Protein AF-0000000087534582 (afdb_homodimer)

Radius of gyration: 55.15 Å; Cα contacts (8 Å, |Δi|>4): 1684; chains: 2; bounding box: 73×157×107 Å

Nearest PDB structures (foldseek):
  5m3c-assembly1_B  TM=9.015E-01  e=2.255E-13  Pseudomonas aeruginosa
  3ign-assembly1_A  TM=9.013E-01  e=9.127E-13  Marinobacter nauticus VT8
  5xgd-assembly1_A  TM=5.791E-01  e=2.326E-14  Pseudomonas aeruginosa PAO1
  3icl-assembly2_B  TM=8.594E-01  e=6.218E-10  Methylococcus capsulatus
  5xge-assembly1_A  TM=5.608E-01  e=1.415E-13  Pseudomonas aeruginosa PAO1

Sequence (1046 aa):
MTDRRKMLWYDKIIINLYIAKYIWGGDGNMKKKRIEQNEIKRYFLIIAAFLSFMILSLLFFLSWLQQDVEVSSRKTVATNVERQSYHLKSVLDIQFNYLSGMASYMGEREDLFCQENKRLIQSIVKEQDLDLIGIMKANGDAYYNNGARKNVKNRGYFKKAMQGQKIMSTPLASKVDGRTKVILAVPIYRNGQVTGVLGASYNVGALNQMLFDDIYDGIGFSMIIDTSGKIISCDSGLSYRKIGINDNVYDFYTKSGEVAEKTMKSAKANIKKQESGILVLKEKNATRYLAYEPLHINNWMLCYIVPQSKAQEGFQFIVNKEVILFEVIGVGVITFLILIFQRTSMKQKEMREIASRDGLTQLYNREGTEQRIKEWLHSDRTKAGGVFMMMDVDYFKQINDTYGHAVGDRVLYKVGHLLKSSFRENDIVGRIGGDEFLIFMKGITSEEFAIRRMENLQQYLRELPIEELEEHTLTCSMGAAFMPKDGTTFGELYKHADEALYTTKRNGRDGFSIYHEAEEKEVMTDRRKMLWYDKIIINLYIAKYIWGGDGNMKKKRIEQNEIKRYFLIIAAFLSFMILSLLFFLSWLQQDVEVSSRKTVATNVERQSYHLKSVLDIQFNYLSGMASYMGEREDLFCQENKRLIQSIVKEQDLDLIGIMKANGDAYYNNGARKNVKNRGYFKKAMQGQKIMSTPLASKVDGRTKVILAVPIYRNGQVTGVLGASYNVGALNQMLFDDIYDGIGFSMIIDTSGKIISCDSGLSYRKIGINDNVYDFYTKSGEVAEKTMKSAKANIKKQESGILVLKEKNATRYLAYEPLHINNWMLCYIVPQSKAQEGFQFIVNKEVILFEVIGVGVITFLILIFQRTSMKQKEMREIASRDGLTQLYNREGTEQRIKEWLHSDRTKAGGVFMMMDVDYFKQINDTYGHAVGDRVLYKVGHLLKSSFRENDIVGRIGGDEFLIFMKGITSEEFAIRRMENLQQYLRELPIEELEEHTLTCSMGAAFMPKDGTTFGELYKHADEALYTTKRNGRDGFSIYHEAEEKEV

Secondary structure (DSSP, 8-state):
--SHHHHHHHHHHHHHHHHHHHHHHHHHHHHHHHHHHHHHHHHHHHHHHHHHHHHHHHHHHHHHHHHHHHHHHHHHHHHHHHHHHHHHHHHHHHHHHHHHHHHHHHTTSS-TT-HHHHHHHHHHHTTSS-SEEEEEETTSEEEETTS-EEE-TT-HHHHHHHTT--EEPPPEE-TTT--EEEEEEEEEEETTEEEEEEEEEEEHHHHHHHHHTTSGGGTSEEEEE-TT-BEEEE-GGGGGGT--TT-BHHHHHHHTTSS-HHHHHHHHHHHHTT--EEEEEE-SS-EEEEEEEE-SSTT-EEEEEEEHHHHTGGGHHHHHHHHHHHHHHHHHHHHHHHHHHHHHHHHHHHHHHHHTB-TTT-SBPHHHHHHHHHHHHHSGGGGG-EEEEEEEETTHHHHHHHH-HHHHHHHHHHHHHHHHHHS-TTSEEEE-SSSEEEEEEET---HHHHHHHHHHHHHHHHT---GGGTTPPP-EEEEEEEETTT-SSHHHHHHHHHHHHHHHHHTTSSEEEE---------/--SHHHHHHHHHHHHHHHHHHHHHHHHHHHHHHHHHHHHHHHHHHHHHHHHHHHHHHHHHHHHHHHHHHHHHHHHHHHHHHHHHHHHHHHHHHHHHHHHHHHHHHHTTSS-TT-HHHHHHHHHHHTTSS-SEEEEEETTSEEEETTS-EEE-TT-HHHHHHHTT--EEPPPEE-TTT--EEEEEEEEEEETTEEEEEEEEEEEHHHHHHHHHTTSGGGTSEEEEE-TT-BEEEE-GGGGGGT--TT-BHHHHHHHTTSS-HHHHHHHHHHHHTT--EEEEEE-SS-EEEEEEEE-SSTT-EEEEEEEHHHHTGGGHHHHHHHHHHHHHHHHHHHHHHHHHHHHHHHHHHHHHHHHTB-TTT-SBPHHHHHHHHHHHHHSGGGGG-EEEEEEEETTHHHHHHHH-HHHHHHHHHHHHHHHHHHS-TTSEEEE-SSSEEEEEEET---HHHHHHHHHHHHHHHHT---GGGTTPPP-EEEEEEEETTT-SSHHHHHHHHHHHHHHHHHTTSSEEEE---------

Organism: NCBI:txid39488

InterPro domains:
  IPR000160 GGDEF domain [PF00990] (355-510)
  IPR000160 GGDEF domain [PS50887] (384-517)
  IPR000160 GGDEF domain [SM00267] (344-515)
  IPR000160 GGDEF domain [TIGR00254] (353-512)
  IPR000160 GGDEF domain [cd01949] (357-512)
  IPR029151 Periplasmic sensor-like domain superfamily [SSF103190] (119-213)
  IPR029787 Nucleotide cyclase [SSF55073] (360-516)
  IPR033479 Double Cache domain 1 [PF02743] (81-303)
  IPR043128 Reverse transcriptase/Diguanylate cyclase domain [G3DSA:3.30.70.270] (344-517)
  IPR050469 Diguanylate cyclase Dgc-like, bacteria [PTHR45138] (329-517)

Foldseek 3Di:
DVVVVVVVVVVVCVVVVVVVCCVPVVVVVVVVVVVLVVVVVVVVVVLVVVVVVVVVVLVVVLVVVVVVLLVVLFVVVQVLLQVLLVQLLVVVVVVLVVQQVLLQVLQADPDSPDPVNLVVQLVVVVPDLFDWKWKAFPQQWIAINVGDTDGCNPPPVFVVQQVFDFAKAFFDQDPVHGATWIKTKHFRDHPRHGGIIIIIIHDLVVSQVSRPCPPLVNQKKKFKAALQQATRGIDPVCVVVVDGHRDGPLCSQCVQVQFPPVRSVVVSVCLNVQHWDKDWGDDPPFIKIWTWGASVHNSMIMIMIDTPCSSSVVVVVVVVVSVVVVVVVVVVSVVVVVVVVVVSVVVVVVVVQVVQADPLQRAGEQNNLQVLVQVVLPDPQLVLKKKKKKKFKPPLVVCCVVQNVVLSSVLQNLLSVVVVVLDDPSWHWYDHDSRMIITMGGRDDDPVVVQVSQVVSQVCQQVRDRPSCPPDGIAMFMFMEMPPVQHSHPVRRVVQRVVQSVVCVVVPGRYGGYGDDPDPPDD/DVVVVVVVVVVVVVVVVVVVVCVPVVCVVVVVVVVLVVVVVVVVVVLVVVVVVVVVVLVVVLVVVVVVLLVVLFVVVQVLLQVLLVQLLVVVVVVLVVQVVLLQVLQADPDSPDPVNLVVQLVVVVPDQFDWKWKAFPQQWIAINVGDIDGCNPPPVFVVQQVADFAKDFFDQDPVHGATWIKTKHFRDHPRHGGIIIIIIHDLVVSQVSRPCPPLVNQKKKFKAALQQATRGIDPVCVVVVDGHRDGPLCVQCVQVQFPPVRSVVVSVCLNVQHWDKGWGDDPPFIKIWTWGASPHNSMIMIMIDTPCSSSVVVVVVVVVSVVVVVVVVVVSVVVVVVVVVVSVVVVVVVVQVVQADPLQRAGEQNNLQVLVQVVLPDPQLVLKKKKKKKFKPPLVVVCVPQNVVLSSVLSNLLSVVVVVLADPSWHWYDHDSRMIITMGGRDDDPVVVQVSVVVSQVCQQPRDRPSCPPDGIAMFMFMEMPPQQHSHPVRRVVQRVVQSVVCVVVPGRHGGYGDDPPPPPD

Structure (mmCIF, N/CA/C/O backbone):
data_AF-0000000087534582-model_v1
#
loop_
_entity.id
_entity.type
_entity.pdbx_description
1 polymer 'Sensor domain-containing diguanylate cyclase'
#
loop_
_atom_site.group_PDB
_atom_site.id
_atom_site.type_symbol
_atom_site.label_atom_id
_atom_site.label_alt_id
_atom_site.label_comp_id
_atom_site.label_asym_id
_atom_site.label_entity_id
_atom_site.label_seq_id
_atom_site.pdbx_PDB_ins_code
_atom_site.Cartn_x
_atom_site.Cartn_y
_atom_site.Cartn_z
_atom_site.occupancy
_atom_site.B_iso_or_equiv
_atom_site.auth_seq_id
_atom_site.auth_comp_id
_atom_site.auth_asym_id
_atom_site.auth_atom_id
_atom_site.pdbx_PDB_model_num
ATOM 1 N N . MET A 1 1 ? 24.516 73.188 61.594 1 25.2 1 MET A N 1
ATOM 2 C CA . MET A 1 1 ? 24.391 71.75 61.719 1 25.2 1 MET A CA 1
ATOM 3 C C . MET A 1 1 ? 23.047 71.25 61.156 1 25.2 1 MET A C 1
ATOM 5 O O . MET A 1 1 ? 22.844 70.062 60.906 1 25.2 1 MET A O 1
ATOM 9 N N . THR A 1 2 ? 22.047 72.188 61.281 1 29.61 2 THR A N 1
ATOM 10 C CA . THR A 1 2 ? 20.641 71.938 60.969 1 29.61 2 THR A CA 1
ATOM 11 C C . THR A 1 2 ? 20.406 71.875 59.469 1 29.61 2 THR A C 1
ATOM 13 O O . THR A 1 2 ? 19.328 71.562 59 1 29.61 2 THR A O 1
ATOM 16 N N . ASP A 1 3 ? 21.328 72.5 58.719 1 32.56 3 ASP A N 1
ATOM 17 C CA . ASP A 1 3 ? 21.125 72.688 57.281 1 32.56 3 ASP A CA 1
ATOM 18 C C . ASP A 1 3 ? 21.359 71.438 56.5 1 32.56 3 ASP A C 1
ATOM 20 O O . ASP A 1 3 ? 20.891 71.25 55.375 1 32.56 3 ASP A O 1
ATOM 24 N N . ARG A 1 4 ? 22.297 70.562 56.969 1 35.88 4 ARG A N 1
ATOM 25 C CA . ARG A 1 4 ? 22.703 69.375 56.219 1 35.88 4 ARG A CA 1
ATOM 26 C C . ARG A 1 4 ? 21.625 68.312 56.25 1 35.88 4 ARG A C 1
ATOM 28 O O . ARG A 1 4 ? 21.734 67.312 55.562 1 35.88 4 ARG A O 1
ATOM 35 N N . ARG A 1 5 ? 20.891 68.25 57.281 1 33.12 5 ARG A N 1
ATOM 36 C CA . ARG A 1 5 ? 19.906 67.188 57.406 1 33.12 5 ARG A CA 1
ATOM 37 C C . ARG A 1 5 ? 18.797 67.375 56.375 1 33.12 5 ARG A C 1
ATOM 39 O O . ARG A 1 5 ? 18.078 66.438 56.062 1 33.12 5 ARG A O 1
ATOM 46 N N . LYS A 1 6 ? 18.594 68.625 55.969 1 38.31 6 LYS A N 1
ATOM 47 C CA . LYS A 1 6 ? 17.547 68.875 54.969 1 38.31 6 LYS A CA 1
ATOM 48 C C . LYS A 1 6 ? 18 68.312 53.594 1 38.31 6 LYS A C 1
ATOM 50 O O . LYS A 1 6 ? 17.188 67.75 52.844 1 38.31 6 LYS A O 1
ATOM 55 N N . MET A 1 7 ? 19.391 68.375 53.469 1 32.69 7 MET A N 1
ATOM 56 C CA . MET A 1 7 ? 19.859 67.938 52.156 1 32.69 7 MET A CA 1
ATOM 57 C C . MET A 1 7 ? 19.812 66.438 52 1 32.69 7 MET A C 1
ATOM 59 O O . MET A 1 7 ? 19.5 65.875 50.938 1 32.69 7 MET A O 1
ATOM 63 N N . LEU A 1 8 ? 20.25 65.75 53.094 1 34.97 8 LEU A N 1
ATOM 64 C CA . LEU A 1 8 ? 20.281 64.25 53 1 34.97 8 LEU A CA 1
ATOM 65 C C . LEU A 1 8 ? 18.875 63.719 52.938 1 34.97 8 LEU A C 1
ATOM 67 O O . LEU A 1 8 ? 18.656 62.656 52.344 1 34.97 8 LEU A O 1
ATOM 71 N N . TRP A 1 9 ? 17.938 64.375 53.656 1 32.19 9 TRP A N 1
ATOM 72 C CA . TRP A 1 9 ? 16.562 63.906 53.562 1 32.19 9 TRP A CA 1
ATOM 73 C C . TRP A 1 9 ? 16.016 64.062 52.125 1 32.19 9 TRP A C 1
ATOM 75 O O . TRP A 1 9 ? 15.32 63.188 51.625 1 32.19 9 TRP A O 1
ATOM 85 N N . TYR A 1 10 ? 16.547 65.062 51.406 1 31.22 10 TYR A N 1
ATOM 86 C CA . TYR A 1 10 ? 16.109 65.312 50.031 1 31.22 10 TYR A CA 1
ATOM 87 C C . TYR A 1 10 ? 16.641 64.188 49.125 1 31.22 10 TYR A C 1
ATOM 89 O O . TYR A 1 10 ? 15.914 63.688 48.25 1 31.22 10 TYR A O 1
ATOM 97 N N . ASP A 1 11 ? 17.844 63.75 49.375 1 36.28 11 ASP A N 1
ATOM 98 C CA . ASP A 1 11 ? 18.406 62.719 48.5 1 36.28 11 ASP A CA 1
ATOM 99 C C . ASP A 1 11 ? 17.688 61.375 48.656 1 36.28 11 ASP A C 1
ATOM 101 O O . ASP A 1 11 ? 17.453 60.688 47.688 1 36.28 11 ASP A O 1
ATOM 105 N N . LYS A 1 12 ? 17.359 61 49.875 1 37.12 12 LYS A N 1
ATOM 106 C CA . LYS A 1 12 ? 16.672 59.719 50.094 1 37.12 12 LYS A CA 1
ATOM 107 C C . LYS A 1 12 ? 15.266 59.75 49.5 1 37.12 12 LYS A C 1
ATOM 109 O O . LYS A 1 12 ? 14.773 58.75 48.969 1 37.12 12 LYS A O 1
ATOM 114 N N . ILE A 1 13 ? 14.695 60.906 49.594 1 32.81 13 ILE A N 1
ATOM 115 C CA . ILE A 1 13 ? 13.367 60.969 49 1 32.81 13 ILE A CA 1
ATOM 116 C C . ILE A 1 13 ? 13.477 60.906 47.5 1 32.81 13 ILE A C 1
ATOM 118 O O . ILE A 1 13 ? 12.68 60.25 46.844 1 32.81 13 ILE A O 1
ATOM 122 N N . ILE A 1 14 ? 14.648 61.344 46.969 1 32.19 14 ILE A N 1
ATOM 123 C CA . ILE A 1 14 ? 14.805 61.281 45.5 1 32.19 14 ILE A CA 1
ATOM 124 C C . ILE A 1 14 ? 15.047 59.812 45.094 1 32.19 14 ILE A C 1
ATOM 126 O O . ILE A 1 14 ? 14.461 59.344 44.125 1 32.19 14 ILE A O 1
ATOM 130 N N . ILE A 1 15 ? 15.938 59.094 45.844 1 32.97 15 ILE A N 1
ATOM 131 C CA . ILE A 1 15 ? 16.219 57.719 45.469 1 32.97 15 ILE A CA 1
ATOM 132 C C . ILE A 1 15 ? 14.953 56.875 45.625 1 32.97 15 ILE A C 1
ATOM 134 O O . ILE A 1 15 ? 14.609 56.094 44.75 1 32.97 15 ILE A O 1
ATOM 138 N N . ASN A 1 16 ? 14.266 57 46.781 1 32.75 16 ASN A N 1
ATOM 139 C CA . ASN A 1 16 ? 13.055 56.188 46.938 1 32.75 16 ASN A CA 1
ATOM 140 C C . ASN A 1 16 ? 11.984 56.594 45.906 1 32.75 16 ASN A C 1
ATOM 142 O O . ASN A 1 16 ? 11.094 55.812 45.594 1 32.75 16 ASN A O 1
ATOM 146 N N . LEU A 1 17 ? 11.984 57.844 45.469 1 30.44 17 LEU A N 1
ATOM 147 C CA . LEU A 1 17 ? 11.047 58.344 44.469 1 30.44 17 LEU A CA 1
ATOM 148 C C . LEU A 1 17 ? 11.383 57.781 43.094 1 30.44 17 LEU A C 1
ATOM 150 O O . LEU A 1 17 ? 10.484 57.438 42.312 1 30.44 17 LEU A O 1
ATOM 154 N N . TYR A 1 18 ? 12.672 57.594 42.781 1 31 18 TYR A N 1
ATOM 155 C CA . TYR A 1 18 ? 13.078 56.969 41.531 1 31 18 TYR A CA 1
ATOM 156 C C . TYR A 1 18 ? 12.688 55.469 41.5 1 31 18 TYR A C 1
ATOM 158 O O . TYR A 1 18 ? 12.227 54.969 40.469 1 31 18 TYR A O 1
ATOM 166 N N . ILE A 1 19 ? 12.844 54.75 42.594 1 32.38 19 ILE A N 1
ATOM 167 C CA . ILE A 1 19 ? 12.484 53.344 42.625 1 32.38 19 ILE A CA 1
ATOM 168 C C . ILE A 1 19 ? 10.969 53.219 42.5 1 32.38 19 ILE A C 1
ATOM 170 O O . ILE A 1 19 ? 10.492 52.312 41.781 1 32.38 19 ILE A O 1
ATOM 174 N N . ALA A 1 20 ? 10.195 54.125 43.094 1 30.2 20 ALA A N 1
ATOM 175 C CA . ALA A 1 20 ? 8.742 54 43 1 30.2 20 ALA A CA 1
ATOM 176 C C . ALA A 1 20 ? 8.25 54.312 41.594 1 30.2 20 ALA A C 1
ATOM 178 O O . ALA A 1 20 ? 7.32 53.656 41.094 1 30.2 20 ALA A O 1
ATOM 179 N N . LYS A 1 21 ? 8.742 55.281 40.906 1 32.88 21 LYS A N 1
ATOM 180 C CA . LYS A 1 21 ? 8.367 55.531 39.531 1 32.88 21 LYS A CA 1
ATOM 181 C C . LYS A 1 21 ? 8.742 54.344 38.625 1 32.88 21 LYS A C 1
ATOM 183 O O . LYS A 1 21 ? 8.023 54 37.688 1 32.88 21 LYS A O 1
ATOM 188 N N . TYR A 1 22 ? 9.953 53.75 38.719 1 32.59 22 TYR A N 1
ATOM 189 C CA . TYR A 1 22 ? 10.383 52.562 38 1 32.59 22 TYR A CA 1
ATOM 190 C C . TYR A 1 22 ? 9.5 51.375 38.312 1 32.59 22 TYR A C 1
ATOM 192 O O . TYR A 1 22 ? 9.297 50.469 37.469 1 32.59 22 TYR A O 1
ATOM 200 N N . ILE A 1 23 ? 9.109 51.094 39.531 1 31.64 23 ILE A N 1
ATOM 201 C CA . ILE A 1 23 ? 8.273 49.938 39.906 1 31.64 23 ILE A CA 1
ATOM 202 C C . ILE A 1 23 ? 6.855 50.156 39.375 1 31.64 23 ILE A C 1
ATOM 204 O O . ILE A 1 23 ? 6.238 49.219 38.844 1 31.64 23 ILE A O 1
ATOM 208 N N . TRP A 1 24 ? 6.238 51.375 39.531 1 31.94 24 TRP A N 1
ATOM 209 C CA . TRP A 1 24 ? 4.801 51.5 39.344 1 31.94 24 TRP A CA 1
ATOM 210 C C . TRP A 1 24 ? 4.484 51.75 37.875 1 31.94 24 TRP A C 1
ATOM 212 O O . TRP A 1 24 ? 3.471 51.281 37.344 1 31.94 24 TRP A O 1
ATOM 222 N N . GLY A 1 25 ? 5.047 52.625 37.156 1 37.69 25 GLY A N 1
ATOM 223 C CA . GLY A 1 25 ? 4.852 52.781 35.719 1 37.69 25 GLY A CA 1
ATOM 224 C C . GLY A 1 25 ? 5.355 51.594 34.906 1 37.69 25 GLY A C 1
ATOM 225 O O . GLY A 1 25 ? 4.98 51.406 33.75 1 37.69 25 GLY A O 1
ATOM 226 N N . GLY A 1 26 ? 6.414 50.844 35.25 1 37.72 26 GLY A N 1
ATOM 227 C CA . GLY A 1 26 ? 7.078 49.656 34.719 1 37.72 26 GLY A CA 1
ATOM 228 C C . GLY A 1 26 ? 6.188 48.438 34.719 1 37.72 26 GLY A C 1
ATOM 229 O O . GLY A 1 26 ? 6.418 47.469 33.969 1 37.72 26 GLY A O 1
ATOM 230 N N . ASP A 1 27 ? 5.293 48.281 35.625 1 40.56 27 ASP A N 1
ATOM 231 C CA . ASP A 1 27 ? 4.527 47.062 35.812 1 40.56 27 ASP A CA 1
ATOM 232 C C . ASP A 1 27 ? 3.49 46.875 34.719 1 40.56 27 ASP A C 1
ATOM 234 O O . ASP A 1 27 ? 3.215 45.75 34.281 1 40.56 27 ASP A O 1
ATOM 238 N N . GLY A 1 28 ? 2.863 47.969 34.281 1 43.06 28 GLY A N 1
ATOM 239 C CA . GLY A 1 28 ? 1.923 47.75 33.188 1 43.06 28 GLY A CA 1
ATOM 240 C C . GLY A 1 28 ? 2.588 47.312 31.906 1 43.06 28 GLY A C 1
ATOM 241 O O . GLY A 1 28 ? 2.074 46.406 31.219 1 43.06 28 GLY A O 1
ATOM 242 N N . ASN A 1 29 ? 3.619 48 31.469 1 46.09 29 ASN A N 1
ATOM 243 C CA . ASN A 1 29 ? 4.379 47.594 30.297 1 46.09 29 ASN A CA 1
ATOM 244 C C . ASN A 1 29 ? 5.008 46.219 30.484 1 46.09 29 ASN A C 1
ATOM 246 O O . ASN A 1 29 ? 5.055 45.406 29.547 1 46.09 29 ASN A O 1
ATOM 250 N N . MET A 1 30 ? 5.496 46.062 31.672 1 49.84 30 MET A N 1
ATOM 251 C CA . MET A 1 30 ? 6.051 44.75 31.969 1 49.84 30 MET A CA 1
ATOM 252 C C . MET A 1 30 ? 4.969 43.688 31.922 1 49.84 30 MET A C 1
ATOM 254 O O . MET A 1 30 ? 5.211 42.562 31.469 1 49.84 30 MET A O 1
ATOM 258 N N . LYS A 1 31 ? 3.834 44.062 32.406 1 52.47 31 LYS A N 1
ATOM 259 C CA . LYS A 1 31 ? 2.723 43.125 32.312 1 52.47 31 LYS A CA 1
ATOM 260 C C . LYS A 1 31 ? 2.318 42.875 30.875 1 52.47 31 LYS A C 1
ATOM 262 O O . LYS A 1 31 ? 2.062 41.719 30.5 1 52.47 31 LYS A O 1
ATOM 267 N N . LYS A 1 32 ? 2.381 43.844 30.125 1 56.66 32 LYS A N 1
ATOM 268 C CA . LYS A 1 32 ? 2.059 43.688 28.719 1 56.66 32 LYS A CA 1
ATOM 269 C C . LYS A 1 32 ? 3.078 42.781 28.031 1 56.66 32 LYS A C 1
ATOM 271 O O . LYS A 1 32 ? 2.709 41.906 27.234 1 56.66 32 LYS A O 1
ATOM 276 N N . LYS A 1 33 ? 4.266 43.062 28.281 1 56.34 33 LYS A N 1
ATOM 277 C CA . LYS A 1 33 ? 5.336 42.25 27.703 1 56.34 33 LYS A CA 1
ATOM 278 C C . LYS A 1 33 ? 5.211 40.812 28.156 1 56.34 33 LYS A C 1
ATOM 280 O O . LYS A 1 33 ? 5.414 39.875 27.344 1 56.34 33 LYS A O 1
ATOM 285 N N . ARG A 1 34 ? 4.977 40.656 29.359 1 56.91 34 ARG A N 1
ATOM 286 C CA . ARG A 1 34 ? 4.844 39.312 29.906 1 56.91 34 ARG A CA 1
ATOM 287 C C . ARG A 1 34 ? 3.65 38.562 29.281 1 56.91 34 ARG A C 1
ATOM 289 O O . ARG A 1 34 ? 3.729 37.375 28.984 1 56.91 34 ARG A O 1
ATOM 296 N N . ILE A 1 35 ? 2.654 39.25 29.062 1 57.59 35 ILE A N 1
ATOM 297 C CA . ILE A 1 35 ? 1.459 38.656 28.469 1 57.59 35 ILE A CA 1
ATOM 298 C C . ILE A 1 35 ? 1.744 38.25 27.016 1 57.59 35 ILE A C 1
ATOM 300 O O . ILE A 1 35 ? 1.337 37.188 26.578 1 57.59 35 ILE A O 1
ATOM 304 N N . GLU A 1 36 ? 2.5 39.094 26.422 1 58.09 36 GLU A N 1
ATOM 305 C CA . GLU A 1 36 ? 2.844 38.812 25.031 1 58.09 36 GLU A CA 1
ATOM 306 C C . GLU A 1 36 ? 3.729 37.562 24.938 1 58.09 36 GLU A C 1
ATOM 308 O O . GLU A 1 36 ? 3.521 36.719 24.062 1 58.09 36 GLU A O 1
ATOM 313 N N . GLN A 1 37 ? 4.766 37.594 25.703 1 58.84 37 GLN A N 1
ATOM 314 C CA . GLN A 1 37 ? 5.676 36.438 25.688 1 58.84 37 GLN A CA 1
ATOM 315 C C . GLN A 1 37 ? 4.934 35.156 26.016 1 58.84 37 GLN A C 1
ATOM 317 O O . GLN A 1 37 ? 5.184 34.125 25.391 1 58.84 37 GLN A O 1
ATOM 322 N N . ASN A 1 38 ? 4.059 35.219 26.938 1 62.84 38 ASN A N 1
ATOM 323 C CA . ASN A 1 38 ? 3.299 34.031 27.312 1 62.84 38 ASN A CA 1
ATOM 324 C C . ASN A 1 38 ? 2.371 33.594 26.188 1 62.84 38 ASN A C 1
ATOM 326 O O . ASN A 1 38 ? 2.186 32.375 25.984 1 62.84 38 ASN A O 1
ATOM 330 N N . GLU A 1 39 ? 1.991 34.5 25.406 1 64.31 39 GLU A N 1
ATOM 331 C CA . GLU A 1 39 ? 1.081 34.156 24.312 1 64.31 39 GLU A CA 1
ATOM 332 C C . GLU A 1 39 ? 1.822 33.469 23.172 1 64.31 39 GLU A C 1
ATOM 334 O O . GLU A 1 39 ? 1.319 32.5 22.578 1 64.31 39 GLU A O 1
ATOM 339 N N . ILE A 1 40 ? 2.963 34 22.891 1 62.78 40 ILE A N 1
ATOM 340 C CA . ILE A 1 40 ? 3.783 33.375 21.875 1 62.78 40 ILE A CA 1
ATOM 341 C C . ILE A 1 40 ? 4.09 31.922 22.266 1 62.78 40 ILE A C 1
ATOM 343 O O . ILE A 1 40 ? 4.031 31.016 21.438 1 62.78 40 ILE A O 1
ATOM 347 N N . LYS A 1 41 ? 4.344 31.781 23.516 1 67.44 41 LYS A N 1
ATOM 348 C CA . LYS A 1 41 ? 4.617 30.453 24.031 1 67.44 41 LYS A CA 1
ATOM 349 C C . LYS A 1 41 ? 3.402 29.531 23.875 1 67.44 41 LYS A C 1
ATOM 351 O O . LYS A 1 41 ? 3.543 28.359 23.531 1 67.44 41 LYS A O 1
ATOM 356 N N . ARG A 1 42 ? 2.242 30.078 24.047 1 70.56 42 ARG A N 1
ATOM 357 C CA . ARG A 1 42 ? 1.029 29.281 23.922 1 70.56 42 ARG A CA 1
ATOM 358 C C . ARG A 1 42 ? 0.785 28.859 22.484 1 70.56 42 ARG A C 1
ATOM 360 O O . ARG A 1 42 ? 0.402 27.719 22.219 1 70.56 42 ARG A O 1
ATOM 367 N N . TYR A 1 43 ? 1.021 29.75 21.547 1 68.88 43 TYR A N 1
ATOM 368 C CA . TYR A 1 43 ? 0.896 29.406 20.125 1 68.88 43 TYR A CA 1
ATOM 369 C C . TYR A 1 43 ? 1.893 28.312 19.75 1 68.88 43 TYR A C 1
ATOM 371 O O . TYR A 1 43 ? 1.547 27.375 19.016 1 68.88 43 TYR A O 1
ATOM 379 N N . PHE A 1 44 ? 3.057 28.453 20.203 1 66.25 44 PHE A N 1
ATOM 380 C CA . PHE A 1 44 ? 4.086 27.469 19.922 1 66.25 44 PHE A CA 1
ATOM 381 C C . PHE A 1 44 ? 3.686 26.094 20.453 1 66.25 44 PHE A C 1
ATOM 383 O O . PHE A 1 44 ? 3.904 25.078 19.797 1 66.25 44 PHE A O 1
ATOM 390 N N . LEU A 1 45 ? 3.082 26.125 21.594 1 74.31 45 LEU A N 1
ATOM 391 C CA . LEU A 1 45 ? 2.666 24.859 22.203 1 74.31 45 LEU A CA 1
ATOM 392 C C . LEU A 1 45 ? 1.561 24.203 21.375 1 74.31 45 LEU A C 1
ATOM 394 O O . LEU A 1 45 ? 1.559 22.984 21.203 1 74.31 45 LEU A O 1
ATOM 398 N N . ILE A 1 46 ? 0.68 25.078 20.875 1 74.31 46 ILE A N 1
ATOM 399 C CA . ILE A 1 46 ? -0.42 24.547 20.062 1 74.31 46 ILE A CA 1
ATOM 400 C C . ILE A 1 46 ? 0.119 23.984 18.75 1 74.31 46 ILE A C 1
ATOM 402 O O . ILE A 1 46 ? -0.272 22.891 18.328 1 74.31 46 ILE A O 1
ATOM 406 N N . ILE A 1 47 ? 1.043 24.641 18.156 1 69.75 47 ILE A N 1
ATOM 407 C CA . ILE A 1 47 ? 1.634 24.203 16.891 1 69.75 47 ILE A CA 1
ATOM 408 C C . ILE A 1 47 ? 2.443 22.938 17.109 1 69.75 47 ILE A C 1
ATOM 410 O O . ILE A 1 47 ? 2.352 21.984 16.328 1 69.75 47 ILE A O 1
ATOM 414 N N . ALA A 1 48 ? 3.191 22.906 18.172 1 69.94 48 ALA A N 1
ATOM 415 C CA . ALA A 1 48 ? 3.992 21.734 18.484 1 69.94 48 ALA A CA 1
ATOM 416 C C . ALA A 1 48 ? 3.104 20.516 18.734 1 69.94 48 ALA A C 1
ATOM 418 O O . ALA A 1 48 ? 3.418 19.406 18.297 1 69.94 48 ALA A O 1
ATOM 419 N N . ALA A 1 49 ? 1.994 20.781 19.406 1 75.62 49 ALA A N 1
ATOM 420 C CA . ALA A 1 49 ? 1.053 19.688 19.672 1 75.62 49 ALA A CA 1
ATOM 421 C C . ALA A 1 49 ? 0.444 19.172 18.375 1 75.62 49 ALA A C 1
ATOM 423 O O . ALA A 1 49 ? 0.277 17.953 18.203 1 75.62 49 ALA A O 1
ATOM 424 N N . PHE A 1 50 ? 0.177 19.984 17.469 1 76.88 50 PHE A N 1
ATOM 425 C CA . PHE A 1 50 ? -0.386 19.609 16.172 1 76.88 50 PHE A CA 1
ATOM 426 C C . PHE A 1 50 ? 0.629 18.812 15.352 1 76.88 50 PHE A C 1
ATOM 428 O O . PHE A 1 50 ? 0.293 17.781 14.766 1 76.88 50 PHE A O 1
ATOM 435 N N . LEU A 1 51 ? 1.824 19.281 15.312 1 69.94 51 LEU A N 1
ATOM 436 C CA . LEU A 1 51 ? 2.871 18.594 14.562 1 69.94 51 LEU A CA 1
ATOM 437 C C . LEU A 1 51 ? 3.133 17.203 15.141 1 69.94 51 LEU A C 1
ATOM 439 O O . LEU A 1 51 ? 3.314 16.234 14.398 1 69.94 51 LEU A O 1
ATOM 443 N N . SER A 1 52 ? 3.148 17.188 16.469 1 73.5 52 SER A N 1
ATOM 444 C CA . SER A 1 52 ? 3.326 15.898 17.109 1 73.5 52 SER A CA 1
ATOM 445 C C . SER A 1 52 ? 2.188 14.945 16.766 1 73.5 52 SER A C 1
ATOM 447 O O . SER A 1 52 ? 2.416 13.758 16.516 1 73.5 52 SER A O 1
ATOM 449 N N . PHE A 1 53 ? 1.016 15.477 16.766 1 81.31 53 PHE A N 1
ATOM 450 C CA . PHE A 1 53 ? -0.147 14.68 16.391 1 81.31 53 PHE A CA 1
ATOM 451 C C . PHE A 1 53 ? -0.008 14.164 14.961 1 81.31 53 PHE A C 1
ATOM 453 O O . PHE A 1 53 ? -0.292 12.992 14.688 1 81.31 53 PHE A O 1
ATOM 460 N N . MET A 1 54 ? 0.436 14.961 14.07 1 72.62 54 MET A N 1
ATOM 461 C CA . MET A 1 54 ? 0.6 14.57 12.672 1 72.62 54 MET A CA 1
ATOM 462 C C . MET A 1 54 ? 1.657 13.484 12.531 1 72.62 54 MET A C 1
ATOM 464 O O . MET A 1 54 ? 1.439 12.484 11.836 1 72.62 54 MET A O 1
ATOM 468 N N . ILE A 1 55 ? 2.727 13.648 13.258 1 71.19 55 ILE A N 1
ATOM 469 C CA . ILE A 1 55 ? 3.826 12.695 13.188 1 71.19 55 ILE A CA 1
ATOM 470 C C . ILE A 1 55 ? 3.389 11.352 13.789 1 71.19 55 ILE A C 1
ATOM 472 O O . ILE A 1 55 ? 3.631 10.297 13.195 1 71.19 55 ILE A O 1
ATOM 476 N N . LEU A 1 56 ? 2.674 11.453 14.891 1 76.69 56 LEU A N 1
ATOM 477 C CA . LEU A 1 56 ? 2.213 10.234 15.531 1 76.69 56 LEU A CA 1
ATOM 478 C C . LEU A 1 56 ? 1.192 9.508 14.664 1 76.69 56 LEU A C 1
ATOM 480 O O . LEU A 1 56 ? 1.213 8.281 14.57 1 76.69 56 LEU A O 1
ATOM 484 N N . SER A 1 57 ? 0.354 10.305 14.039 1 75.62 57 SER A N 1
ATOM 485 C CA . SER A 1 57 ? -0.645 9.719 13.156 1 75.62 57 SER A CA 1
ATOM 486 C C . SER A 1 57 ? 0.012 9.031 11.961 1 75.62 57 SER A C 1
ATOM 488 O O . SER A 1 57 ? -0.405 7.945 11.562 1 75.62 57 SER A O 1
ATOM 490 N N . LEU A 1 58 ? 1.027 9.578 11.492 1 72.06 58 LEU A N 1
ATOM 491 C CA . LEU A 1 58 ? 1.744 9.016 10.359 1 72.06 58 LEU A CA 1
ATOM 492 C C . LEU A 1 58 ? 2.502 7.754 10.766 1 72.06 58 LEU A C 1
ATOM 494 O O . LEU A 1 58 ? 2.494 6.758 10.031 1 72.06 58 LEU A O 1
ATOM 498 N N . LEU A 1 59 ? 3.121 7.832 11.938 1 73.88 59 LEU A N 1
ATOM 499 C CA . LEU A 1 59 ? 3.854 6.668 12.422 1 73.88 59 LEU A CA 1
ATOM 500 C C . LEU A 1 59 ? 2.906 5.504 12.688 1 73.88 59 LEU A C 1
ATOM 502 O O . LEU A 1 59 ? 3.213 4.359 12.344 1 73.88 59 LEU A O 1
ATOM 506 N N . PHE A 1 60 ? 1.83 5.902 13.211 1 78.69 60 PHE A N 1
ATOM 507 C CA . PHE A 1 60 ? 0.828 4.871 13.469 1 78.69 60 PHE A CA 1
ATOM 508 C C . PHE A 1 60 ? 0.317 4.281 12.156 1 78.69 60 PHE A C 1
ATOM 510 O O . PHE A 1 60 ? 0.13 3.064 12.055 1 78.69 60 PHE A O 1
ATOM 517 N N . PHE A 1 61 ? 0.148 5.02 11.172 1 79.56 61 PHE A N 1
ATOM 518 C CA . PHE A 1 61 ? -0.319 4.562 9.867 1 79.56 61 PHE A CA 1
ATOM 519 C C . PHE A 1 61 ? 0.701 3.635 9.227 1 79.56 61 PHE A C 1
ATOM 521 O O . PHE A 1 61 ? 0.341 2.576 8.703 1 79.56 61 PHE A O 1
ATOM 528 N N . LEU A 1 62 ? 1.892 4.008 9.266 1 73.56 62 LEU A N 1
ATOM 529 C CA . LEU A 1 62 ? 2.941 3.189 8.672 1 73.56 62 LEU A CA 1
ATOM 530 C C . LEU A 1 62 ? 3.016 1.822 9.344 1 73.56 62 LEU A C 1
ATOM 532 O O . LEU A 1 62 ? 3.137 0.798 8.664 1 73.56 62 LEU A O 1
ATOM 536 N N . SER A 1 63 ? 2.926 1.914 10.664 1 77.94 63 SER A N 1
ATOM 537 C CA . SER A 1 63 ? 2.961 0.65 11.398 1 77.94 63 SER A CA 1
ATOM 538 C C . SER A 1 63 ? 1.74 -0.207 11.078 1 77.94 63 SER A C 1
ATOM 540 O O . SER A 1 63 ? 1.849 -1.428 10.945 1 77.94 63 SER A O 1
ATOM 542 N N . TRP A 1 64 ? 0.71 0.484 10.984 1 81.12 64 TRP A N 1
ATOM 543 C CA . TRP A 1 64 ? -0.54 -0.198 10.664 1 81.12 64 TRP A CA 1
ATOM 544 C C . TRP A 1 64 ? -0.491 -0.8 9.266 1 81.12 64 TRP A C 1
ATOM 546 O O . TRP A 1 64 ? -0.951 -1.924 9.047 1 81.12 64 TRP A O 1
ATOM 556 N N . LEU A 1 65 ? 0.021 -0.145 8.312 1 77.44 65 LEU A N 1
ATOM 557 C CA . LEU A 1 65 ? 0.171 -0.616 6.938 1 77.44 65 LEU A CA 1
ATOM 558 C C . LEU A 1 65 ? 1.144 -1.789 6.867 1 77.44 65 LEU A C 1
ATOM 560 O O . LEU A 1 65 ? 0.907 -2.756 6.141 1 77.44 65 LEU A O 1
ATOM 564 N N . GLN A 1 66 ? 2.178 -1.669 7.582 1 78.62 66 GLN A N 1
ATOM 565 C CA . GLN A 1 66 ? 3.174 -2.736 7.59 1 78.62 66 GLN A CA 1
ATOM 566 C C . GLN A 1 66 ? 2.58 -4.039 8.117 1 78.62 66 GLN A C 1
ATOM 568 O O . GLN A 1 66 ? 2.914 -5.121 7.633 1 78.62 66 GLN A O 1
ATOM 573 N N . GLN A 1 67 ? 1.788 -3.914 9.047 1 83.12 67 GLN A N 1
ATOM 574 C CA . GLN A 1 67 ? 1.143 -5.102 9.594 1 83.12 67 GLN A CA 1
ATOM 575 C C . GLN A 1 67 ? 0.257 -5.781 8.555 1 83.12 67 GLN A C 1
ATOM 577 O O . GLN A 1 67 ? 0.246 -7.008 8.445 1 83.12 67 GLN A O 1
ATOM 582 N N . ASP A 1 68 ? -0.416 -5.023 7.805 1 82.81 68 ASP A N 1
ATOM 583 C CA . ASP A 1 68 ? -1.3 -5.582 6.789 1 82.81 68 ASP A CA 1
ATOM 584 C C . ASP A 1 68 ? -0.5 -6.152 5.617 1 82.81 68 ASP A C 1
ATOM 586 O O . ASP A 1 68 ? -0.913 -7.137 5 1 82.81 68 ASP A O 1
ATOM 590 N N . VAL A 1 69 ? 0.54 -5.539 5.281 1 82.81 69 VAL A N 1
ATOM 591 C CA . VAL A 1 69 ? 1.436 -6.074 4.258 1 82.81 69 VAL A CA 1
ATOM 592 C C . VAL A 1 69 ? 1.952 -7.445 4.688 1 82.81 69 VAL A C 1
ATOM 594 O O . VAL A 1 69 ? 2.025 -8.367 3.875 1 82.81 69 VAL A O 1
ATOM 597 N N . GLU A 1 70 ? 2.268 -7.523 5.957 1 85.12 70 GLU A N 1
ATOM 598 C CA . GLU A 1 70 ? 2.75 -8.797 6.48 1 85.12 70 GLU A CA 1
ATOM 599 C C . GLU A 1 70 ? 1.682 -9.883 6.367 1 85.12 70 GLU A C 1
ATOM 601 O O . GLU A 1 70 ? 1.963 -10.992 5.906 1 85.12 70 GLU A O 1
ATOM 606 N N . VAL A 1 71 ? 0.549 -9.539 6.75 1 86 71 VAL A N 1
ATOM 607 C CA . VAL A 1 71 ? -0.543 -10.5 6.711 1 86 71 VAL A CA 1
ATOM 608 C C . VAL A 1 71 ? -0.836 -10.891 5.262 1 86 71 VAL A C 1
ATOM 610 O O . VAL A 1 71 ? -1.006 -12.07 4.949 1 86 71 VAL A O 1
ATOM 613 N N . SER A 1 72 ? -0.901 -9.922 4.391 1 83.31 72 SER A N 1
ATOM 614 C CA . SER A 1 72 ? -1.209 -10.172 2.986 1 83.31 72 SER A CA 1
ATOM 615 C C . SER A 1 72 ? -0.1 -10.969 2.307 1 83.31 72 SER A C 1
ATOM 617 O O . SER A 1 72 ? -0.37 -11.828 1.468 1 83.31 72 SER A O 1
ATOM 619 N N . SER A 1 73 ? 1.107 -10.648 2.592 1 85.75 73 SER A N 1
ATOM 620 C CA . SER A 1 73 ? 2.229 -11.383 2.014 1 85.75 73 SER A CA 1
ATOM 621 C C . SER A 1 73 ? 2.215 -12.844 2.443 1 85.75 73 SER A C 1
ATOM 623 O O . SER A 1 73 ? 2.479 -13.742 1.636 1 85.75 73 SER A O 1
ATOM 625 N N . ARG A 1 74 ? 1.917 -13.117 3.723 1 88.25 74 ARG A N 1
ATOM 626 C CA . ARG A 1 74 ? 1.799 -14.484 4.219 1 88.25 74 ARG A CA 1
ATOM 627 C C . ARG A 1 74 ? 0.709 -15.242 3.471 1 88.25 74 ARG A C 1
ATOM 629 O O . ARG A 1 74 ? 0.916 -16.391 3.061 1 88.25 74 ARG A O 1
ATOM 636 N N . LYS A 1 75 ? -0.33 -14.594 3.312 1 86.44 75 LYS A N 1
ATOM 637 C CA . LYS A 1 75 ? -1.443 -15.219 2.604 1 86.44 75 LYS A CA 1
ATOM 638 C C . LYS A 1 75 ? -1.071 -15.523 1.154 1 86.44 75 LYS A C 1
ATOM 640 O O . LYS A 1 75 ? -1.419 -16.578 0.627 1 86.44 75 LYS A O 1
ATOM 645 N N . THR A 1 76 ? -0.42 -14.625 0.564 1 82.94 76 THR A N 1
ATOM 646 C CA . THR A 1 76 ? -0.007 -14.805 -0.823 1 82.94 76 THR A CA 1
ATOM 647 C C . THR A 1 76 ? 0.954 -15.984 -0.951 1 82.94 76 THR A C 1
ATOM 649 O O . THR A 1 76 ? 0.829 -16.797 -1.869 1 82.94 76 THR A O 1
ATOM 652 N N . VAL A 1 77 ? 1.877 -16.078 -0.08 1 88.38 77 VAL A N 1
ATOM 653 C CA . VAL A 1 77 ? 2.828 -17.172 -0.108 1 88.38 77 VAL A CA 1
ATOM 654 C C . VAL A 1 77 ? 2.09 -18.5 0.082 1 88.38 77 VAL A C 1
ATOM 656 O O . VAL A 1 77 ? 2.326 -19.469 -0.653 1 88.38 77 VAL A O 1
ATOM 659 N N . ALA A 1 78 ? 1.237 -18.531 1.023 1 88.38 78 ALA A N 1
ATOM 660 C CA . ALA A 1 78 ? 0.468 -19.734 1.292 1 88.38 78 ALA A CA 1
ATOM 661 C C . ALA A 1 78 ? -0.342 -20.156 0.068 1 88.38 78 ALA A C 1
ATOM 663 O O . ALA A 1 78 ? -0.374 -21.344 -0.289 1 88.38 78 ALA A O 1
ATOM 664 N N . THR A 1 79 ? -0.935 -19.234 -0.531 1 82.5 79 THR A N 1
ATOM 665 C CA . THR A 1 79 ? -1.747 -19.516 -1.709 1 82.5 79 THR A CA 1
ATOM 666 C C . THR A 1 79 ? -0.877 -20.016 -2.861 1 82.5 79 THR A C 1
ATOM 668 O O . THR A 1 79 ? -1.275 -20.922 -3.604 1 82.5 79 THR A O 1
ATOM 671 N N . ASN A 1 80 ? 0.239 -19.422 -3.018 1 81.12 80 ASN A N 1
ATOM 672 C CA . ASN A 1 80 ? 1.165 -19.859 -4.059 1 81.12 80 ASN A CA 1
ATOM 673 C C . ASN A 1 80 ? 1.606 -21.312 -3.85 1 81.12 80 ASN A C 1
ATOM 675 O O . ASN A 1 80 ? 1.674 -22.078 -4.805 1 81.12 80 ASN A O 1
ATOM 679 N N . VAL A 1 81 ? 1.883 -21.609 -2.664 1 86.44 81 VAL A N 1
ATOM 680 C CA . VAL A 1 81 ? 2.326 -22.953 -2.354 1 86.44 81 VAL A CA 1
ATOM 681 C C . VAL A 1 81 ? 1.174 -23.938 -2.562 1 86.44 81 VAL A C 1
ATOM 683 O O . VAL A 1 81 ? 1.38 -25.047 -3.049 1 86.44 81 VAL A O 1
ATOM 686 N N . GLU A 1 82 ? 0.035 -23.547 -2.182 1 84.75 82 GLU A N 1
ATOM 687 C CA . GLU A 1 82 ? -1.147 -24.359 -2.414 1 84.75 82 GLU A CA 1
ATOM 688 C C . GLU A 1 82 ? -1.333 -24.656 -3.898 1 84.75 82 GLU A C 1
ATOM 690 O O . GLU A 1 82 ? -1.593 -25.797 -4.285 1 84.75 82 GLU A O 1
ATOM 695 N N . ARG A 1 83 ? -1.171 -23.719 -4.672 1 78.5 83 ARG A N 1
ATOM 696 C CA . ARG A 1 83 ? -1.306 -23.891 -6.117 1 78.5 83 ARG A CA 1
ATOM 697 C C . ARG A 1 83 ? -0.236 -24.812 -6.668 1 78.5 83 ARG A C 1
ATOM 699 O O . ARG A 1 83 ? -0.51 -25.625 -7.555 1 78.5 83 ARG A O 1
ATOM 706 N N . GLN A 1 84 ? 0.904 -24.641 -6.172 1 79.81 84 GLN A N 1
ATOM 707 C CA . GLN A 1 84 ? 1.988 -25.516 -6.602 1 79.81 84 GLN A CA 1
ATOM 708 C C . GLN A 1 84 ? 1.717 -26.969 -6.199 1 79.81 84 GLN A C 1
ATOM 710 O O . GLN A 1 84 ? 2.064 -27.891 -6.934 1 79.81 84 GLN A O 1
ATOM 715 N N . SER A 1 85 ? 1.16 -27.094 -5.059 1 81.56 85 SER A N 1
ATOM 716 C CA . SER A 1 85 ? 0.796 -28.438 -4.602 1 81.56 85 SER A CA 1
ATOM 717 C C . SER A 1 85 ? -0.229 -29.078 -5.531 1 81.56 85 SER A C 1
ATOM 719 O O . SER A 1 85 ? -0.128 -30.266 -5.852 1 81.56 85 SER A O 1
ATOM 721 N N . TYR A 1 86 ? -1.093 -28.312 -5.984 1 78.19 86 TYR A N 1
ATOM 722 C CA . TYR A 1 86 ? -2.096 -28.812 -6.918 1 78.19 86 TYR A CA 1
ATOM 723 C C . TYR A 1 86 ? -1.462 -29.172 -8.258 1 78.19 86 TYR A C 1
ATOM 725 O O . TYR A 1 86 ? -1.846 -30.172 -8.891 1 78.19 86 TYR A O 1
ATOM 733 N N . HIS A 1 87 ? -0.573 -28.406 -8.68 1 77.19 87 HIS A N 1
ATOM 734 C CA . HIS A 1 87 ? 0.148 -28.703 -9.914 1 77.19 87 HIS A CA 1
ATOM 735 C C . HIS A 1 87 ? 0.911 -30.016 -9.812 1 77.19 87 HIS A C 1
ATOM 737 O O . HIS A 1 87 ? 0.86 -30.828 -10.734 1 77.19 87 HIS A O 1
ATOM 743 N N . LEU A 1 88 ? 1.544 -30.156 -8.75 1 79.56 88 LEU A N 1
ATOM 744 C CA . LEU A 1 88 ? 2.295 -31.391 -8.555 1 79.56 88 LEU A CA 1
ATOM 745 C C . LEU A 1 88 ? 1.362 -32.594 -8.539 1 79.56 88 LEU A C 1
ATOM 747 O O . LEU A 1 88 ? 1.665 -33.625 -9.148 1 79.56 88 LEU A O 1
ATOM 751 N N . LYS A 1 89 ? 0.328 -32.438 -7.871 1 80 89 LYS A N 1
ATOM 752 C CA . LYS A 1 89 ? -0.643 -33.531 -7.809 1 80 89 LYS A CA 1
ATOM 753 C C . LYS A 1 89 ? -1.153 -33.906 -9.203 1 80 89 LYS A C 1
ATOM 755 O O . LYS A 1 89 ? -1.293 -35.094 -9.531 1 80 89 LYS A O 1
ATOM 760 N N . SER A 1 90 ? -1.417 -32.906 -9.945 1 77.88 90 SER A N 1
ATOM 761 C CA . SER A 1 90 ? -1.911 -33.156 -11.297 1 77.88 90 SER A CA 1
ATOM 762 C C . SER A 1 90 ? -0.882 -33.906 -12.133 1 77.88 90 SER A C 1
ATOM 764 O O . SER A 1 90 ? -1.231 -34.812 -12.891 1 77.88 90 SER A O 1
ATOM 766 N N . VAL A 1 91 ? 0.328 -33.5 -12.055 1 80.25 91 VAL A N 1
ATOM 767 C CA . VAL A 1 91 ? 1.407 -34.156 -12.789 1 80.25 91 VAL A CA 1
ATOM 768 C C . VAL A 1 91 ? 1.546 -35.594 -12.344 1 80.25 91 VAL A C 1
ATOM 770 O O . VAL A 1 91 ? 1.663 -36.5 -13.172 1 80.25 91 VAL A O 1
ATOM 773 N N . LEU A 1 92 ? 1.507 -35.812 -11.117 1 82.38 92 LEU A N 1
ATOM 774 C CA . LEU A 1 92 ? 1.637 -37.156 -10.578 1 82.38 92 LEU A CA 1
ATOM 775 C C . LEU A 1 92 ? 0.457 -38.031 -11.008 1 82.38 92 LEU A C 1
ATOM 777 O O . LEU A 1 92 ? 0.628 -39.219 -11.305 1 82.38 92 LEU A O 1
ATOM 781 N N . ASP A 1 93 ? -0.664 -37.406 -10.953 1 83.56 93 ASP A N 1
ATOM 782 C CA . ASP A 1 93 ? -1.85 -38.156 -11.367 1 83.56 93 ASP A CA 1
ATOM 783 C C . ASP A 1 93 ? -1.718 -38.625 -12.812 1 83.56 93 ASP A C 1
ATOM 785 O O . ASP A 1 93 ? -2.1 -39.75 -13.141 1 83.56 93 ASP A O 1
ATOM 789 N N . ILE A 1 94 ? -1.19 -37.812 -13.602 1 83.69 94 ILE A N 1
ATOM 790 C CA . ILE A 1 94 ? -0.993 -38.188 -15 1 83.69 94 ILE A CA 1
ATOM 791 C C . ILE A 1 94 ? -0.015 -39.344 -15.094 1 83.69 94 ILE A C 1
ATOM 793 O O . ILE A 1 94 ? -0.258 -40.312 -15.828 1 83.69 94 ILE A O 1
ATOM 797 N N . GLN A 1 95 ? 1.028 -39.281 -14.375 1 85.75 95 GLN A N 1
ATOM 798 C CA . GLN A 1 95 ? 2.018 -40.344 -14.367 1 85.75 95 GLN A CA 1
ATOM 799 C C . GLN A 1 95 ? 1.402 -41.656 -13.883 1 85.75 95 GLN A C 1
ATOM 801 O O . GLN A 1 95 ? 1.578 -42.688 -14.516 1 85.75 95 GLN A O 1
ATOM 806 N N . PHE A 1 96 ? 0.655 -41.594 -12.867 1 89.12 96 PHE A N 1
ATOM 807 C CA . PHE A 1 96 ? 0.025 -42.781 -12.297 1 89.12 96 PHE A CA 1
ATOM 808 C C . PHE A 1 96 ? -0.968 -43.375 -13.289 1 89.12 96 PHE A C 1
ATOM 810 O O . PHE A 1 96 ? -1.062 -44.594 -13.406 1 89.12 96 PHE A O 1
ATOM 817 N N . ASN A 1 97 ? -1.629 -42.531 -13.898 1 90.56 97 ASN A N 1
ATOM 818 C CA . ASN A 1 97 ? -2.637 -43 -14.836 1 90.56 97 ASN A CA 1
ATOM 819 C C . ASN A 1 97 ? -2.002 -43.75 -16 1 90.56 97 ASN A C 1
ATOM 821 O O . ASN A 1 97 ? -2.488 -44.812 -16.406 1 90.56 97 ASN A O 1
ATOM 825 N N . TYR A 1 98 ? -0.972 -43.25 -16.531 1 90.81 98 TYR A N 1
ATOM 826 C CA . TYR A 1 98 ? -0.281 -43.938 -17.609 1 90.81 98 TYR A CA 1
ATOM 827 C C . TYR A 1 98 ? 0.312 -45.281 -17.125 1 90.81 98 TYR A C 1
ATOM 829 O O . TYR A 1 98 ? 0.211 -46.281 -17.797 1 90.81 98 TYR A O 1
ATOM 837 N N . LEU A 1 99 ? 0.895 -45.219 -16 1 92.94 99 LEU A N 1
ATOM 838 C CA . LEU A 1 99 ? 1.477 -46.438 -15.445 1 92.94 99 LEU A CA 1
ATOM 839 C C . LEU A 1 99 ? 0.402 -47.5 -15.203 1 92.94 99 LEU A C 1
ATOM 841 O O . LEU A 1 99 ? 0.612 -48.688 -15.477 1 92.94 99 LEU A O 1
ATOM 845 N N . SER A 1 100 ? -0.677 -47.062 -14.695 1 94.19 100 SER A N 1
ATOM 846 C CA . SER A 1 100 ? -1.782 -47.969 -14.438 1 94.19 100 SER A CA 1
ATOM 847 C C . SER A 1 100 ? -2.305 -48.594 -15.727 1 94.19 100 SER A C 1
ATOM 849 O O . SER A 1 100 ? -2.662 -49.781 -15.758 1 94.19 100 SER A O 1
ATOM 851 N N . GLY A 1 101 ? -2.389 -47.719 -16.734 1 93.44 101 GLY A N 1
ATOM 852 C CA . GLY A 1 101 ? -2.781 -48.25 -18.031 1 93.44 101 GLY A CA 1
ATOM 853 C C . GLY A 1 101 ? -1.831 -49.312 -18.562 1 93.44 101 GLY A C 1
ATOM 854 O O . GLY A 1 101 ? -2.266 -50.344 -19.062 1 93.44 101 GLY A O 1
ATOM 855 N N . MET A 1 102 ? -0.582 -49.062 -18.438 1 94.5 102 MET A N 1
ATOM 856 C CA . MET A 1 102 ? 0.43 -50.031 -18.844 1 94.5 102 MET A CA 1
ATOM 857 C C . MET A 1 102 ? 0.346 -51.312 -18.016 1 94.5 102 MET A C 1
ATOM 859 O O . MET A 1 102 ? 0.47 -52.406 -18.531 1 94.5 102 MET A O 1
ATOM 863 N N . ALA A 1 103 ? 0.157 -51.094 -16.75 1 95.88 103 ALA A N 1
ATOM 864 C CA . ALA A 1 103 ? 0.039 -52.219 -15.844 1 95.88 103 ALA A CA 1
ATOM 865 C C . ALA A 1 103 ? -1.145 -53.125 -16.219 1 95.88 103 ALA A C 1
ATOM 867 O O . ALA A 1 103 ? -1.052 -54.344 -16.172 1 95.88 103 ALA A O 1
ATOM 868 N N . SER A 1 104 ? -2.221 -52.5 -16.531 1 94.31 104 SER A N 1
ATOM 869 C CA . SER A 1 104 ? -3.404 -53.219 -16.953 1 94.31 104 SER A CA 1
ATOM 870 C C . SER A 1 104 ? -3.119 -54.062 -18.203 1 94.31 104 SER A C 1
ATOM 872 O O . SER A 1 104 ? -3.594 -55.188 -18.328 1 94.31 104 SER A O 1
ATOM 874 N N . TYR A 1 105 ? -2.426 -53.469 -19.125 1 95 105 TYR A N 1
ATOM 875 C CA . TYR A 1 105 ? -2.018 -54.188 -20.344 1 95 105 TYR A CA 1
ATOM 876 C C . TYR A 1 105 ? -1.135 -55.375 -20.016 1 95 105 TYR A C 1
ATOM 878 O O . TYR A 1 105 ? -1.336 -56.469 -20.547 1 95 105 TYR A O 1
ATOM 886 N N . MET A 1 106 ? -0.238 -55.25 -19.125 1 95.69 106 MET A N 1
ATOM 887 C CA . MET A 1 106 ? 0.707 -56.281 -18.766 1 95.69 106 MET A CA 1
ATOM 888 C C . MET A 1 106 ? -0.001 -57.438 -18.031 1 95.69 106 MET A C 1
ATOM 890 O O . MET A 1 106 ? 0.392 -58.594 -18.156 1 95.69 106 MET A O 1
ATOM 894 N N . GLY A 1 107 ? -0.973 -57.062 -17.312 1 93.75 107 GLY A N 1
ATOM 895 C CA . GLY A 1 107 ? -1.696 -58.031 -16.516 1 93.75 107 GLY A CA 1
ATOM 896 C C . GLY A 1 107 ? -2.451 -59.062 -17.344 1 93.75 107 GLY A C 1
ATOM 897 O O . GLY A 1 107 ? -2.84 -60.125 -16.844 1 93.75 107 GLY A O 1
ATOM 898 N N . GLU A 1 108 ? -2.635 -58.781 -18.547 1 91.62 108 GLU A N 1
ATOM 899 C CA . GLU A 1 108 ? -3.35 -59.719 -19.422 1 91.62 108 GLU A CA 1
ATOM 900 C C . GLU A 1 108 ? -2.484 -60.906 -19.797 1 91.62 108 GLU A C 1
ATOM 902 O O . GLU A 1 108 ? -2.996 -61.938 -20.25 1 91.62 108 GLU A O 1
ATOM 907 N N . ARG A 1 109 ? -1.219 -60.781 -19.562 1 91.19 109 ARG A N 1
ATOM 908 C CA . ARG A 1 109 ? -0.294 -61.875 -19.922 1 91.19 109 ARG A CA 1
ATOM 909 C C . ARG A 1 109 ? 0.067 -62.719 -18.703 1 91.19 109 ARG A C 1
ATOM 911 O O . ARG A 1 109 ? 0.135 -62.188 -17.578 1 91.19 109 ARG A O 1
ATOM 918 N N . GLU A 1 110 ? 0.308 -63.938 -18.969 1 89.5 110 GLU A N 1
ATOM 919 C CA . GLU A 1 110 ? 0.643 -64.875 -17.875 1 89.5 110 GLU A CA 1
ATOM 920 C C . GLU A 1 110 ? 2.057 -64.625 -17.359 1 89.5 110 GLU A C 1
ATOM 922 O O . GLU A 1 110 ? 2.287 -64.562 -16.141 1 89.5 110 GLU A O 1
ATOM 927 N N . ASP A 1 111 ? 2.961 -64.375 -18.328 1 94 111 ASP A N 1
ATOM 928 C CA . ASP A 1 111 ? 4.336 -64.125 -17.938 1 94 111 ASP A CA 1
ATOM 929 C C . ASP A 1 111 ? 4.605 -62.594 -17.969 1 94 111 ASP A C 1
ATOM 931 O O . ASP A 1 111 ? 4.695 -62 -19.047 1 94 111 ASP A O 1
ATOM 935 N N . LEU A 1 112 ? 4.844 -62.062 -16.828 1 95.44 112 LEU A N 1
ATOM 936 C CA . LEU A 1 112 ? 5.09 -60.625 -16.734 1 95.44 112 LEU A CA 1
ATOM 937 C C . LEU A 1 112 ? 6.422 -60.25 -17.375 1 95.44 112 LEU A C 1
ATOM 939 O O . LEU A 1 112 ? 6.633 -59.094 -17.766 1 95.44 112 LEU A O 1
ATOM 943 N N . PHE A 1 113 ? 7.316 -61.25 -17.453 1 95.81 113 PHE A N 1
ATOM 944 C CA . PHE A 1 113 ? 8.625 -60.969 -18.047 1 95.81 113 PHE A CA 1
ATOM 945 C C . PHE A 1 113 ? 8.641 -61.375 -19.516 1 95.81 113 PHE A C 1
ATOM 947 O O . PHE A 1 113 ? 9.688 -61.781 -20.031 1 95.81 113 PHE A O 1
ATOM 954 N N . CYS A 1 114 ? 7.504 -61.406 -20.156 1 95 114 CYS A N 1
ATOM 955 C CA . CYS A 1 114 ? 7.461 -61.688 -21.578 1 95 114 CYS A CA 1
ATOM 956 C C . CYS A 1 114 ? 8.141 -60.594 -22.391 1 95 114 CYS A C 1
ATOM 958 O O . CYS A 1 114 ? 8.344 -59.5 -21.891 1 95 114 CYS A O 1
ATOM 960 N N . GLN A 1 115 ? 8.57 -60.875 -23.578 1 93.94 115 GLN A N 1
ATOM 961 C CA . GLN A 1 115 ? 9.328 -59.969 -24.438 1 93.94 115 GLN A CA 1
ATOM 962 C C . GLN A 1 115 ? 8.523 -58.719 -24.75 1 93.94 115 GLN A C 1
ATOM 964 O O . GLN A 1 115 ? 9.086 -57.625 -24.844 1 93.94 115 GLN A O 1
ATOM 969 N N . GLU A 1 116 ? 7.238 -58.812 -24.875 1 93.12 116 GLU A N 1
ATOM 970 C CA . GLU A 1 116 ? 6.371 -57.688 -25.188 1 93.12 116 GLU A CA 1
ATOM 971 C C . GLU A 1 116 ? 6.41 -56.656 -24.062 1 93.12 116 GLU A C 1
ATOM 973 O O . GLU A 1 116 ? 6.547 -55.438 -24.328 1 93.12 116 GLU A O 1
ATOM 978 N N . ASN A 1 117 ? 6.309 -57.188 -22.875 1 96 117 ASN A N 1
ATOM 979 C CA . ASN A 1 117 ? 6.34 -56.281 -21.719 1 96 117 ASN A CA 1
ATOM 980 C C . ASN A 1 117 ? 7.707 -55.625 -21.562 1 96 117 ASN A C 1
ATOM 982 O O . ASN A 1 117 ? 7.793 -54.438 -21.25 1 96 117 ASN A O 1
ATOM 986 N N . LYS A 1 118 ? 8.75 -56.312 -21.797 1 95.38 118 LYS A N 1
ATOM 987 C CA . LYS A 1 118 ? 10.109 -55.812 -21.703 1 95.38 118 LYS A CA 1
ATOM 988 C C . LYS A 1 118 ? 10.344 -54.719 -22.734 1 95.38 118 LYS A C 1
ATOM 990 O O . LYS A 1 118 ? 10.93 -53.656 -22.406 1 95.38 118 LYS A O 1
ATOM 995 N N . ARG A 1 119 ? 9.875 -54.938 -23.875 1 93.62 119 ARG A N 1
ATOM 996 C CA . ARG A 1 119 ? 10.055 -53.938 -24.938 1 93.62 119 ARG A CA 1
ATOM 997 C C . ARG A 1 119 ? 9.25 -52.688 -24.672 1 93.62 119 ARG A C 1
ATOM 999 O O . ARG A 1 119 ? 9.68 -51.562 -25 1 93.62 119 ARG A O 1
ATOM 1006 N N . LEU A 1 120 ? 8.102 -52.906 -24.094 1 94.56 120 LEU A N 1
ATOM 1007 C CA . LEU A 1 120 ? 7.242 -51.75 -23.797 1 94.56 120 LEU A CA 1
ATOM 1008 C C . LEU A 1 120 ? 7.93 -50.812 -22.812 1 94.56 120 LEU A C 1
ATOM 1010 O O . LEU A 1 120 ? 7.988 -49.594 -23.047 1 94.56 120 LEU A O 1
ATOM 1014 N N . ILE A 1 121 ? 8.477 -51.281 -21.719 1 94.81 121 ILE A N 1
ATOM 1015 C CA . ILE A 1 121 ? 9.094 -50.406 -20.719 1 94.81 121 ILE A CA 1
ATOM 1016 C C . ILE A 1 121 ? 10.375 -49.812 -21.297 1 94.81 121 ILE A C 1
ATOM 1018 O O . ILE A 1 121 ? 10.727 -48.656 -20.969 1 94.81 121 ILE A O 1
ATOM 1022 N N . GLN A 1 122 ? 11.039 -50.5 -22.188 1 93.06 122 GLN A N 1
ATOM 1023 C CA . GLN A 1 122 ? 12.234 -49.969 -22.844 1 93.06 122 GLN A CA 1
ATOM 1024 C C . GLN A 1 122 ? 11.891 -48.781 -23.766 1 93.06 122 GLN A C 1
ATOM 1026 O O . GLN A 1 122 ? 12.633 -47.812 -23.828 1 93.06 122 GLN A O 1
ATOM 1031 N N . SER A 1 123 ? 10.773 -48.906 -24.391 1 91.5 123 SER A N 1
ATOM 1032 C CA . SER A 1 123 ? 10.359 -47.844 -25.328 1 91.5 123 SER A CA 1
ATOM 1033 C C . SER A 1 123 ? 9.875 -46.625 -24.594 1 91.5 123 SER A C 1
ATOM 1035 O O . SER A 1 123 ? 10.117 -45.5 -25.031 1 91.5 123 SER A O 1
ATOM 1037 N N . ILE A 1 124 ? 9.211 -46.844 -23.5 1 90.94 124 ILE A N 1
ATOM 1038 C CA . ILE A 1 124 ? 8.625 -45.719 -22.75 1 90.94 124 ILE A CA 1
ATOM 1039 C C . ILE A 1 124 ? 9.734 -44.906 -22.109 1 90.94 124 ILE A C 1
ATOM 1041 O O . ILE A 1 124 ? 9.688 -43.656 -22.125 1 90.94 124 ILE A O 1
ATOM 1045 N N . VAL A 1 125 ? 10.719 -45.406 -21.547 1 86.12 125 VAL A N 1
ATOM 1046 C CA . VAL A 1 125 ? 11.758 -44.719 -20.781 1 86.12 125 VAL A CA 1
ATOM 1047 C C . VAL A 1 125 ? 12.602 -43.844 -21.719 1 86.12 125 VAL A C 1
ATOM 1049 O O . VAL A 1 125 ? 13.133 -42.812 -21.297 1 86.12 125 VAL A O 1
ATOM 1052 N N . LYS A 1 126 ? 12.672 -44.188 -22.922 1 78 126 LYS A N 1
ATOM 1053 C CA . LYS A 1 126 ? 13.492 -43.469 -23.891 1 78 126 LYS A CA 1
ATOM 1054 C C . LYS A 1 126 ? 12.953 -42.062 -24.109 1 78 126 LYS A C 1
ATOM 1056 O O . LYS A 1 126 ? 13.711 -41.125 -24.422 1 78 126 LYS A O 1
ATOM 1061 N N . GLU A 1 127 ? 11.734 -41.938 -23.828 1 72.25 127 GLU A N 1
ATOM 1062 C CA . GLU A 1 127 ? 11.102 -40.656 -24.156 1 72.25 127 GLU A CA 1
ATOM 1063 C C . GLU A 1 127 ? 10.75 -39.875 -22.891 1 72.25 127 GLU A C 1
ATOM 1065 O O . GLU A 1 127 ? 10.195 -38.781 -22.969 1 72.25 127 GLU A O 1
ATOM 1070 N N . GLN A 1 128 ? 11.016 -40.438 -21.844 1 67.56 128 GLN A N 1
ATOM 1071 C CA . GLN A 1 128 ? 10.555 -39.844 -20.594 1 67.56 128 GLN A CA 1
ATOM 1072 C C . GLN A 1 128 ? 11.734 -39.406 -19.734 1 67.56 128 GLN A C 1
ATOM 1074 O O . GLN A 1 128 ? 12.875 -39.781 -19.969 1 67.56 128 GLN A O 1
ATOM 1079 N N . ASP A 1 129 ? 11.375 -38.469 -18.906 1 65.38 129 ASP A N 1
ATOM 1080 C CA . ASP A 1 129 ? 12.336 -38.062 -17.875 1 65.38 129 ASP A CA 1
ATOM 1081 C C . ASP A 1 129 ? 12.367 -39.062 -16.734 1 65.38 129 ASP A C 1
ATOM 1083 O O . ASP A 1 129 ? 12.648 -38.688 -15.586 1 65.38 129 ASP A O 1
ATOM 1087 N N . LEU A 1 130 ? 11.969 -40.25 -17.078 1 72.62 130 LEU A N 1
ATOM 1088 C CA . LEU A 1 130 ? 12.055 -41.312 -16.094 1 72.62 130 LEU A CA 1
ATOM 1089 C C . LEU A 1 130 ? 13.414 -42 -16.172 1 72.62 130 LEU A C 1
ATOM 1091 O O . LEU A 1 130 ? 13.984 -42.156 -17.25 1 72.62 130 LEU A O 1
ATOM 1095 N N . ASP A 1 131 ? 13.938 -42.312 -15.062 1 76.19 131 ASP A N 1
ATOM 1096 C CA . ASP A 1 131 ? 15.25 -42.938 -15.031 1 76.19 131 ASP A CA 1
ATOM 1097 C C . ASP A 1 131 ? 15.141 -44.469 -15.25 1 76.19 131 ASP A C 1
ATOM 1099 O O . ASP A 1 131 ? 15.891 -45.031 -16.047 1 76.19 131 ASP A O 1
ATOM 1103 N N . LEU A 1 132 ? 14.219 -45.094 -14.5 1 88.75 132 LEU A N 1
ATOM 1104 C CA . LEU A 1 132 ? 14.07 -46.531 -14.547 1 88.75 132 LEU A CA 1
ATOM 1105 C C . LEU A 1 132 ? 12.602 -46.938 -14.461 1 88.75 132 LEU A C 1
ATOM 1107 O O . LEU A 1 132 ? 11.836 -46.344 -13.711 1 88.75 132 LEU A O 1
ATOM 1111 N N . ILE A 1 133 ? 12.242 -47.875 -15.312 1 93.69 133 ILE A N 1
ATOM 1112 C CA . ILE A 1 133 ? 10.953 -48.531 -15.18 1 93.69 133 ILE A CA 1
ATOM 1113 C C . ILE A 1 133 ? 11.172 -50.031 -14.977 1 93.69 133 ILE A C 1
ATOM 1115 O O . ILE A 1 133 ? 11.969 -50.656 -15.688 1 93.69 133 ILE A O 1
ATOM 1119 N N . GLY A 1 134 ? 10.531 -50.531 -13.961 1 95.44 134 GLY A N 1
ATOM 1120 C CA . GLY A 1 134 ? 10.703 -51.938 -13.664 1 95.44 134 GLY A CA 1
ATOM 1121 C C . GLY A 1 134 ? 9.383 -52.688 -13.523 1 95.44 134 GLY A C 1
ATOM 1122 O O . GLY A 1 134 ? 8.406 -52.125 -13.008 1 95.44 134 GLY A O 1
ATOM 1123 N N . ILE A 1 135 ? 9.422 -53.938 -14.055 1 97.38 135 ILE A N 1
ATOM 1124 C CA . ILE A 1 135 ? 8.336 -54.875 -13.844 1 97.38 135 ILE A CA 1
ATOM 1125 C C . ILE A 1 135 ? 8.695 -55.844 -12.711 1 97.38 135 ILE A C 1
ATOM 1127 O O . ILE A 1 135 ? 9.75 -56.469 -12.742 1 97.38 135 ILE A O 1
ATOM 1131 N N . MET A 1 136 ? 7.793 -55.906 -11.766 1 97.56 136 MET A N 1
ATOM 1132 C CA . MET A 1 136 ? 8.078 -56.719 -10.586 1 97.56 136 MET A CA 1
ATOM 1133 C C . MET A 1 136 ? 7.027 -57.812 -10.414 1 97.56 136 MET A C 1
ATOM 1135 O O . MET A 1 136 ? 5.828 -57.531 -10.391 1 97.56 136 MET A O 1
ATOM 1139 N N . LYS A 1 137 ? 7.512 -59 -10.211 1 97 137 LYS A N 1
ATOM 1140 C CA . LYS A 1 137 ? 6.613 -60.125 -9.961 1 97 137 LYS A CA 1
ATOM 1141 C C . LYS A 1 137 ? 6.215 -60.188 -8.492 1 97 137 LYS A C 1
ATOM 1143 O O . LYS A 1 137 ? 6.746 -59.469 -7.66 1 97 137 LYS A O 1
ATOM 1148 N N . ALA A 1 138 ? 5.273 -61.094 -8.18 1 95.56 138 ALA A N 1
ATOM 1149 C CA . ALA A 1 138 ? 4.734 -61.188 -6.824 1 95.56 138 ALA A CA 1
ATOM 1150 C C . ALA A 1 138 ? 5.82 -61.625 -5.836 1 95.56 138 ALA A C 1
ATOM 1152 O O . ALA A 1 138 ? 5.766 -61.25 -4.656 1 95.56 138 ALA A O 1
ATOM 1153 N N . ASN A 1 139 ? 6.836 -62.344 -6.262 1 94.94 139 ASN A N 1
ATOM 1154 C CA . ASN A 1 139 ? 7.898 -62.781 -5.379 1 94.94 139 ASN A CA 1
ATOM 1155 C C . ASN A 1 139 ? 8.969 -61.719 -5.176 1 94.94 139 ASN A C 1
ATOM 1157 O O . ASN A 1 139 ? 9.938 -61.938 -4.445 1 94.94 139 ASN A O 1
ATOM 1161 N N . GLY A 1 140 ? 8.836 -60.562 -5.832 1 95.62 140 GLY A N 1
ATOM 1162 C CA . GLY A 1 140 ? 9.766 -59.469 -5.633 1 95.62 140 GLY A CA 1
ATOM 1163 C C . GLY A 1 140 ? 10.812 -59.375 -6.723 1 95.62 140 GLY A C 1
ATOM 1164 O O . GLY A 1 140 ? 11.57 -58.406 -6.77 1 95.62 140 GLY A O 1
ATOM 1165 N N . ASP A 1 141 ? 10.867 -60.375 -7.633 1 96.5 141 ASP A N 1
ATOM 1166 C CA . ASP A 1 141 ? 11.82 -60.281 -8.742 1 96.5 141 ASP A CA 1
ATOM 1167 C C . ASP A 1 141 ? 11.453 -59.156 -9.695 1 96.5 141 ASP A C 1
ATOM 1169 O O . ASP A 1 141 ? 10.328 -59.094 -10.203 1 96.5 141 ASP A O 1
ATOM 1173 N N . ALA A 1 142 ? 12.367 -58.312 -9.891 1 96.69 142 ALA A N 1
ATOM 1174 C CA . ALA A 1 142 ? 12.109 -57.125 -10.734 1 96.69 142 ALA A CA 1
ATOM 1175 C C . ALA A 1 142 ? 13 -57.156 -11.969 1 96.69 142 ALA A C 1
ATOM 1177 O O . ALA A 1 142 ? 14.172 -57.531 -11.898 1 96.69 142 ALA A O 1
ATOM 1178 N N . TYR A 1 143 ? 12.492 -56.812 -13.102 1 96.94 143 TYR A N 1
ATOM 1179 C CA . TYR A 1 143 ? 13.195 -56.594 -14.359 1 96.94 143 TYR A CA 1
ATOM 1180 C C . TYR A 1 143 ? 13.086 -55.156 -14.797 1 96.94 143 TYR A C 1
ATOM 1182 O O . TYR A 1 143 ? 11.977 -54.625 -14.969 1 96.94 143 TYR A O 1
ATOM 1190 N N . TYR A 1 144 ? 14.172 -54.531 -15.039 1 94.81 144 TYR A N 1
ATOM 1191 C CA . TYR A 1 144 ? 14.188 -53.125 -15.375 1 94.81 144 TYR A CA 1
ATOM 1192 C C . TYR A 1 144 ? 14.445 -52.938 -16.859 1 94.81 144 TYR A C 1
ATOM 1194 O O . TYR A 1 144 ? 14.938 -53.812 -17.547 1 94.81 144 TYR A O 1
ATOM 1202 N N . ASN A 1 145 ? 14.109 -51.781 -17.312 1 92.56 145 ASN A N 1
ATOM 1203 C CA . ASN A 1 145 ? 14.219 -51.406 -18.719 1 92.56 145 ASN A CA 1
ATOM 1204 C C . ASN A 1 145 ? 15.656 -51.562 -19.219 1 92.56 145 ASN A C 1
ATOM 1206 O O . ASN A 1 145 ? 15.875 -51.781 -20.422 1 92.56 145 ASN A O 1
ATOM 1210 N N . ASN A 1 146 ? 16.672 -51.438 -18.375 1 90.56 146 ASN A N 1
ATOM 1211 C CA . ASN A 1 146 ? 18.062 -51.562 -18.797 1 90.56 146 ASN A CA 1
ATOM 1212 C C . ASN A 1 146 ? 18.562 -53 -18.703 1 90.56 146 ASN A C 1
ATOM 1214 O O . ASN A 1 146 ? 19.75 -53.25 -18.828 1 90.56 146 ASN A O 1
ATOM 1218 N N . GLY A 1 147 ? 17.703 -53.906 -18.344 1 92.69 147 GLY A N 1
ATOM 1219 C CA . GLY A 1 147 ? 18.062 -55.312 -18.281 1 92.69 147 GLY A CA 1
ATOM 1220 C C . GLY A 1 147 ? 18.469 -55.75 -16.891 1 92.69 147 GLY A C 1
ATOM 1221 O O . GLY A 1 147 ? 18.656 -56.938 -16.641 1 92.69 147 GLY A O 1
ATOM 1222 N N . ALA A 1 148 ? 18.578 -54.844 -16.016 1 93.88 148 ALA A N 1
ATOM 1223 C CA . ALA A 1 148 ? 18.953 -55.188 -14.641 1 93.88 148 ALA A CA 1
ATOM 1224 C C . ALA A 1 148 ? 17.859 -56 -13.961 1 93.88 148 ALA A C 1
ATOM 1226 O O . ALA A 1 148 ? 16.672 -55.781 -14.203 1 93.88 148 ALA A O 1
ATOM 1227 N N . ARG A 1 149 ? 18.312 -56.906 -13.141 1 95.38 149 ARG A N 1
ATOM 1228 C CA . ARG A 1 149 ? 17.406 -57.719 -12.336 1 95.38 149 ARG A CA 1
ATOM 1229 C C . ARG A 1 149 ? 17.734 -57.594 -10.852 1 95.38 149 ARG A C 1
ATOM 1231 O O . ARG A 1 149 ? 18.891 -57.656 -10.453 1 95.38 149 ARG A O 1
ATOM 1238 N N . LYS A 1 150 ? 16.766 -57.281 -10.148 1 94.88 150 LYS A N 1
ATOM 1239 C CA . LYS A 1 150 ? 16.922 -57.125 -8.703 1 94.88 150 LYS A CA 1
ATOM 1240 C C . LYS A 1 150 ? 15.719 -57.688 -7.953 1 94.88 150 LYS A C 1
ATOM 1242 O O . LYS A 1 150 ? 14.664 -57.906 -8.547 1 94.88 150 LYS A O 1
ATOM 1247 N N . ASN A 1 151 ? 15.938 -57.938 -6.695 1 95.81 151 ASN A N 1
ATOM 1248 C CA . ASN A 1 151 ? 14.836 -58.344 -5.832 1 95.81 151 ASN A CA 1
ATOM 1249 C C . ASN A 1 151 ? 14.391 -57.219 -4.91 1 95.81 151 ASN A C 1
ATOM 1251 O O . ASN A 1 151 ? 15.195 -56.688 -4.145 1 95.81 151 ASN A O 1
ATOM 1255 N N . VAL A 1 152 ? 13.102 -56.844 -5.016 1 94.81 152 VAL A N 1
ATOM 1256 C CA . VAL A 1 152 ? 12.617 -55.688 -4.266 1 94.81 152 VAL A CA 1
ATOM 1257 C C . VAL A 1 152 ? 11.562 -56.125 -3.254 1 94.81 152 VAL A C 1
ATOM 1259 O O . VAL A 1 152 ? 10.75 -55.312 -2.801 1 94.81 152 VAL A O 1
ATOM 1262 N N . LYS A 1 153 ? 11.508 -57.375 -2.873 1 94.69 153 LYS A N 1
ATOM 1263 C CA . LYS A 1 153 ? 10.484 -57.969 -2.014 1 94.69 153 LYS A CA 1
ATOM 1264 C C . LYS A 1 153 ? 10.398 -57.25 -0.681 1 94.69 153 LYS A C 1
ATOM 1266 O O . LYS A 1 153 ? 9.312 -57.094 -0.114 1 94.69 153 LYS A O 1
ATOM 1271 N N . ASN A 1 154 ? 11.492 -56.719 -0.201 1 92.81 154 ASN A N 1
ATOM 1272 C CA . ASN A 1 154 ? 11.539 -56.156 1.134 1 92.81 154 ASN A CA 1
ATOM 1273 C C . ASN A 1 154 ? 11.328 -54.625 1.088 1 92.81 154 ASN A C 1
ATOM 1275 O O . ASN A 1 154 ? 11.336 -53.969 2.127 1 92.81 154 ASN A O 1
ATOM 1279 N N . ARG A 1 155 ? 11.125 -54.188 -0.071 1 93.62 155 ARG A N 1
ATOM 1280 C CA . ARG A 1 155 ? 10.914 -52.75 -0.194 1 93.62 155 ARG A CA 1
ATOM 1281 C C . ARG A 1 155 ? 9.484 -52.344 0.179 1 93.62 155 ARG A C 1
ATOM 1283 O O . ARG A 1 155 ? 8.539 -53.031 -0.204 1 93.62 155 ARG A O 1
ATOM 1290 N N . GLY A 1 156 ? 9.312 -51.312 0.924 1 91.81 156 GLY A N 1
ATOM 1291 C CA . GLY A 1 156 ? 8.016 -50.875 1.418 1 91.81 156 GLY A CA 1
ATOM 1292 C C . GLY A 1 156 ? 7.031 -50.531 0.309 1 91.81 156 GLY A C 1
ATOM 1293 O O . GLY A 1 156 ? 5.859 -50.906 0.386 1 91.81 156 GLY A O 1
ATOM 1294 N N . TYR A 1 157 ? 7.473 -49.844 -0.717 1 92.62 157 TYR A N 1
ATOM 1295 C CA . TYR A 1 157 ? 6.574 -49.469 -1.803 1 92.62 157 TYR A CA 1
ATOM 1296 C C . TYR A 1 157 ? 6.035 -50.719 -2.516 1 92.62 157 TYR A C 1
ATOM 1298 O O . TYR A 1 157 ? 4.871 -50.75 -2.932 1 92.62 157 TYR A O 1
ATOM 1306 N N . PHE A 1 158 ? 6.863 -51.781 -2.689 1 95.81 158 PHE A N 1
ATOM 1307 C CA . PHE A 1 158 ? 6.449 -53 -3.338 1 95.81 158 PHE A CA 1
ATOM 1308 C C . PHE A 1 158 ? 5.348 -53.688 -2.541 1 95.81 158 PHE A C 1
ATOM 1310 O O . PHE A 1 158 ? 4.332 -54.125 -3.105 1 95.81 158 PHE A O 1
ATOM 1317 N N . LYS A 1 159 ? 5.539 -53.75 -1.22 1 95.56 159 LYS A N 1
ATOM 1318 C CA . LYS A 1 159 ? 4.566 -54.406 -0.343 1 95.56 159 LYS A CA 1
ATOM 1319 C C . LYS A 1 159 ? 3.211 -53.688 -0.414 1 95.56 159 LYS A C 1
ATOM 1321 O O . LYS A 1 159 ? 2.172 -54.344 -0.502 1 95.56 159 LYS A O 1
ATOM 1326 N N . LYS A 1 160 ? 3.244 -52.438 -0.412 1 93.88 160 LYS A N 1
ATOM 1327 C CA . LYS A 1 160 ? 2.002 -51.688 -0.449 1 93.88 160 LYS A CA 1
ATOM 1328 C C . LYS A 1 160 ? 1.321 -51.781 -1.811 1 93.88 160 LYS A C 1
ATOM 1330 O O . LYS A 1 160 ? 0.095 -51.906 -1.891 1 93.88 160 LYS A O 1
ATOM 1335 N N . ALA A 1 161 ? 2.1 -51.688 -2.867 1 96 161 ALA A N 1
ATOM 1336 C CA . ALA A 1 161 ? 1.551 -51.844 -4.211 1 96 161 ALA A CA 1
ATOM 1337 C C . ALA A 1 161 ? 0.944 -53.25 -4.398 1 96 161 ALA A C 1
ATOM 1339 O O . ALA A 1 161 ? -0.079 -53.406 -5.07 1 96 161 ALA A O 1
ATOM 1340 N N . MET A 1 162 ? 1.593 -54.25 -3.799 1 96.44 162 MET A N 1
ATOM 1341 C CA . MET A 1 162 ? 1.092 -55.625 -3.875 1 96.44 162 MET A CA 1
ATOM 1342 C C . MET A 1 162 ? -0.243 -55.75 -3.15 1 96.44 162 MET A C 1
ATOM 1344 O O . MET A 1 162 ? -1.006 -56.688 -3.408 1 96.44 162 MET A O 1
ATOM 1348 N N . GLN A 1 163 ? -0.52 -54.844 -2.287 1 95.38 163 GLN A N 1
ATOM 1349 C CA . GLN A 1 163 ? -1.798 -54.781 -1.584 1 95.38 163 GLN A CA 1
ATOM 1350 C C . GLN A 1 163 ? -2.842 -54.031 -2.385 1 95.38 163 GLN A C 1
ATOM 1352 O O . GLN A 1 163 ? -3.957 -53.781 -1.907 1 95.38 163 GLN A O 1
ATOM 1357 N N . GLY A 1 164 ? -2.473 -53.5 -3.58 1 93.56 164 GLY A N 1
ATOM 1358 C CA . GLY A 1 164 ? -3.434 -52.875 -4.473 1 93.56 164 GLY A CA 1
ATOM 1359 C C . GLY A 1 164 ? -3.381 -51.344 -4.438 1 93.56 164 GLY A C 1
ATOM 1360 O O . GLY A 1 164 ? -4.227 -50.688 -5.031 1 93.56 164 GLY A O 1
ATOM 1361 N N . GLN A 1 165 ? -2.385 -50.844 -3.834 1 91.25 165 GLN A N 1
ATOM 1362 C CA . GLN A 1 165 ? -2.32 -49.406 -3.676 1 91.25 165 GLN A CA 1
ATOM 1363 C C . GLN A 1 165 ? -1.404 -48.781 -4.723 1 91.25 165 GLN A C 1
ATOM 1365 O O . GLN A 1 165 ? -0.355 -49.312 -5.055 1 91.25 165 GLN A O 1
ATOM 1370 N N . LYS A 1 166 ? -1.838 -47.656 -5.371 1 91.38 166 LYS A N 1
ATOM 1371 C CA . LYS A 1 166 ? -0.934 -46.75 -6.09 1 91.38 166 LYS A CA 1
ATOM 1372 C C . LYS A 1 166 ? -0.112 -45.906 -5.125 1 91.38 166 LYS A C 1
ATOM 1374 O O . LYS A 1 166 ? -0.67 -45.156 -4.32 1 91.38 166 LYS A O 1
ATOM 1379 N N . ILE A 1 167 ? 1.169 -46 -5.191 1 90.06 167 ILE A N 1
ATOM 1380 C CA . ILE A 1 167 ? 1.93 -45.344 -4.133 1 90.06 167 ILE A CA 1
ATOM 1381 C C . ILE A 1 167 ? 3.18 -44.688 -4.719 1 90.06 167 ILE A C 1
ATOM 1383 O O . ILE A 1 167 ? 3.693 -45.125 -5.746 1 90.06 167 ILE A O 1
ATOM 1387 N N . MET A 1 168 ? 3.543 -43.656 -4.137 1 87.25 168 MET A N 1
ATOM 1388 C CA . MET A 1 168 ? 4.852 -43.062 -4.352 1 87.25 168 MET A CA 1
ATOM 1389 C C . MET A 1 168 ? 5.797 -43.375 -3.197 1 87.25 168 MET A C 1
ATOM 1391 O O . MET A 1 168 ? 5.457 -43.156 -2.033 1 87.25 168 MET A O 1
ATOM 1395 N N . SER A 1 169 ? 6.941 -43.844 -3.512 1 87.75 169 SER A N 1
ATOM 1396 C CA . SER A 1 169 ? 7.859 -44.25 -2.451 1 87.75 169 SER A CA 1
ATOM 1397 C C . SER A 1 169 ? 8.562 -43.031 -1.842 1 87.75 169 SER A C 1
ATOM 1399 O O . SER A 1 169 ? 8.57 -41.938 -2.436 1 87.75 169 SER A O 1
ATOM 1401 N N . THR A 1 170 ? 9.133 -43.188 -0.604 1 78.56 170 THR A N 1
ATOM 1402 C CA . THR A 1 170 ? 10.117 -42.25 -0.081 1 78.56 170 THR A CA 1
ATOM 1403 C C . THR A 1 170 ? 11.422 -42.344 -0.874 1 78.56 170 THR A C 1
ATOM 1405 O O . THR A 1 170 ? 11.672 -43.344 -1.561 1 78.56 170 THR A O 1
ATOM 1408 N N . PRO A 1 171 ? 12.133 -41.219 -0.833 1 77.75 171 PRO A N 1
ATOM 1409 C CA . PRO A 1 171 ? 13.43 -41.344 -1.511 1 77.75 171 PRO A CA 1
ATOM 1410 C C . PRO A 1 171 ? 14.258 -42.5 -1.013 1 77.75 171 PRO A C 1
ATOM 1412 O O . PRO A 1 171 ? 14.359 -42.719 0.197 1 77.75 171 PRO A O 1
ATOM 1415 N N . LEU A 1 172 ? 14.664 -43.281 -1.864 1 82.88 172 LEU A N 1
ATOM 1416 C CA . LEU A 1 172 ? 15.453 -44.469 -1.517 1 82.88 172 LEU A CA 1
ATOM 1417 C C . LEU A 1 172 ? 16.578 -44.688 -2.52 1 82.88 172 LEU A C 1
ATOM 1419 O O . LEU A 1 172 ? 16.5 -44.219 -3.658 1 82.88 172 LEU A O 1
ATOM 1423 N N . ALA A 1 173 ? 17.609 -45.281 -2.01 1 81.75 173 ALA A N 1
ATOM 1424 C CA . ALA A 1 173 ? 18.734 -45.594 -2.889 1 81.75 173 ALA A CA 1
ATOM 1425 C C . ALA A 1 173 ? 18.359 -46.688 -3.881 1 81.75 173 ALA A C 1
ATOM 1427 O O . ALA A 1 173 ? 17.922 -47.75 -3.482 1 81.75 173 ALA A O 1
ATOM 1428 N N . SER A 1 174 ? 18.484 -46.438 -5.125 1 82.94 174 SER A N 1
ATOM 1429 C CA . SER A 1 174 ? 18.172 -47.406 -6.164 1 82.94 174 SER A CA 1
ATOM 1430 C C . SER A 1 174 ? 19.062 -48.625 -6.043 1 82.94 174 SER A C 1
ATOM 1432 O O . SER A 1 174 ? 20.266 -48.531 -5.816 1 82.94 174 SER A O 1
ATOM 1434 N N . LYS A 1 175 ? 18.484 -49.812 -6.148 1 82.06 175 LYS A N 1
ATOM 1435 C CA . LYS A 1 175 ? 19.25 -51.062 -6.137 1 82.06 175 LYS A CA 1
ATOM 1436 C C . LYS A 1 175 ? 20.031 -51.219 -7.434 1 82.06 175 LYS A C 1
ATOM 1438 O O . LYS A 1 175 ? 20.969 -52.031 -7.496 1 82.06 175 LYS A O 1
ATOM 1443 N N . VAL A 1 176 ? 19.594 -50.469 -8.344 1 82.56 176 VAL A N 1
ATOM 1444 C CA . VAL A 1 176 ? 20.188 -50.625 -9.672 1 82.56 176 VAL A CA 1
ATOM 1445 C C . VAL A 1 176 ? 21.422 -49.719 -9.789 1 82.56 176 VAL A C 1
ATOM 1447 O O . VAL A 1 176 ? 22.5 -50.219 -10.18 1 82.56 176 VAL A O 1
ATOM 1450 N N . ASP A 1 177 ? 21.391 -48.438 -9.406 1 81.5 177 ASP A N 1
ATOM 1451 C CA . ASP A 1 177 ? 22.516 -47.5 -9.633 1 81.5 177 ASP A CA 1
ATOM 1452 C C . ASP A 1 177 ? 22.906 -46.812 -8.352 1 81.5 177 ASP A C 1
ATOM 1454 O O . ASP A 1 177 ? 23.875 -46.031 -8.336 1 81.5 177 ASP A O 1
ATOM 1458 N N . GLY A 1 178 ? 22.219 -46.906 -7.285 1 78.81 178 GLY A N 1
ATOM 1459 C CA . GLY A 1 178 ? 22.594 -46.375 -5.988 1 78.81 178 GLY A CA 1
ATOM 1460 C C . GLY A 1 178 ? 22.156 -44.938 -5.797 1 78.81 178 GLY A C 1
ATOM 1461 O O . GLY A 1 178 ? 22.297 -44.375 -4.703 1 78.81 178 GLY A O 1
ATOM 1462 N N . ARG A 1 179 ? 21.641 -44.312 -6.766 1 82.94 179 ARG A N 1
ATOM 1463 C CA . ARG A 1 179 ? 21.203 -42.938 -6.664 1 82.94 179 ARG A CA 1
ATOM 1464 C C . ARG A 1 179 ? 19.844 -42.844 -5.965 1 82.94 179 ARG A C 1
ATOM 1466 O O . ARG A 1 179 ? 19.047 -43.781 -6.035 1 82.94 179 ARG A O 1
ATOM 1473 N N . THR A 1 180 ? 19.688 -41.781 -5.266 1 78.81 180 THR A N 1
ATOM 1474 C CA . THR A 1 180 ? 18.438 -41.594 -4.559 1 78.81 180 THR A CA 1
ATOM 1475 C C . THR A 1 180 ? 17.312 -41.281 -5.543 1 78.81 180 THR A C 1
ATOM 1477 O O . THR A 1 180 ? 17.422 -40.344 -6.348 1 78.81 180 THR A O 1
ATOM 1480 N N . LYS A 1 181 ? 16.234 -42.094 -5.535 1 83.94 181 LYS A N 1
ATOM 1481 C CA . LYS A 1 181 ? 15.109 -41.938 -6.449 1 83.94 181 LYS A CA 1
ATOM 1482 C C . LYS A 1 181 ? 13.781 -42.094 -5.719 1 83.94 181 LYS A C 1
ATOM 1484 O O . LYS A 1 181 ? 13.742 -42.531 -4.566 1 83.94 181 LYS A O 1
ATOM 1489 N N . VAL A 1 182 ? 12.828 -41.625 -6.32 1 83.69 182 VAL A N 1
ATOM 1490 C CA . VAL A 1 182 ? 11.453 -41.875 -5.887 1 83.69 182 VAL A CA 1
ATOM 1491 C C . VAL A 1 182 ? 10.742 -42.781 -6.887 1 83.69 182 VAL A C 1
ATOM 1493 O O . VAL A 1 182 ? 10.875 -42.594 -8.102 1 83.69 182 VAL A O 1
ATOM 1496 N N . ILE A 1 183 ? 10.07 -43.75 -6.375 1 91 183 ILE A N 1
ATOM 1497 C CA . ILE A 1 183 ? 9.438 -44.719 -7.246 1 91 183 ILE A CA 1
ATOM 1498 C C . ILE A 1 183 ? 7.926 -44.562 -7.223 1 91 183 ILE A C 1
ATOM 1500 O O . ILE A 1 183 ? 7.316 -44.5 -6.152 1 91 183 ILE A O 1
ATOM 1504 N N . LEU A 1 184 ? 7.359 -44.406 -8.352 1 91.5 184 LEU A N 1
ATOM 1505 C CA . LEU A 1 184 ? 5.914 -44.562 -8.516 1 91.5 184 LEU A CA 1
ATOM 1506 C C . LEU A 1 184 ? 5.531 -46 -8.844 1 91.5 184 LEU A C 1
ATOM 1508 O O . LEU A 1 184 ? 5.938 -46.531 -9.883 1 91.5 184 LEU A O 1
ATOM 1512 N N . ALA A 1 185 ? 4.766 -46.562 -7.961 1 95.38 185 ALA A N 1
ATOM 1513 C CA . ALA A 1 185 ? 4.441 -48 -8.125 1 95.38 185 ALA A CA 1
ATOM 1514 C C . ALA A 1 185 ? 2.934 -48.188 -8.266 1 95.38 185 ALA A C 1
ATOM 1516 O O . ALA A 1 185 ? 2.15 -47.562 -7.539 1 95.38 185 ALA A O 1
ATOM 1517 N N . VAL A 1 186 ? 2.545 -48.969 -9.195 1 96.19 186 VAL A N 1
ATOM 1518 C CA . VAL A 1 186 ? 1.142 -49.312 -9.398 1 96.19 186 VAL A CA 1
ATOM 1519 C C . VAL A 1 186 ? 0.988 -50.812 -9.461 1 96.19 186 VAL A C 1
ATOM 1521 O O . VAL A 1 186 ? 1.892 -51.531 -9.914 1 96.19 186 VAL A O 1
ATOM 1524 N N . PRO A 1 187 ? -0.138 -51.344 -8.984 1 97.06 187 PRO A N 1
ATOM 1525 C CA . PRO A 1 187 ? -0.349 -52.812 -9.031 1 97.06 187 PRO A CA 1
ATOM 1526 C C . PRO A 1 187 ? -0.713 -53.312 -10.422 1 97.06 187 PRO A C 1
ATOM 1528 O O . PRO A 1 187 ? -1.363 -52.594 -11.188 1 97.06 187 PRO A O 1
ATOM 1531 N N . ILE A 1 188 ? -0.249 -54.406 -10.773 1 97.19 188 ILE A N 1
ATOM 1532 C CA . ILE A 1 188 ? -0.67 -55.125 -11.969 1 97.19 188 ILE A CA 1
ATOM 1533 C C . ILE A 1 188 ? -1.74 -56.156 -11.609 1 97.19 188 ILE A C 1
ATOM 1535 O O . ILE A 1 188 ? -1.489 -57.094 -10.828 1 97.19 188 ILE A O 1
ATOM 1539 N N . TYR A 1 189 ? -2.863 -56 -12.188 1 94.88 189 TYR A N 1
ATOM 1540 C CA . TYR A 1 189 ? -3.988 -56.875 -11.867 1 94.88 189 TYR A CA 1
ATOM 1541 C C . TYR A 1 189 ? -4.184 -57.938 -12.953 1 94.88 189 TYR A C 1
ATOM 1543 O O . TYR A 1 189 ? -4.027 -57.625 -14.141 1 94.88 189 TYR A O 1
ATOM 1551 N N . ARG A 1 190 ? -4.422 -59.125 -12.602 1 93.62 190 ARG A N 1
ATOM 1552 C CA . ARG A 1 190 ? -4.898 -60.219 -13.453 1 93.62 190 ARG A CA 1
ATOM 1553 C C . ARG A 1 190 ? -6.074 -60.938 -12.805 1 93.62 190 ARG A C 1
ATOM 1555 O O . ARG A 1 190 ? -5.953 -61.469 -11.703 1 93.62 190 ARG A O 1
ATOM 1562 N N . ASN A 1 191 ? -7.238 -61.031 -13.469 1 90.5 191 ASN A N 1
ATOM 1563 C CA . ASN A 1 191 ? -8.445 -61.688 -12.961 1 90.5 191 ASN A CA 1
ATOM 1564 C C . ASN A 1 191 ? -8.797 -61.188 -11.555 1 90.5 191 ASN A C 1
ATOM 1566 O O . ASN A 1 191 ? -9.078 -62 -10.672 1 90.5 191 ASN A O 1
ATOM 1570 N N . GLY A 1 192 ? -8.586 -59.875 -11.195 1 90.12 192 GLY A N 1
ATOM 1571 C CA . GLY A 1 192 ? -8.992 -59.25 -9.945 1 90.12 192 GLY A CA 1
ATOM 1572 C C . GLY A 1 192 ? -7.953 -59.375 -8.852 1 90.12 192 GLY A C 1
ATOM 1573 O O . GLY A 1 192 ? -8.125 -58.844 -7.758 1 90.12 192 GLY A O 1
ATOM 1574 N N . GLN A 1 193 ? -6.887 -60.125 -9.172 1 94 193 GLN A N 1
ATOM 1575 C CA . GLN A 1 193 ? -5.832 -60.281 -8.18 1 94 193 GLN A CA 1
ATOM 1576 C C . GLN A 1 193 ? -4.555 -59.562 -8.602 1 94 193 GLN A C 1
ATOM 1578 O O . GLN A 1 193 ? -4.242 -59.5 -9.789 1 94 193 GLN A O 1
ATOM 1583 N N . VAL A 1 194 ? -3.801 -59.094 -7.578 1 96.75 194 VAL A N 1
ATOM 1584 C CA . VAL A 1 194 ? -2.533 -58.406 -7.871 1 96.75 194 VAL A CA 1
ATOM 1585 C C . VAL A 1 194 ? -1.456 -59.469 -8.141 1 96.75 194 VAL A C 1
ATOM 1587 O O . VAL A 1 194 ? -1.151 -60.281 -7.277 1 96.75 194 VAL A O 1
ATOM 1590 N N . THR A 1 195 ? -0.867 -59.438 -9.328 1 95.44 195 THR A N 1
ATOM 1591 C CA . THR A 1 195 ? 0.117 -60.438 -9.711 1 95.44 195 THR A CA 1
ATOM 1592 C C . THR A 1 195 ? 1.507 -59.844 -9.828 1 95.44 195 THR A C 1
ATOM 1594 O O . THR A 1 195 ? 2.496 -60.531 -10.016 1 95.44 195 THR A O 1
ATOM 1597 N N . GLY A 1 196 ? 1.566 -58.5 -9.727 1 97.06 196 GLY A N 1
ATOM 1598 C CA . GLY A 1 196 ? 2.84 -57.812 -9.82 1 97.06 196 GLY A CA 1
ATOM 1599 C C . GLY A 1 196 ? 2.717 -56.312 -9.625 1 97.06 196 GLY A C 1
ATOM 1600 O O . GLY A 1 196 ? 1.666 -55.812 -9.211 1 97.06 196 GLY A O 1
ATOM 1601 N N . VAL A 1 197 ? 3.838 -55.688 -9.773 1 97.81 197 VAL A N 1
ATOM 1602 C CA . VAL A 1 197 ? 3.904 -54.25 -9.586 1 97.81 197 VAL A CA 1
ATOM 1603 C C . VAL A 1 197 ? 4.715 -53.625 -10.719 1 97.81 197 VAL A C 1
ATOM 1605 O O . VAL A 1 197 ? 5.719 -54.188 -11.156 1 97.81 197 VAL A O 1
ATOM 1608 N N . LEU A 1 198 ? 4.184 -52.594 -11.312 1 97.25 198 LEU A N 1
ATOM 1609 C CA . LEU A 1 198 ? 4.934 -51.75 -12.234 1 97.25 198 LEU A CA 1
ATOM 1610 C C . LEU A 1 198 ? 5.453 -50.5 -11.531 1 97.25 198 LEU A C 1
ATOM 1612 O O . LEU A 1 198 ? 4.688 -49.781 -10.883 1 97.25 198 LEU A O 1
ATOM 1616 N N . GLY A 1 199 ? 6.727 -50.281 -11.57 1 94.94 199 GLY A N 1
ATOM 1617 C CA . GLY A 1 199 ? 7.324 -49.156 -10.891 1 94.94 199 GLY A CA 1
ATOM 1618 C C . GLY A 1 199 ? 8.156 -48.281 -11.805 1 94.94 199 GLY A C 1
ATOM 1619 O O . GLY A 1 199 ? 8.852 -48.781 -12.695 1 94.94 199 GLY A O 1
ATOM 1620 N N . ALA A 1 200 ? 7.965 -47 -11.703 1 92.38 200 ALA A N 1
ATOM 1621 C CA . ALA A 1 200 ? 8.773 -46.031 -12.43 1 92.38 200 ALA A CA 1
ATOM 1622 C C . ALA A 1 200 ? 9.531 -45.125 -11.461 1 92.38 200 ALA A C 1
ATOM 1624 O O . ALA A 1 200 ? 8.969 -44.656 -10.477 1 92.38 200 ALA A O 1
ATOM 1625 N N . SER A 1 201 ? 10.766 -44.969 -11.719 1 88.62 201 SER A N 1
ATOM 1626 C CA . SER A 1 201 ? 11.609 -44.188 -10.805 1 88.62 201 SER A CA 1
ATOM 1627 C C . SER A 1 201 ? 11.891 -42.781 -11.359 1 88.62 201 SER A C 1
ATOM 1629 O O . SER A 1 201 ? 12.078 -42.625 -12.562 1 88.62 201 SER A O 1
ATOM 1631 N N . TYR A 1 202 ? 11.766 -41.812 -10.469 1 77.62 202 TYR A N 1
ATOM 1632 C CA . TYR A 1 202 ? 12.094 -40.438 -10.758 1 77.62 202 TYR A CA 1
ATOM 1633 C C . TYR A 1 202 ? 13.266 -39.969 -9.906 1 77.62 202 TYR A C 1
ATOM 1635 O O . TYR A 1 202 ? 13.406 -40.375 -8.75 1 77.62 202 TYR A O 1
ATOM 1643 N N . ASN A 1 203 ? 13.984 -39.094 -10.625 1 71.94 203 ASN A N 1
ATOM 1644 C CA . ASN A 1 203 ? 14.992 -38.406 -9.812 1 71.94 203 ASN A CA 1
ATOM 1645 C C . ASN A 1 203 ? 14.359 -37.344 -8.914 1 71.94 203 ASN A C 1
ATOM 1647 O O . ASN A 1 203 ? 13.508 -36.594 -9.352 1 71.94 203 ASN A O 1
ATOM 1651 N N . VAL A 1 204 ? 14.703 -37.312 -7.707 1 67.12 204 VAL A N 1
ATOM 1652 C CA . VAL A 1 204 ? 14.164 -36.406 -6.711 1 67.12 204 VAL A CA 1
ATOM 1653 C C . VAL A 1 204 ? 14.328 -34.969 -7.195 1 67.12 204 VAL A C 1
ATOM 1655 O O . VAL A 1 204 ? 13.453 -34.125 -6.977 1 67.12 204 VAL A O 1
ATOM 1658 N N . GLY A 1 205 ? 15.422 -34.656 -7.805 1 63.91 205 GLY A N 1
ATOM 1659 C CA . GLY A 1 205 ? 15.656 -33.344 -8.359 1 63.91 205 GLY A CA 1
ATOM 1660 C C . GLY A 1 205 ? 14.609 -32.906 -9.375 1 63.91 205 GLY A C 1
ATOM 1661 O O . GLY A 1 205 ? 14.211 -31.75 -9.414 1 63.91 205 GLY A O 1
ATOM 1662 N N . ALA A 1 206 ? 14.062 -33.906 -10.078 1 67.06 206 ALA A N 1
ATOM 1663 C CA . ALA A 1 206 ? 13.039 -33.625 -11.086 1 67.06 206 ALA A CA 1
ATOM 1664 C C . ALA A 1 206 ? 11.734 -33.188 -10.43 1 67.06 206 ALA A C 1
ATOM 1666 O O . ALA A 1 206 ? 11.023 -32.344 -10.961 1 67.06 206 ALA A O 1
ATOM 1667 N N . LEU A 1 207 ? 11.531 -33.781 -9.297 1 67.56 207 LEU A N 1
ATOM 1668 C CA . LEU A 1 207 ? 10.328 -33.406 -8.578 1 67.56 207 LEU A CA 1
ATOM 1669 C C . LEU A 1 207 ? 10.414 -31.938 -8.133 1 67.56 207 LEU A C 1
ATOM 1671 O O . LEU A 1 207 ? 9.438 -31.203 -8.219 1 67.56 207 LEU A O 1
ATOM 1675 N N . ASN A 1 208 ? 11.586 -31.594 -7.727 1 65.12 208 ASN A N 1
ATOM 1676 C CA . ASN A 1 208 ? 11.82 -30.219 -7.297 1 65.12 208 ASN A CA 1
ATOM 1677 C C . ASN A 1 208 ? 11.664 -29.234 -8.453 1 65.12 208 ASN A C 1
ATOM 1679 O O . ASN A 1 208 ? 11.102 -28.156 -8.281 1 65.12 208 ASN A O 1
ATOM 1683 N N . GLN A 1 209 ? 12.219 -29.625 -9.5 1 63.16 209 GLN A N 1
ATOM 1684 C CA . GLN A 1 209 ? 12.148 -28.75 -10.68 1 63.16 209 GLN A CA 1
ATOM 1685 C C . GLN A 1 209 ? 10.703 -28.578 -11.148 1 63.16 209 GLN A C 1
ATOM 1687 O O . GLN A 1 209 ? 10.305 -27.5 -11.555 1 63.16 209 GLN A O 1
ATOM 1692 N N . MET A 1 210 ? 10.039 -29.625 -11.023 1 63.5 210 MET A N 1
ATOM 1693 C CA . MET A 1 210 ? 8.641 -29.609 -11.445 1 63.5 210 MET A CA 1
ATOM 1694 C C . MET A 1 210 ? 7.832 -28.641 -10.578 1 63.5 210 MET A C 1
ATOM 1696 O O . MET A 1 210 ? 6.879 -28.016 -11.062 1 63.5 210 MET A O 1
ATOM 1700 N N . LEU A 1 211 ? 8.219 -28.547 -9.414 1 61.41 211 LEU A N 1
ATOM 1701 C CA . LEU A 1 211 ? 7.406 -27.828 -8.438 1 61.41 211 LEU A CA 1
ATOM 1702 C C . LEU A 1 211 ? 7.746 -26.328 -8.438 1 61.41 211 LEU A C 1
ATOM 1704 O O . LEU A 1 211 ? 6.875 -25.5 -8.211 1 61.41 211 LEU A O 1
ATOM 1708 N N . PHE A 1 212 ? 9.023 -25.984 -8.484 1 59.38 212 PHE A N 1
ATOM 1709 C CA . PHE A 1 212 ? 9.242 -24.672 -7.879 1 59.38 212 PHE A CA 1
ATOM 1710 C C . PHE A 1 212 ? 10.094 -23.797 -8.781 1 59.38 212 PHE A C 1
ATOM 1712 O O . PHE A 1 212 ? 10.562 -22.734 -8.367 1 59.38 212 PHE A O 1
ATOM 1719 N N . ASP A 1 213 ? 10.477 -24.188 -10.023 1 56.72 213 ASP A N 1
ATOM 1720 C CA . ASP A 1 213 ? 11.383 -23.328 -10.773 1 56.72 213 ASP A CA 1
ATOM 1721 C C . ASP A 1 213 ? 10.789 -21.922 -10.953 1 56.72 213 ASP A C 1
ATOM 1723 O O . ASP A 1 213 ? 11.516 -20.938 -11.062 1 56.72 213 ASP A O 1
ATOM 1727 N N . ASP A 1 214 ? 9.43 -21.812 -10.734 1 60.31 214 ASP A N 1
ATOM 1728 C CA . ASP A 1 214 ? 8.945 -20.562 -11.32 1 60.31 214 ASP A CA 1
ATOM 1729 C C . ASP A 1 214 ? 8.352 -19.656 -10.25 1 60.31 214 ASP A C 1
ATOM 1731 O O . ASP A 1 214 ? 7.785 -18.609 -10.57 1 60.31 214 ASP A O 1
ATOM 1735 N N . ILE A 1 215 ? 8.625 -20.062 -8.938 1 70.56 215 ILE A N 1
ATOM 1736 C CA . ILE A 1 215 ? 7.961 -19.188 -7.977 1 70.56 215 ILE A CA 1
ATOM 1737 C C . ILE A 1 215 ? 8.984 -18.25 -7.348 1 70.56 215 ILE A C 1
ATOM 1739 O O . ILE A 1 215 ? 10.094 -18.672 -7.008 1 70.56 215 ILE A O 1
ATOM 1743 N N . TYR A 1 216 ? 8.75 -16.922 -7.234 1 76.31 216 TYR A N 1
ATOM 1744 C CA . TYR A 1 216 ? 9.562 -15.867 -6.645 1 76.31 216 TYR A CA 1
ATOM 1745 C C . TYR A 1 216 ? 10.945 -15.828 -7.27 1 76.31 216 TYR A C 1
ATOM 1747 O O . TYR A 1 216 ? 11.953 -15.758 -6.562 1 76.31 216 TYR A O 1
ATOM 1755 N N . ASP A 1 217 ? 11.023 -16.016 -8.586 1 69.62 217 ASP A N 1
ATOM 1756 C CA . ASP A 1 217 ? 12.227 -15.906 -9.398 1 69.62 217 ASP A CA 1
ATOM 1757 C C . ASP A 1 217 ? 13.281 -16.922 -8.953 1 69.62 217 ASP A C 1
ATOM 1759 O O . ASP A 1 217 ? 14.484 -16.625 -9 1 69.62 217 ASP A O 1
ATOM 1763 N N . GLY A 1 218 ? 12.828 -17.938 -8.281 1 71.62 218 GLY A N 1
ATOM 1764 C CA . GLY A 1 218 ? 13.75 -19 -7.91 1 71.62 218 GLY A CA 1
ATOM 1765 C C . GLY A 1 218 ? 14.5 -18.734 -6.617 1 71.62 218 GLY A C 1
ATOM 1766 O O . GLY A 1 218 ? 15.438 -19.438 -6.277 1 71.62 218 GLY A O 1
ATOM 1767 N N . ILE A 1 219 ? 14.164 -17.719 -5.93 1 77.69 219 ILE A N 1
ATOM 1768 C CA . ILE A 1 219 ? 14.891 -17.344 -4.719 1 77.69 219 ILE A CA 1
ATOM 1769 C C . ILE A 1 219 ? 14.414 -18.203 -3.547 1 77.69 219 ILE A C 1
ATOM 1771 O O . ILE A 1 219 ? 15.18 -18.484 -2.621 1 77.69 219 ILE A O 1
ATOM 1775 N N . GLY A 1 220 ? 13.281 -18.75 -3.604 1 82.44 220 GLY A N 1
ATOM 1776 C CA . GLY A 1 220 ? 12.781 -19.594 -2.531 1 82.44 220 GLY A CA 1
ATOM 1777 C C . GLY A 1 220 ? 13.203 -21.047 -2.662 1 82.44 220 GLY A C 1
ATOM 1778 O O . GLY A 1 220 ? 13.859 -21.422 -3.639 1 82.44 220 GLY A O 1
ATOM 1779 N N . PHE A 1 221 ? 13 -21.766 -1.534 1 83.12 221 PHE A N 1
ATOM 1780 C CA . PHE A 1 221 ? 13.383 -23.172 -1.493 1 83.12 221 PHE A CA 1
ATOM 1781 C C . PHE A 1 221 ? 12.18 -24.047 -1.174 1 83.12 221 PHE A C 1
ATOM 1783 O O . PHE A 1 221 ? 11.344 -23.688 -0.338 1 83.12 221 PHE A O 1
ATOM 1790 N N . SER A 1 222 ? 12.141 -25.094 -1.886 1 84.69 222 SER A N 1
ATOM 1791 C CA . SER A 1 222 ? 11.055 -26.031 -1.638 1 84.69 222 SER A CA 1
ATOM 1792 C C . SER A 1 222 ? 11.57 -27.297 -0.959 1 84.69 222 SER A C 1
ATOM 1794 O O . SER A 1 222 ? 12.719 -27.688 -1.149 1 84.69 222 SER A O 1
ATOM 1796 N N . MET A 1 223 ? 10.766 -27.859 -0.095 1 85.19 223 MET A N 1
ATOM 1797 C CA . MET A 1 223 ? 11.07 -29.156 0.512 1 85.19 223 MET A CA 1
ATOM 1798 C C . MET A 1 223 ? 9.797 -29.953 0.75 1 85.19 223 MET A C 1
ATOM 1800 O O . MET A 1 223 ? 8.711 -29.375 0.858 1 85.19 223 MET A O 1
ATOM 1804 N N . ILE A 1 224 ? 9.945 -31.188 0.687 1 85.94 224 ILE A N 1
ATOM 1805 C CA . ILE A 1 224 ? 8.859 -32.094 1.03 1 85.94 224 ILE A CA 1
ATOM 1806 C C . ILE A 1 224 ? 9.188 -32.812 2.34 1 85.94 224 ILE A C 1
ATOM 1808 O O . ILE A 1 224 ? 10.289 -33.344 2.512 1 85.94 224 ILE A O 1
ATOM 1812 N N . ILE A 1 225 ? 8.25 -32.75 3.234 1 89.81 225 ILE A N 1
ATOM 1813 C CA . ILE A 1 225 ? 8.477 -33.375 4.531 1 89.81 225 ILE A CA 1
ATOM 1814 C C . ILE A 1 225 ? 7.352 -34.344 4.84 1 89.81 225 ILE A C 1
ATOM 1816 O O . ILE A 1 225 ? 6.266 -34.281 4.258 1 89.81 225 ILE A O 1
ATOM 1820 N N . ASP A 1 226 ? 7.664 -35.312 5.656 1 88.75 226 ASP A N 1
ATOM 1821 C CA . ASP A 1 226 ? 6.609 -36.188 6.137 1 88.75 226 ASP A CA 1
ATOM 1822 C C . ASP A 1 226 ? 5.938 -35.625 7.383 1 88.75 226 ASP A C 1
ATOM 1824 O O . ASP A 1 226 ? 6.246 -34.5 7.809 1 88.75 226 ASP A O 1
ATOM 1828 N N . THR A 1 227 ? 4.938 -36.312 7.926 1 90.06 227 THR A N 1
ATOM 1829 C CA . THR A 1 227 ? 4.145 -35.812 9.047 1 90.06 227 THR A CA 1
ATOM 1830 C C . THR A 1 227 ? 5.012 -35.688 10.297 1 90.06 227 THR A C 1
ATOM 1832 O O . THR A 1 227 ? 4.676 -34.906 11.211 1 90.06 227 THR A O 1
ATOM 1835 N N . SER A 1 228 ? 6.152 -36.406 10.359 1 90.56 228 SER A N 1
ATOM 1836 C CA . SER A 1 228 ? 7.043 -36.344 11.516 1 90.56 228 SER A CA 1
ATOM 1837 C C . SER A 1 228 ? 8.039 -35.188 11.375 1 90.56 228 SER A C 1
ATOM 1839 O O . SER A 1 228 ? 8.773 -34.875 12.312 1 90.56 228 SER A O 1
ATOM 1841 N N . GLY A 1 229 ? 8.086 -34.594 10.273 1 91.94 229 GLY A N 1
ATOM 1842 C CA . GLY A 1 229 ? 8.977 -33.469 10.055 1 91.94 229 GLY A CA 1
ATOM 1843 C C . GLY A 1 229 ? 10.258 -33.844 9.336 1 91.94 229 GLY A C 1
ATOM 1844 O O . GLY A 1 229 ? 11.117 -33 9.086 1 91.94 229 GLY A O 1
ATOM 1845 N N . LYS A 1 230 ? 10.375 -35.031 9 1 90.19 230 LYS A N 1
ATOM 1846 C CA . LYS A 1 230 ? 11.555 -35.5 8.297 1 90.19 230 LYS A CA 1
ATOM 1847 C C . LYS A 1 230 ? 11.555 -35.062 6.84 1 90.19 230 LYS A C 1
ATOM 1849 O O . LYS A 1 230 ? 10.539 -35.156 6.148 1 90.19 230 LYS A O 1
ATOM 1854 N N . ILE A 1 231 ? 12.695 -34.625 6.398 1 88.44 231 ILE A N 1
ATOM 1855 C CA . ILE A 1 231 ? 12.805 -34.094 5.035 1 88.44 231 ILE A CA 1
ATOM 1856 C C . ILE A 1 231 ? 12.969 -35.281 4.062 1 88.44 231 ILE A C 1
ATOM 1858 O O . ILE A 1 231 ? 13.906 -36.062 4.188 1 88.44 231 ILE A O 1
ATOM 1862 N N . ILE A 1 232 ? 12.078 -35.312 3.211 1 81.19 232 ILE A N 1
ATOM 1863 C CA . ILE A 1 232 ? 12.078 -36.344 2.191 1 81.19 232 ILE A CA 1
ATOM 1864 C C . ILE A 1 232 ? 12.836 -35.875 0.958 1 81.19 232 ILE A C 1
ATOM 1866 O O . ILE A 1 232 ? 13.609 -36.625 0.361 1 81.19 232 ILE A O 1
ATOM 1870 N N . SER A 1 233 ? 12.547 -34.625 0.553 1 79.81 233 SER A N 1
ATOM 1871 C CA . SER A 1 233 ? 13.203 -34 -0.586 1 79.81 233 SER A CA 1
ATOM 1872 C C . SER A 1 233 ? 13.383 -32.5 -0.364 1 79.81 233 SER A C 1
ATOM 1874 O O . SER A 1 233 ? 12.57 -31.875 0.304 1 79.81 233 SER A O 1
ATOM 1876 N N . CYS A 1 234 ? 14.477 -32.031 -0.793 1 79 234 CYS A N 1
ATOM 1877 C CA . CYS A 1 234 ? 14.695 -30.594 -0.633 1 79 234 CYS A CA 1
ATOM 1878 C C . CYS A 1 234 ? 15.508 -30.031 -1.796 1 79 234 CYS A C 1
ATOM 1880 O O . CYS A 1 234 ? 16.234 -30.781 -2.467 1 79 234 CYS A O 1
ATOM 1882 N N . ASP A 1 235 ? 15.234 -28.797 -2.014 1 74.19 235 ASP A N 1
ATOM 1883 C CA . ASP A 1 235 ? 16.016 -28.047 -2.998 1 74.19 235 ASP A CA 1
ATOM 1884 C C . ASP A 1 235 ? 17.484 -27.969 -2.59 1 74.19 235 ASP A C 1
ATOM 1886 O O . ASP A 1 235 ? 17.797 -27.828 -1.405 1 74.19 235 ASP A O 1
ATOM 1890 N N . SER A 1 236 ? 18.266 -27.969 -3.58 1 66.19 236 SER A N 1
ATOM 1891 C CA . SER A 1 236 ? 19.703 -27.953 -3.32 1 66.19 236 SER A CA 1
ATOM 1892 C C . SER A 1 236 ? 20.141 -26.641 -2.68 1 66.19 236 SER A C 1
ATOM 1894 O O . SER A 1 236 ? 21.125 -26.594 -1.947 1 66.19 236 SER A O 1
ATOM 1896 N N . GLY A 1 237 ? 19.438 -25.641 -2.941 1 65.69 237 GLY A N 1
ATOM 1897 C CA . GLY A 1 237 ? 19.812 -24.344 -2.41 1 65.69 237 GLY A CA 1
ATOM 1898 C C . GLY A 1 237 ? 19.703 -24.266 -0.898 1 65.69 237 GLY A C 1
ATOM 1899 O O . GLY A 1 237 ? 20.297 -23.375 -0.277 1 65.69 237 GLY A O 1
ATOM 1900 N N . LEU A 1 238 ? 18.984 -25.125 -0.321 1 68.56 238 LEU A N 1
ATOM 1901 C CA . LEU A 1 238 ? 18.828 -25.125 1.129 1 68.56 238 LEU A CA 1
ATOM 1902 C C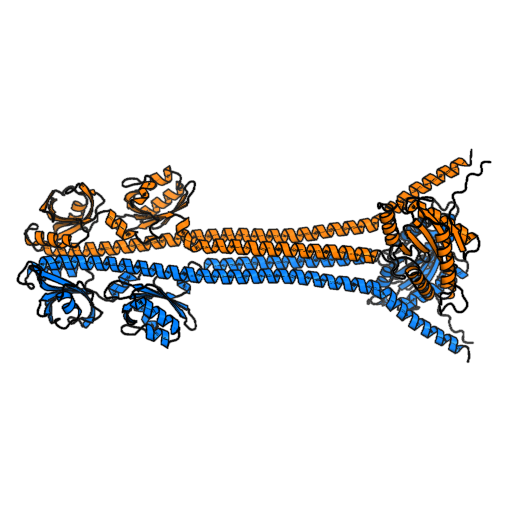 . LEU A 1 238 ? 20.094 -25.625 1.813 1 68.56 238 LEU A C 1
ATOM 1904 O O . LEU A 1 238 ? 20.219 -25.547 3.037 1 68.56 238 LEU A O 1
ATOM 1908 N N . SER A 1 239 ? 20.875 -26.078 1.016 1 64.06 239 SER A N 1
ATOM 1909 C CA . SER A 1 239 ? 22.109 -26.609 1.585 1 64.06 239 SER A CA 1
ATOM 1910 C C . SER A 1 239 ? 22.875 -25.547 2.355 1 64.06 239 SER A C 1
ATOM 1912 O O . SER A 1 239 ? 23.578 -25.859 3.32 1 64.06 239 SER A O 1
ATOM 1914 N N . TYR A 1 240 ? 22.688 -24.406 1.918 1 66 240 TYR A N 1
ATOM 1915 C CA . TYR A 1 240 ? 23.391 -23.312 2.59 1 66 240 TYR A CA 1
ATOM 1916 C C . TYR A 1 240 ? 22.922 -23.172 4.035 1 66 240 TYR A C 1
ATOM 1918 O O . TYR A 1 240 ? 23.656 -22.656 4.883 1 66 240 TYR A O 1
ATOM 1926 N N . ARG A 1 241 ? 21.781 -23.703 4.336 1 71.31 241 ARG A N 1
ATOM 1927 C CA . ARG A 1 241 ? 21.25 -23.609 5.695 1 71.31 241 ARG A CA 1
ATOM 1928 C C . ARG A 1 241 ? 21.625 -24.828 6.512 1 71.31 241 ARG A C 1
ATOM 1930 O O . ARG A 1 241 ? 21.234 -24.953 7.672 1 71.31 241 ARG A O 1
ATOM 1937 N N . LYS A 1 242 ? 22.422 -25.719 5.934 1 75.31 242 LYS A N 1
ATOM 1938 C CA . LYS A 1 242 ? 22.891 -26.922 6.602 1 75.31 242 LYS A CA 1
ATOM 1939 C C . LYS A 1 242 ? 21.734 -27.844 6.961 1 75.31 242 LYS A C 1
ATOM 1941 O O . LYS A 1 242 ? 21.703 -28.438 8.047 1 75.31 242 LYS A O 1
ATOM 1946 N N . ILE A 1 243 ? 20.672 -27.625 6.266 1 78.94 243 ILE A N 1
ATOM 1947 C CA . ILE A 1 243 ? 19.531 -28.531 6.398 1 78.94 243 ILE A CA 1
ATOM 1948 C C . ILE A 1 243 ? 19.391 -29.359 5.125 1 78.94 243 ILE A C 1
ATOM 1950 O O . ILE A 1 243 ? 19.594 -28.859 4.02 1 78.94 243 ILE A O 1
ATOM 1954 N N . GLY A 1 244 ? 19.266 -30.594 5.246 1 77.94 244 GLY A N 1
ATOM 1955 C CA . GLY A 1 244 ? 19.203 -31.469 4.086 1 77.94 244 GLY A CA 1
ATOM 1956 C C . GLY A 1 244 ? 18.297 -32.656 4.289 1 77.94 244 GLY A C 1
ATOM 1957 O O . GLY A 1 244 ? 17.5 -32.688 5.227 1 77.94 244 GLY A O 1
ATOM 1958 N N . ILE A 1 245 ? 18.484 -33.562 3.408 1 77.75 245 ILE A N 1
ATOM 1959 C CA . ILE A 1 245 ? 17.656 -34.75 3.406 1 77.75 245 ILE A CA 1
ATOM 1960 C C . ILE A 1 245 ? 17.875 -35.531 4.707 1 77.75 245 ILE A C 1
ATOM 1962 O O . ILE A 1 245 ? 19 -35.656 5.188 1 77.75 245 ILE A O 1
ATOM 1966 N N . ASN A 1 246 ? 16.844 -35.969 5.363 1 78.75 246 ASN A N 1
ATOM 1967 C CA . ASN A 1 246 ? 16.812 -36.812 6.566 1 78.75 246 ASN A CA 1
ATOM 1968 C C . ASN A 1 246 ? 16.875 -35.969 7.832 1 78.75 246 ASN A C 1
ATOM 1970 O O . ASN A 1 246 ? 16.75 -36.469 8.938 1 78.75 246 ASN A O 1
ATOM 1974 N N . ASP A 1 247 ? 17.125 -34.719 7.621 1 88.06 247 ASP A N 1
ATOM 1975 C CA . ASP A 1 247 ? 16.984 -33.844 8.773 1 88.06 247 ASP A CA 1
ATOM 1976 C C . ASP A 1 247 ? 15.516 -33.594 9.117 1 88.06 247 ASP A C 1
ATOM 1978 O O . ASP A 1 247 ? 14.625 -33.938 8.328 1 88.06 247 ASP A O 1
ATOM 1982 N N . ASN A 1 248 ? 15.336 -33.156 10.375 1 92.5 248 ASN A N 1
ATOM 1983 C CA . ASN A 1 248 ? 13.984 -32.875 10.836 1 92.5 248 ASN A CA 1
ATOM 1984 C C . ASN A 1 248 ? 13.711 -31.375 10.914 1 92.5 248 ASN A C 1
ATOM 1986 O O . ASN A 1 248 ? 14.367 -30.672 11.672 1 92.5 248 ASN A O 1
ATOM 1990 N N . VAL A 1 249 ? 12.766 -30.969 10.273 1 91.75 249 VAL A N 1
ATOM 1991 C CA . VAL A 1 249 ? 12.453 -29.547 10.141 1 91.75 249 VAL A CA 1
ATOM 1992 C C . VAL A 1 249 ? 12.008 -28.984 11.492 1 91.75 249 VAL A C 1
ATOM 1994 O O . VAL A 1 249 ? 12.344 -27.859 11.852 1 91.75 249 VAL A O 1
ATOM 1997 N N . TYR A 1 250 ? 11.234 -29.766 12.25 1 92.69 250 TYR A N 1
ATOM 1998 C CA . TYR A 1 250 ? 10.75 -29.312 13.547 1 92.69 250 TYR A CA 1
ATOM 1999 C C . TYR A 1 250 ? 11.914 -29.031 14.492 1 92.69 250 TYR A C 1
ATOM 2001 O O . TYR A 1 250 ? 11.984 -27.969 15.102 1 92.69 250 TYR A O 1
ATOM 2009 N N . ASP A 1 251 ? 12.758 -30.016 14.547 1 91.75 251 ASP A N 1
ATOM 2010 C CA . ASP A 1 251 ? 13.891 -29.922 15.461 1 91.75 251 ASP A CA 1
ATOM 2011 C C . ASP A 1 251 ? 14.852 -28.812 15.031 1 91.75 251 ASP A C 1
ATOM 2013 O O . ASP A 1 251 ? 15.367 -28.062 15.867 1 91.75 251 ASP A O 1
ATOM 2017 N N . PHE A 1 252 ? 15.023 -28.719 13.805 1 91.25 252 PHE A N 1
ATOM 2018 C CA . PHE A 1 252 ? 15.992 -27.766 13.281 1 91.25 252 PHE A CA 1
ATOM 2019 C C . PHE A 1 252 ? 15.578 -26.344 13.609 1 91.25 252 PHE A C 1
ATOM 2021 O O . PHE A 1 252 ? 16.359 -25.578 14.164 1 91.25 252 PHE A O 1
ATOM 2028 N N . TYR A 1 253 ? 14.398 -25.969 13.383 1 91.31 253 TYR A N 1
ATOM 2029 C CA . TYR A 1 253 ? 13.977 -24.578 13.516 1 91.31 253 TYR A CA 1
ATOM 2030 C C . TYR A 1 253 ? 13.648 -24.25 14.961 1 91.31 253 TYR A C 1
ATOM 2032 O O . TYR A 1 253 ? 13.664 -23.078 15.359 1 91.31 253 TYR A O 1
ATOM 2040 N N . THR A 1 254 ? 13.352 -25.203 15.758 1 90.75 254 THR A N 1
ATOM 2041 C CA . THR A 1 254 ? 13.172 -24.969 17.188 1 90.75 254 THR A CA 1
ATOM 2042 C C . THR A 1 254 ? 14.516 -24.828 17.891 1 90.75 254 THR A C 1
ATOM 2044 O O . THR A 1 254 ? 14.688 -23.938 18.734 1 90.75 254 THR A O 1
ATOM 2047 N N . LYS A 1 255 ? 15.469 -25.703 17.531 1 89.56 255 LYS A N 1
ATOM 2048 C CA . LYS A 1 255 ? 16.797 -25.672 18.125 1 89.56 255 LYS A CA 1
ATOM 2049 C C . LYS A 1 255 ? 17.547 -24.391 17.734 1 89.56 255 LYS A C 1
ATOM 2051 O O . LYS A 1 255 ? 18.312 -23.859 18.531 1 89.56 255 LYS A O 1
ATOM 2056 N N . SER A 1 256 ? 17.391 -23.969 16.547 1 86.75 256 SER A N 1
ATOM 2057 C CA . SER A 1 256 ? 18.062 -22.75 16.078 1 86.75 256 SER A CA 1
ATOM 2058 C C . SER A 1 256 ? 17.422 -21.5 16.703 1 86.75 256 SER A C 1
ATOM 2060 O O . SER A 1 256 ? 18 -20.422 16.625 1 86.75 256 SER A O 1
ATOM 2062 N N . GLY A 1 257 ? 16.188 -21.641 17.266 1 87.75 257 GLY A N 1
ATOM 2063 C CA . GLY A 1 257 ? 15.5 -20.531 17.891 1 87.75 257 GLY A CA 1
ATOM 2064 C C . GLY A 1 257 ? 14.711 -19.688 16.922 1 87.75 257 GLY A C 1
ATOM 2065 O O . GLY A 1 257 ? 14.203 -18.609 17.281 1 87.75 257 GLY A O 1
ATOM 2066 N N . GLU A 1 258 ? 14.617 -20.125 15.688 1 90.25 258 GLU A N 1
ATOM 2067 C CA . GLU A 1 258 ? 13.938 -19.359 14.664 1 90.25 258 GLU A CA 1
ATOM 2068 C C . GLU A 1 258 ? 12.422 -19.406 14.852 1 90.25 258 GLU A C 1
ATOM 2070 O O . GLU A 1 258 ? 11.711 -18.484 14.445 1 90.25 258 GLU A O 1
ATOM 2075 N N . VAL A 1 259 ? 11.992 -20.516 15.406 1 91.5 259 VAL A N 1
ATOM 2076 C CA . VAL A 1 259 ? 10.562 -20.672 15.688 1 91.5 259 VAL A CA 1
ATOM 2077 C C . VAL A 1 259 ? 10.359 -21.016 17.156 1 91.5 259 VAL A C 1
ATOM 2079 O O . VAL A 1 259 ? 11.07 -21.875 17.703 1 91.5 259 VAL A O 1
ATOM 2082 N N . ALA A 1 260 ? 9.469 -20.359 17.781 1 89.81 260 ALA A N 1
ATOM 2083 C CA . ALA A 1 260 ? 9.141 -20.641 19.188 1 89.81 260 ALA A CA 1
ATOM 2084 C C . ALA A 1 260 ? 8.523 -22.031 19.328 1 89.81 260 ALA A C 1
ATOM 2086 O O . ALA A 1 260 ? 7.828 -22.5 18.438 1 89.81 260 ALA A O 1
ATOM 2087 N N . GLU A 1 261 ? 8.719 -22.656 20.453 1 92.25 261 GLU A N 1
ATOM 2088 C CA . GLU A 1 261 ? 8.258 -24.016 20.719 1 92.25 261 GLU A CA 1
ATOM 2089 C C . GLU A 1 261 ? 6.734 -24.109 20.625 1 92.25 261 GLU A C 1
ATOM 2091 O O . GLU A 1 261 ? 6.195 -25.078 20.094 1 92.25 261 GLU A O 1
ATOM 2096 N N . LYS A 1 262 ? 6.121 -23.094 21.156 1 92.62 262 LYS A N 1
ATOM 2097 C CA . LYS A 1 262 ? 4.66 -23.094 21.156 1 92.62 262 LYS A CA 1
ATOM 2098 C C . LYS A 1 262 ? 4.121 -23.047 19.719 1 92.62 262 LYS A C 1
ATOM 2100 O O . LYS A 1 262 ? 3.172 -23.75 19.375 1 92.62 262 LYS A O 1
ATOM 2105 N N . THR A 1 263 ? 4.734 -22.219 18.938 1 92.75 263 THR A N 1
ATOM 2106 C CA . THR A 1 263 ? 4.32 -22.078 17.547 1 92.75 263 THR A CA 1
ATOM 2107 C C . THR A 1 263 ? 4.57 -23.359 16.75 1 92.75 263 THR A C 1
ATOM 2109 O O . THR A 1 263 ? 3.748 -23.75 15.93 1 92.75 263 THR A O 1
ATOM 2112 N N . MET A 1 264 ? 5.664 -23.953 17.016 1 93.88 264 MET A N 1
ATOM 2113 C CA . MET A 1 264 ? 6.012 -25.188 16.328 1 93.88 264 MET A CA 1
ATOM 2114 C C . MET A 1 264 ? 5.055 -26.312 16.703 1 93.88 264 MET A C 1
ATOM 2116 O O . MET A 1 264 ? 4.684 -27.141 15.867 1 93.88 264 MET A O 1
ATOM 2120 N N . LYS A 1 265 ? 4.688 -26.344 17.969 1 93.75 265 LYS A N 1
ATOM 2121 C CA . LYS A 1 265 ? 3.738 -27.344 18.422 1 93.75 265 LYS A CA 1
ATOM 2122 C C . LYS A 1 265 ? 2.414 -27.234 17.672 1 93.75 265 LYS A C 1
ATOM 2124 O O . LYS A 1 265 ? 1.824 -28.25 17.281 1 93.75 265 LYS A O 1
ATOM 2129 N N . SER A 1 266 ? 2.006 -26.047 17.531 1 94.25 266 SER A N 1
ATOM 2130 C CA . SER A 1 266 ? 0.773 -25.828 16.781 1 94.25 266 SER A CA 1
ATOM 2131 C C . SER A 1 266 ? 0.925 -26.25 15.328 1 94.25 266 SER A C 1
ATOM 2133 O O . SER A 1 266 ? 0.007 -26.844 14.75 1 94.25 266 SER A O 1
ATOM 2135 N N . ALA A 1 267 ? 2.062 -25.922 14.727 1 94.56 267 ALA A N 1
ATOM 2136 C CA . ALA A 1 267 ? 2.328 -26.328 13.344 1 94.56 267 ALA A CA 1
ATOM 2137 C C . ALA A 1 267 ? 2.355 -27.844 13.203 1 94.56 267 ALA A C 1
ATOM 2139 O O . ALA A 1 267 ? 1.824 -28.391 12.234 1 94.56 267 ALA A O 1
ATOM 2140 N N . LYS A 1 268 ? 2.938 -28.5 14.164 1 94.56 268 LYS A N 1
ATOM 2141 C CA . LYS A 1 268 ? 2.984 -29.969 14.172 1 94.56 268 LYS A CA 1
ATOM 2142 C C . LYS A 1 268 ? 1.58 -30.562 14.172 1 94.56 268 LYS A C 1
ATOM 2144 O O . LYS A 1 268 ? 1.304 -31.516 13.453 1 94.56 268 LYS A O 1
ATOM 2149 N N . ALA A 1 269 ? 0.819 -29.953 15.008 1 94.56 269 ALA A N 1
ATOM 2150 C CA . ALA A 1 269 ? -0.562 -30.406 15.102 1 94.56 269 ALA A CA 1
ATOM 2151 C C . ALA A 1 269 ? -1.297 -30.219 13.773 1 94.56 269 ALA A C 1
ATOM 2153 O O . ALA A 1 269 ? -2.043 -31.109 13.344 1 94.56 269 ALA A O 1
ATOM 2154 N N . ASN A 1 270 ? -1.099 -29.141 13.164 1 94.44 270 ASN A N 1
ATOM 2155 C CA . ASN A 1 270 ? -1.725 -28.859 11.875 1 94.44 270 ASN A CA 1
ATOM 2156 C C . ASN A 1 270 ? -1.257 -29.844 10.805 1 94.44 270 ASN A C 1
ATOM 2158 O O . ASN A 1 270 ? -2.066 -30.359 10.031 1 94.44 270 ASN A O 1
ATOM 2162 N N . ILE A 1 271 ? 0.004 -30.078 10.773 1 94.44 271 ILE A N 1
ATOM 2163 C CA . ILE A 1 271 ? 0.601 -30.938 9.758 1 94.44 271 ILE A CA 1
ATOM 2164 C C . ILE A 1 271 ? 0.094 -32.375 9.945 1 94.44 271 ILE A C 1
ATOM 2166 O O . ILE A 1 271 ? -0.204 -33.062 8.969 1 94.44 271 ILE A O 1
ATOM 2170 N N . LYS A 1 272 ? -0.011 -32.719 11.188 1 92.69 272 LYS A N 1
ATOM 2171 C CA . LYS A 1 272 ? -0.554 -34.062 11.477 1 92.69 272 LYS A CA 1
ATOM 2172 C C . LYS A 1 272 ? -1.983 -34.188 10.961 1 92.69 272 LYS A C 1
ATOM 2174 O O . LYS A 1 272 ? -2.391 -35.25 10.508 1 92.69 272 LYS A O 1
ATOM 2179 N N . LYS A 1 273 ? -2.711 -33.125 11 1 93.62 273 LYS A N 1
ATOM 2180 C CA . LYS A 1 273 ? -4.094 -33.094 10.531 1 93.62 273 LYS A CA 1
ATOM 2181 C C . LYS A 1 273 ? -4.164 -32.812 9.039 1 93.62 273 LYS A C 1
ATOM 2183 O O . LYS A 1 273 ? -5.254 -32.656 8.477 1 93.62 273 LYS A O 1
ATOM 2188 N N . GLN A 1 274 ? -3.01 -32.625 8.359 1 93.06 274 GLN A N 1
ATOM 2189 C CA . GLN A 1 274 ? -2.92 -32.312 6.941 1 93.06 274 GLN A CA 1
ATOM 2190 C C . GLN A 1 274 ? -3.596 -30.984 6.625 1 93.06 274 GLN A C 1
ATOM 2192 O O . GLN A 1 274 ? -4.395 -30.891 5.688 1 93.06 274 GLN A O 1
ATOM 2197 N N . GLU A 1 275 ? -3.299 -30.141 7.52 1 93.5 275 GLU A N 1
ATOM 2198 C CA . GLU A 1 275 ? -3.785 -28.781 7.312 1 93.5 275 GLU A CA 1
ATOM 2199 C C . GLU A 1 275 ? -2.668 -27.859 6.824 1 93.5 275 GLU A C 1
ATOM 2201 O O . GLU A 1 275 ? -1.494 -28.094 7.117 1 93.5 275 GLU A O 1
ATOM 2206 N N . SER A 1 276 ? -3.096 -26.922 6.008 1 93.5 276 SER A N 1
ATOM 2207 C CA . SER A 1 276 ? -2.131 -25.953 5.496 1 93.5 276 SER A CA 1
ATOM 2208 C C . SER A 1 276 ? -1.828 -24.875 6.527 1 93.5 276 SER A C 1
ATOM 2210 O O . SER A 1 276 ? -2.576 -24.703 7.492 1 93.5 276 SER A O 1
ATOM 2212 N N . GLY A 1 277 ? -0.687 -24.172 6.391 1 93 277 GLY A N 1
ATOM 2213 C CA . GLY A 1 277 ? -0.297 -23.094 7.285 1 93 277 GLY A CA 1
ATOM 2214 C C . GLY A 1 277 ? 0.994 -22.406 6.875 1 93 277 GLY A C 1
ATOM 2215 O O . GLY A 1 277 ? 1.546 -22.703 5.812 1 93 277 GLY A O 1
ATOM 2216 N N . ILE A 1 278 ? 1.355 -21.422 7.672 1 94.69 278 ILE A N 1
ATOM 2217 C CA . ILE A 1 278 ? 2.566 -20.656 7.395 1 94.69 278 ILE A CA 1
ATOM 2218 C C . ILE A 1 278 ? 3.301 -20.375 8.703 1 94.69 278 ILE A C 1
ATOM 2220 O O . ILE A 1 278 ? 2.672 -20.078 9.727 1 94.69 278 ILE A O 1
ATOM 2224 N N . LEU A 1 279 ? 4.617 -20.469 8.766 1 94.38 279 LEU A N 1
ATOM 2225 C CA . LEU A 1 279 ? 5.492 -20.141 9.891 1 94.38 279 LEU A CA 1
ATOM 2226 C C . LEU A 1 279 ? 6.418 -18.984 9.539 1 94.38 279 LEU A C 1
ATOM 2228 O O . LEU A 1 279 ? 6.879 -18.875 8.398 1 94.38 279 LEU A O 1
ATOM 2232 N N . VAL A 1 280 ? 6.609 -18.219 10.5 1 93.88 280 VAL A N 1
ATOM 2233 C CA . VAL A 1 280 ? 7.582 -17.156 10.344 1 93.88 280 VAL A CA 1
ATOM 2234 C C . VAL A 1 280 ? 8.898 -17.547 11.016 1 93.88 280 VAL A C 1
ATOM 2236 O O . VAL A 1 280 ? 8.938 -17.766 12.227 1 93.88 280 VAL A O 1
ATOM 2239 N N . LEU A 1 281 ? 9.898 -17.609 10.188 1 92.88 281 LEU A N 1
ATOM 2240 C CA . LEU A 1 281 ? 11.234 -17.938 10.68 1 92.88 281 LEU A CA 1
ATOM 2241 C C . LEU A 1 281 ? 12.039 -16.672 10.961 1 92.88 281 LEU A C 1
ATOM 2243 O O . LEU A 1 281 ? 12.305 -15.883 10.047 1 92.88 281 LEU A O 1
ATOM 2247 N N . LYS A 1 282 ? 12.375 -16.469 12.172 1 91.88 282 LYS A N 1
ATOM 2248 C CA . LYS A 1 282 ? 13.133 -15.281 12.547 1 91.88 282 LYS A CA 1
ATOM 2249 C C . LYS A 1 282 ? 14.602 -15.617 12.781 1 91.88 282 LYS A C 1
ATOM 2251 O O . LYS A 1 282 ? 14.945 -16.234 13.789 1 91.88 282 LYS A O 1
ATOM 2256 N N . GLU A 1 283 ? 15.352 -15.258 11.789 1 84.62 283 GLU A N 1
ATOM 2257 C CA . GLU A 1 283 ? 16.797 -15.383 11.914 1 84.62 283 GLU A CA 1
ATOM 2258 C C . GLU A 1 283 ? 17.422 -14.07 12.391 1 84.62 283 GLU A C 1
ATOM 2260 O O . GLU A 1 283 ? 16.734 -13.055 12.508 1 84.62 283 GLU A O 1
ATOM 2265 N N . LYS A 1 284 ? 18.656 -14.023 12.844 1 77.31 284 LYS A N 1
ATOM 2266 C CA . LYS A 1 284 ? 19.344 -12.859 13.398 1 77.31 284 LYS A CA 1
ATOM 2267 C C . LYS A 1 284 ? 19.219 -11.656 12.453 1 77.31 284 LYS A C 1
ATOM 2269 O O . LYS A 1 284 ? 18.891 -10.555 12.891 1 77.31 284 LYS A O 1
ATOM 2274 N N . ASN A 1 285 ? 19.406 -11.859 11.109 1 80.06 285 ASN A N 1
ATOM 2275 C CA . ASN A 1 285 ? 19.422 -10.711 10.211 1 80.06 285 ASN A CA 1
ATOM 2276 C C . ASN A 1 285 ? 18.375 -10.836 9.109 1 80.06 285 ASN A C 1
ATOM 2278 O O . ASN A 1 285 ? 18.391 -10.07 8.141 1 80.06 285 ASN A O 1
ATOM 2282 N N . ALA A 1 286 ? 17.547 -11.891 9.266 1 84 286 ALA A N 1
ATOM 2283 C CA . ALA A 1 286 ? 16.609 -12.047 8.156 1 84 286 ALA A CA 1
ATOM 2284 C C . ALA A 1 286 ? 15.359 -12.797 8.602 1 84 286 ALA A C 1
ATOM 2286 O O . ALA A 1 286 ? 15.414 -13.617 9.523 1 84 286 ALA A O 1
ATOM 2287 N N . THR A 1 287 ? 14.281 -12.359 8.141 1 91.38 287 THR A N 1
ATOM 2288 C CA . THR A 1 287 ? 13.023 -13.047 8.383 1 91.38 287 THR A CA 1
ATOM 2289 C C . THR A 1 287 ? 12.57 -13.805 7.141 1 91.38 287 THR A C 1
ATOM 2291 O O . THR A 1 287 ? 12.734 -13.328 6.02 1 91.38 287 THR A O 1
ATOM 2294 N N . ARG A 1 288 ? 12.133 -15.094 7.309 1 92.44 288 ARG A N 1
ATOM 2295 C CA . ARG A 1 288 ? 11.664 -15.914 6.199 1 92.44 288 ARG A CA 1
ATOM 2296 C C . ARG A 1 288 ? 10.281 -16.484 6.496 1 92.44 288 ARG A C 1
ATOM 2298 O O . ARG A 1 288 ? 9.867 -16.562 7.652 1 92.44 288 ARG A O 1
ATOM 2305 N N . TYR A 1 289 ? 9.602 -16.734 5.422 1 93.69 289 TYR A N 1
ATOM 2306 C CA . TYR A 1 289 ? 8.312 -17.406 5.531 1 93.69 289 TYR A CA 1
ATOM 2307 C C . TYR A 1 289 ? 8.43 -18.875 5.125 1 93.69 289 TYR A C 1
ATOM 2309 O O . TYR A 1 289 ? 9.086 -19.203 4.137 1 93.69 289 TYR A O 1
ATOM 2317 N N . LEU A 1 290 ? 7.887 -19.734 5.934 1 94.31 290 LEU A N 1
ATOM 2318 C CA . LEU A 1 290 ? 7.781 -21.156 5.586 1 94.31 290 LEU A CA 1
ATOM 2319 C C . LEU A 1 290 ? 6.32 -21.578 5.473 1 94.31 290 LEU A C 1
ATOM 2321 O O . LEU A 1 290 ? 5.617 -21.688 6.48 1 94.31 290 LEU A O 1
ATOM 2325 N N . ALA A 1 291 ? 5.91 -21.766 4.242 1 94.44 291 ALA A N 1
ATOM 2326 C CA . ALA A 1 291 ? 4.555 -22.25 3.998 1 94.44 291 ALA A CA 1
ATOM 2327 C C . ALA A 1 291 ? 4.535 -23.766 3.832 1 94.44 291 ALA A C 1
ATOM 2329 O O . ALA A 1 291 ? 5.449 -24.344 3.238 1 94.44 291 ALA A O 1
ATOM 2330 N N . TYR A 1 292 ? 3.535 -24.375 4.445 1 94.31 292 TYR A N 1
ATOM 2331 C CA . TYR A 1 292 ? 3.393 -25.812 4.289 1 94.31 292 TYR A CA 1
ATOM 2332 C C . TYR A 1 292 ? 1.986 -26.188 3.826 1 94.31 292 TYR A C 1
ATOM 2334 O O . TYR A 1 292 ? 1.004 -25.594 4.285 1 94.31 292 TYR A O 1
ATOM 2342 N N . GLU A 1 293 ? 1.906 -27.062 2.893 1 92.12 293 GLU A N 1
ATOM 2343 C CA . GLU A 1 293 ? 0.667 -27.531 2.27 1 92.12 293 GLU A CA 1
ATOM 2344 C C . GLU A 1 293 ? 0.664 -29.047 2.096 1 92.12 293 GLU A C 1
ATOM 2346 O O . GLU A 1 293 ? 1.68 -29.625 1.719 1 92.12 293 GLU A O 1
ATOM 2351 N N . PRO A 1 294 ? -0.538 -29.609 2.396 1 91.94 294 PRO A N 1
ATOM 2352 C CA . PRO A 1 294 ? -0.611 -31.047 2.207 1 91.94 294 PRO A CA 1
ATOM 2353 C C . PRO A 1 294 ? -0.526 -31.469 0.739 1 91.94 294 PRO A C 1
ATOM 2355 O O . PRO A 1 294 ? -1.127 -30.812 -0.122 1 91.94 294 PRO A O 1
ATOM 2358 N N . LEU A 1 295 ? 0.224 -32.469 0.436 1 83.06 295 LEU A N 1
ATOM 2359 C CA . LEU A 1 295 ? 0.341 -33 -0.911 1 83.06 295 LEU A CA 1
ATOM 2360 C C . LEU A 1 295 ? -0.727 -34.062 -1.161 1 83.06 295 LEU A C 1
ATOM 2362 O O . LEU A 1 295 ? -1.027 -34.406 -2.312 1 83.06 295 LEU A O 1
ATOM 2366 N N . HIS A 1 296 ? -1.269 -34.594 -0.172 1 78.5 296 HIS A N 1
ATOM 2367 C CA . HIS A 1 296 ? -2.293 -35.625 -0.203 1 78.5 296 HIS A CA 1
ATOM 2368 C C . HIS A 1 296 ? -1.75 -36.906 -0.808 1 78.5 296 HIS A C 1
ATOM 2370 O O . HIS A 1 296 ? -2.477 -37.625 -1.493 1 78.5 296 HIS A O 1
ATOM 2376 N N . ILE A 1 297 ? -0.435 -37.062 -0.836 1 76.56 297 ILE A N 1
ATOM 2377 C CA . ILE A 1 297 ? 0.261 -38.281 -1.185 1 76.56 297 ILE A CA 1
ATOM 2378 C C . ILE A 1 297 ? 1.161 -38.719 -0.029 1 76.56 297 ILE A C 1
ATOM 2380 O O . ILE A 1 297 ? 2.082 -38 0.352 1 76.56 297 ILE A O 1
ATOM 2384 N N . ASN A 1 298 ? 0.999 -39.969 0.536 1 79.5 298 ASN A N 1
ATOM 2385 C CA . ASN A 1 298 ? 1.801 -40.531 1.622 1 79.5 298 ASN A CA 1
ATOM 2386 C C . ASN A 1 298 ? 1.764 -39.625 2.857 1 79.5 298 ASN A C 1
ATOM 2388 O O . ASN A 1 298 ? 2.732 -39.594 3.619 1 79.5 298 ASN A O 1
ATOM 2392 N N . ASN A 1 299 ? 0.715 -38.688 2.904 1 86.5 299 ASN A N 1
ATOM 2393 C CA . ASN A 1 299 ? 0.587 -37.719 3.994 1 86.5 299 ASN A CA 1
ATOM 2394 C C . ASN A 1 299 ? 1.787 -36.781 4.055 1 86.5 299 ASN A C 1
ATOM 2396 O O . ASN A 1 299 ? 2.238 -36.406 5.145 1 86.5 299 ASN A O 1
ATOM 2400 N N . TRP A 1 300 ? 2.412 -36.562 2.961 1 88 300 TRP A N 1
ATOM 2401 C CA . TRP A 1 300 ? 3.539 -35.625 2.885 1 88 300 TRP A CA 1
ATOM 2402 C C . TRP A 1 300 ? 3.053 -34.188 2.824 1 88 300 TRP A C 1
ATOM 2404 O O . TRP A 1 300 ? 1.883 -33.938 2.533 1 88 300 TRP A O 1
ATOM 2414 N N . MET A 1 301 ? 3.961 -33.344 3.271 1 90.75 301 MET A N 1
ATOM 2415 C CA . MET A 1 301 ? 3.707 -31.891 3.211 1 90.75 301 MET A CA 1
ATOM 2416 C C . MET A 1 301 ? 4.703 -31.203 2.287 1 90.75 301 MET A C 1
ATOM 2418 O O . MET A 1 301 ? 5.887 -31.547 2.281 1 90.75 301 MET A O 1
ATOM 2422 N N . LEU A 1 302 ? 4.16 -30.359 1.465 1 89.19 302 LEU A N 1
ATOM 2423 C CA . LEU A 1 302 ? 5.023 -29.484 0.676 1 89.19 302 LEU A CA 1
ATOM 2424 C C . LEU A 1 302 ? 5.336 -28.203 1.438 1 89.19 302 LEU A C 1
ATOM 2426 O O . LEU A 1 302 ? 4.426 -27.516 1.904 1 89.19 302 LEU A O 1
ATOM 2430 N N . CYS A 1 303 ? 6.617 -27.938 1.599 1 90.19 303 CYS A N 1
ATOM 2431 C CA . CYS A 1 303 ? 7.059 -26.734 2.295 1 90.19 303 CYS A CA 1
ATOM 2432 C C . CYS A 1 303 ? 7.848 -25.812 1.364 1 90.19 303 CYS A C 1
ATOM 2434 O O . CYS A 1 303 ? 8.617 -26.297 0.53 1 90.19 303 CYS A O 1
ATOM 2436 N N . TYR A 1 304 ? 7.59 -24.594 1.502 1 89.75 304 TYR A N 1
ATOM 2437 C CA . TYR A 1 304 ? 8.305 -23.594 0.719 1 89.75 304 TYR A CA 1
ATOM 2438 C C . TYR A 1 304 ? 8.797 -22.453 1.608 1 89.75 304 TYR A C 1
ATOM 2440 O O . TYR A 1 304 ? 8.031 -21.891 2.385 1 89.75 304 TYR A O 1
ATOM 2448 N N . ILE A 1 305 ? 10.094 -22.156 1.482 1 90.88 305 ILE A N 1
ATOM 2449 C CA . ILE A 1 305 ? 10.703 -21.094 2.271 1 90.88 305 ILE A CA 1
ATOM 2450 C C . ILE A 1 305 ? 11.094 -19.938 1.357 1 90.88 305 ILE A C 1
ATOM 2452 O O . ILE A 1 305 ? 11.758 -20.125 0.34 1 90.88 305 ILE A O 1
ATOM 2456 N N . VAL A 1 306 ? 10.656 -18.781 1.707 1 90.81 306 VAL A N 1
ATOM 2457 C CA . VAL A 1 306 ? 10.977 -17.594 0.922 1 90.81 306 VAL A CA 1
ATOM 2458 C C . VAL A 1 306 ? 11.328 -16.438 1.856 1 90.81 306 VAL A C 1
ATOM 2460 O O . VAL A 1 306 ? 10.719 -16.281 2.918 1 90.81 306 VAL A O 1
ATOM 2463 N N . PRO A 1 307 ? 12.367 -15.688 1.471 1 90.19 307 PRO A N 1
ATOM 2464 C CA . PRO A 1 307 ? 12.656 -14.5 2.273 1 90.19 307 PRO A CA 1
ATOM 2465 C C . PRO A 1 307 ? 11.484 -13.516 2.309 1 90.19 307 PRO A C 1
ATOM 2467 O O . PRO A 1 307 ? 10.805 -13.32 1.299 1 90.19 307 PRO A O 1
ATOM 2470 N N . GLN A 1 308 ? 11.344 -13.016 3.492 1 90.31 308 GLN A N 1
ATOM 2471 C CA . GLN A 1 308 ? 10.266 -12.047 3.678 1 90.31 308 GLN A CA 1
ATOM 2472 C C . GLN A 1 308 ? 10.406 -10.883 2.701 1 90.31 308 GLN A C 1
ATOM 2474 O O . GLN A 1 308 ? 9.406 -10.391 2.174 1 90.31 308 GLN A O 1
ATOM 2479 N N . SER A 1 309 ? 11.594 -10.414 2.521 1 84.75 309 SER A N 1
ATOM 2480 C CA . SER A 1 309 ? 11.852 -9.281 1.639 1 84.75 309 SER A CA 1
ATOM 2481 C C . SER A 1 309 ? 11.359 -9.562 0.222 1 84.75 309 SER A C 1
ATOM 2483 O O . SER A 1 309 ? 10.805 -8.68 -0.434 1 84.75 309 SER A O 1
ATOM 2485 N N . LYS A 1 310 ? 11.492 -10.781 -0.225 1 86.38 310 LYS A N 1
ATOM 2486 C CA . LYS A 1 310 ? 11.047 -11.156 -1.564 1 86.38 310 LYS A CA 1
ATOM 2487 C C . LYS A 1 310 ? 9.539 -11.344 -1.613 1 86.38 310 LYS A C 1
ATOM 2489 O O . LYS A 1 310 ? 8.891 -10.969 -2.592 1 86.38 310 LYS A O 1
ATOM 2494 N N . ALA A 1 311 ? 9.07 -11.93 -0.549 1 87.12 311 ALA A N 1
ATOM 2495 C CA . ALA A 1 311 ? 7.629 -12.133 -0.474 1 87.12 311 ALA A CA 1
ATOM 2496 C C . ALA A 1 311 ? 6.883 -10.805 -0.467 1 87.12 311 ALA A C 1
ATOM 2498 O O . ALA A 1 311 ? 5.762 -10.711 -0.974 1 87.12 311 ALA A O 1
ATOM 2499 N N . GLN A 1 312 ? 7.531 -9.828 0.046 1 84.56 312 GLN A N 1
ATOM 2500 C CA . GLN A 1 312 ? 6.883 -8.531 0.183 1 84.56 312 GLN A CA 1
ATOM 2501 C C . GLN A 1 312 ? 7.305 -7.578 -0.935 1 84.56 312 GLN A C 1
ATOM 2503 O O . GLN A 1 312 ? 6.992 -6.387 -0.897 1 84.56 312 GLN A O 1
ATOM 2508 N N . GLU A 1 313 ? 8.062 -8.008 -1.759 1 78.19 313 GLU A N 1
ATOM 2509 C CA . GLU A 1 313 ? 8.609 -7.168 -2.82 1 78.19 313 GLU A CA 1
ATOM 2510 C C . GLU A 1 313 ? 7.492 -6.445 -3.572 1 78.19 313 GLU A C 1
ATOM 2512 O O . GLU A 1 313 ? 7.652 -5.285 -3.965 1 78.19 313 GLU A O 1
ATOM 2517 N N . GLY A 1 314 ? 6.379 -7.133 -3.689 1 73.44 314 GLY A N 1
ATOM 2518 C CA . GLY A 1 314 ? 5.258 -6.535 -4.395 1 73.44 314 GLY A CA 1
ATOM 2519 C C . GLY A 1 314 ? 4.656 -5.352 -3.666 1 73.44 314 GLY A C 1
ATOM 2520 O O . GLY A 1 314 ? 3.939 -4.543 -4.266 1 73.44 314 GLY A O 1
ATOM 2521 N N . PHE A 1 315 ? 5.07 -5.168 -2.389 1 75.62 315 PHE A N 1
ATOM 2522 C CA . PHE A 1 315 ? 4.484 -4.109 -1.577 1 75.62 315 PHE A CA 1
ATOM 2523 C C . PHE A 1 315 ? 5.512 -3.021 -1.281 1 75.62 315 PHE A C 1
ATOM 2525 O O . PHE A 1 315 ? 5.188 -2.006 -0.664 1 75.62 315 PHE A O 1
ATOM 2532 N N . GLN A 1 316 ? 6.754 -3.188 -1.677 1 73.69 316 GLN A N 1
ATOM 2533 C CA . GLN A 1 316 ? 7.836 -2.271 -1.326 1 73.69 316 GLN A CA 1
ATOM 2534 C C . GLN A 1 316 ? 7.574 -0.874 -1.881 1 73.69 316 GLN A C 1
ATOM 2536 O O . GLN A 1 316 ? 7.957 0.124 -1.268 1 73.69 316 GLN A O 1
ATOM 2541 N N . PHE A 1 317 ? 6.945 -0.809 -2.979 1 74.75 317 PHE A N 1
ATOM 2542 C CA . PHE A 1 317 ? 6.688 0.491 -3.588 1 74.75 317 PHE A CA 1
ATOM 2543 C C . PHE A 1 317 ? 5.824 1.354 -2.674 1 74.75 317 PHE A C 1
ATOM 2545 O O . PHE A 1 317 ? 5.961 2.58 -2.662 1 74.75 317 PHE A O 1
ATOM 2552 N N . ILE A 1 318 ? 5.047 0.74 -1.909 1 73.25 318 ILE A N 1
ATOM 2553 C CA . ILE A 1 318 ? 4.141 1.45 -1.012 1 73.25 318 ILE A CA 1
ATOM 2554 C C . ILE A 1 318 ? 4.945 2.17 0.069 1 73.25 318 ILE A C 1
ATOM 2556 O O . ILE A 1 318 ? 4.727 3.355 0.328 1 73.25 318 ILE A O 1
ATOM 2560 N N . VAL A 1 319 ? 5.883 1.461 0.636 1 69.06 319 VAL A N 1
ATOM 2561 C CA . VAL A 1 319 ? 6.699 2.012 1.714 1 69.06 319 VAL A CA 1
ATOM 2562 C C . VAL A 1 319 ? 7.48 3.219 1.205 1 69.06 319 VAL A C 1
ATOM 2564 O O . VAL A 1 319 ? 7.512 4.266 1.856 1 69.06 319 VAL A O 1
ATOM 2567 N N . ASN A 1 320 ? 8.078 3.145 0.052 1 74 320 ASN A N 1
ATOM 2568 C CA . ASN A 1 320 ? 8.875 4.223 -0.518 1 74 320 ASN A CA 1
ATOM 2569 C C . ASN A 1 320 ? 8.039 5.477 -0.754 1 74 320 ASN A C 1
ATOM 2571 O O . ASN A 1 320 ? 8.492 6.59 -0.474 1 74 320 ASN A O 1
ATOM 2575 N N . LYS A 1 321 ? 6.883 5.305 -1.199 1 76.94 321 LYS A N 1
ATOM 2576 C CA . LYS A 1 321 ? 6.035 6.453 -1.509 1 76.94 321 LYS A CA 1
ATOM 2577 C C . LYS A 1 321 ? 5.512 7.109 -0.234 1 76.94 321 LYS A C 1
ATOM 2579 O O . LYS A 1 321 ? 5.328 8.328 -0.19 1 76.94 321 LYS A O 1
ATOM 2584 N N . GLU A 1 322 ? 5.305 6.301 0.696 1 72.31 322 GLU A N 1
ATOM 2585 C CA . GLU A 1 322 ? 4.875 6.836 1.983 1 72.31 322 GLU A CA 1
ATOM 2586 C C . GLU A 1 322 ? 5.957 7.715 2.605 1 72.31 322 GLU A C 1
ATOM 2588 O O . GLU A 1 322 ? 5.656 8.758 3.186 1 72.31 322 GLU A O 1
ATOM 2593 N N . VAL A 1 323 ? 7.176 7.324 2.506 1 72.38 323 VAL A N 1
ATOM 2594 C CA . VAL A 1 323 ? 8.289 8.109 3.023 1 72.38 323 VAL A CA 1
ATOM 2595 C C . VAL A 1 323 ? 8.344 9.461 2.311 1 72.38 323 VAL A C 1
ATOM 2597 O O . VAL A 1 323 ? 8.547 10.5 2.945 1 72.38 323 VAL A O 1
ATOM 2600 N N . ILE A 1 324 ? 8.148 9.484 0.996 1 77.44 324 ILE A N 1
ATOM 2601 C CA . ILE A 1 324 ? 8.164 10.719 0.218 1 77.44 324 ILE A CA 1
ATOM 2602 C C . ILE A 1 324 ? 7.035 11.641 0.686 1 77.44 324 ILE A C 1
ATOM 2604 O O . ILE A 1 324 ? 7.234 12.844 0.857 1 77.44 324 ILE A O 1
ATOM 2608 N N . LEU A 1 325 ? 5.852 11.078 0.914 1 76 325 LEU A N 1
ATOM 2609 C CA . LEU A 1 325 ? 4.719 11.852 1.404 1 76 325 LEU A CA 1
ATOM 2610 C C . LEU A 1 325 ? 5.051 12.516 2.738 1 76 325 LEU A C 1
ATOM 2612 O O . LEU A 1 325 ? 4.746 13.688 2.945 1 76 325 LEU A O 1
ATOM 2616 N N . PHE A 1 326 ? 5.73 11.852 3.572 1 69.81 326 PHE A N 1
ATOM 2617 C CA . PHE A 1 326 ? 6.094 12.359 4.891 1 69.81 326 PHE A CA 1
ATOM 2618 C C . PHE A 1 326 ? 7.07 13.523 4.773 1 69.81 326 PHE A C 1
ATOM 2620 O O . PHE A 1 326 ? 6.973 14.5 5.516 1 69.81 326 PHE A O 1
ATOM 2627 N N . GLU A 1 327 ? 7.984 13.344 3.887 1 72.94 327 GLU A N 1
ATOM 2628 C CA . GLU A 1 327 ? 8.953 14.414 3.67 1 72.94 327 GLU A CA 1
ATOM 2629 C C . GLU A 1 327 ? 8.281 15.68 3.148 1 72.94 327 GLU A C 1
ATOM 2631 O O . GLU A 1 327 ? 8.602 16.781 3.586 1 72.94 327 GLU A O 1
ATOM 2636 N N . VAL A 1 328 ? 7.371 15.508 2.254 1 76.56 328 VAL A N 1
ATOM 2637 C CA . VAL A 1 328 ? 6.676 16.641 1.662 1 76.56 328 VAL A CA 1
ATOM 2638 C C . VAL A 1 328 ? 5.824 17.344 2.725 1 76.56 328 VAL A C 1
ATOM 2640 O O . VAL A 1 328 ? 5.84 18.562 2.834 1 76.56 328 VAL A O 1
ATOM 2643 N N . ILE A 1 329 ? 5.098 16.547 3.572 1 73.56 329 ILE A N 1
ATOM 2644 C CA . ILE A 1 329 ? 4.258 17.094 4.633 1 73.56 329 ILE A CA 1
ATOM 2645 C C . ILE A 1 329 ? 5.133 17.781 5.672 1 73.56 329 ILE A C 1
ATOM 2647 O O . ILE A 1 329 ? 4.797 18.875 6.152 1 73.56 329 ILE A O 1
ATOM 2651 N N . GLY A 1 330 ? 6.266 17.109 5.977 1 69.06 330 GLY A N 1
ATOM 2652 C CA . GLY A 1 330 ? 7.199 17.719 6.918 1 69.06 330 GLY A CA 1
ATOM 2653 C C . GLY A 1 330 ? 7.695 19.078 6.48 1 69.06 330 GLY A C 1
ATOM 2654 O O . GLY A 1 330 ? 7.695 20.031 7.27 1 69.06 330 GLY A O 1
ATOM 2655 N N . VAL A 1 331 ? 8.055 19.266 5.219 1 74.88 331 VAL A N 1
ATOM 2656 C CA . VAL A 1 331 ? 8.523 20.531 4.664 1 74.88 331 VAL A CA 1
ATOM 2657 C C . VAL A 1 331 ? 7.391 21.547 4.688 1 74.88 331 VAL A C 1
ATOM 2659 O O . VAL A 1 331 ? 7.613 22.719 5.004 1 74.88 331 VAL A O 1
ATOM 2662 N N . GLY A 1 332 ? 6.172 21.062 4.359 1 72.62 332 GLY A N 1
ATOM 2663 C CA . GLY A 1 332 ? 5.016 21.938 4.402 1 72.62 332 GLY A CA 1
ATOM 2664 C C . GLY A 1 332 ? 4.738 22.5 5.789 1 72.62 332 GLY A C 1
ATOM 2665 O O . GLY A 1 332 ? 4.496 23.703 5.945 1 72.62 332 GLY A O 1
ATOM 2666 N N . VAL A 1 333 ? 4.828 21.719 6.828 1 70.5 333 VAL A N 1
ATOM 2667 C CA . VAL A 1 333 ? 4.582 22.109 8.211 1 70.5 333 VAL A CA 1
ATOM 2668 C C . VAL A 1 333 ? 5.648 23.109 8.664 1 70.5 333 VAL A C 1
ATOM 2670 O O . VAL A 1 333 ? 5.332 24.125 9.281 1 70.5 333 VAL A O 1
ATOM 2673 N N . ILE A 1 334 ? 6.902 22.844 8.297 1 70.88 334 ILE A N 1
ATOM 2674 C CA . ILE A 1 334 ? 8.008 23.719 8.672 1 70.88 334 ILE A CA 1
ATOM 2675 C C . ILE A 1 334 ? 7.809 25.094 8.039 1 70.88 334 ILE A C 1
ATOM 2677 O O . ILE A 1 334 ? 7.953 26.125 8.711 1 70.88 334 ILE A O 1
ATOM 2681 N N . THR A 1 335 ? 7.453 25.094 6.762 1 75.75 335 THR A N 1
ATOM 2682 C CA . THR A 1 335 ? 7.207 26.359 6.059 1 75.75 335 THR A CA 1
ATOM 2683 C C . THR A 1 335 ? 6.047 27.109 6.695 1 75.75 335 THR A C 1
ATOM 2685 O O . THR A 1 335 ? 6.113 28.328 6.867 1 75.75 335 THR A O 1
ATOM 2688 N N . PHE A 1 336 ? 5.043 26.406 7.195 1 76 336 PHE A N 1
ATOM 2689 C CA . PHE A 1 336 ? 3.877 26.984 7.859 1 76 336 PHE A CA 1
ATOM 2690 C C . PHE A 1 336 ? 4.266 27.625 9.188 1 76 336 PHE A C 1
ATOM 2692 O O . PHE A 1 336 ? 3.869 28.75 9.469 1 76 336 PHE A O 1
ATOM 2699 N N . LEU A 1 337 ? 5.078 26.984 9.883 1 68.69 337 LEU A N 1
ATOM 2700 C CA . LEU A 1 337 ? 5.516 27.484 11.18 1 68.69 337 LEU A CA 1
ATOM 2701 C C . LEU A 1 337 ? 6.367 28.75 11.023 1 68.69 337 LEU A C 1
ATOM 2703 O O . LEU A 1 337 ? 6.195 29.719 11.766 1 68.69 337 LEU A O 1
ATOM 2707 N N . ILE A 1 338 ? 7.18 28.734 10 1 72.75 338 ILE A N 1
ATOM 2708 C CA . ILE A 1 338 ? 8.055 29.875 9.742 1 72.75 338 ILE A CA 1
ATOM 2709 C C . ILE A 1 338 ? 7.207 31.094 9.375 1 72.75 338 ILE A C 1
ATOM 2711 O O . ILE A 1 338 ? 7.434 32.188 9.891 1 72.75 338 ILE A O 1
ATOM 2715 N N . LEU A 1 339 ? 6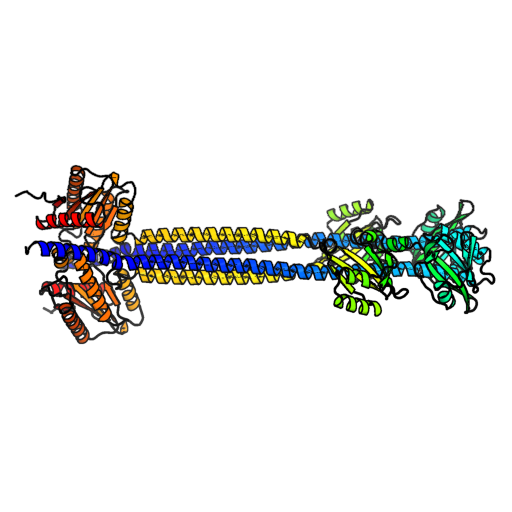.195 30.875 8.609 1 75.75 339 LEU A N 1
ATOM 2716 C CA . LEU A 1 339 ? 5.344 31.969 8.148 1 75.75 339 LEU A CA 1
ATOM 2717 C C . LEU A 1 339 ? 4.543 32.562 9.305 1 75.75 339 LEU A C 1
ATOM 2719 O O . LEU A 1 339 ? 4.422 33.781 9.43 1 75.75 339 LEU A O 1
ATOM 2723 N N . ILE A 1 340 ? 4.07 31.641 10.156 1 71.31 340 ILE A N 1
ATOM 2724 C CA . ILE A 1 340 ? 3.283 32.062 11.305 1 71.31 340 ILE A CA 1
ATOM 2725 C C . ILE A 1 340 ? 4.172 32.844 12.273 1 71.31 340 ILE A C 1
ATOM 2727 O O . ILE A 1 340 ? 3.775 33.906 12.789 1 71.31 340 ILE A O 1
ATOM 2731 N N . PHE A 1 341 ? 5.363 32.344 12.414 1 66.62 341 PHE A N 1
ATOM 2732 C CA . PHE A 1 341 ? 6.305 33 13.32 1 66.62 341 PHE A CA 1
ATOM 2733 C C . PHE A 1 341 ? 6.688 34.375 12.812 1 66.62 341 PHE A C 1
ATOM 2735 O O . PHE A 1 341 ? 6.73 35.344 13.586 1 66.62 341 PHE A O 1
ATOM 2742 N N . GLN A 1 342 ? 6.969 34.5 11.602 1 72.75 342 GLN A N 1
ATOM 2743 C CA . GLN A 1 342 ? 7.344 35.781 11 1 72.75 342 GLN A CA 1
ATOM 2744 C C . GLN A 1 342 ? 6.211 36.781 11.117 1 72.75 342 GLN A C 1
ATOM 2746 O O . GLN A 1 342 ? 6.445 37.938 11.469 1 72.75 342 GLN A O 1
ATOM 2751 N N . ARG A 1 343 ? 5.043 36.281 10.914 1 69.25 343 ARG A N 1
ATOM 2752 C CA . ARG A 1 343 ? 3.887 37.156 10.953 1 69.25 343 ARG A CA 1
ATOM 2753 C C . ARG A 1 343 ? 3.615 37.656 12.367 1 69.25 343 ARG A C 1
ATOM 2755 O O . ARG A 1 343 ? 3.336 38.844 12.586 1 69.25 343 ARG A O 1
ATOM 2762 N N . THR A 1 344 ? 3.695 36.781 13.289 1 66 344 THR A N 1
ATOM 2763 C CA . THR A 1 344 ? 3.463 37.125 14.688 1 66 344 THR A CA 1
ATOM 2764 C C . THR A 1 344 ? 4.508 38.125 15.18 1 66 344 THR A C 1
ATOM 2766 O O . THR A 1 344 ? 4.176 39.062 15.891 1 66 344 THR A O 1
ATOM 2769 N N . SER A 1 345 ? 5.715 37.969 14.758 1 66.12 345 SER A N 1
ATOM 2770 C CA . SER A 1 345 ? 6.801 38.844 15.148 1 66.12 345 SER A CA 1
ATOM 2771 C C . SER A 1 345 ? 6.598 40.25 14.57 1 66.12 345 SER A C 1
ATOM 2773 O O . SER A 1 345 ? 6.824 41.25 15.258 1 66.12 345 SER A O 1
ATOM 2775 N N . MET A 1 346 ? 6.168 40.312 13.375 1 66.94 346 MET A N 1
ATOM 2776 C CA . MET A 1 346 ? 5.941 41.594 12.703 1 66.94 346 MET A CA 1
ATOM 2777 C C . MET A 1 346 ? 4.801 42.344 13.367 1 66.94 346 MET A C 1
ATOM 2779 O O . MET A 1 346 ? 4.891 43.562 13.562 1 66.94 346 MET A O 1
ATOM 2783 N N . LYS A 1 347 ? 3.771 41.625 13.766 1 63.41 347 LYS A N 1
ATOM 2784 C CA . LYS A 1 347 ? 2.627 42.25 14.438 1 63.41 347 LYS A CA 1
ATOM 2785 C C . LYS A 1 347 ? 3.025 42.812 15.789 1 63.41 347 LYS A C 1
ATOM 2787 O O . LYS A 1 347 ? 2.59 43.906 16.156 1 63.41 347 LYS A O 1
ATOM 2792 N N . GLN A 1 348 ? 3.775 42.125 16.438 1 62.75 348 GLN A N 1
ATOM 2793 C CA . GLN A 1 348 ? 4.23 42.594 17.75 1 62.75 348 GLN A CA 1
ATOM 2794 C C . GLN A 1 348 ? 5.023 43.875 17.625 1 62.75 348 GLN A C 1
ATOM 2796 O O . GLN A 1 348 ? 4.852 44.812 18.438 1 62.75 348 GLN A O 1
ATOM 2801 N N . LYS A 1 349 ? 5.758 43.938 16.641 1 64.12 349 LYS A N 1
ATOM 2802 C CA . LYS A 1 349 ? 6.566 45.125 16.422 1 64.12 349 LYS A CA 1
ATOM 2803 C C . LYS A 1 349 ? 5.695 46.344 16.078 1 64.12 349 LYS A C 1
ATOM 2805 O O . LYS A 1 349 ? 5.91 47.438 16.578 1 64.12 349 LYS A O 1
ATOM 2810 N N . GLU A 1 350 ? 4.73 46.094 15.242 1 63.28 350 GLU A N 1
ATOM 2811 C CA . GLU A 1 350 ? 3.822 47.156 14.828 1 63.28 350 GLU A CA 1
ATOM 2812 C C . GLU A 1 350 ? 2.992 47.656 16 1 63.28 350 GLU A C 1
ATOM 2814 O O . GLU A 1 350 ? 2.797 48.875 16.156 1 63.28 350 GLU A O 1
ATOM 2819 N N . MET A 1 351 ? 2.521 46.75 16.781 1 61.12 351 MET A N 1
ATOM 2820 C CA . MET A 1 351 ? 1.705 47.125 17.922 1 61.12 351 MET A CA 1
ATOM 2821 C C . MET A 1 351 ? 2.516 47.938 18.938 1 61.12 351 MET A C 1
ATOM 2823 O O . MET A 1 351 ? 1.994 48.875 19.547 1 61.12 351 MET A O 1
ATOM 2827 N N . ARG A 1 352 ? 3.734 47.625 19.031 1 62.62 352 ARG A N 1
ATOM 2828 C CA . ARG A 1 352 ? 4.625 48.375 19.922 1 62.62 352 ARG A CA 1
ATOM 2829 C C . ARG A 1 352 ? 4.84 49.781 19.422 1 62.62 352 ARG A C 1
ATOM 2831 O O . ARG A 1 352 ? 4.875 50.75 20.219 1 62.62 352 ARG A O 1
ATOM 2838 N N . GLU A 1 353 ? 4.891 49.938 18.188 1 65.38 353 GLU A N 1
ATOM 2839 C CA . GLU A 1 353 ? 5.098 51.25 17.578 1 65.38 353 GLU A CA 1
ATOM 2840 C C . GLU A 1 353 ? 3.865 52.156 17.734 1 65.38 353 GLU A C 1
ATOM 2842 O O . GLU A 1 353 ? 3.982 53.344 18.047 1 65.38 353 GLU A O 1
ATOM 2847 N N . ILE A 1 354 ? 2.725 51.531 17.578 1 61.59 354 ILE A N 1
ATOM 2848 C CA . ILE A 1 354 ? 1.48 52.281 17.703 1 61.59 354 ILE A CA 1
ATOM 2849 C C . ILE A 1 354 ? 1.261 52.719 19.156 1 61.59 354 ILE A C 1
ATOM 2851 O O . ILE A 1 354 ? 0.857 53.844 19.422 1 61.59 354 ILE A O 1
ATOM 2855 N N . ALA A 1 355 ? 1.576 51.812 20.016 1 62.03 355 ALA A N 1
ATOM 2856 C CA . ALA A 1 355 ? 1.363 52.062 21.438 1 62.03 355 ALA A CA 1
ATOM 2857 C C . ALA A 1 355 ? 2.346 53.094 21.969 1 62.03 355 ALA A C 1
ATOM 2859 O O . ALA A 1 355 ? 2.113 53.719 23.016 1 62.03 355 ALA A O 1
ATOM 2860 N N . SER A 1 356 ? 3.359 53.438 21.078 1 73.12 356 SER A N 1
ATOM 2861 C CA . SER A 1 356 ? 4.406 54.312 21.547 1 73.12 356 SER A CA 1
ATOM 2862 C C . SER A 1 356 ? 4.141 55.75 21.094 1 73.12 356 SER A C 1
ATOM 2864 O O . SER A 1 356 ? 4.902 56.656 21.422 1 73.12 356 SER A O 1
ATOM 2866 N N . ARG A 1 357 ? 3.016 56.094 20.422 1 75.5 357 ARG A N 1
ATOM 2867 C CA . ARG A 1 357 ? 2.725 57.438 19.906 1 75.5 357 ARG A CA 1
ATOM 2868 C C . ARG A 1 357 ? 1.486 58 20.578 1 75.5 357 ARG A C 1
ATOM 2870 O O . ARG A 1 357 ? 0.606 57.281 21.031 1 75.5 357 ARG A O 1
ATOM 2877 N N . ASP A 1 358 ? 1.493 59.406 20.672 1 74.19 358 ASP A N 1
ATOM 2878 C CA . ASP A 1 358 ? 0.354 60.156 21.203 1 74.19 358 ASP A CA 1
ATOM 2879 C C . ASP A 1 358 ? -0.767 60.25 20.172 1 74.19 358 ASP A C 1
ATOM 2881 O O . ASP A 1 358 ? -0.521 60.594 19.016 1 74.19 358 ASP A O 1
ATOM 2885 N N . GLY A 1 359 ? -1.915 59.906 20.469 1 67.62 359 GLY A N 1
ATOM 2886 C CA . GLY A 1 359 ? -3.053 59.844 19.562 1 67.62 359 GLY A CA 1
ATOM 2887 C C . GLY A 1 359 ? -3.465 61.188 19.031 1 67.62 359 GLY A C 1
ATOM 2888 O O . GLY A 1 359 ? -3.996 61.281 17.922 1 67.62 359 GLY A O 1
ATOM 2889 N N . LEU A 1 360 ? -3.217 62.312 19.812 1 70.38 360 LEU A N 1
ATOM 2890 C CA . LEU A 1 360 ? -3.66 63.656 19.453 1 70.38 360 LEU A CA 1
ATOM 2891 C C . LEU A 1 360 ? -2.656 64.312 18.516 1 70.38 360 LEU A C 1
ATOM 2893 O O . LEU A 1 360 ? -3.039 64.875 17.484 1 70.38 360 LEU A O 1
ATOM 2897 N N . THR A 1 361 ? -1.406 64.25 18.812 1 85.31 361 THR A N 1
ATOM 2898 C CA . THR A 1 361 ? -0.386 65.062 18.109 1 85.31 361 THR A CA 1
ATOM 2899 C C . THR A 1 361 ? 0.422 64.125 17.188 1 85.31 361 THR A C 1
ATOM 2901 O O . THR A 1 361 ? 1.143 64.625 16.312 1 85.31 361 THR A O 1
ATOM 2904 N N . GLN A 1 362 ? 0.371 62.75 17.422 1 80.5 362 GLN A N 1
ATOM 2905 C CA . GLN A 1 362 ? 1.108 61.75 16.656 1 80.5 362 GLN A CA 1
ATOM 2906 C C . GLN A 1 362 ? 2.596 61.781 17 1 80.5 362 GLN A C 1
ATOM 2908 O O . GLN A 1 362 ? 3.404 61.125 16.344 1 80.5 362 GLN A O 1
ATOM 2913 N N . LEU A 1 363 ? 2.918 62.625 17.906 1 88.38 363 LEU A N 1
ATOM 2914 C CA . LEU A 1 363 ? 4.262 62.562 18.469 1 88.38 363 LEU A CA 1
ATOM 2915 C C . LEU A 1 363 ? 4.41 61.344 19.391 1 88.38 363 LEU A C 1
ATOM 2917 O O . LEU A 1 363 ? 3.43 60.656 19.672 1 88.38 363 LEU A O 1
ATOM 2921 N N . TYR A 1 364 ? 5.605 61.062 19.703 1 88.19 364 TYR A N 1
ATOM 2922 C CA . TYR A 1 364 ? 5.777 59.969 20.672 1 88.19 364 TYR A CA 1
ATOM 2923 C C . TYR A 1 364 ? 5.09 60.281 21.984 1 88.19 364 TYR A C 1
ATOM 2925 O O . TYR A 1 364 ? 5.082 61.438 22.422 1 88.19 364 TYR A O 1
ATOM 2933 N N . ASN A 1 365 ? 4.441 59.344 22.547 1 80.12 365 ASN A N 1
ATOM 2934 C CA . ASN A 1 365 ? 3.893 59.531 23.875 1 80.12 365 ASN A CA 1
ATOM 2935 C C . ASN A 1 365 ? 4.977 59.438 24.953 1 80.12 365 ASN A C 1
ATOM 2937 O O . ASN A 1 365 ? 6.156 59.312 24.625 1 80.12 365 ASN A O 1
ATOM 2941 N N . ARG A 1 366 ? 4.648 59.781 26.172 1 79.19 366 ARG A N 1
ATOM 2942 C CA . ARG A 1 366 ? 5.613 59.844 27.266 1 79.19 366 ARG A CA 1
ATOM 2943 C C . ARG A 1 366 ? 6.5 58.594 27.266 1 79.19 366 ARG A C 1
ATOM 2945 O O . ARG A 1 366 ? 7.727 58.688 27.281 1 79.19 366 ARG A O 1
ATOM 2952 N N . GLU A 1 367 ? 5.879 57.406 27.141 1 73.75 367 GLU A N 1
ATOM 2953 C CA . GLU A 1 367 ? 6.605 56.156 27.188 1 73.75 367 GLU A CA 1
ATOM 2954 C C . GLU A 1 367 ? 7.5 55.969 25.969 1 73.75 367 GLU A C 1
ATOM 2956 O O . GLU A 1 367 ? 8.648 55.531 26.078 1 73.75 367 GLU A O 1
ATOM 2961 N N . GLY A 1 368 ? 6.93 56.219 24.844 1 82.25 368 GLY A N 1
ATOM 2962 C CA . GLY A 1 368 ? 7.691 56.125 23.609 1 82.25 368 GLY A CA 1
ATOM 2963 C C . GLY A 1 368 ? 8.898 57.062 23.578 1 82.25 368 GLY A C 1
ATOM 2964 O O . GLY A 1 368 ? 9.969 56.656 23.109 1 82.25 368 GLY A O 1
ATOM 2965 N N . THR A 1 369 ? 8.648 58.219 24.078 1 89.81 369 THR A N 1
ATOM 2966 C CA . THR A 1 369 ? 9.727 59.188 24.125 1 89.81 369 THR A CA 1
ATOM 2967 C C . THR A 1 369 ? 10.836 58.75 25.062 1 89.81 369 THR A C 1
ATOM 2969 O O . THR A 1 369 ? 12.016 58.75 24.703 1 89.81 369 THR A O 1
ATOM 2972 N N . GLU A 1 370 ? 10.461 58.406 26.234 1 85.81 370 GLU A N 1
ATOM 2973 C CA . GLU A 1 370 ? 11.43 57.969 27.25 1 85.81 370 GLU A CA 1
ATOM 2974 C C . GLU A 1 370 ? 12.219 56.75 26.75 1 85.81 370 GLU A C 1
ATOM 2976 O O . GLU A 1 370 ? 13.438 56.688 26.891 1 85.81 370 GLU A O 1
ATOM 2981 N N . GLN A 1 371 ? 11.562 55.812 26.188 1 83 371 GLN A N 1
ATOM 2982 C CA . GLN A 1 371 ? 12.188 54.594 25.719 1 83 371 GLN A CA 1
ATOM 2983 C C . GLN A 1 371 ? 13.211 54.875 24.625 1 83 371 GLN A C 1
ATOM 2985 O O . GLN A 1 371 ? 14.32 54.344 24.641 1 83 371 GLN A O 1
ATOM 2990 N N . ARG A 1 372 ? 12.859 55.625 23.719 1 87.12 372 ARG A N 1
ATOM 2991 C CA . ARG A 1 372 ? 13.734 55.938 22.594 1 87.12 372 ARG A CA 1
ATOM 2992 C C . ARG A 1 372 ? 14.953 56.719 23.047 1 87.12 372 ARG A C 1
ATOM 2994 O O . ARG A 1 372 ? 16.062 56.531 22.547 1 87.12 372 ARG A O 1
ATOM 3001 N N . ILE A 1 373 ? 14.719 57.625 23.953 1 90.38 373 ILE A N 1
ATOM 3002 C CA . ILE A 1 373 ? 15.844 58.406 24.469 1 90.38 373 ILE A CA 1
ATOM 3003 C C . ILE A 1 373 ? 16.781 57.5 25.266 1 90.38 373 ILE A C 1
ATOM 3005 O O . ILE A 1 373 ? 18 57.562 25.078 1 90.38 373 ILE A O 1
ATOM 3009 N N . LYS A 1 374 ? 16.219 56.688 26.109 1 86.75 374 LYS A N 1
ATOM 3010 C CA . LYS A 1 374 ? 17.031 55.75 26.891 1 86.75 374 LYS A CA 1
ATOM 3011 C C . LYS A 1 374 ? 17.844 54.844 25.969 1 86.75 374 LYS A C 1
ATOM 3013 O O . LYS A 1 374 ? 19 54.562 26.25 1 86.75 374 LYS A O 1
ATOM 3018 N N . GLU A 1 375 ? 17.203 54.375 24.969 1 85.94 375 GLU A N 1
ATOM 3019 C CA . GLU A 1 375 ? 17.875 53.531 24 1 85.94 375 GLU A CA 1
ATOM 3020 C C . GLU A 1 375 ? 19.047 54.25 23.344 1 85.94 375 GLU A C 1
ATOM 3022 O O . GLU A 1 375 ? 20.109 53.656 23.141 1 85.94 375 GLU A O 1
ATOM 3027 N N . TRP A 1 376 ? 18.734 55.406 22.984 1 87.75 376 TRP A N 1
ATOM 3028 C CA . TRP A 1 376 ? 19.781 56.219 22.375 1 87.75 376 TRP A CA 1
ATOM 3029 C C . TRP A 1 376 ? 20.922 56.469 23.359 1 87.75 376 TRP A C 1
ATOM 3031 O O . TRP A 1 376 ? 22.094 56.438 23 1 87.75 376 TRP A O 1
ATOM 3041 N N . LEU A 1 377 ? 20.562 56.781 24.609 1 86.94 377 LEU A N 1
ATOM 3042 C CA . LEU A 1 377 ? 21.531 57.094 25.656 1 86.94 377 LEU A CA 1
ATOM 3043 C C . LEU A 1 377 ? 22.422 55.875 25.938 1 86.94 377 LEU A C 1
ATOM 3045 O O . LEU A 1 377 ? 23.562 56.031 26.391 1 86.94 377 LEU A O 1
ATOM 3049 N N . HIS A 1 378 ? 21.891 54.688 25.703 1 81.94 378 HIS A N 1
ATOM 3050 C CA . HIS A 1 378 ? 22.641 53.469 25.969 1 81.94 378 HIS A CA 1
ATOM 3051 C C . HIS A 1 378 ? 23.453 53.062 24.75 1 81.94 378 HIS A C 1
ATOM 3053 O O . HIS A 1 378 ? 24.25 52.125 24.828 1 81.94 378 HIS A O 1
ATOM 3059 N N . SER A 1 379 ? 23.125 53.625 23.688 1 79.81 379 SER A N 1
ATOM 3060 C CA . SER A 1 379 ? 23.844 53.25 22.469 1 79.81 379 SER A CA 1
ATOM 3061 C C . SER A 1 379 ? 25.203 53.938 22.422 1 79.81 379 SER A C 1
ATOM 3063 O O . SER A 1 379 ? 25.484 54.844 23.203 1 79.81 379 SER A O 1
ATOM 3065 N N . ASP A 1 380 ? 26.094 53.438 21.578 1 67.06 380 ASP A N 1
ATOM 3066 C CA . ASP A 1 380 ? 27.469 53.906 21.438 1 67.06 380 ASP A CA 1
ATOM 3067 C C . ASP A 1 380 ? 27.5 55.312 20.859 1 67.06 380 ASP A C 1
ATOM 3069 O O . ASP A 1 380 ? 28.562 55.938 20.766 1 67.06 380 ASP A O 1
ATOM 3073 N N . ARG A 1 381 ? 26.391 55.875 20.516 1 68.75 381 ARG A N 1
ATOM 3074 C CA . ARG A 1 381 ? 26.328 57.156 19.844 1 68.75 381 ARG A CA 1
ATOM 3075 C C . ARG A 1 381 ? 26.266 58.312 20.859 1 68.75 381 ARG A C 1
ATOM 3077 O O . ARG A 1 381 ? 26.094 59.469 20.484 1 68.75 381 ARG A O 1
ATOM 3084 N N . THR A 1 382 ? 26.359 58 22.156 1 65.75 382 THR A N 1
ATOM 3085 C CA . THR A 1 382 ? 26.219 58.969 23.25 1 65.75 382 THR A CA 1
ATOM 3086 C C . THR A 1 382 ? 27.359 59.969 23.203 1 65.75 382 THR A C 1
ATOM 3088 O O . THR A 1 382 ? 27.234 61.094 23.703 1 65.75 382 THR A O 1
ATOM 3091 N N . LYS A 1 383 ? 28.344 59.625 22.562 1 70.44 383 LYS A N 1
ATOM 3092 C CA . LYS A 1 383 ? 29.5 60.5 22.516 1 70.44 383 LYS A CA 1
ATOM 3093 C C . LYS A 1 383 ? 29.203 61.75 21.703 1 70.44 383 LYS A C 1
ATOM 3095 O O . LYS A 1 383 ? 29.859 62.781 21.859 1 70.44 383 LYS A O 1
ATOM 3100 N N . ALA A 1 384 ? 28.266 61.781 20.891 1 77.56 384 ALA A N 1
ATOM 3101 C CA . ALA A 1 384 ? 27.984 62.906 19.984 1 77.56 384 ALA A CA 1
ATOM 3102 C C . ALA A 1 384 ? 27.234 64 20.703 1 77.56 384 ALA A C 1
ATOM 3104 O O . ALA A 1 384 ? 27.109 65.125 20.188 1 77.56 384 ALA A O 1
ATOM 3105 N N . GLY A 1 385 ? 26.875 63.781 21.984 1 87.31 385 GLY A N 1
ATOM 3106 C CA . GLY A 1 385 ? 26.156 64.812 22.766 1 87.31 385 GLY A CA 1
ATOM 3107 C C . GLY A 1 385 ? 24.703 64.938 22.359 1 87.31 385 GLY A C 1
ATOM 3108 O O . GLY A 1 385 ? 24.25 64.312 21.391 1 87.31 385 GLY A O 1
ATOM 3109 N N . GLY A 1 386 ? 23.984 65.625 23.141 1 92.12 386 GLY A N 1
ATOM 3110 C CA . GLY A 1 386 ? 22.578 65.875 22.859 1 92.12 386 GLY A CA 1
ATOM 3111 C C . GLY A 1 386 ? 21.969 66.938 23.719 1 92.12 386 GLY A C 1
ATOM 3112 O O . GLY A 1 386 ? 22.578 67.375 24.703 1 92.12 386 GLY A O 1
ATOM 3113 N N . VAL A 1 387 ? 20.922 67.5 23.25 1 94.81 387 VAL A N 1
ATOM 3114 C CA . VAL A 1 387 ? 20.188 68.562 23.984 1 94.81 387 VAL A CA 1
ATOM 3115 C C . VAL A 1 387 ? 18.797 68 24.375 1 94.81 387 VAL A C 1
ATOM 3117 O O . VAL A 1 387 ? 18.062 67.5 23.516 1 94.81 387 VAL A O 1
ATOM 3120 N N . PHE A 1 388 ? 18.516 68.062 25.609 1 95.62 388 PHE A N 1
ATOM 3121 C CA . PHE A 1 388 ? 17.234 67.688 26.203 1 95.62 388 PHE A CA 1
ATOM 3122 C C . PHE A 1 388 ? 16.406 68.938 26.484 1 95.62 388 PHE A C 1
ATOM 3124 O O . PHE A 1 388 ? 16.781 69.75 27.312 1 95.62 388 PHE A O 1
ATOM 3131 N N . MET A 1 389 ? 15.297 69.125 25.719 1 96.56 389 MET A N 1
ATOM 3132 C CA . MET A 1 389 ? 14.484 70.312 25.812 1 96.56 389 MET A CA 1
ATOM 3133 C C . MET A 1 389 ? 13.062 70 26.25 1 96.56 389 MET A C 1
ATOM 3135 O O . MET A 1 389 ? 12.469 69.062 25.766 1 96.56 389 MET A O 1
ATOM 3139 N N . MET A 1 390 ? 12.609 70.75 27.172 1 95.81 390 MET A N 1
ATOM 3140 C CA . MET A 1 390 ? 11.203 70.625 27.594 1 95.81 390 MET A CA 1
ATOM 3141 C C . MET A 1 390 ? 10.461 71.938 27.219 1 95.81 390 MET A C 1
ATOM 3143 O O . MET A 1 390 ? 11.008 73 27.328 1 95.81 390 MET A O 1
ATOM 3147 N N . MET A 1 391 ? 9.32 71.75 26.719 1 95.75 391 MET A N 1
ATOM 3148 C CA . MET A 1 391 ? 8.516 72.938 26.266 1 95.75 391 MET A CA 1
ATOM 3149 C C . MET A 1 391 ? 7.09 72.812 26.812 1 95.75 391 MET A C 1
ATOM 3151 O O . MET A 1 391 ? 6.508 71.75 26.859 1 95.75 391 MET A O 1
ATOM 3155 N N . ASP A 1 392 ? 6.59 73.812 27.234 1 93.69 392 ASP A N 1
ATOM 3156 C CA . ASP A 1 392 ? 5.223 73.938 27.734 1 93.69 392 ASP A CA 1
ATOM 3157 C C . ASP A 1 392 ? 4.477 75.062 27.016 1 93.69 392 ASP A C 1
ATOM 3159 O O . ASP A 1 392 ? 5.035 76.125 26.781 1 93.69 392 ASP A O 1
ATOM 3163 N N . VAL A 1 393 ? 3.24 74.875 26.672 1 94.06 393 VAL A N 1
ATOM 3164 C CA . VAL A 1 393 ? 2.414 75.938 26.094 1 94.06 393 VAL A CA 1
ATOM 3165 C C . VAL A 1 393 ? 1.908 76.875 27.203 1 94.06 393 VAL A C 1
ATOM 3167 O O . VAL A 1 393 ? 1.213 76.438 28.109 1 94.06 393 VAL A O 1
ATOM 3170 N N . ASP A 1 394 ? 2.188 78.188 27.016 1 92.25 394 ASP A N 1
ATOM 3171 C CA . ASP A 1 394 ? 1.848 79.125 28.062 1 92.25 394 ASP A CA 1
ATOM 3172 C C . ASP A 1 394 ? 0.336 79.312 28.156 1 92.25 394 ASP A C 1
ATOM 3174 O O . ASP A 1 394 ? -0.34 79.5 27.141 1 92.25 394 ASP A O 1
ATOM 3178 N N . TYR A 1 395 ? -0.17 79.312 29.359 1 88.19 395 TYR A N 1
ATOM 3179 C CA . TYR A 1 395 ? -1.556 79.562 29.703 1 88.19 395 TYR A CA 1
ATOM 3180 C C . TYR A 1 395 ? -2.512 78.688 28.969 1 88.19 395 TYR A C 1
ATOM 3182 O O . TYR A 1 395 ? -3.574 79.062 28.516 1 88.19 395 TYR A O 1
ATOM 3190 N N . PHE A 1 396 ? -2.09 77.5 28.828 1 88.19 396 PHE A N 1
ATOM 3191 C CA . PHE A 1 396 ? -2.893 76.5 28.078 1 88.19 396 PHE A CA 1
ATOM 3192 C C . PHE A 1 396 ? -4.215 76.25 28.781 1 88.19 396 PHE A C 1
ATOM 3194 O O . PHE A 1 396 ? -5.246 76.062 28.141 1 88.19 396 PHE A O 1
ATOM 3201 N N . LYS A 1 397 ? -4.121 76.125 30.031 1 77.62 397 LYS A N 1
ATOM 3202 C CA . LYS A 1 397 ? -5.348 75.938 30.797 1 77.62 397 LYS A CA 1
ATOM 3203 C C . LYS A 1 397 ? -6.355 77.062 30.516 1 77.62 397 LYS A C 1
ATOM 3205 O O . LYS A 1 397 ? -7.555 76.812 30.391 1 77.62 397 LYS A O 1
ATOM 3210 N N . GLN A 1 398 ? -5.871 78.188 30.469 1 81.19 398 GLN A N 1
ATOM 3211 C CA . GLN A 1 398 ? -6.734 79.375 30.188 1 81.19 398 GLN A CA 1
ATOM 3212 C C . GLN A 1 398 ? -7.359 79.25 28.797 1 81.19 398 GLN A C 1
ATOM 3214 O O . GLN A 1 398 ? -8.508 79.625 28.594 1 81.19 398 GLN A O 1
ATOM 3219 N N . ILE A 1 399 ? -6.609 78.75 27.938 1 85.75 399 ILE A N 1
ATOM 3220 C CA . ILE A 1 399 ? -7.117 78.562 26.578 1 85.75 399 ILE A CA 1
ATOM 3221 C C . ILE A 1 399 ? -8.258 77.562 26.609 1 85.75 399 ILE A C 1
ATOM 3223 O O . ILE A 1 399 ? -9.312 77.75 26 1 85.75 399 ILE A O 1
ATOM 3227 N N . ASN A 1 400 ? -8.109 76.562 27.344 1 75.81 400 ASN A N 1
ATOM 3228 C CA . ASN A 1 400 ? -9.148 75.562 27.469 1 75.81 400 ASN A CA 1
ATOM 3229 C C . ASN A 1 400 ? -10.406 76.125 28.125 1 75.81 400 ASN A C 1
ATOM 3231 O O . ASN A 1 400 ? -11.523 75.812 27.688 1 75.81 400 ASN A O 1
ATOM 3235 N N . ASP A 1 401 ? -10.086 76.812 29.109 1 70.88 401 ASP A N 1
ATOM 3236 C CA . ASP A 1 401 ? -11.188 77.375 29.906 1 70.88 401 ASP A CA 1
ATOM 3237 C C . ASP A 1 401 ? -11.977 78.438 29.094 1 70.88 401 ASP A C 1
ATOM 3239 O O . ASP A 1 401 ? -13.195 78.5 29.234 1 70.88 401 ASP A O 1
ATOM 3243 N N . THR A 1 402 ? -11.227 79.188 28.312 1 76.44 402 THR A N 1
ATOM 3244 C CA . THR A 1 402 ? -11.828 80.312 27.578 1 76.44 402 THR A CA 1
ATOM 3245 C C . THR A 1 402 ? -12.469 79.812 26.281 1 76.44 402 THR A C 1
ATOM 3247 O O . THR A 1 402 ? -13.578 80.188 25.938 1 76.44 402 THR A O 1
ATOM 3250 N N . TYR A 1 403 ? -11.797 78.938 25.625 1 77.38 403 TYR A N 1
ATOM 3251 C CA . TYR A 1 403 ? -12.227 78.562 24.281 1 77.38 403 TYR A CA 1
ATOM 3252 C C . TYR A 1 403 ? -12.727 77.125 24.203 1 77.38 403 TYR A C 1
ATOM 3254 O O . TYR A 1 403 ? -13.266 76.688 23.188 1 77.38 403 TYR A O 1
ATOM 3262 N N . GLY A 1 404 ? -12.531 76.438 25.266 1 72.56 404 GLY A N 1
ATOM 3263 C CA . GLY A 1 404 ? -12.984 75.062 25.281 1 72.56 404 GLY A CA 1
ATOM 3264 C C . GLY A 1 404 ? -11.867 74.062 25.016 1 72.56 404 GLY A C 1
ATOM 3265 O O . GLY A 1 404 ? -10.883 74.438 24.359 1 72.56 404 GLY A O 1
ATOM 3266 N N . HIS A 1 405 ? -12 72.812 25.375 1 70.75 405 HIS A N 1
ATOM 3267 C CA . HIS A 1 405 ? -10.992 71.75 25.266 1 70.75 405 HIS A CA 1
ATOM 3268 C C . HIS A 1 405 ? -10.758 71.375 23.812 1 70.75 405 HIS A C 1
ATOM 3270 O O . HIS A 1 405 ? -9.656 70.938 23.438 1 70.75 405 HIS A O 1
ATOM 3276 N N . ALA A 1 406 ? -11.75 71.5 23.109 1 71.12 406 ALA A N 1
ATOM 3277 C CA . ALA A 1 406 ? -11.594 71.188 21.688 1 71.12 406 ALA A CA 1
ATOM 3278 C C . ALA A 1 406 ? -10.594 72.125 21.031 1 71.12 406 ALA A C 1
ATOM 3280 O O . ALA A 1 406 ? -9.797 71.688 20.188 1 71.12 406 ALA A O 1
ATOM 3281 N N . VAL A 1 407 ? -10.789 73.375 21.391 1 79 407 VAL A N 1
ATOM 3282 C CA . VAL A 1 407 ? -9.844 74.312 20.859 1 79 407 VAL A CA 1
ATOM 3283 C C . VAL A 1 407 ? -8.445 74.062 21.422 1 79 407 VAL A C 1
ATOM 3285 O O . VAL A 1 407 ? -7.453 74.188 20.703 1 79 407 VAL A O 1
ATOM 3288 N N . GLY A 1 408 ? -8.414 73.625 22.641 1 85.25 408 GLY A N 1
ATOM 3289 C CA . GLY A 1 408 ? -7.145 73.25 23.219 1 85.25 408 GLY A CA 1
ATOM 3290 C C . GLY A 1 408 ? -6.492 72.062 22.469 1 85.25 408 GLY A C 1
ATOM 3291 O O . GLY A 1 408 ? -5.285 72.125 22.219 1 85.25 408 GLY A O 1
ATOM 3292 N N . ASP A 1 409 ? -7.262 71.188 22.109 1 79.44 409 ASP A N 1
ATOM 3293 C CA . ASP A 1 409 ? -6.762 70.062 21.359 1 79.44 409 ASP A CA 1
ATOM 3294 C C . ASP A 1 409 ? -6.211 70.5 20 1 79.44 409 ASP A C 1
ATOM 3296 O O . ASP A 1 409 ? -5.211 69.938 19.531 1 79.44 409 ASP A O 1
ATOM 3300 N N . ARG A 1 410 ? -6.91 71.375 19.438 1 84.31 410 ARG A N 1
ATOM 3301 C CA . ARG A 1 410 ? -6.449 71.875 18.156 1 84.31 410 ARG A CA 1
ATOM 3302 C C . ARG A 1 410 ? -5.109 72.625 18.312 1 84.31 410 ARG A C 1
ATOM 3304 O O . ARG A 1 410 ? -4.254 72.5 17.422 1 84.31 410 ARG A O 1
ATOM 3311 N N . VAL A 1 411 ? -5.047 73.312 19.375 1 91.06 411 VAL A N 1
ATOM 3312 C CA . VAL A 1 411 ? -3.789 74 19.672 1 91.06 411 VAL A CA 1
ATOM 3313 C C . VAL A 1 411 ? -2.666 72.938 19.797 1 91.06 411 VAL A C 1
ATOM 3315 O O . VAL A 1 411 ? -1.608 73.125 19.188 1 91.06 411 VAL A O 1
ATOM 3318 N N . LEU A 1 412 ? -2.943 71.938 20.547 1 91.75 412 LEU A N 1
ATOM 3319 C CA . LEU A 1 412 ? -1.936 70.938 20.766 1 91.75 412 LEU A CA 1
ATOM 3320 C C . LEU A 1 412 ? -1.582 70.25 19.469 1 91.75 412 LEU A C 1
ATOM 3322 O O . LEU A 1 412 ? -0.418 69.875 19.234 1 91.75 412 LEU A O 1
ATOM 3326 N N . TYR A 1 413 ? -2.531 70 18.703 1 89.81 413 TYR A N 1
ATOM 3327 C CA . TYR A 1 413 ? -2.33 69.312 17.406 1 89.81 413 TYR A CA 1
ATOM 3328 C C . TYR A 1 413 ? -1.412 70.188 16.531 1 89.81 413 TYR A C 1
ATOM 3330 O O . TYR A 1 413 ? -0.458 69.688 15.945 1 89.81 413 TYR A O 1
ATOM 3338 N N . LYS A 1 414 ? -1.765 71.438 16.422 1 90.75 414 LYS A N 1
ATOM 3339 C CA . LYS A 1 414 ? -0.975 72.375 15.586 1 90.75 414 LYS A CA 1
ATOM 3340 C C . LYS A 1 414 ? 0.441 72.5 16.141 1 90.75 414 LYS A C 1
ATOM 3342 O O . LYS A 1 414 ? 1.401 72.625 15.367 1 90.75 414 LYS A O 1
ATOM 3347 N N . VAL A 1 415 ? 0.527 72.562 17.438 1 93.94 415 VAL A N 1
ATOM 3348 C CA . VAL A 1 415 ? 1.843 72.625 18.062 1 93.94 415 VAL A CA 1
ATOM 3349 C C . VAL A 1 415 ? 2.629 71.375 17.766 1 93.94 415 VAL A C 1
ATOM 3351 O O . VAL A 1 415 ? 3.82 71.438 17.453 1 93.94 415 VAL A O 1
ATOM 3354 N N . GLY A 1 416 ? 1.974 70.25 17.969 1 93.12 416 GLY A N 1
ATOM 3355 C CA . GLY A 1 416 ? 2.613 69 17.656 1 93.12 416 GLY A CA 1
ATOM 3356 C C . GLY A 1 416 ? 3.146 68.938 16.234 1 93.12 416 GLY A C 1
ATOM 3357 O O . GLY A 1 416 ? 4.27 68.438 16.016 1 93.12 416 GLY A O 1
ATOM 3358 N N . HIS A 1 417 ? 2.381 69.375 15.328 1 90.62 417 HIS A N 1
ATOM 3359 C CA . HIS A 1 417 ? 2.785 69.375 13.93 1 90.62 417 HIS A CA 1
ATOM 3360 C C . HIS A 1 417 ? 3.957 70.312 13.695 1 90.62 417 HIS A C 1
ATOM 3362 O O . HIS A 1 417 ? 4.852 70 12.906 1 90.62 417 HIS A O 1
ATOM 3368 N N . LEU A 1 418 ? 3.818 71.5 14.281 1 92.94 418 LEU A N 1
ATOM 3369 C CA . LEU A 1 418 ? 4.914 72.438 14.203 1 92.94 418 LEU A CA 1
ATOM 3370 C C . LEU A 1 418 ? 6.215 71.812 14.711 1 92.94 418 LEU A C 1
ATOM 3372 O O . LEU A 1 418 ? 7.262 72 14.078 1 92.94 418 LEU A O 1
ATOM 3376 N N . LEU A 1 419 ? 6.109 71.125 15.805 1 94.56 419 LEU A N 1
ATOM 3377 C CA . LEU A 1 419 ? 7.297 70.5 16.391 1 94.56 419 LEU A CA 1
ATOM 3378 C C . LEU A 1 419 ? 7.844 69.375 15.492 1 94.56 419 LEU A C 1
ATOM 3380 O O . LEU A 1 419 ? 9.055 69.25 15.328 1 94.56 419 LEU A O 1
ATOM 3384 N N . LYS A 1 420 ? 6.984 68.625 15.008 1 90.62 420 LYS A N 1
ATOM 3385 C CA . LYS A 1 420 ? 7.379 67.5 14.125 1 90.62 420 LYS A CA 1
ATOM 3386 C C . LYS A 1 420 ? 8.133 68.062 12.906 1 90.62 420 LYS A C 1
ATOM 3388 O O . LYS A 1 420 ? 9.094 67.438 12.445 1 90.62 420 LYS A O 1
ATOM 3393 N N . SER A 1 421 ? 7.688 69.125 12.391 1 90.38 421 SER A N 1
ATOM 3394 C CA . SER A 1 421 ? 8.281 69.688 11.188 1 90.38 421 SER A CA 1
ATOM 3395 C C . SER A 1 421 ? 9.516 70.562 11.516 1 90.38 421 SER A C 1
ATOM 3397 O O . SER A 1 421 ? 10.344 70.812 10.641 1 90.38 421 SER A O 1
ATOM 3399 N N . SER A 1 422 ? 9.727 70.938 12.719 1 91.62 422 SER A N 1
ATOM 3400 C CA . SER A 1 422 ? 10.789 71.875 13.102 1 91.62 422 SER A CA 1
ATOM 3401 C C . SER A 1 422 ? 12.078 71.125 13.445 1 91.62 422 SER A C 1
ATOM 3403 O O . SER A 1 422 ? 13.148 71.75 13.531 1 91.62 422 SER A O 1
ATOM 3405 N N . PHE A 1 423 ? 11.945 69.812 13.602 1 92.06 423 PHE A N 1
ATOM 3406 C CA . PHE A 1 423 ? 13.125 69.062 13.992 1 92.06 423 PHE A CA 1
ATOM 3407 C C . PHE A 1 423 ? 13.406 67.938 13 1 92.06 423 PHE A C 1
ATOM 3409 O O . PHE A 1 423 ? 12.586 67.688 12.125 1 92.06 423 PHE A O 1
ATOM 3416 N N . ARG A 1 424 ? 14.656 67.312 13.125 1 88.38 424 ARG A N 1
ATOM 3417 C CA . ARG A 1 424 ? 15.078 66.25 12.211 1 88.38 424 ARG A CA 1
ATOM 3418 C C . ARG A 1 424 ? 14.336 64.938 12.492 1 88.38 424 ARG A C 1
ATOM 3420 O O . ARG A 1 424 ? 13.805 64.75 13.586 1 88.38 424 ARG A O 1
ATOM 3427 N N . GLU A 1 425 ? 14.336 64.125 11.5 1 86.75 425 GLU A N 1
ATOM 3428 C CA . GLU A 1 425 ? 13.68 62.812 11.594 1 86.75 425 GLU A CA 1
ATOM 3429 C C . GLU A 1 425 ? 14.32 61.938 12.68 1 86.75 425 GLU A C 1
ATOM 3431 O O . GLU A 1 425 ? 13.641 61.125 13.312 1 86.75 425 GLU A O 1
ATOM 3436 N N . ASN A 1 426 ? 15.594 62.125 12.898 1 87.38 426 ASN A N 1
ATOM 3437 C CA . ASN A 1 426 ? 16.328 61.312 13.852 1 87.38 426 ASN A CA 1
ATOM 3438 C C . ASN A 1 426 ? 16.188 61.844 15.273 1 87.38 426 ASN A C 1
ATOM 3440 O O . ASN A 1 426 ? 16.594 61.188 16.234 1 87.38 426 ASN A O 1
ATOM 3444 N N . ASP A 1 427 ? 15.625 63.062 15.461 1 92 427 ASP A N 1
ATOM 3445 C CA . ASP A 1 427 ? 15.359 63.594 16.797 1 92 427 ASP A CA 1
ATOM 3446 C C . ASP A 1 427 ? 14.117 62.969 17.406 1 92 427 ASP A C 1
ATOM 3448 O O . ASP A 1 427 ? 13.344 62.312 16.703 1 92 427 ASP A O 1
ATOM 3452 N N . ILE A 1 428 ? 14.117 63.094 18.672 1 94.19 428 ILE A N 1
ATOM 3453 C CA . ILE A 1 428 ? 12.984 62.5 19.375 1 94.19 428 ILE A CA 1
ATOM 3454 C C . ILE A 1 428 ? 12.07 63.625 19.891 1 94.19 428 ILE A C 1
ATOM 3456 O O . ILE A 1 428 ? 12.492 64.438 20.672 1 94.19 428 ILE A O 1
ATOM 3460 N N . VAL A 1 429 ? 10.875 63.688 19.359 1 95.44 429 VAL A N 1
ATOM 3461 C CA . VAL A 1 429 ? 9.883 64.688 19.766 1 95.44 429 VAL A CA 1
ATOM 3462 C C . VAL A 1 429 ? 8.648 63.969 20.312 1 95.44 429 VAL A C 1
ATOM 3464 O O . VAL A 1 429 ? 8.062 63.125 19.656 1 95.44 429 VAL A O 1
ATOM 3467 N N . GLY A 1 430 ? 8.336 64.312 21.531 1 94.75 430 GLY A N 1
ATOM 3468 C CA . GLY A 1 430 ? 7.207 63.625 22.156 1 94.75 430 GLY A CA 1
ATOM 3469 C C . GLY A 1 430 ? 6.359 64.562 23 1 94.75 430 GLY A C 1
ATOM 3470 O O . GLY A 1 430 ? 6.805 65.625 23.391 1 94.75 430 GLY A O 1
ATOM 3471 N N . ARG A 1 431 ? 5.109 64.188 23.156 1 90.44 431 ARG A N 1
ATOM 3472 C CA . ARG A 1 431 ? 4.207 64.812 24.109 1 90.44 431 ARG A CA 1
ATOM 3473 C C . ARG A 1 431 ? 4.16 64.062 25.422 1 90.44 431 ARG A C 1
ATOM 3475 O O . ARG A 1 431 ? 3.662 62.938 25.453 1 90.44 431 ARG A O 1
ATOM 3482 N N . ILE A 1 432 ? 4.742 64.562 26.438 1 85.38 432 ILE A N 1
ATOM 3483 C CA . ILE A 1 432 ? 4.945 63.812 27.656 1 85.38 432 ILE A CA 1
ATOM 3484 C C . ILE A 1 432 ? 3.867 64.125 28.672 1 85.38 432 ILE A C 1
ATOM 3486 O O . ILE A 1 432 ? 3.734 63.469 29.703 1 85.38 432 ILE A O 1
ATOM 3490 N N . GLY A 1 433 ? 3.088 65.188 28.453 1 76 433 GLY A N 1
ATOM 3491 C CA . GLY A 1 433 ? 1.988 65.625 29.297 1 76 433 GLY A CA 1
ATOM 3492 C C . GLY A 1 433 ? 0.879 66.312 28.531 1 76 433 GLY A C 1
ATOM 3493 O O . GLY A 1 433 ? 0.8 66.188 27.312 1 76 433 GLY A O 1
ATOM 3494 N N . GLY A 1 434 ? -0.087 66.938 29.219 1 76.12 434 GLY A N 1
ATOM 3495 C CA . GLY A 1 434 ? -1.183 67.625 28.562 1 76.12 434 GLY A CA 1
ATOM 3496 C C . GLY A 1 434 ? -0.715 68.688 27.594 1 76.12 434 GLY A C 1
ATOM 3497 O O . GLY A 1 434 ? -1.061 68.625 26.406 1 76.12 434 GLY A O 1
ATOM 3498 N N . ASP A 1 435 ? 0.068 69.625 28.125 1 87.94 435 ASP A N 1
ATOM 3499 C CA . ASP A 1 435 ? 0.599 70.688 27.297 1 87.94 435 ASP A CA 1
ATOM 3500 C C . ASP A 1 435 ? 2.125 70.688 27.328 1 87.94 435 ASP A C 1
ATOM 3502 O O . ASP A 1 435 ? 2.752 71.688 26.953 1 87.94 435 ASP A O 1
ATOM 3506 N N . GLU A 1 436 ? 2.686 69.5 27.75 1 90.5 436 GLU A N 1
ATOM 3507 C CA . GLU A 1 436 ? 4.137 69.438 27.875 1 90.5 436 GLU A CA 1
ATOM 3508 C C . GLU A 1 436 ? 4.734 68.562 26.766 1 90.5 436 GLU A C 1
ATOM 3510 O O . GLU A 1 436 ? 4.227 67.5 26.453 1 90.5 436 GLU A O 1
ATOM 3515 N N . PHE A 1 437 ? 5.738 69.188 26.141 1 96 437 PHE A N 1
ATOM 3516 C CA . PHE A 1 437 ? 6.445 68.5 25.062 1 96 437 PHE A CA 1
ATOM 3517 C C . PHE A 1 437 ? 7.918 68.312 25.422 1 96 437 PHE A C 1
ATOM 3519 O O . PHE A 1 437 ? 8.477 69.062 26.203 1 96 437 PHE A O 1
ATOM 3526 N N . LEU A 1 438 ? 8.469 67.25 24.984 1 96.12 438 LEU A N 1
ATOM 3527 C CA . LEU A 1 438 ? 9.883 66.938 25.172 1 96.12 438 LEU A CA 1
ATOM 3528 C C . LEU A 1 438 ? 10.578 66.75 23.828 1 96.12 438 LEU A C 1
ATOM 3530 O O . LEU A 1 438 ? 10.039 66.062 22.938 1 96.12 438 LEU A O 1
ATOM 3534 N N . ILE A 1 439 ? 11.656 67.438 23.609 1 96.44 439 ILE A N 1
ATOM 3535 C CA . ILE A 1 439 ? 12.469 67.312 22.406 1 96.44 439 ILE A CA 1
ATOM 3536 C C . ILE A 1 439 ? 13.891 66.938 22.781 1 96.44 439 ILE A C 1
ATOM 3538 O O . ILE A 1 439 ? 14.516 67.5 23.641 1 96.44 439 ILE A O 1
ATOM 3542 N N . PHE A 1 440 ? 14.328 65.875 22.188 1 95.56 440 PHE A N 1
ATOM 3543 C CA . PHE A 1 440 ? 15.719 65.438 22.344 1 95.56 440 PHE A CA 1
ATOM 3544 C C . PHE A 1 440 ? 16.453 65.5 21.016 1 95.56 440 PHE A C 1
ATOM 3546 O O . PHE A 1 440 ? 16.203 64.75 20.094 1 95.56 440 PHE A O 1
ATOM 3553 N N . MET A 1 441 ? 17.375 66.5 20.891 1 94.88 441 MET A N 1
ATOM 3554 C CA . MET A 1 441 ? 18.188 66.625 19.703 1 94.88 441 MET A CA 1
ATOM 3555 C C . MET A 1 441 ? 19.5 65.875 19.812 1 94.88 441 MET A C 1
ATOM 3557 O O . MET A 1 441 ? 20.344 66.188 20.641 1 94.88 441 MET A O 1
ATOM 3561 N N . LYS A 1 442 ? 19.656 64.938 18.922 1 92 442 LYS A N 1
ATOM 3562 C CA . LYS A 1 442 ? 20.812 64.062 18.953 1 92 442 LYS A CA 1
ATOM 3563 C C . LYS A 1 442 ? 22.016 64.75 18.281 1 92 442 LYS A C 1
ATOM 3565 O O . LYS A 1 442 ? 21.891 65.375 17.234 1 92 442 LYS A O 1
ATOM 3570 N N . GLY A 1 443 ? 23.125 64.688 18.922 1 88.5 443 GLY A N 1
ATOM 3571 C CA . GLY A 1 443 ? 24.375 65.062 18.297 1 88.5 443 GLY A CA 1
ATOM 3572 C C . GLY A 1 443 ? 24.625 66.562 18.312 1 88.5 443 GLY A C 1
ATOM 3573 O O . GLY A 1 443 ? 25.328 67.062 17.438 1 88.5 443 GLY A O 1
ATOM 3574 N N . ILE A 1 444 ? 24 67.188 19.156 1 87.44 444 ILE A N 1
ATOM 3575 C CA . ILE A 1 444 ? 24.172 68.625 19.25 1 87.44 444 ILE A CA 1
ATOM 3576 C C . ILE A 1 444 ? 24.891 69 20.562 1 87.44 444 ILE A C 1
ATOM 3578 O O . ILE A 1 444 ? 24.5 68.562 21.625 1 87.44 444 ILE A O 1
ATOM 3582 N N . THR A 1 445 ? 25.938 69.75 20.438 1 85.19 445 THR A N 1
ATOM 3583 C CA . THR A 1 445 ? 26.703 70.125 21.641 1 85.19 445 THR A CA 1
ATOM 3584 C C . THR A 1 445 ? 26.797 71.625 21.781 1 85.19 445 THR A C 1
ATOM 3586 O O . THR A 1 445 ? 27.156 72.188 22.844 1 85.19 445 THR A O 1
ATOM 3589 N N . SER A 1 446 ? 26.391 72.375 20.781 1 88.69 446 SER A N 1
ATOM 3590 C CA . SER A 1 446 ? 26.531 73.812 20.781 1 88.69 446 SER A CA 1
ATOM 3591 C C . SER A 1 446 ? 25.359 74.5 21.453 1 88.69 446 SER A C 1
ATOM 3593 O O . SER A 1 446 ? 24.203 74.25 21.062 1 88.69 446 SER A O 1
ATOM 3595 N N . GLU A 1 447 ? 25.609 75.25 22.422 1 91.06 447 GLU A N 1
ATOM 3596 C CA . GLU A 1 447 ? 24.578 76.062 23.109 1 91.06 447 GLU A CA 1
ATOM 3597 C C . GLU A 1 447 ? 23.953 77.062 22.172 1 91.06 447 GLU A C 1
ATOM 3599 O O . GLU A 1 447 ? 22.75 77.312 22.266 1 91.06 447 GLU A O 1
ATOM 3604 N N . GLU A 1 448 ? 24.812 77.625 21.359 1 91.5 448 GLU A N 1
ATOM 3605 C CA . GLU A 1 448 ? 24.328 78.625 20.406 1 91.5 448 GLU A CA 1
ATOM 3606 C C . GLU A 1 448 ? 23.281 78.062 19.469 1 91.5 448 GLU A C 1
ATOM 3608 O O . GLU A 1 448 ? 22.266 78.688 19.172 1 91.5 448 GLU A O 1
ATOM 3613 N N . PHE A 1 449 ? 23.609 76.938 19.094 1 91.81 449 PHE A N 1
ATOM 3614 C CA . PHE A 1 449 ? 22.672 76.25 18.188 1 91.81 449 PHE A CA 1
ATOM 3615 C C . PHE A 1 449 ? 21.344 76 18.875 1 91.81 449 PHE A C 1
ATOM 3617 O O . PHE A 1 449 ? 20.281 76.188 18.297 1 91.81 449 PHE A O 1
ATOM 3624 N N . ALA A 1 450 ? 21.375 75.562 20.078 1 92.5 450 ALA A N 1
ATOM 3625 C CA . ALA A 1 450 ? 20.172 75.25 20.859 1 92.5 450 ALA A CA 1
ATOM 3626 C C . ALA A 1 450 ? 19.359 76.5 21.094 1 92.5 450 ALA A C 1
ATOM 3628 O O . ALA A 1 450 ? 18.141 76.5 21 1 92.5 450 ALA A O 1
ATOM 3629 N N . ILE A 1 451 ? 20.031 77.562 21.359 1 93.88 451 ILE A N 1
ATOM 3630 C CA . ILE A 1 451 ? 19.406 78.875 21.609 1 93.88 451 ILE A CA 1
ATOM 3631 C C . ILE A 1 451 ? 18.672 79.312 20.359 1 93.88 451 ILE A C 1
ATOM 3633 O O . ILE A 1 451 ? 17.531 79.75 20.422 1 93.88 451 ILE A O 1
ATOM 3637 N N . ARG A 1 452 ? 19.344 79.25 19.281 1 92.75 452 ARG A N 1
ATOM 3638 C CA . ARG A 1 452 ? 18.75 79.625 18.016 1 92.75 452 ARG A CA 1
ATOM 3639 C C . ARG A 1 452 ? 17.484 78.812 17.734 1 92.75 452 ARG A C 1
ATOM 3641 O O . ARG A 1 452 ? 16.5 79.375 17.234 1 92.75 452 ARG A O 1
ATOM 3648 N N . ARG A 1 453 ? 17.594 77.562 17.969 1 92.75 453 ARG A N 1
ATOM 3649 C CA . ARG A 1 453 ? 16.438 76.688 17.734 1 92.75 453 ARG A CA 1
ATOM 3650 C C . ARG A 1 453 ? 15.273 77.062 18.641 1 92.75 453 ARG A C 1
ATOM 3652 O O . ARG A 1 453 ? 14.117 77 18.219 1 92.75 453 ARG A O 1
ATOM 3659 N N . MET A 1 454 ? 15.516 77.312 19.875 1 94.81 454 MET A N 1
ATOM 3660 C CA . MET A 1 454 ? 14.469 77.688 20.828 1 94.81 454 MET A CA 1
ATOM 3661 C C . MET A 1 454 ? 13.867 79.062 20.453 1 94.81 454 MET A C 1
ATOM 3663 O O . MET A 1 454 ? 12.656 79.25 20.562 1 94.81 454 MET A O 1
ATOM 3667 N N . GLU A 1 455 ? 14.75 80 20 1 93.88 455 GLU A N 1
ATOM 3668 C CA . GLU A 1 455 ? 14.273 81.25 19.531 1 93.88 455 GLU A CA 1
ATOM 3669 C C . GLU A 1 455 ? 13.344 81.125 18.328 1 93.88 455 GLU A C 1
ATOM 3671 O O . GLU A 1 455 ? 12.297 81.75 18.266 1 93.88 455 GLU A O 1
ATOM 3676 N N . ASN A 1 456 ? 13.781 80.312 17.469 1 94.12 456 ASN A N 1
ATOM 3677 C CA . ASN A 1 456 ? 12.961 80.062 16.281 1 94.12 456 ASN A CA 1
ATOM 3678 C C . ASN A 1 456 ? 11.609 79.5 16.656 1 94.12 456 ASN A C 1
ATOM 3680 O O . ASN A 1 456 ? 10.578 79.875 16.094 1 94.12 456 ASN A O 1
ATOM 3684 N N . LEU A 1 457 ? 11.609 78.562 17.531 1 93.69 457 LEU A N 1
ATOM 3685 C CA . LEU A 1 457 ? 10.375 77.875 17.969 1 93.69 457 LEU A CA 1
ATOM 3686 C C . LEU A 1 457 ? 9.414 78.875 18.578 1 93.69 457 LEU A C 1
ATOM 3688 O O . LEU A 1 457 ? 8.203 78.812 18.375 1 93.69 457 LEU A O 1
ATOM 3692 N N . GLN A 1 458 ? 9.93 79.812 19.375 1 93.62 458 GLN A N 1
ATOM 3693 C CA . GLN A 1 458 ? 9.117 80.812 19.953 1 93.62 458 GLN A CA 1
ATOM 3694 C C . GLN A 1 458 ? 8.445 81.688 18.875 1 93.62 458 GLN A C 1
ATOM 3696 O O . GLN A 1 458 ? 7.258 82 18.984 1 93.62 458 GLN A O 1
ATOM 3701 N N . GLN A 1 459 ? 9.289 82 17.938 1 91.56 459 GLN A N 1
ATOM 3702 C CA . GLN A 1 459 ? 8.781 82.812 16.844 1 91.56 459 GLN A CA 1
ATOM 3703 C C . GLN A 1 459 ? 7.719 82.062 16.047 1 91.56 459 GLN A C 1
ATOM 3705 O O . GLN A 1 459 ? 6.668 82.625 15.719 1 91.56 459 GLN A O 1
ATOM 3710 N N . TYR A 1 460 ? 7.992 80.812 15.75 1 93.19 460 TYR A N 1
ATOM 3711 C CA . TYR A 1 460 ? 7.055 80.062 14.977 1 93.19 460 TYR A CA 1
ATOM 3712 C C . TYR A 1 460 ? 5.727 79.875 15.711 1 93.19 460 TYR A C 1
ATOM 3714 O O . TYR A 1 460 ? 4.66 79.938 15.094 1 93.19 460 TYR A O 1
ATOM 3722 N N . LEU A 1 461 ? 5.754 79.688 17.016 1 92.56 461 LEU A N 1
ATOM 3723 C CA . LEU A 1 461 ? 4.539 79.5 17.797 1 92.56 461 LEU A CA 1
ATOM 3724 C C . LEU A 1 461 ? 3.713 80.812 17.812 1 92.56 461 LEU A C 1
ATOM 3726 O O . LEU A 1 461 ? 2.482 80.75 17.781 1 92.56 461 LEU A O 1
ATOM 3730 N N . ARG A 1 462 ? 4.387 81.938 17.891 1 89.94 462 ARG A N 1
ATOM 3731 C CA . ARG A 1 462 ? 3.709 83.25 17.875 1 89.94 462 ARG A CA 1
ATOM 3732 C C . ARG A 1 462 ? 2.965 83.438 16.562 1 89.94 462 ARG A C 1
ATOM 3734 O O . ARG A 1 462 ? 1.914 84.125 16.547 1 89.94 462 ARG A O 1
ATOM 3741 N N . GLU A 1 463 ? 3.508 82.875 15.578 1 87.69 463 GLU A N 1
ATOM 3742 C CA . GLU A 1 463 ? 2.953 83.125 14.25 1 87.69 463 GLU A CA 1
ATOM 3743 C C . GLU A 1 463 ? 1.981 82 13.867 1 87.69 463 GLU A C 1
ATOM 3745 O O . GLU A 1 463 ? 1.396 82 12.781 1 87.69 463 GLU A O 1
ATOM 3750 N N . LEU A 1 464 ? 1.844 81.062 14.719 1 89.25 464 LEU A N 1
ATOM 3751 C CA . LEU A 1 464 ? 0.991 79.875 14.406 1 89.25 464 LEU A CA 1
ATOM 3752 C C . LEU A 1 464 ? -0.474 80.312 14.344 1 89.25 464 LEU A C 1
ATOM 3754 O O . LEU A 1 464 ? -1.033 80.75 15.344 1 89.25 464 LEU A O 1
ATOM 3758 N N . PRO A 1 465 ? -1.165 80.25 13.211 1 83.75 465 PRO A N 1
ATOM 3759 C CA . PRO A 1 465 ? -2.553 80.688 13.07 1 83.75 465 PRO A CA 1
ATOM 3760 C C . PRO A 1 465 ? -3.551 79.688 13.68 1 83.75 465 PRO A C 1
ATOM 3762 O O . PRO A 1 465 ? -3.547 78.5 13.336 1 83.75 465 PRO A O 1
ATOM 3765 N N . ILE A 1 466 ? -4.176 80.125 14.711 1 82.31 466 ILE A N 1
ATOM 3766 C CA . ILE A 1 466 ? -5.289 79.375 15.258 1 82.31 466 ILE A CA 1
ATOM 3767 C C . ILE A 1 466 ? -6.574 80.188 15.156 1 82.31 466 ILE A C 1
ATOM 3769 O O . ILE A 1 466 ? -6.754 81.188 15.883 1 82.31 466 ILE A O 1
ATOM 3773 N N . GLU A 1 467 ? -7.43 79.812 14.234 1 78.75 467 GLU A N 1
ATOM 3774 C CA . GLU A 1 467 ? -8.625 80.562 13.883 1 78.75 467 GLU A CA 1
ATOM 3775 C C . GLU A 1 467 ? -9.484 80.875 15.102 1 78.75 467 GLU A C 1
ATOM 3777 O O . GLU A 1 467 ? -10.031 81.938 15.25 1 78.75 467 GLU A O 1
ATOM 3782 N N . GLU A 1 468 ? -9.531 79.938 15.945 1 77.75 468 GLU A N 1
ATOM 3783 C CA . GLU A 1 468 ? -10.43 80 17.078 1 77.75 468 GLU A CA 1
ATOM 3784 C C . GLU A 1 468 ? -9.883 81 18.141 1 77.75 468 GLU A C 1
ATOM 3786 O O . GLU A 1 468 ? -10.633 81.5 18.969 1 77.75 468 GLU A O 1
ATOM 3791 N N . LEU A 1 469 ? -8.57 81.188 18.078 1 81.19 469 LEU A N 1
ATOM 3792 C CA . LEU A 1 469 ? -7.949 82.062 19.094 1 81.19 469 LEU A CA 1
ATOM 3793 C C . LEU A 1 469 ? -7.93 83.5 18.641 1 81.19 469 LEU A C 1
ATOM 3795 O O . LEU A 1 469 ? -7.344 84.375 19.312 1 81.19 469 LEU A O 1
ATOM 3799 N N . GLU A 1 470 ? -8.836 84.125 17.953 1 70.81 470 GLU A N 1
ATOM 3800 C CA . GLU A 1 470 ? -8.984 85.438 17.391 1 70.81 470 GLU A CA 1
ATOM 3801 C C . GLU A 1 470 ? -7.734 86.312 17.641 1 70.81 470 GLU A C 1
ATOM 3803 O O . GLU A 1 470 ? -6.969 86.562 16.719 1 70.81 470 GLU A O 1
ATOM 3808 N N . GLU A 1 471 ? -7.605 87 18.875 1 68.94 471 GLU A N 1
ATOM 3809 C CA . GLU A 1 471 ? -6.566 87.938 19.156 1 68.94 471 GLU A CA 1
ATOM 3810 C C . GLU A 1 471 ? -5.516 87.375 20.109 1 68.94 471 GLU A C 1
ATOM 3812 O O . GLU A 1 471 ? -4.555 88.062 20.469 1 68.94 471 GLU A O 1
ATOM 3817 N N . HIS A 1 472 ? -5.531 86.062 20.359 1 79.75 472 HIS A N 1
ATOM 3818 C CA . HIS A 1 472 ? -4.598 85.5 21.344 1 79.75 472 HIS A CA 1
ATOM 3819 C C . HIS A 1 472 ? -3.363 84.938 20.672 1 79.75 472 HIS A C 1
ATOM 3821 O O . HIS A 1 472 ? -3.482 84.062 19.766 1 79.75 472 HIS A O 1
ATOM 3827 N N . THR A 1 473 ? -2.195 85.5 21.031 1 88.06 473 THR A N 1
ATOM 3828 C CA . THR A 1 473 ? -0.926 85 20.531 1 88.06 473 THR A CA 1
ATOM 3829 C C . THR A 1 473 ? -0.445 83.812 21.406 1 88.06 473 THR A C 1
ATOM 3831 O O . THR A 1 473 ? -0.382 83.938 22.625 1 88.06 473 THR A O 1
ATOM 3834 N N . LEU A 1 474 ? -0.152 82.688 20.781 1 92.31 474 LEU A N 1
ATOM 3835 C CA . LEU A 1 474 ? 0.362 81.562 21.516 1 92.31 474 LEU A CA 1
ATOM 3836 C C . LEU A 1 474 ? 1.835 81.75 21.859 1 92.31 474 LEU A C 1
ATOM 3838 O O . LEU A 1 474 ? 2.615 82.25 21.031 1 92.31 474 LEU A O 1
ATOM 3842 N N . THR A 1 475 ? 2.191 81.562 23.062 1 94.06 475 THR A N 1
ATOM 3843 C CA . THR A 1 475 ? 3.582 81.562 23.5 1 94.06 475 THR A CA 1
ATOM 3844 C C . THR A 1 475 ? 3.945 80.312 24.234 1 94.06 475 THR A C 1
ATOM 3846 O O . THR A 1 475 ? 3.068 79.5 24.562 1 94.06 475 THR A O 1
ATOM 3849 N N . CYS A 1 476 ? 5.234 80.062 24.328 1 95.06 476 CYS A N 1
ATOM 3850 C CA . CYS A 1 476 ? 5.695 78.875 25.031 1 95.06 476 CYS A CA 1
ATOM 3851 C C . CYS A 1 476 ? 6.867 79.188 25.953 1 95.06 476 CYS A C 1
ATOM 3853 O O . CYS A 1 476 ? 7.527 80.25 25.781 1 95.06 476 CYS A O 1
ATOM 3855 N N . SER A 1 477 ? 7.027 78.438 26.969 1 96.56 477 SER A N 1
ATOM 3856 C CA . SER A 1 477 ? 8.188 78.438 27.844 1 96.56 477 SER A CA 1
ATOM 3857 C C . SER A 1 477 ? 9.031 77.188 27.641 1 96.56 477 SER A C 1
ATOM 3859 O O . SER A 1 477 ? 8.5 76.062 27.484 1 96.56 477 SER A O 1
ATOM 3861 N N . MET A 1 478 ? 10.344 77.375 27.562 1 96.69 478 MET A N 1
ATOM 3862 C CA . MET A 1 478 ? 11.219 76.188 27.281 1 96.69 478 MET A CA 1
ATOM 3863 C C . MET A 1 478 ? 12.375 76.188 28.281 1 96.69 478 MET A C 1
ATOM 3865 O O . MET A 1 478 ? 12.797 77.188 28.812 1 96.69 478 MET A O 1
ATOM 3869 N N . GLY A 1 479 ? 12.797 74.938 28.609 1 96.12 479 GLY A N 1
ATOM 3870 C CA . GLY A 1 479 ? 13.984 74.688 29.391 1 96.12 479 GLY A CA 1
ATOM 3871 C C . GLY A 1 479 ? 14.844 73.562 28.781 1 96.12 479 GLY A C 1
ATOM 3872 O O . GLY A 1 479 ? 14.328 72.562 28.266 1 96.12 479 GLY A O 1
ATOM 3873 N N . ALA A 1 480 ? 16.156 73.812 28.797 1 96.5 480 ALA A N 1
ATOM 3874 C CA . ALA A 1 480 ? 17.031 72.812 28.141 1 96.5 480 ALA A CA 1
ATOM 3875 C C . ALA A 1 480 ? 18.188 72.438 29.047 1 96.5 480 ALA A C 1
ATOM 3877 O O . ALA A 1 480 ? 18.625 73.188 29.906 1 96.5 480 ALA A O 1
ATOM 3878 N N . ALA A 1 481 ? 18.625 71.188 28.875 1 95.62 481 ALA A N 1
ATOM 3879 C CA . ALA A 1 481 ? 19.812 70.625 29.516 1 95.62 481 ALA A CA 1
ATOM 3880 C C . ALA A 1 481 ? 20.688 69.875 28.5 1 95.62 481 ALA A C 1
ATOM 3882 O O . ALA A 1 481 ? 20.172 69.25 27.578 1 95.62 481 ALA A O 1
ATOM 3883 N N . PHE A 1 482 ? 21.984 70 28.656 1 94.5 482 PHE A N 1
ATOM 3884 C CA . PHE A 1 482 ? 22.906 69.375 27.688 1 94.5 482 PHE A CA 1
ATOM 3885 C C . PHE A 1 482 ? 23.484 68.062 28.203 1 94.5 482 PHE A C 1
ATOM 3887 O O . PHE A 1 482 ? 23.781 67.938 29.406 1 94.5 482 PHE A O 1
ATOM 3894 N N . MET A 1 483 ? 23.594 67.125 27.312 1 90.94 483 MET A N 1
ATOM 3895 C CA . MET A 1 483 ? 24.328 65.938 27.547 1 90.94 483 MET A CA 1
ATOM 3896 C C . MET A 1 483 ? 25.703 65.938 26.875 1 90.94 483 MET A C 1
ATOM 3898 O O . MET A 1 483 ? 25.812 66.375 25.734 1 90.94 483 MET A O 1
ATOM 3902 N N . PRO A 1 484 ? 26.719 65.625 27.562 1 89.31 484 PRO A N 1
ATOM 3903 C CA . PRO A 1 484 ? 26.766 65 28.891 1 89.31 484 PRO A CA 1
ATOM 3904 C C . PRO A 1 484 ? 26.984 66 30.016 1 89.31 484 PRO A C 1
ATOM 3906 O O . PRO A 1 484 ? 27.047 65.625 31.188 1 89.31 484 PRO A O 1
ATOM 3909 N N . LYS A 1 485 ? 27.016 67.25 29.688 1 88.44 485 LYS A N 1
ATOM 3910 C CA . LYS A 1 485 ? 27.406 68.25 30.641 1 88.44 485 LYS A CA 1
ATOM 3911 C C . LYS A 1 485 ? 26.438 68.312 31.828 1 88.44 485 LYS A C 1
ATOM 3913 O O . LYS A 1 485 ? 26.859 68.438 32.969 1 88.44 485 LYS A O 1
ATOM 3918 N N . ASP A 1 486 ? 25.188 68.188 31.547 1 91.12 486 ASP A N 1
ATOM 3919 C CA . ASP A 1 486 ? 24.172 68.375 32.594 1 91.12 486 ASP A CA 1
ATOM 3920 C C . ASP A 1 486 ? 23.578 67.062 33.031 1 91.12 486 ASP A C 1
ATOM 3922 O O . ASP A 1 486 ? 22.656 67.062 33.844 1 91.12 486 ASP A O 1
ATOM 3926 N N . GLY A 1 487 ? 24 65.938 32.469 1 89.38 487 GLY A N 1
ATOM 3927 C CA . GLY A 1 487 ? 23.484 64.625 32.812 1 89.38 487 GLY A CA 1
ATOM 3928 C C . GLY A 1 487 ? 23.734 63.594 31.766 1 89.38 487 GLY A C 1
ATOM 3929 O O . GLY A 1 487 ? 23.922 63.906 30.594 1 89.38 487 GLY A O 1
ATOM 3930 N N . THR A 1 488 ? 23.703 62.375 32.188 1 89.44 488 THR A N 1
ATOM 3931 C CA . THR A 1 488 ? 23.953 61.281 31.281 1 89.44 488 THR A CA 1
ATOM 3932 C C . THR A 1 488 ? 22.797 60.25 31.297 1 89.44 488 THR A C 1
ATOM 3934 O O . THR A 1 488 ? 22.781 59.312 30.5 1 89.44 488 THR A O 1
ATOM 3937 N N . THR A 1 489 ? 21.922 60.438 32.125 1 88.19 489 THR A N 1
ATOM 3938 C CA . THR A 1 489 ? 20.75 59.562 32.219 1 88.19 489 THR A CA 1
ATOM 3939 C C . THR A 1 489 ? 19.469 60.375 31.922 1 88.19 489 THR A C 1
ATOM 3941 O O . THR A 1 489 ? 19.453 61.594 32.031 1 88.19 489 THR A O 1
ATOM 3944 N N . PHE A 1 490 ? 18.438 59.688 31.5 1 89.56 490 PHE A N 1
ATOM 3945 C CA . PHE A 1 490 ? 17.156 60.312 31.234 1 89.56 490 PHE A CA 1
ATOM 3946 C C . PHE A 1 490 ? 16.672 61.094 32.438 1 89.56 490 PHE A C 1
ATOM 3948 O O . PHE A 1 490 ? 16.219 62.25 32.312 1 89.56 490 PHE A O 1
ATOM 3955 N N . GLY A 1 491 ? 16.797 60.469 33.594 1 85.88 491 GLY A N 1
ATOM 3956 C CA . GLY A 1 491 ? 16.328 61.094 34.812 1 85.88 491 GLY A CA 1
ATOM 3957 C C . GLY A 1 491 ? 17.031 62.406 35.156 1 85.88 491 GLY A C 1
ATOM 3958 O O . GLY A 1 491 ? 16.391 63.375 35.531 1 85.88 491 GLY A O 1
ATOM 3959 N N . GLU A 1 492 ? 18.312 62.438 35 1 87.44 492 GLU A N 1
ATOM 3960 C CA . GLU A 1 492 ? 19.125 63.625 35.281 1 87.44 492 GLU A CA 1
ATOM 3961 C C . GLU A 1 492 ? 18.781 64.75 34.312 1 87.44 492 GLU A C 1
ATOM 3963 O O . GLU A 1 492 ? 18.562 65.875 34.719 1 87.44 492 GLU A O 1
ATOM 3968 N N . LEU A 1 493 ? 18.734 64.375 33.094 1 92.06 493 LEU A N 1
ATOM 3969 C CA . LEU A 1 493 ? 18.453 65.375 32.062 1 92.06 493 LEU A CA 1
ATOM 3970 C C . LEU A 1 493 ? 17.047 65.938 32.219 1 92.06 493 LEU A C 1
ATOM 3972 O O . LEU A 1 493 ? 16.828 67.125 32.031 1 92.06 493 LEU A O 1
ATOM 3976 N N . TYR A 1 494 ? 16.109 65.062 32.469 1 90.62 494 TYR A N 1
ATOM 3977 C CA . TYR A 1 494 ? 14.727 65.5 32.688 1 90.62 494 TYR A CA 1
ATOM 3978 C C . TYR A 1 494 ? 14.625 66.5 33.844 1 90.62 494 TYR A C 1
ATOM 3980 O O . TYR A 1 494 ? 13.969 67.5 33.719 1 90.62 494 TYR A O 1
ATOM 3988 N N . LYS A 1 495 ? 15.297 66.188 34.875 1 82.88 495 LYS A N 1
ATOM 3989 C CA . LYS A 1 495 ? 15.281 67.062 36.062 1 82.88 495 LYS A CA 1
ATOM 3990 C C . LYS A 1 495 ? 15.859 68.438 35.781 1 82.88 495 LYS A C 1
ATOM 3992 O O . LYS A 1 495 ? 15.266 69.438 36.156 1 82.88 495 LYS A O 1
ATOM 3997 N N . HIS A 1 496 ? 16.953 68.5 35.156 1 92.06 496 HIS A N 1
ATOM 3998 C CA . HIS A 1 496 ? 17.641 69.75 34.875 1 92.06 496 HIS A CA 1
ATOM 3999 C C . HIS A 1 496 ? 16.891 70.562 33.844 1 92.06 496 HIS A C 1
ATOM 4001 O O . HIS A 1 496 ? 16.828 71.812 33.969 1 92.06 496 HIS A O 1
ATOM 4007 N N . ALA A 1 497 ? 16.391 69.938 32.875 1 94.19 497 ALA A N 1
ATOM 4008 C CA . ALA A 1 497 ? 15.594 70.625 31.891 1 94.19 497 ALA A CA 1
ATOM 4009 C C . ALA A 1 497 ? 14.32 71.188 32.531 1 94.19 497 ALA A C 1
ATOM 4011 O O . ALA A 1 497 ? 13.891 72.312 32.188 1 94.19 497 ALA A O 1
ATOM 4012 N N . ASP A 1 498 ? 13.742 70.438 33.344 1 86.62 498 ASP A N 1
ATOM 4013 C CA . ASP A 1 498 ? 12.539 70.875 34.062 1 86.62 498 ASP A CA 1
ATOM 4014 C C . ASP A 1 498 ? 12.82 72.062 34.969 1 86.62 498 ASP A C 1
ATOM 4016 O O . ASP A 1 498 ? 11.984 72.938 35.094 1 86.62 498 ASP A O 1
ATOM 4020 N N . GLU A 1 499 ? 13.953 72 35.594 1 86.38 499 GLU A N 1
ATOM 4021 C CA . GLU A 1 499 ? 14.375 73.125 36.406 1 86.38 499 GLU A CA 1
ATOM 4022 C C . GLU A 1 499 ? 14.547 74.375 35.562 1 86.38 499 GLU A C 1
ATOM 4024 O O . GLU A 1 499 ? 14.148 75.5 35.969 1 86.38 499 GLU A O 1
ATOM 4029 N N . ALA A 1 500 ? 15.156 74.25 34.469 1 93.38 500 ALA A N 1
ATOM 4030 C CA . ALA A 1 500 ? 15.32 75.312 33.531 1 93.38 500 ALA A CA 1
ATOM 4031 C C . ALA A 1 500 ? 13.969 75.875 33.062 1 93.38 500 ALA A C 1
ATOM 4033 O O . ALA A 1 500 ? 13.773 77.062 32.938 1 93.38 500 ALA A O 1
ATOM 4034 N N . LEU A 1 501 ? 13.117 75 32.75 1 92.88 501 LEU A N 1
ATOM 4035 C CA . LEU A 1 501 ? 11.766 75.375 32.344 1 92.88 501 LEU A CA 1
ATOM 4036 C C . LEU A 1 501 ? 11.07 76.188 33.438 1 92.88 501 LEU A C 1
ATOM 4038 O O . LEU A 1 501 ? 10.391 77.188 33.188 1 92.88 501 LEU A O 1
ATOM 4042 N N . TYR A 1 502 ? 11.195 75.688 34.625 1 85.5 502 TYR A N 1
ATOM 4043 C CA . TYR A 1 502 ? 10.609 76.375 35.781 1 85.5 502 TYR A CA 1
ATOM 4044 C C . TYR A 1 502 ? 11.133 77.75 35.906 1 85.5 502 TYR A C 1
ATOM 4046 O O . TYR A 1 502 ? 10.367 78.688 36.219 1 85.5 502 TYR A O 1
ATOM 4054 N N . THR A 1 503 ? 12.406 77.938 35.719 1 89.88 503 THR A N 1
ATOM 4055 C CA . THR A 1 503 ? 13.031 79.25 35.719 1 89.88 503 THR A CA 1
ATOM 4056 C C . THR A 1 503 ? 12.422 80.188 34.656 1 89.88 503 THR A C 1
ATOM 4058 O O . THR A 1 503 ? 12.156 81.312 34.938 1 89.88 503 THR A O 1
ATOM 4061 N N . THR A 1 504 ? 12.195 79.625 33.562 1 94.12 504 THR A N 1
ATOM 4062 C CA . THR A 1 504 ? 11.602 80.375 32.469 1 94.12 504 THR A CA 1
ATOM 4063 C C . THR A 1 504 ? 10.195 80.875 32.844 1 94.12 504 THR A C 1
ATOM 4065 O O . THR A 1 504 ? 9.836 82 32.562 1 94.12 504 THR A O 1
ATOM 4068 N N . LYS A 1 505 ? 9.391 80 33.375 1 89.88 505 LYS A N 1
ATOM 4069 C CA . LYS A 1 505 ? 8.023 80.375 33.75 1 89.88 505 LYS A CA 1
ATOM 4070 C C . LYS A 1 505 ? 7.992 81.438 34.844 1 89.88 505 LYS A C 1
ATOM 4072 O O . LYS A 1 505 ? 7.141 82.312 34.812 1 89.88 505 LYS A O 1
ATOM 4077 N N . ARG A 1 506 ? 8.93 81.375 35.719 1 84.88 506 ARG A N 1
ATOM 4078 C CA . ARG A 1 506 ? 9.008 82.375 36.812 1 84.88 506 ARG A CA 1
ATOM 4079 C C . ARG A 1 506 ? 9.453 83.75 36.312 1 84.88 506 ARG A C 1
ATOM 4081 O O . ARG A 1 506 ? 9.086 84.75 36.875 1 84.88 506 ARG A O 1
ATOM 4088 N N . ASN A 1 507 ? 10.219 83.688 35.281 1 91.56 507 ASN A N 1
ATOM 4089 C CA . ASN A 1 507 ? 10.75 84.938 34.719 1 91.56 507 ASN A CA 1
ATOM 4090 C C . ASN A 1 507 ? 9.75 85.562 33.75 1 91.56 507 ASN A C 1
ATOM 4092 O O . ASN A 1 507 ? 10.117 86.5 32.969 1 91.56 507 ASN A O 1
ATOM 4096 N N . GLY A 1 508 ? 8.453 85.188 33.75 1 90.38 508 GLY A N 1
ATOM 4097 C CA . GLY A 1 508 ? 7.43 85.875 32.969 1 90.38 508 GLY A CA 1
ATOM 4098 C C . GLY A 1 508 ? 6.926 85.062 31.797 1 90.38 508 GLY A C 1
ATOM 4099 O O . GLY A 1 508 ? 6.113 85.5 31.016 1 90.38 508 GLY A O 1
ATOM 4100 N N . ARG A 1 509 ? 7.402 83.875 31.625 1 92.44 509 ARG A N 1
ATOM 4101 C CA . ARG A 1 509 ? 6.992 83 30.547 1 92.44 509 ARG A CA 1
ATOM 4102 C C . ARG A 1 509 ? 7.391 83.562 29.188 1 92.44 509 ARG A C 1
ATOM 4104 O O . ARG A 1 509 ? 8.211 84.438 29.094 1 92.44 509 ARG A O 1
ATOM 4111 N N . ASP A 1 510 ? 7.008 83 28.125 1 93.5 510 ASP A N 1
ATOM 4112 C CA . ASP A 1 510 ? 7.344 83.375 26.766 1 93.5 510 ASP A CA 1
ATOM 4113 C C . ASP A 1 510 ? 8.852 83.562 26.609 1 93.5 510 ASP A C 1
ATOM 4115 O O . ASP A 1 510 ? 9.312 84.625 26.188 1 93.5 510 ASP A O 1
ATOM 4119 N N . GLY A 1 511 ? 9.578 82.562 26.938 1 94.38 511 GLY A N 1
ATOM 4120 C CA . GLY A 1 511 ? 11.031 82.562 26.875 1 94.38 511 GLY A CA 1
ATOM 4121 C C . GLY A 1 511 ? 11.664 81.188 27.016 1 94.38 511 GLY A C 1
ATOM 4122 O O . GLY A 1 511 ? 10.992 80.188 26.828 1 94.38 511 GLY A O 1
ATOM 4123 N N . PHE A 1 512 ? 12.953 81.188 27.203 1 95.56 512 PHE A N 1
ATOM 4124 C CA . PHE A 1 512 ? 13.672 79.938 27.391 1 95.56 512 PHE A CA 1
ATOM 4125 C C . PHE A 1 512 ? 14.859 80.125 28.328 1 95.56 512 PHE A C 1
ATOM 4127 O O . PHE A 1 512 ? 15.359 81.25 28.484 1 95.56 512 PHE A O 1
ATOM 4134 N N . SER A 1 513 ? 15.219 79.062 29 1 95.81 513 SER A N 1
ATOM 4135 C CA . SER A 1 513 ? 16.391 79 29.875 1 95.81 513 SER A CA 1
ATOM 4136 C C . SER A 1 513 ? 17.203 77.75 29.703 1 95.81 513 SER A C 1
ATOM 4138 O O . SER A 1 513 ? 16.641 76.688 29.359 1 95.81 513 SER A O 1
ATOM 4140 N N . ILE A 1 514 ? 18.484 77.812 29.844 1 95.12 514 ILE A N 1
ATOM 4141 C CA . ILE A 1 514 ? 19.375 76.688 29.828 1 95.12 514 ILE A CA 1
ATOM 4142 C C . ILE A 1 514 ? 19.859 76.375 31.25 1 95.12 514 ILE A C 1
ATOM 4144 O O . ILE A 1 514 ? 20.203 77.312 32 1 95.12 514 ILE A O 1
ATOM 4148 N N . TYR A 1 515 ? 19.812 75.188 31.547 1 92.75 515 TYR A N 1
ATOM 4149 C CA . TYR A 1 515 ? 20.281 74.812 32.875 1 92.75 515 TYR A CA 1
ATOM 4150 C C . TYR A 1 515 ? 21.797 75 33 1 92.75 515 TYR A C 1
ATOM 4152 O O . TYR A 1 515 ? 22.547 74.688 32.094 1 92.75 515 TYR A O 1
ATOM 4160 N N . HIS A 1 516 ? 22.266 75.75 34.031 1 84.12 516 HIS A N 1
ATOM 4161 C CA . HIS A 1 516 ? 23.672 75.875 34.406 1 84.12 516 HIS A CA 1
ATOM 4162 C C . HIS A 1 516 ? 23.922 75.438 35.844 1 84.12 516 HIS A C 1
ATOM 4164 O O . HIS A 1 516 ? 23.141 75.812 36.719 1 84.12 516 HIS A O 1
ATOM 4170 N N . GLU A 1 517 ? 24.766 74.5 36.062 1 70.5 517 GLU A N 1
ATOM 4171 C CA . GLU A 1 517 ? 25.141 74.125 37.438 1 70.5 517 GLU A CA 1
ATOM 4172 C C . GLU A 1 517 ? 25.609 75.312 38.219 1 70.5 517 GLU A C 1
ATOM 4174 O O . GLU A 1 517 ? 26.359 76.188 37.688 1 70.5 517 GLU A O 1
ATOM 4179 N N . ALA A 1 518 ? 24.938 75.875 39.219 1 53.16 518 ALA A N 1
ATOM 4180 C CA . ALA A 1 518 ? 25.406 76.938 40.062 1 53.16 518 ALA A CA 1
ATOM 4181 C C . ALA A 1 518 ? 26.875 76.75 40.406 1 53.16 518 ALA A C 1
ATOM 4183 O O . ALA A 1 518 ? 27.281 75.75 40.906 1 53.16 518 ALA A O 1
ATOM 4184 N N . GLU A 1 519 ? 27.797 77.25 39.781 1 45.47 519 GLU A N 1
ATOM 4185 C CA . GLU A 1 519 ? 29.125 77.438 40.344 1 45.47 519 GLU A CA 1
ATOM 4186 C C . GLU A 1 519 ? 29.047 77.812 41.812 1 45.47 519 GLU A C 1
ATOM 4188 O O . GLU A 1 519 ? 28.281 78.688 42.188 1 45.47 519 GLU A O 1
ATOM 4193 N N . GLU A 1 520 ? 29.328 76.938 42.781 1 39.12 520 GLU A N 1
ATOM 4194 C CA . GLU A 1 520 ? 29.688 77.312 44.156 1 39.12 520 GLU A CA 1
ATOM 4195 C C . GLU A 1 520 ? 30.469 78.625 44.156 1 39.12 520 GLU A C 1
ATOM 4197 O O . GLU A 1 520 ? 31.594 78.688 43.625 1 39.12 520 GLU A O 1
ATOM 4202 N N . LYS A 1 521 ? 29.984 79.688 44.094 1 39.5 521 LYS A N 1
ATOM 4203 C CA . LYS A 1 521 ? 30.766 80.812 44.562 1 39.5 521 LYS A CA 1
ATOM 4204 C C . LYS A 1 521 ? 31.406 80.562 45.906 1 39.5 521 LYS A C 1
ATOM 4206 O O . LYS A 1 521 ? 30.719 80.125 46.875 1 39.5 521 LYS A O 1
ATOM 4211 N N . GLU A 1 522 ? 32.688 80.062 45.938 1 34.12 522 GLU A N 1
ATOM 4212 C CA . GLU A 1 522 ? 33.5 80.312 47.125 1 34.12 522 GLU A CA 1
ATOM 4213 C C . GLU A 1 522 ? 33.188 81.688 47.719 1 34.12 522 GLU A C 1
ATOM 4215 O O . GLU A 1 522 ? 33.438 82.688 47.062 1 34.12 522 GLU A O 1
ATOM 4220 N N . VAL A 1 523 ? 32.281 81.625 48.5 1 35.09 523 VAL A N 1
ATOM 4221 C CA . VAL A 1 523 ? 32.594 82.562 49.562 1 35.09 523 VAL A CA 1
ATOM 4222 C C . VAL A 1 523 ? 33.75 82.062 50.375 1 35.09 523 VAL A C 1
ATOM 4224 O O . VAL A 1 523 ? 33.781 80.875 50.781 1 35.09 523 VAL A O 1
ATOM 4227 N N . MET B 1 1 ? -30.781 92.625 16.609 1 25.27 1 MET B N 1
ATOM 4228 C CA . MET B 1 1 ? -30.609 91.75 15.414 1 25.27 1 MET B CA 1
ATOM 4229 C C . MET B 1 1 ? -29.219 91.125 15.398 1 25.27 1 MET B C 1
ATOM 4231 O O . MET B 1 1 ? -28.984 90.188 14.656 1 25.27 1 MET B O 1
ATOM 4235 N N . THR B 1 2 ? -28.281 91.938 16.031 1 29.42 2 THR B N 1
ATOM 4236 C CA . THR B 1 2 ? -26.859 91.625 15.969 1 29.42 2 THR B CA 1
ATOM 4237 C C . THR B 1 2 ? -26.516 90.438 16.891 1 29.42 2 THR B C 1
ATOM 4239 O O . THR B 1 2 ? -25.406 89.938 16.859 1 29.42 2 THR B O 1
ATOM 4242 N N . ASP B 1 3 ? -27.438 90.188 17.859 1 32.94 3 ASP B N 1
ATOM 4243 C CA . ASP B 1 3 ? -27.156 89.188 18.922 1 32.94 3 ASP B CA 1
ATOM 4244 C C . ASP B 1 3 ? -27.297 87.75 18.422 1 32.94 3 ASP B C 1
ATOM 4246 O O . ASP B 1 3 ? -26.766 86.875 19.031 1 32.94 3 ASP B O 1
ATOM 4250 N N . ARG B 1 4 ? -28.203 87.562 17.484 1 35.84 4 ARG B N 1
ATOM 4251 C CA . ARG B 1 4 ? -28.562 86.188 17.047 1 35.84 4 ARG B CA 1
ATOM 4252 C C . ARG B 1 4 ? -27.438 85.625 16.188 1 35.84 4 ARG B C 1
ATOM 4254 O O . ARG B 1 4 ? -27.453 84.438 15.898 1 35.84 4 ARG B O 1
ATOM 4261 N N . ARG B 1 5 ? -26.719 86.438 15.5 1 38.06 5 ARG B N 1
ATOM 4262 C CA . ARG B 1 5 ? -25.688 85.875 14.625 1 38.06 5 ARG B CA 1
ATOM 4263 C C . ARG B 1 5 ? -24.562 85.25 15.43 1 38.06 5 ARG B C 1
ATOM 4265 O O . ARG B 1 5 ? -23.812 84.438 14.922 1 38.06 5 ARG B O 1
ATOM 4272 N N . LYS B 1 6 ? -24.406 85.812 16.641 1 38.31 6 LYS B N 1
ATOM 4273 C CA . LYS B 1 6 ? -23.328 85.25 17.438 1 38.31 6 LYS B CA 1
ATOM 4274 C C . LYS B 1 6 ? -23.656 83.875 17.906 1 38.31 6 LYS B C 1
ATOM 4276 O O . LYS B 1 6 ? -22.781 83 17.984 1 38.31 6 LYS B O 1
ATOM 4281 N N . MET B 1 7 ? -25.047 83.688 18.031 1 32.41 7 MET B N 1
ATOM 4282 C CA . MET B 1 7 ? -25.438 82.375 18.547 1 32.41 7 MET B CA 1
ATOM 4283 C C . MET B 1 7 ? -25.328 81.312 17.469 1 32.41 7 MET B C 1
ATOM 4285 O O . MET B 1 7 ? -24.953 80.188 17.75 1 32.41 7 MET B O 1
ATOM 4289 N N . LEU B 1 8 ? -25.781 81.688 16.25 1 34.94 8 LEU B N 1
ATOM 4290 C CA . LEU B 1 8 ? -25.75 80.688 15.164 1 34.94 8 LEU B CA 1
ATOM 4291 C C . LEU B 1 8 ? -24.312 80.375 14.789 1 34.94 8 LEU B C 1
ATOM 4293 O O . LEU B 1 8 ? -24.047 79.25 14.352 1 34.94 8 LEU B O 1
ATOM 4297 N N . TRP B 1 9 ? -23.438 81.375 14.859 1 31.95 9 TRP B N 1
ATOM 4298 C CA . TRP B 1 9 ? -22.031 81.062 14.547 1 31.95 9 TRP B CA 1
ATOM 4299 C C . TRP B 1 9 ? -21.438 80.125 15.586 1 31.95 9 TRP B C 1
ATOM 4301 O O . TRP B 1 9 ? -20.688 79.25 15.242 1 31.95 9 TRP B O 1
ATOM 4311 N N . TYR B 1 10 ? -21.969 80.188 16.812 1 31.28 10 TYR B N 1
ATOM 4312 C CA . TYR B 1 10 ? -21.469 79.312 17.859 1 31.28 10 TYR B CA 1
ATOM 4313 C C . TYR B 1 10 ? -21.906 77.875 17.609 1 31.28 10 TYR B C 1
ATOM 4315 O O . TYR B 1 10 ? -21.125 76.938 17.812 1 31.28 10 TYR B O 1
ATOM 4323 N N . ASP B 1 11 ? -23.125 77.75 17.109 1 36.09 11 ASP B N 1
ATOM 4324 C CA . ASP B 1 11 ? -23.609 76.375 16.922 1 36.09 11 ASP B CA 1
ATOM 4325 C C . ASP B 1 11 ? -22.844 75.688 15.789 1 36.09 11 ASP B C 1
ATOM 4327 O O . ASP B 1 11 ? -22.547 74.438 15.875 1 36.09 11 ASP B O 1
ATOM 4331 N N . LYS B 1 12 ? -22.547 76.375 14.703 1 36.84 12 LYS B N 1
ATOM 4332 C CA . LYS B 1 12 ? -21.828 75.75 13.594 1 36.84 12 LYS B CA 1
ATOM 4333 C C . LYS B 1 12 ? -20.406 75.375 14 1 36.84 12 LYS B C 1
ATOM 4335 O O . LYS B 1 12 ? -19.859 74.375 13.555 1 36.84 12 LYS B O 1
ATOM 4340 N N . ILE B 1 13 ? -19.891 76.25 14.797 1 32.28 13 ILE B N 1
ATOM 4341 C CA . ILE B 1 13 ? -18.531 75.938 15.242 1 32.28 13 ILE B CA 1
ATOM 4342 C C . ILE B 1 13 ? -18.562 74.688 16.172 1 32.28 13 ILE B C 1
ATOM 4344 O O . ILE B 1 13 ? -17.719 73.812 16.062 1 32.28 13 ILE B O 1
ATOM 4348 N N . ILE B 1 14 ? -19.703 74.5 16.844 1 32.09 14 ILE B N 1
ATOM 4349 C CA . ILE B 1 14 ? -19.781 73.375 17.734 1 32.09 14 ILE B CA 1
ATOM 4350 C C . ILE B 1 14 ? -19.969 72.062 16.906 1 32.09 14 ILE B C 1
ATOM 4352 O O . ILE B 1 14 ? -19.312 71.062 17.172 1 32.09 14 ILE B O 1
ATOM 4356 N N . ILE B 1 15 ? -20.844 72.188 15.852 1 32.59 15 ILE B N 1
ATOM 4357 C CA . ILE B 1 15 ? -21.062 70.938 15.062 1 32.59 15 ILE B CA 1
ATOM 4358 C C . ILE B 1 15 ? -19.781 70.625 14.312 1 32.59 15 ILE B C 1
ATOM 4360 O O . ILE B 1 15 ? -19.375 69.438 14.281 1 32.59 15 ILE B O 1
ATOM 4364 N N . ASN B 1 16 ? -19.141 71.562 13.664 1 32.44 16 ASN B N 1
ATOM 4365 C CA . ASN B 1 16 ? -17.906 71.25 12.953 1 32.44 16 ASN B CA 1
ATOM 4366 C C . ASN B 1 16 ? -16.812 70.812 13.906 1 32.44 16 ASN B C 1
ATOM 4368 O O . ASN B 1 16 ? -15.906 70.062 13.516 1 32.44 16 ASN B O 1
ATOM 4372 N N . LEU B 1 17 ? -16.828 71.312 15.141 1 30.39 17 LEU B N 1
ATOM 4373 C CA . LEU B 1 17 ? -15.852 70.875 16.156 1 30.39 17 LEU B CA 1
ATOM 4374 C C . LEU B 1 17 ? -16.109 69.438 16.625 1 30.39 17 LEU B C 1
ATOM 4376 O O . LEU B 1 17 ? -15.172 68.688 16.859 1 30.39 17 LEU B O 1
ATOM 4380 N N . TYR B 1 18 ? -17.375 69 16.656 1 30.67 18 TYR B N 1
ATOM 4381 C CA . TYR B 1 18 ? -17.719 67.625 17 1 30.67 18 TYR B CA 1
ATOM 4382 C C . TYR B 1 18 ? -17.281 66.688 15.906 1 30.67 18 TYR B C 1
ATOM 4384 O O . TYR B 1 18 ? -16.766 65.625 16.188 1 30.67 18 TYR B O 1
ATOM 4392 N N . ILE B 1 19 ? -17.469 67.062 14.641 1 32.19 19 ILE B N 1
ATOM 4393 C CA . ILE B 1 19 ? -17.062 66.188 13.531 1 32.19 19 ILE B CA 1
ATOM 4394 C C . ILE B 1 19 ? -15.539 66.062 13.508 1 32.19 19 ILE B C 1
ATOM 4396 O O . ILE B 1 19 ? -15.008 64.938 13.297 1 32.19 19 ILE B O 1
ATOM 4400 N N . ALA B 1 20 ? -14.82 67.125 13.828 1 29.92 20 ALA B N 1
ATOM 4401 C CA . ALA B 1 20 ? -13.367 67.062 13.766 1 29.92 20 ALA B CA 1
ATOM 4402 C C . ALA B 1 20 ? -12.805 66.188 14.914 1 29.92 20 ALA B C 1
ATOM 4404 O O . ALA B 1 20 ? -11.836 65.5 14.734 1 29.92 20 ALA B O 1
ATOM 4405 N N . LYS B 1 21 ? -13.297 66.312 16.094 1 32.56 21 LYS B N 1
ATOM 4406 C CA . LYS B 1 21 ? -12.875 65.438 17.172 1 32.56 21 LYS B CA 1
ATOM 4407 C C . LYS B 1 21 ? -13.156 63.938 16.844 1 32.56 21 LYS B C 1
ATOM 4409 O O . LYS B 1 21 ? -12.383 63.062 17.203 1 32.56 21 LYS B O 1
ATOM 4414 N N . TYR B 1 22 ? -14.344 63.562 16.312 1 32.47 22 TYR B N 1
ATOM 4415 C CA . TYR B 1 22 ? -14.695 62.219 15.898 1 32.47 22 TYR B CA 1
ATOM 4416 C C . TYR B 1 22 ? -13.781 61.719 14.781 1 32.47 22 TYR B C 1
ATOM 4418 O O . TYR B 1 22 ? -13.516 60.531 14.664 1 32.47 22 TYR B O 1
ATOM 4426 N N . ILE B 1 23 ? -13.414 62.5 13.781 1 31.58 23 ILE B N 1
ATOM 4427 C CA . ILE B 1 23 ? -12.547 62.094 12.68 1 31.58 23 ILE B CA 1
ATOM 4428 C C . ILE B 1 23 ? -11.117 61.906 13.188 1 31.58 23 ILE B C 1
ATOM 4430 O O . ILE B 1 23 ? -10.445 60.938 12.828 1 31.58 23 ILE B O 1
ATOM 4434 N N . TRP B 1 24 ? -10.562 62.844 14.008 1 31.83 24 TRP B N 1
ATOM 4435 C CA . TRP B 1 24 ? -9.125 62.844 14.258 1 31.83 24 TRP B CA 1
ATOM 4436 C C . TRP B 1 24 ? -8.766 61.906 15.391 1 31.83 24 TRP B C 1
ATOM 4438 O O . TRP B 1 24 ? -7.715 61.25 15.359 1 31.83 24 TRP B O 1
ATOM 4448 N N . GLY B 1 25 ? -9.336 61.875 16.516 1 37.69 25 GLY B N 1
ATOM 4449 C CA . GLY B 1 25 ? -9.078 60.875 17.547 1 37.69 25 GLY B CA 1
ATOM 4450 C C . GLY B 1 25 ? -9.484 59.469 17.125 1 37.69 25 GLY B C 1
ATOM 4451 O O . GLY B 1 25 ? -9.039 58.5 17.719 1 37.69 25 GLY B O 1
ATOM 4452 N N . GLY B 1 26 ? -10.523 59.188 16.328 1 37.69 26 GLY B N 1
ATOM 4453 C CA . GLY B 1 26 ? -11.102 58 15.727 1 37.69 26 GLY B CA 1
ATOM 4454 C C . GLY B 1 26 ? -10.148 57.281 14.789 1 37.69 26 GLY B C 1
ATOM 4455 O O . GLY B 1 26 ? -10.297 56.094 14.547 1 37.69 26 GLY B O 1
ATOM 4456 N N . ASP B 1 27 ? -9.266 57.938 14.148 1 40.88 27 ASP B N 1
ATOM 4457 C CA . ASP B 1 27 ? -8.438 57.344 13.086 1 40.88 27 ASP B CA 1
ATOM 4458 C C . ASP B 1 27 ? -7.355 56.438 13.672 1 40.88 27 ASP B C 1
ATOM 4460 O O . ASP B 1 27 ? -7.012 55.438 13.078 1 40.88 27 ASP B O 1
ATOM 4464 N N . GLY B 1 28 ? -6.77 56.844 14.789 1 43.31 28 GLY B N 1
ATOM 4465 C CA . GLY B 1 28 ? -5.781 55.938 15.336 1 43.31 28 GLY B CA 1
ATOM 4466 C C . GLY B 1 28 ? -6.371 54.594 15.781 1 43.31 28 GLY B C 1
ATOM 4467 O O . GLY B 1 28 ? -5.785 53.531 15.539 1 43.31 28 GLY B O 1
ATOM 4468 N N . ASN B 1 29 ? -7.43 54.625 16.578 1 45.84 29 ASN B N 1
ATOM 4469 C CA . ASN B 1 29 ? -8.125 53.406 16.984 1 45.84 29 ASN B CA 1
ATOM 4470 C C . ASN B 1 29 ? -8.672 52.656 15.789 1 45.84 29 ASN B C 1
ATOM 4472 O O . ASN B 1 29 ? -8.633 51.406 15.766 1 45.84 29 ASN B O 1
ATOM 4476 N N . MET B 1 30 ? -9.211 53.438 14.922 1 50.16 30 MET B N 1
ATOM 4477 C CA . MET B 1 30 ? -9.695 52.781 13.711 1 50.16 30 MET B CA 1
ATOM 4478 C C . MET B 1 30 ? -8.547 52.156 12.938 1 50.16 30 MET B C 1
ATOM 4480 O O . MET B 1 30 ? -8.711 51.062 12.367 1 50.16 30 MET B O 1
ATOM 4484 N N . LYS B 1 31 ? -7.449 52.812 12.984 1 52.81 31 LYS B N 1
ATOM 4485 C CA . LYS B 1 31 ? -6.281 52.25 12.32 1 52.81 31 LYS B CA 1
ATOM 4486 C C . LYS B 1 31 ? -5.812 50.969 13.039 1 52.81 31 LYS B C 1
ATOM 4488 O O . LYS B 1 31 ? -5.477 50 12.398 1 52.81 31 LYS B O 1
ATOM 4493 N N . LYS B 1 32 ? -5.902 51.031 14.289 1 56.56 32 LYS B N 1
ATOM 4494 C CA . LYS B 1 32 ? -5.52 49.844 15.062 1 56.56 32 LYS B CA 1
ATOM 4495 C C . LYS B 1 32 ? -6.461 48.656 14.781 1 56.56 32 LYS B C 1
ATOM 4497 O O . LYS B 1 32 ? -6.016 47.531 14.609 1 56.56 32 LYS B O 1
ATOM 4502 N N . LYS B 1 33 ? -7.699 48.969 14.805 1 56.38 33 LYS B N 1
ATOM 4503 C CA . LYS B 1 33 ? -8.703 47.938 14.516 1 56.38 33 LYS B CA 1
ATOM 4504 C C . LYS B 1 33 ? -8.5 47.375 13.109 1 56.38 33 LYS B C 1
ATOM 4506 O O . LYS B 1 33 ? -8.625 46.156 12.906 1 56.38 33 LYS B O 1
ATOM 4511 N N . ARG B 1 34 ? -8.281 48.219 12.234 1 57.06 34 ARG B N 1
ATOM 4512 C CA . ARG B 1 34 ? -8.078 47.812 10.852 1 57.06 34 ARG B CA 1
ATOM 4513 C C . ARG B 1 34 ? -6.824 46.938 10.719 1 57.06 34 ARG B C 1
ATOM 4515 O O . ARG B 1 34 ? -6.816 45.969 9.992 1 57.06 34 ARG B O 1
ATOM 4522 N N . ILE B 1 35 ? -5.875 47.25 11.422 1 57.91 35 ILE B N 1
ATOM 4523 C CA . ILE B 1 35 ? -4.621 46.5 11.375 1 57.91 35 ILE B CA 1
ATOM 4524 C C . ILE B 1 35 ? -4.828 45.125 11.977 1 57.91 35 ILE B C 1
ATOM 4526 O O . ILE B 1 35 ? -4.336 44.125 11.438 1 57.91 35 ILE B O 1
ATOM 4530 N N . GLU B 1 36 ? -5.609 45.156 13 1 58.16 36 GLU B N 1
ATOM 4531 C CA . GLU B 1 36 ? -5.887 43.875 13.641 1 58.16 36 GLU B CA 1
ATOM 4532 C C . GLU B 1 36 ? -6.688 42.938 12.727 1 58.16 36 GLU B C 1
ATOM 4534 O O . GLU B 1 36 ? -6.391 41.75 12.625 1 58.16 36 GLU B O 1
ATOM 4539 N N . GLN B 1 37 ? -7.75 43.469 12.219 1 58.75 37 GLN B N 1
ATOM 4540 C CA . GLN B 1 37 ? -8.578 42.688 11.32 1 58.75 37 GLN B CA 1
ATOM 4541 C C . GLN B 1 37 ? -7.766 42.156 10.133 1 58.75 37 GLN B C 1
ATOM 4543 O O . GLN B 1 37 ? -7.93 41 9.719 1 58.75 37 GLN B O 1
ATOM 4548 N N . ASN B 1 38 ? -6.922 43 9.633 1 62.91 38 ASN B N 1
ATOM 4549 C CA . ASN B 1 38 ? -6.098 42.594 8.5 1 62.91 38 ASN B CA 1
ATOM 4550 C C . ASN B 1 38 ? -5.109 41.5 8.883 1 62.91 38 ASN B C 1
ATOM 4552 O O . ASN B 1 38 ? -4.84 40.594 8.094 1 62.91 38 ASN B O 1
ATOM 4556 N N . GLU B 1 39 ? -4.762 41.469 10.109 1 64.75 39 GLU B N 1
ATOM 4557 C CA . GLU B 1 39 ? -3.801 40.469 10.562 1 64.75 39 GLU B CA 1
ATOM 4558 C C . GLU B 1 39 ? -4.465 39.094 10.734 1 64.75 39 GLU B C 1
ATOM 4560 O O . GLU B 1 39 ? -3.883 38.062 10.375 1 64.75 39 GLU B O 1
ATOM 4565 N N . ILE B 1 40 ? -5.629 39.156 11.273 1 62.97 40 ILE B N 1
ATOM 4566 C CA . ILE B 1 40 ? -6.375 37.906 11.398 1 62.97 40 ILE B CA 1
ATOM 4567 C C . ILE B 1 40 ? -6.598 37.281 10.023 1 62.97 40 ILE B C 1
ATOM 4569 O O . ILE B 1 40 ? -6.453 36.062 9.844 1 62.97 40 ILE B O 1
ATOM 4573 N N . LYS B 1 41 ? -6.887 38.125 9.117 1 67.88 41 LYS B N 1
ATOM 4574 C CA . LYS B 1 41 ? -7.086 37.688 7.75 1 67.88 41 LYS B CA 1
ATOM 4575 C C . LYS B 1 41 ? -5.809 37.062 7.188 1 67.88 41 LYS B C 1
ATOM 4577 O O . LYS B 1 41 ? -5.863 36.031 6.488 1 67.88 41 LYS B O 1
ATOM 4582 N N . ARG B 1 42 ? -4.691 37.625 7.531 1 70.88 42 ARG B N 1
ATOM 4583 C CA . ARG B 1 42 ? -3.426 37.094 7.023 1 70.88 42 ARG B CA 1
ATOM 4584 C C . ARG B 1 42 ? -3.111 35.75 7.633 1 70.88 42 ARG B C 1
ATOM 4586 O O . ARG B 1 42 ? -2.645 34.844 6.934 1 70.88 42 ARG B O 1
ATOM 4593 N N . TYR B 1 43 ? -3.379 35.562 8.906 1 69.25 43 TYR B N 1
ATOM 4594 C CA . TYR B 1 43 ? -3.189 34.25 9.539 1 69.25 43 TYR B CA 1
ATOM 4595 C C . TYR B 1 43 ? -4.098 33.188 8.914 1 69.25 43 TYR B C 1
ATOM 4597 O O . TYR B 1 43 ? -3.672 32.062 8.648 1 69.25 43 TYR B O 1
ATOM 4605 N N . PHE B 1 44 ? -5.27 33.562 8.68 1 66.38 44 PHE B N 1
ATOM 4606 C CA . PHE B 1 44 ? -6.223 32.656 8.062 1 66.38 44 PHE B CA 1
ATOM 4607 C C . PHE B 1 44 ? -5.75 32.219 6.676 1 66.38 44 PHE B C 1
ATOM 4609 O O . PHE B 1 44 ? -5.883 31.062 6.297 1 66.38 44 PHE B O 1
ATOM 4616 N N . LEU B 1 45 ? -5.195 33.156 6.008 1 74.5 45 LEU B N 1
ATOM 4617 C CA . LEU B 1 45 ? -4.715 32.875 4.66 1 74.5 45 LEU B CA 1
ATOM 4618 C C . LEU B 1 45 ? -3.545 31.891 4.707 1 74.5 45 LEU B C 1
ATOM 4620 O O . LEU B 1 45 ? -3.459 30.969 3.879 1 74.5 45 LEU B O 1
ATOM 4624 N N . ILE B 1 46 ? -2.711 32.094 5.73 1 74.5 46 ILE B N 1
ATOM 4625 C CA . ILE B 1 46 ? -1.556 31.219 5.863 1 74.5 46 ILE B CA 1
ATOM 4626 C C . ILE B 1 46 ? -2.018 29.812 6.246 1 74.5 46 ILE B C 1
ATOM 4628 O O . ILE B 1 46 ? -1.545 28.828 5.68 1 74.5 46 ILE B O 1
ATOM 4632 N N . ILE B 1 47 ? -2.959 29.688 7.105 1 69.94 47 ILE B N 1
ATOM 4633 C CA . ILE B 1 47 ? -3.482 28.406 7.551 1 69.94 47 ILE B CA 1
ATOM 4634 C C . ILE B 1 47 ? -4.215 27.719 6.402 1 69.94 47 ILE B C 1
ATOM 4636 O O . ILE B 1 47 ? -4.035 26.531 6.168 1 69.94 47 ILE B O 1
ATOM 4640 N N . ALA B 1 48 ? -5.004 28.484 5.707 1 70.19 48 ALA B N 1
ATOM 4641 C CA . ALA B 1 48 ? -5.738 27.938 4.57 1 70.19 48 ALA B CA 1
ATOM 4642 C C . ALA B 1 48 ? -4.785 27.422 3.498 1 70.19 48 ALA B C 1
ATOM 4644 O O . ALA B 1 48 ? -5.016 26.359 2.914 1 70.19 48 ALA B O 1
ATOM 4645 N N . ALA B 1 49 ? -3.715 28.172 3.305 1 75.88 49 ALA B N 1
ATOM 4646 C CA . ALA B 1 49 ? -2.719 27.75 2.324 1 75.88 49 ALA B CA 1
ATOM 4647 C C . ALA B 1 49 ? -2.035 26.453 2.762 1 75.88 49 ALA B C 1
ATOM 4649 O O . ALA B 1 49 ? -1.79 25.562 1.94 1 75.88 49 ALA B O 1
ATOM 4650 N N . PHE B 1 50 ? -1.791 26.281 3.965 1 76.94 50 PHE B N 1
ATOM 4651 C CA . PHE B 1 50 ? -1.165 25.078 4.5 1 76.94 50 PHE B CA 1
ATOM 4652 C C . PHE B 1 50 ? -2.102 23.875 4.383 1 76.94 50 PHE B C 1
ATOM 4654 O O . PHE B 1 50 ? -1.685 22.797 3.971 1 76.94 50 PHE B O 1
ATOM 4661 N N . LEU B 1 51 ? -3.322 24.078 4.738 1 70 51 LEU B N 1
ATOM 4662 C CA . LEU B 1 51 ? -4.301 23 4.652 1 70 51 LEU B CA 1
ATOM 4663 C C . LEU B 1 51 ? -4.492 22.547 3.205 1 70 51 LEU B C 1
ATOM 4665 O O . LEU B 1 51 ? -4.594 21.359 2.928 1 70 51 LEU B O 1
ATOM 4669 N N . SER B 1 52 ? -4.555 23.562 2.352 1 73.56 52 SER B N 1
ATOM 4670 C CA . SER B 1 52 ? -4.672 23.234 0.933 1 73.56 52 SER B CA 1
ATOM 4671 C C . SER B 1 52 ? -3.467 22.438 0.446 1 73.56 52 SER B C 1
ATOM 4673 O O . SER B 1 52 ? -3.615 21.484 -0.312 1 73.56 52 SER B O 1
ATOM 4675 N N . PHE B 1 53 ? -2.33 22.844 0.888 1 81.38 53 PHE B N 1
ATOM 4676 C CA . PHE B 1 53 ? -1.108 22.125 0.545 1 81.38 53 PHE B CA 1
ATOM 4677 C C . PHE B 1 53 ? -1.167 20.688 1.044 1 81.38 53 PHE B C 1
ATOM 4679 O O . PHE B 1 53 ? -0.8 19.75 0.322 1 81.38 53 PHE B O 1
ATOM 4686 N N . MET B 1 54 ? -1.622 20.469 2.223 1 72.56 54 MET B N 1
ATOM 4687 C CA . MET B 1 54 ? -1.714 19.125 2.805 1 72.56 54 MET B CA 1
ATOM 4688 C C . MET B 1 54 ? -2.695 18.266 2.025 1 72.56 54 MET B C 1
ATOM 4690 O O . MET B 1 54 ? -2.395 17.109 1.706 1 72.56 54 MET B O 1
ATOM 4694 N N . ILE B 1 55 ? -3.791 18.875 1.652 1 71.06 55 ILE B N 1
ATOM 4695 C CA . ILE B 1 55 ? -4.828 18.141 0.927 1 71.06 55 ILE B CA 1
ATOM 4696 C C . ILE B 1 55 ? -4.324 17.781 -0.469 1 71.06 55 ILE B C 1
ATOM 4698 O O . ILE B 1 55 ? -4.48 16.641 -0.919 1 71.06 55 ILE B O 1
ATOM 4702 N N . LEU B 1 56 ? -3.66 18.75 -1.068 1 76.69 56 LEU B N 1
ATOM 4703 C CA . LEU B 1 56 ? -3.143 18.5 -2.41 1 76.69 56 LEU B CA 1
ATOM 4704 C C . LEU B 1 56 ? -2.051 17.438 -2.389 1 76.69 56 LEU B C 1
ATOM 4706 O O . LEU B 1 56 ? -1.987 16.594 -3.279 1 76.69 56 LEU B O 1
ATOM 4710 N N . SER B 1 57 ? -1.239 17.516 -1.358 1 75.62 57 SER B N 1
ATOM 4711 C CA . SER B 1 57 ? -0.176 16.531 -1.224 1 75.62 57 SER B CA 1
ATOM 4712 C C . SER B 1 57 ? -0.747 15.133 -1.015 1 75.62 57 SER B C 1
ATOM 4714 O O . SER B 1 57 ? -0.247 14.156 -1.586 1 75.62 57 SER B O 1
ATOM 4716 N N . LEU B 1 58 ? -1.788 15.055 -0.327 1 72.19 58 LEU B N 1
ATOM 4717 C CA . LEU B 1 58 ? -2.426 13.766 -0.058 1 72.19 58 LEU B CA 1
ATOM 4718 C C . LEU B 1 58 ? -3.115 13.234 -1.309 1 72.19 58 LEU B C 1
ATOM 4720 O O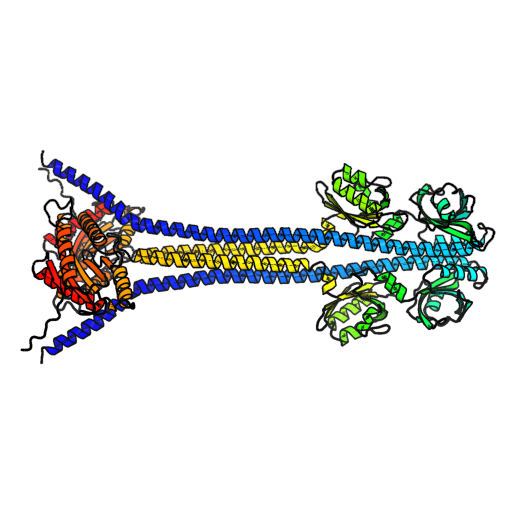 . LEU B 1 58 ? -3.023 12.039 -1.611 1 72.19 58 LEU B O 1
ATOM 4724 N N . LEU B 1 59 ? -3.771 14.141 -2.006 1 73.94 59 LEU B N 1
ATOM 4725 C CA . LEU B 1 59 ? -4.445 13.734 -3.234 1 73.94 59 LEU B CA 1
ATOM 4726 C C . LEU B 1 59 ? -3.434 13.258 -4.277 1 73.94 59 LEU B C 1
ATOM 4728 O O . LEU B 1 59 ? -3.656 12.258 -4.953 1 73.94 59 LEU B O 1
ATOM 4732 N N . PHE B 1 60 ? -2.396 13.984 -4.281 1 79 60 PHE B N 1
ATOM 4733 C CA . PHE B 1 60 ? -1.34 13.594 -5.207 1 79 60 PHE B CA 1
ATOM 4734 C C . PHE B 1 60 ? -0.746 12.242 -4.82 1 79 60 PHE B C 1
ATOM 4736 O O . PHE B 1 60 ? -0.48 11.406 -5.688 1 79 60 PHE B O 1
ATOM 4743 N N . PHE B 1 61 ? -0.597 11.984 -3.617 1 79.69 61 PHE B N 1
ATOM 4744 C CA . PHE B 1 61 ? -0.053 10.727 -3.125 1 79.69 61 PHE B CA 1
ATOM 4745 C C . PHE B 1 61 ? -0.985 9.562 -3.459 1 79.69 61 P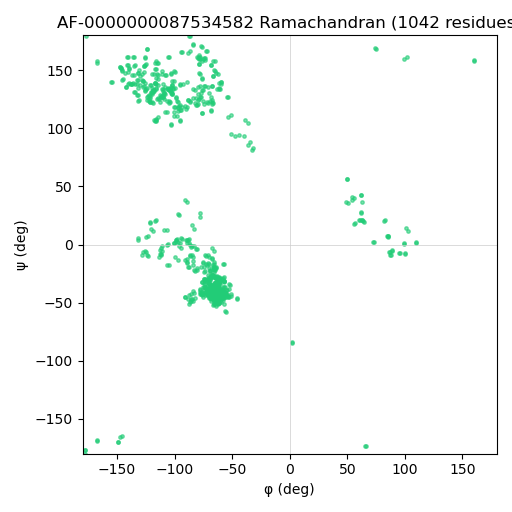HE B C 1
ATOM 4747 O O . PHE B 1 61 ? -0.539 8.516 -3.932 1 79.69 61 PHE B O 1
ATOM 4754 N N . LEU B 1 62 ? -2.203 9.742 -3.236 1 73.38 62 LEU B N 1
ATOM 4755 C CA . LEU B 1 62 ? -3.176 8.688 -3.516 1 73.38 62 LEU B CA 1
ATOM 4756 C C . LEU B 1 62 ? -3.18 8.336 -5 1 73.38 62 LEU B C 1
ATOM 4758 O O . LEU B 1 62 ? -3.207 7.156 -5.359 1 73.38 62 LEU B O 1
ATOM 4762 N N . SER B 1 63 ? -3.143 9.422 -5.773 1 78.19 63 SER B N 1
ATOM 4763 C CA . SER B 1 63 ? -3.121 9.18 -7.211 1 78.19 63 SER B CA 1
ATOM 4764 C C . SER B 1 63 ? -1.835 8.477 -7.633 1 78.19 63 SER B C 1
ATOM 4766 O O . SER B 1 63 ? -1.858 7.594 -8.492 1 78.19 63 SER B O 1
ATOM 4768 N N . TRP B 1 64 ? -0.846 8.922 -7.008 1 81.31 64 TRP B N 1
ATOM 4769 C CA . TRP B 1 64 ? 0.457 8.328 -7.293 1 81.31 64 TRP B CA 1
ATOM 4770 C C . TRP B 1 64 ? 0.499 6.867 -6.863 1 81.31 64 TRP B C 1
ATOM 4772 O O . TRP B 1 64 ? 1.044 6.02 -7.578 1 81.31 64 TRP B O 1
ATOM 4782 N N . LEU B 1 65 ? -0.027 6.496 -5.773 1 77.5 65 LEU B N 1
ATOM 4783 C CA . LEU B 1 65 ? -0.098 5.129 -5.266 1 77.5 65 LEU B CA 1
ATOM 4784 C C . LEU B 1 65 ? -0.985 4.266 -6.156 1 77.5 65 LEU B C 1
ATOM 4786 O O . LEU B 1 65 ? -0.658 3.109 -6.43 1 77.5 65 LEU B O 1
ATOM 4790 N N . GLN B 1 66 ? -2.043 4.824 -6.547 1 78.75 66 GLN B N 1
ATOM 4791 C CA . GLN B 1 66 ? -2.967 4.086 -7.402 1 78.75 66 GLN B CA 1
ATOM 4792 C C . GLN B 1 66 ? -2.307 3.711 -8.727 1 78.75 66 GLN B C 1
ATOM 4794 O O . GLN B 1 66 ? -2.555 2.629 -9.266 1 78.75 66 GLN B O 1
ATOM 4799 N N . GLN B 1 67 ? -1.555 4.559 -9.195 1 83.31 67 GLN B N 1
ATOM 4800 C CA . GLN B 1 67 ? -0.851 4.273 -10.438 1 83.31 67 GLN B CA 1
ATOM 4801 C C . GLN B 1 67 ? 0.113 3.102 -10.273 1 83.31 67 GLN B C 1
ATOM 4803 O O . GLN B 1 67 ? 0.211 2.24 -11.148 1 83.31 67 GLN B O 1
ATOM 4808 N N . ASP B 1 68 ? 0.75 3.045 -9.195 1 82.81 68 ASP B N 1
ATOM 4809 C CA . ASP B 1 68 ? 1.704 1.966 -8.953 1 82.81 68 ASP B CA 1
ATOM 4810 C C . ASP B 1 68 ? 0.984 0.649 -8.672 1 82.81 68 ASP B C 1
ATOM 4812 O O . ASP B 1 68 ? 1.481 -0.424 -9.023 1 82.81 68 ASP B O 1
ATOM 4816 N N . VAL B 1 69 ? -0.077 0.717 -8.016 1 82.75 69 VAL B N 1
ATOM 4817 C CA . VAL B 1 69 ? -0.899 -0.47 -7.809 1 82.75 69 VAL B CA 1
ATOM 4818 C C . VAL B 1 69 ? -1.333 -1.041 -9.156 1 82.75 69 VAL B C 1
ATOM 4820 O O . VAL B 1 69 ? -1.317 -2.258 -9.352 1 82.75 69 VAL B O 1
ATOM 4823 N N . GLU B 1 70 ? -1.688 -0.139 -10.039 1 85.44 70 GLU B N 1
ATOM 4824 C CA . GLU B 1 70 ? -2.094 -0.569 -11.375 1 85.44 70 GLU B CA 1
ATOM 4825 C C . GLU B 1 70 ? -0.95 -1.273 -12.102 1 85.44 70 GLU B C 1
ATOM 4827 O O . GLU B 1 70 ? -1.139 -2.35 -12.664 1 85.44 70 GLU B O 1
ATOM 4832 N N . VAL B 1 71 ? 0.156 -0.683 -12.047 1 86.06 71 VAL B N 1
ATOM 4833 C CA . VAL B 1 71 ? 1.314 -1.25 -12.734 1 86.06 71 VAL B CA 1
ATOM 4834 C C . VAL B 1 71 ? 1.682 -2.59 -12.102 1 86.06 71 VAL B C 1
ATOM 4836 O O . VAL B 1 71 ? 1.944 -3.566 -12.805 1 86.06 71 VAL B O 1
ATOM 4839 N N . SER B 1 72 ? 1.698 -2.641 -10.789 1 83.38 72 SER B N 1
ATOM 4840 C CA . SER B 1 72 ? 2.068 -3.857 -10.078 1 83.38 72 SER B CA 1
ATOM 4841 C C . SER B 1 72 ? 1.04 -4.961 -10.297 1 83.38 72 SER B C 1
ATOM 4843 O O . SER B 1 72 ? 1.398 -6.137 -10.414 1 83.38 72 SER B O 1
ATOM 4845 N N . SER B 1 73 ? -0.191 -4.625 -10.273 1 86 73 SER B N 1
ATOM 4846 C CA . SER B 1 73 ? -1.24 -5.609 -10.508 1 86 73 SER B CA 1
ATOM 4847 C C . SER B 1 73 ? -1.139 -6.199 -11.906 1 86 73 SER B C 1
ATOM 4849 O O . SER B 1 73 ? -1.313 -7.406 -12.094 1 86 73 SER B O 1
ATOM 4851 N N . ARG B 1 74 ? -0.87 -5.371 -12.914 1 88.5 74 ARG B N 1
ATOM 4852 C CA . ARG B 1 74 ? -0.676 -5.844 -14.281 1 88.5 74 ARG B CA 1
ATOM 4853 C C . ARG B 1 74 ? 0.489 -6.824 -14.367 1 88.5 74 ARG B C 1
ATOM 4855 O O . ARG B 1 74 ? 0.378 -7.875 -14.992 1 88.5 74 ARG B O 1
ATOM 4862 N N . LYS B 1 75 ? 1.49 -6.461 -13.727 1 86.44 75 LYS B N 1
ATOM 4863 C CA . LYS B 1 75 ? 2.668 -7.324 -13.727 1 86.44 75 LYS B CA 1
ATOM 4864 C C . LYS B 1 75 ? 2.367 -8.664 -13.047 1 86.44 75 LYS B C 1
ATOM 4866 O O . LYS B 1 75 ? 2.807 -9.711 -13.516 1 86.44 75 LYS B O 1
ATOM 4871 N N . THR B 1 76 ? 1.675 -8.602 -12.008 1 82.88 76 THR B N 1
ATOM 4872 C CA . THR B 1 76 ? 1.322 -9.812 -11.281 1 82.88 76 THR B CA 1
ATOM 4873 C C . THR B 1 76 ? 0.45 -10.727 -12.141 1 82.88 76 THR B C 1
ATOM 4875 O O . THR B 1 76 ? 0.662 -11.938 -12.188 1 82.88 76 THR B O 1
ATOM 4878 N N . VAL B 1 77 ? -0.493 -10.172 -12.789 1 88.56 77 VAL B N 1
ATOM 4879 C CA . VAL B 1 77 ? -1.364 -10.961 -13.656 1 88.56 77 VAL B CA 1
ATOM 4880 C C . VAL B 1 77 ? -0.541 -11.594 -14.766 1 88.56 77 VAL B C 1
ATOM 4882 O O . VAL B 1 77 ? -0.688 -12.789 -15.055 1 88.56 77 VAL B O 1
ATOM 4885 N N . ALA B 1 78 ? 0.286 -10.82 -15.359 1 88.38 78 ALA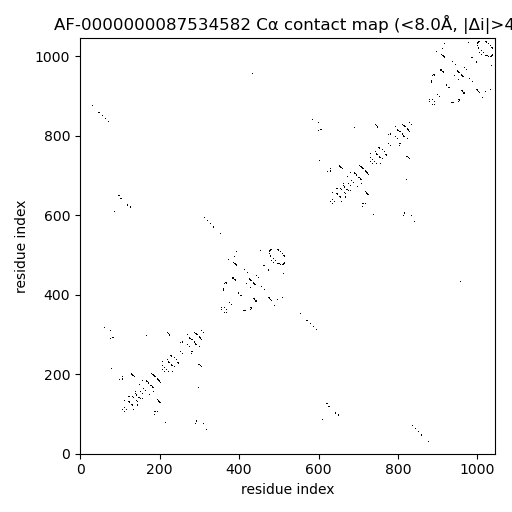 B N 1
ATOM 4886 C CA . ALA B 1 78 ? 1.13 -11.328 -16.438 1 88.38 78 ALA B CA 1
ATOM 4887 C C . ALA B 1 78 ? 2.006 -12.484 -15.961 1 88.38 78 ALA B C 1
ATOM 4889 O O . ALA B 1 78 ? 2.135 -13.5 -16.641 1 88.38 78 ALA B O 1
ATOM 4890 N N . THR B 1 79 ? 2.545 -12.328 -14.852 1 82.62 79 THR B N 1
ATOM 4891 C CA . THR B 1 79 ? 3.414 -13.352 -14.289 1 82.62 79 THR B CA 1
ATOM 4892 C C . THR B 1 79 ? 2.619 -14.617 -13.969 1 82.62 79 THR B C 1
ATOM 4894 O O . THR B 1 79 ? 3.105 -15.734 -14.172 1 82.62 79 THR B O 1
ATOM 4897 N N . ASN B 1 80 ? 1.469 -14.438 -13.453 1 81.25 80 ASN B N 1
ATOM 4898 C CA . ASN B 1 80 ? 0.61 -15.578 -13.156 1 81.25 80 ASN B CA 1
ATOM 4899 C C . ASN B 1 80 ? 0.263 -16.359 -14.422 1 81.25 80 ASN B C 1
ATOM 4901 O O . ASN B 1 80 ? 0.281 -17.594 -14.414 1 81.25 80 ASN B O 1
ATOM 4905 N N . VAL B 1 81 ? -0.033 -15.656 -15.406 1 86.75 81 VAL B N 1
ATOM 4906 C CA . VAL B 1 81 ? -0.389 -16.312 -16.672 1 86.75 81 VAL B CA 1
ATOM 4907 C C . VAL B 1 81 ? 0.834 -17.016 -17.25 1 86.75 81 VAL B C 1
ATOM 4909 O O . VAL B 1 81 ? 0.722 -18.109 -17.812 1 86.75 81 VAL B O 1
ATOM 4912 N N . GLU B 1 82 ? 1.929 -16.391 -17.156 1 85 82 GLU B N 1
ATOM 4913 C CA . GLU B 1 82 ? 3.172 -17 -17.609 1 85 82 GLU B CA 1
ATOM 4914 C C . GLU B 1 82 ? 3.426 -18.328 -16.875 1 85 82 GLU B C 1
ATOM 4916 O O . GLU B 1 82 ? 3.777 -19.328 -17.5 1 85 82 GLU B O 1
ATOM 4921 N N . ARG B 1 83 ? 3.223 -18.344 -15.664 1 78.69 83 ARG B N 1
ATOM 4922 C CA . ARG B 1 83 ? 3.414 -19.547 -14.859 1 78.69 83 ARG B CA 1
ATOM 4923 C C . ARG B 1 83 ? 2.434 -20.641 -15.273 1 78.69 83 ARG B C 1
ATOM 4925 O O . ARG B 1 83 ? 2.795 -21.812 -15.32 1 78.69 83 ARG B O 1
ATOM 4932 N N . GLN B 1 84 ? 1.265 -20.234 -15.484 1 80.12 84 GLN B N 1
ATOM 4933 C CA . GLN B 1 84 ? 0.26 -21.203 -15.922 1 80.12 84 GLN B CA 1
ATOM 4934 C C . GLN B 1 84 ? 0.619 -21.781 -17.281 1 80.12 84 GLN B C 1
ATOM 4936 O O . GLN B 1 84 ? 0.363 -22.969 -17.547 1 80.12 84 GLN B O 1
ATOM 4941 N N . SER B 1 85 ? 1.141 -20.938 -18.094 1 81.88 85 SER B N 1
ATOM 4942 C CA . SER B 1 85 ? 1.583 -21.406 -19.406 1 81.88 85 SER B CA 1
ATOM 4943 C C . SER B 1 85 ? 2.68 -22.469 -19.266 1 81.88 85 SER B C 1
ATOM 4945 O O . SER B 1 85 ? 2.674 -23.469 -19.984 1 81.88 85 SER B O 1
ATOM 4947 N N . TYR B 1 86 ? 3.508 -22.266 -18.359 1 78.19 86 TYR B N 1
ATOM 4948 C CA . TYR B 1 86 ? 4.574 -23.234 -18.109 1 78.19 86 TYR B CA 1
ATOM 4949 C C . TYR B 1 86 ? 4.012 -24.547 -17.562 1 78.19 86 TYR B C 1
ATOM 4951 O O . TYR B 1 86 ? 4.48 -25.625 -17.922 1 78.19 86 TYR B O 1
ATOM 4959 N N . HIS B 1 87 ? 3.078 -24.438 -16.75 1 77.19 87 HIS B N 1
ATOM 4960 C CA . HIS B 1 87 ? 2.422 -25.625 -16.203 1 77.19 87 HIS B CA 1
ATOM 4961 C C . HIS B 1 87 ? 1.747 -26.438 -17.297 1 77.19 87 HIS B C 1
ATOM 4963 O O . HIS B 1 87 ? 1.883 -27.656 -17.344 1 77.19 87 HIS B O 1
ATOM 4969 N N . LEU B 1 88 ? 1.108 -25.75 -18.109 1 79.88 88 LEU B N 1
ATOM 4970 C CA . LEU B 1 88 ? 0.439 -26.438 -19.203 1 79.88 88 LEU B CA 1
ATOM 4971 C C . LEU B 1 88 ? 1.452 -27.125 -20.109 1 79.88 88 LEU B C 1
ATOM 4973 O O . LEU B 1 88 ? 1.241 -28.266 -20.531 1 79.88 88 LEU B O 1
ATOM 4977 N N . LYS B 1 89 ? 2.449 -26.453 -20.406 1 80.38 89 LYS B N 1
ATOM 4978 C CA . LYS B 1 89 ? 3.49 -27.016 -21.25 1 80.38 89 LYS B CA 1
ATOM 4979 C C . LYS B 1 89 ? 4.07 -28.281 -20.625 1 80.38 89 LYS B C 1
ATOM 4981 O O . LYS B 1 89 ? 4.305 -29.281 -21.312 1 80.38 89 LYS B O 1
ATOM 4986 N N . SER B 1 90 ? 4.289 -28.203 -19.375 1 77.94 90 SER B N 1
ATOM 4987 C CA . SER B 1 90 ? 4.848 -29.359 -18.688 1 77.94 90 SER B CA 1
ATOM 4988 C C . SER B 1 90 ? 3.902 -30.562 -18.75 1 77.94 90 SER B C 1
ATOM 4990 O O . SER B 1 90 ? 4.34 -31.688 -18.969 1 77.94 90 SER B O 1
ATOM 4992 N N . VAL B 1 91 ? 2.664 -30.344 -18.547 1 80.5 91 VAL B N 1
ATOM 4993 C CA . VAL B 1 91 ? 1.66 -31.391 -18.609 1 80.5 91 VAL B CA 1
ATOM 4994 C C . VAL B 1 91 ? 1.605 -31.984 -20.016 1 80.5 91 VAL B C 1
ATOM 4996 O O . VAL B 1 91 ? 1.578 -33.188 -20.188 1 80.5 91 VAL B O 1
ATOM 4999 N N . LEU B 1 92 ? 1.615 -31.156 -20.953 1 82.69 92 LEU B N 1
ATOM 5000 C CA . LEU B 1 92 ? 1.561 -31.609 -22.328 1 82.69 92 LEU B CA 1
ATOM 5001 C C . LEU B 1 92 ? 2.812 -32.406 -22.688 1 82.69 92 LEU B C 1
ATOM 5003 O O . LEU B 1 92 ? 2.736 -33.406 -23.422 1 82.69 92 LEU B O 1
ATOM 5007 N N . ASP B 1 93 ? 3.883 -31.891 -22.219 1 83.81 93 ASP B N 1
ATOM 5008 C CA . ASP B 1 93 ? 5.133 -32.594 -22.484 1 83.81 93 ASP B CA 1
ATOM 5009 C C . ASP B 1 93 ? 5.086 -34.031 -21.938 1 83.81 93 ASP B C 1
ATOM 5011 O O . ASP B 1 93 ? 5.562 -34.969 -22.594 1 83.81 93 ASP B O 1
ATOM 5015 N N . ILE B 1 94 ? 4.531 -34.156 -20.828 1 83.69 94 ILE B N 1
ATOM 5016 C CA . ILE B 1 94 ? 4.41 -35.469 -20.219 1 83.69 94 ILE B CA 1
ATOM 5017 C C . ILE B 1 94 ? 3.523 -36.344 -21.094 1 83.69 94 ILE B C 1
ATOM 5019 O O . ILE B 1 94 ? 3.859 -37.5 -21.359 1 83.69 94 ILE B O 1
ATOM 5023 N N . GLN B 1 95 ? 2.451 -35.844 -21.531 1 86 95 GLN B N 1
ATOM 5024 C CA . GLN B 1 95 ? 1.542 -36.562 -22.391 1 86 95 GLN B CA 1
ATOM 5025 C C . GLN B 1 95 ? 2.234 -37 -23.688 1 86 95 GLN B C 1
ATOM 5027 O O . GLN B 1 95 ? 2.156 -38.156 -24.094 1 86 95 GLN B O 1
ATOM 5032 N N . PHE B 1 96 ? 2.939 -36.094 -24.25 1 89.31 96 PHE B N 1
ATOM 5033 C CA . PHE B 1 96 ? 3.637 -36.375 -25.5 1 89.31 96 PHE B CA 1
ATOM 5034 C C . PHE B 1 96 ? 4.699 -37.438 -25.312 1 89.31 96 PHE B C 1
ATOM 5036 O O . PHE B 1 96 ? 4.891 -38.312 -26.172 1 89.31 96 PHE B O 1
ATOM 5043 N N . ASN B 1 97 ? 5.324 -37.344 -24.234 1 90.56 97 ASN B N 1
ATOM 5044 C CA . ASN B 1 97 ? 6.391 -38.281 -23.969 1 90.56 97 ASN B CA 1
ATOM 5045 C C . ASN B 1 97 ? 5.852 -39.719 -23.844 1 90.56 97 ASN B C 1
ATOM 5047 O O . ASN B 1 97 ? 6.426 -40.656 -24.375 1 90.56 97 ASN B O 1
ATOM 5051 N N . TYR B 1 98 ? 4.793 -39.875 -23.172 1 90.94 98 TYR B N 1
ATOM 5052 C CA . TYR B 1 98 ? 4.191 -41.188 -23.047 1 90.94 98 TYR B CA 1
ATOM 5053 C C . TYR B 1 98 ? 3.68 -41.688 -24.391 1 90.94 98 TYR B C 1
ATOM 5055 O O . TYR B 1 98 ? 3.879 -42.844 -24.734 1 90.94 98 TYR B O 1
ATOM 5063 N N . LEU B 1 99 ? 3.062 -40.844 -25.078 1 93.06 99 LEU B N 1
ATOM 5064 C CA . LEU B 1 99 ? 2.553 -41.219 -26.391 1 93.06 99 LEU B CA 1
ATOM 5065 C C . LEU B 1 99 ? 3.693 -41.625 -27.312 1 93.06 99 LEU B C 1
ATOM 5067 O O . LEU B 1 99 ? 3.578 -42.594 -28.062 1 93.06 99 LEU B O 1
ATOM 5071 N N . SER B 1 100 ? 4.723 -40.875 -27.281 1 94.31 100 SER B N 1
ATOM 5072 C CA . SER B 1 100 ? 5.879 -41.188 -28.109 1 94.31 100 SER B CA 1
ATOM 5073 C C . SER B 1 100 ? 6.488 -42.531 -27.75 1 94.31 100 SER B C 1
ATOM 5075 O O . SER B 1 100 ? 6.926 -43.281 -28.625 1 94.31 100 SER B O 1
ATOM 5077 N N . GLY B 1 101 ? 6.539 -42.75 -26.438 1 93.5 101 GLY B N 1
ATOM 5078 C CA . GLY B 1 101 ? 7.012 -44.062 -26 1 93.5 101 GLY B CA 1
ATOM 5079 C C . GLY B 1 101 ? 6.156 -45.219 -26.5 1 93.5 101 GLY B C 1
ATOM 5080 O O . GLY B 1 101 ? 6.68 -46.219 -26.969 1 93.5 101 GLY B O 1
ATOM 5081 N N . MET B 1 102 ? 4.887 -45.062 -26.438 1 94.56 102 MET B N 1
ATOM 5082 C CA . MET B 1 102 ? 3.961 -46.062 -26.953 1 94.56 102 MET B CA 1
ATOM 5083 C C . MET B 1 102 ? 4.105 -46.219 -28.469 1 94.56 102 MET B C 1
ATOM 5085 O O . MET B 1 102 ? 4.074 -47.344 -29 1 94.56 102 MET B O 1
ATOM 5089 N N . ALA B 1 103 ? 4.238 -45.094 -29.094 1 96 103 ALA B N 1
ATOM 5090 C CA . ALA B 1 103 ? 4.406 -45.094 -30.547 1 96 103 ALA B CA 1
ATOM 5091 C C . ALA B 1 103 ? 5.66 -45.875 -30.938 1 96 103 ALA B C 1
ATOM 5093 O O . ALA B 1 103 ? 5.652 -46.625 -31.922 1 96 103 ALA B O 1
ATOM 5094 N N . SER B 1 104 ? 6.699 -45.625 -30.234 1 94.38 104 SER B N 1
ATOM 5095 C CA . SER B 1 104 ? 7.945 -46.344 -30.5 1 94.38 104 SER B CA 1
ATOM 5096 C C . SER B 1 104 ? 7.762 -47.875 -30.344 1 94.38 104 SER B C 1
ATOM 5098 O O . SER B 1 104 ? 8.312 -48.625 -31.109 1 94.38 104 SER B O 1
ATOM 5100 N N . TYR B 1 105 ? 7.059 -48.25 -29.328 1 95.12 105 TYR B N 1
ATOM 5101 C CA . TYR B 1 105 ? 6.738 -49.656 -29.109 1 95.12 105 TYR B CA 1
ATOM 5102 C C . TYR B 1 105 ? 5.934 -50.219 -30.266 1 95.12 105 TYR B C 1
ATOM 5104 O O . TYR B 1 105 ? 6.23 -51.312 -30.766 1 95.12 105 TYR B O 1
ATOM 5112 N N . MET B 1 106 ? 5.004 -49.531 -30.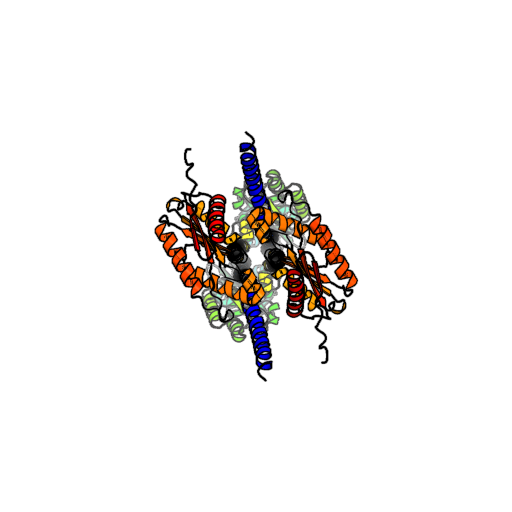766 1 95.75 106 MET B N 1
ATOM 5113 C CA . MET B 1 106 ? 4.125 -49.969 -31.828 1 95.75 106 MET B CA 1
ATOM 5114 C C . MET B 1 106 ? 4.887 -50.094 -33.156 1 95.75 106 MET B C 1
ATOM 5116 O O . MET B 1 106 ? 4.582 -50.938 -33.969 1 95.75 106 MET B O 1
ATOM 5120 N N . GLY B 1 107 ? 5.809 -49.219 -33.312 1 93.81 107 GLY B N 1
ATOM 5121 C CA . GLY B 1 107 ? 6.57 -49.188 -34.531 1 93.81 107 GLY B CA 1
ATOM 5122 C C . GLY B 1 107 ? 7.426 -50.406 -34.75 1 93.81 107 GLY B C 1
ATOM 5123 O O . GLY B 1 107 ? 7.871 -50.688 -35.875 1 93.81 107 GLY B O 1
ATOM 5124 N N . GLU B 1 108 ? 7.629 -51.156 -33.781 1 91.69 108 GLU B N 1
ATOM 5125 C CA . GLU B 1 108 ? 8.438 -52.375 -33.906 1 91.69 108 GLU B CA 1
ATOM 5126 C C . GLU B 1 108 ? 7.668 -53.469 -34.625 1 91.69 108 GLU B C 1
ATOM 5128 O O . GLU B 1 108 ? 8.266 -54.438 -35.094 1 91.69 108 GLU B O 1
ATOM 5133 N N . ARG B 1 109 ? 6.398 -53.312 -34.719 1 91.38 109 ARG B N 1
ATOM 5134 C CA . ARG B 1 109 ? 5.562 -54.312 -35.375 1 91.38 109 ARG B CA 1
ATOM 5135 C C . ARG B 1 109 ? 5.215 -53.938 -36.781 1 91.38 109 ARG B C 1
ATOM 5137 O O . ARG B 1 109 ? 5.07 -52.75 -37.094 1 91.38 109 ARG B O 1
ATOM 5144 N N . GLU B 1 110 ? 5.062 -54.938 -37.594 1 89.62 110 GLU B N 1
ATOM 5145 C CA . GLU B 1 110 ? 4.758 -54.688 -39 1 89.62 110 GLU B CA 1
ATOM 5146 C C . GLU B 1 110 ? 3.314 -54.219 -39.188 1 89.62 110 GLU B C 1
ATOM 5148 O O . GLU B 1 110 ? 3.043 -53.312 -39.969 1 89.62 110 GLU B O 1
ATOM 5153 N N . ASP B 1 111 ? 2.434 -54.938 -38.438 1 94.06 111 ASP B N 1
ATOM 5154 C CA . ASP B 1 111 ? 1.028 -54.531 -38.5 1 94.06 111 ASP B CA 1
ATOM 5155 C C . ASP B 1 111 ? 0.655 -53.625 -37.344 1 94.06 111 ASP B C 1
ATOM 5157 O O . ASP B 1 111 ? 0.567 -54.094 -36.188 1 94.06 111 ASP B O 1
ATOM 5161 N N . LEU B 1 112 ? 0.335 -52.438 -37.656 1 95.5 112 LEU B N 1
ATOM 5162 C CA . LEU B 1 112 ? -0.014 -51.469 -36.625 1 95.5 112 LEU B CA 1
ATOM 5163 C C . LEU B 1 112 ? -1.348 -51.812 -35.969 1 95.5 112 LEU B C 1
ATOM 5165 O O . LEU B 1 112 ? -1.624 -51.406 -34.844 1 95.5 112 LEU B O 1
ATOM 5169 N N . PHE B 1 113 ? -2.16 -52.562 -36.688 1 96 113 PHE B N 1
ATOM 5170 C CA . PHE B 1 113 ? -3.459 -52.969 -36.156 1 96 113 PHE B CA 1
ATOM 5171 C C . PHE B 1 113 ? -3.4 -54.344 -35.562 1 96 113 PHE B C 1
ATOM 5173 O O . PHE B 1 113 ? -4.391 -55.094 -35.562 1 96 113 PHE B O 1
ATOM 5180 N N . CYS B 1 114 ? -2.26 -54.75 -35.125 1 95.12 114 CYS B N 1
ATOM 5181 C CA . CYS B 1 114 ? -2.146 -56.031 -34.438 1 95.12 114 CYS B CA 1
ATOM 5182 C C . CYS B 1 114 ? -2.871 -56.031 -33.094 1 95.12 114 CYS B C 1
ATOM 5184 O O . CYS B 1 114 ? -3.172 -54.969 -32.562 1 95.12 114 CYS B O 1
ATOM 5186 N N . GLN B 1 115 ? -3.246 -57.156 -32.562 1 94 115 GLN B N 1
ATOM 5187 C CA . GLN B 1 115 ? -4.035 -57.281 -31.344 1 94 115 GLN B CA 1
ATOM 5188 C C . GLN B 1 115 ? -3.312 -56.688 -30.156 1 94 115 GLN B C 1
ATOM 5190 O O . GLN B 1 115 ? -3.947 -56.094 -29.266 1 94 115 GLN B O 1
ATOM 5195 N N . GLU B 1 116 ? -2.008 -56.75 -30.109 1 93.12 116 GLU B N 1
ATOM 5196 C CA . GLU B 1 116 ? -1.215 -56.219 -29.016 1 93.12 116 GLU B CA 1
ATOM 5197 C C . GLU B 1 116 ? -1.363 -54.688 -28.922 1 93.12 116 GLU B C 1
ATOM 5199 O O . GLU B 1 116 ? -1.574 -54.156 -27.844 1 93.12 116 GLU B O 1
ATOM 5204 N N . ASN B 1 117 ? -1.265 -54.094 -30.094 1 96.06 117 ASN B N 1
ATOM 5205 C CA . ASN B 1 117 ? -1.394 -52.656 -30.125 1 96.06 117 ASN B CA 1
ATOM 5206 C C . ASN B 1 117 ? -2.809 -52.188 -29.766 1 96.06 117 ASN B C 1
ATOM 5208 O O . ASN B 1 117 ? -2.988 -51.219 -29.047 1 96.06 117 ASN B O 1
ATOM 5212 N N . LYS B 1 118 ? -3.789 -52.906 -30.203 1 95.44 118 LYS B N 1
ATOM 5213 C CA . LYS B 1 118 ? -5.184 -52.594 -29.906 1 95.44 118 LYS B CA 1
ATOM 5214 C C . LYS B 1 118 ? -5.465 -52.719 -28.422 1 95.44 118 LYS B C 1
ATOM 5216 O O . LYS B 1 118 ? -6.129 -51.844 -27.828 1 95.44 118 LYS B O 1
ATOM 5221 N N . ARG B 1 119 ? -4.938 -53.688 -27.844 1 93.69 119 ARG B N 1
ATOM 5222 C CA . ARG B 1 119 ? -5.152 -53.906 -26.406 1 93.69 119 ARG B CA 1
ATOM 5223 C C . ARG B 1 119 ? -4.449 -52.844 -25.594 1 93.69 119 ARG B C 1
ATOM 5225 O O . ARG B 1 119 ? -4.941 -52.438 -24.531 1 93.69 119 ARG B O 1
ATOM 5232 N N . LEU B 1 120 ? -3.307 -52.469 -26.062 1 94.56 120 LEU B N 1
ATOM 5233 C CA . LEU B 1 120 ? -2.541 -51.438 -25.359 1 94.56 120 LEU B CA 1
ATOM 5234 C C . LEU B 1 120 ? -3.324 -50.125 -25.266 1 94.56 120 LEU B C 1
ATOM 5236 O O . LEU B 1 120 ? -3.461 -49.562 -24.188 1 94.56 120 LEU B O 1
ATOM 5240 N N . ILE B 1 121 ? -3.873 -49.625 -26.359 1 94.88 121 ILE B N 1
ATOM 5241 C CA . ILE B 1 121 ? -4.586 -48.344 -26.344 1 94.88 121 ILE B CA 1
ATOM 5242 C C . ILE B 1 121 ? -5.883 -48.5 -25.547 1 94.88 121 ILE B C 1
ATOM 5244 O O . ILE B 1 121 ? -6.324 -47.562 -24.875 1 94.88 121 ILE B O 1
ATOM 5248 N N . GLN B 1 122 ? -6.48 -49.688 -25.547 1 93.06 122 GLN B N 1
ATOM 5249 C CA . GLN B 1 122 ? -7.684 -49.938 -24.766 1 93.06 122 GLN B CA 1
ATOM 5250 C C . GLN B 1 122 ? -7.391 -49.875 -23.266 1 93.06 122 GLN B C 1
ATOM 5252 O O . GLN B 1 122 ? -8.195 -49.344 -22.484 1 93.06 122 GLN B O 1
ATOM 5257 N N . SER B 1 123 ? -6.254 -50.344 -22.891 1 91.5 123 SER B N 1
ATOM 5258 C CA . SER B 1 123 ? -5.879 -50.375 -21.484 1 91.5 123 SER B CA 1
ATOM 5259 C C . SER B 1 123 ? -5.512 -49 -20.969 1 91.5 123 SER B C 1
ATOM 5261 O O . SER B 1 123 ? -5.812 -48.625 -19.828 1 91.5 123 SER B O 1
ATOM 5263 N N . ILE B 1 124 ? -4.875 -48.219 -21.828 1 90.88 124 ILE B N 1
ATOM 5264 C CA . ILE B 1 124 ? -4.391 -46.906 -21.422 1 90.88 124 ILE B CA 1
ATOM 5265 C C . ILE B 1 124 ? -5.574 -45.969 -21.219 1 90.88 124 ILE B C 1
ATOM 5267 O O . ILE B 1 124 ? -5.609 -45.188 -20.25 1 90.88 124 ILE B O 1
ATOM 5271 N N . VAL B 1 125 ? -6.535 -45.906 -22 1 85.94 125 VAL B N 1
ATOM 5272 C CA . VAL B 1 125 ? -7.641 -44.969 -21.984 1 85.94 125 VAL B CA 1
ATOM 5273 C C . VAL B 1 125 ? -8.516 -45.188 -20.766 1 85.94 125 VAL B C 1
ATOM 5275 O O . VAL B 1 125 ? -9.133 -44.25 -20.234 1 85.94 125 VAL B O 1
ATOM 5278 N N . LYS B 1 126 ? -8.523 -46.344 -20.266 1 77.25 126 LYS B N 1
ATOM 5279 C CA . LYS B 1 126 ? -9.352 -46.688 -19.125 1 77.25 126 LYS B CA 1
ATOM 5280 C C . LYS B 1 126 ? -8.906 -45.938 -17.875 1 77.25 126 LYS B C 1
ATOM 5282 O O . LYS B 1 126 ? -9.719 -45.656 -16.984 1 77.25 126 LYS B O 1
ATOM 5287 N N . GLU B 1 127 ? -7.719 -45.531 -17.906 1 72 127 GLU B N 1
ATOM 5288 C CA . GLU B 1 127 ? -7.16 -44.938 -16.703 1 72 127 GLU B CA 1
ATOM 5289 C C . GLU B 1 127 ? -6.91 -43.438 -16.891 1 72 127 GLU B C 1
ATOM 5291 O O . GLU B 1 127 ? -6.469 -42.75 -15.953 1 72 127 GLU B O 1
ATOM 5296 N N . GLN B 1 128 ? -7.156 -43.031 -18 1 67.44 128 GLN B N 1
ATOM 5297 C CA . GLN B 1 128 ? -6.781 -41.656 -18.312 1 67.44 128 GLN B CA 1
ATOM 5298 C C . GLN B 1 128 ? -8.008 -40.781 -18.562 1 67.44 128 GLN B C 1
ATOM 5300 O O . GLN B 1 128 ? -9.109 -41.312 -18.781 1 67.44 128 GLN B O 1
ATOM 5305 N N . ASP B 1 129 ? -7.73 -39.531 -18.344 1 65.5 129 ASP B N 1
ATOM 5306 C CA . ASP B 1 129 ? -8.742 -38.531 -18.734 1 65.5 129 ASP B CA 1
ATOM 5307 C C . ASP B 1 129 ? -8.719 -38.281 -20.234 1 65.5 129 ASP B C 1
ATOM 5309 O O . ASP B 1 129 ? -8.898 -37.156 -20.672 1 65.5 129 ASP B O 1
ATOM 5313 N N . LEU B 1 130 ? -8.297 -39.281 -20.906 1 72.56 130 LEU B N 1
ATOM 5314 C CA . LEU B 1 130 ? -8.336 -39.219 -22.375 1 72.56 130 LEU B CA 1
ATOM 5315 C C . LEU B 1 130 ? -9.641 -39.812 -22.906 1 72.56 130 LEU B C 1
ATOM 5317 O O . LEU B 1 130 ? -10.156 -40.781 -22.359 1 72.56 130 LEU B O 1
ATOM 5321 N N . ASP B 1 131 ? -10.18 -39.156 -23.859 1 76.06 131 ASP B N 1
ATOM 5322 C CA . ASP B 1 131 ? -11.445 -39.656 -24.406 1 76.06 131 ASP B CA 1
ATOM 5323 C C . ASP B 1 131 ? -11.219 -40.75 -25.422 1 76.06 131 ASP B C 1
ATOM 5325 O O . ASP B 1 131 ? -11.898 -41.781 -25.375 1 76.06 131 ASP B O 1
ATOM 5329 N N . LEU B 1 132 ? -10.273 -40.531 -26.344 1 88.81 132 LEU B N 1
ATOM 5330 C CA . LEU B 1 132 ? -10.016 -41.469 -27.438 1 88.81 132 LEU B CA 1
ATOM 5331 C C . LEU B 1 132 ? -8.523 -41.562 -27.734 1 88.81 132 LEU B C 1
ATOM 5333 O O . LEU B 1 132 ? -7.824 -40.562 -27.719 1 88.81 132 LEU B O 1
ATOM 5337 N N . ILE B 1 133 ? -8.078 -42.781 -27.906 1 93.75 133 ILE B N 1
ATOM 5338 C CA . ILE B 1 133 ? -6.754 -43 -28.469 1 93.75 133 ILE B CA 1
ATOM 5339 C C . ILE B 1 133 ? -6.875 -43.812 -29.75 1 93.75 133 ILE B C 1
ATOM 5341 O O . ILE B 1 133 ? -7.605 -44.812 -29.812 1 93.75 133 ILE B O 1
ATOM 5345 N N . GLY B 1 134 ? -6.234 -43.312 -30.766 1 95.44 134 GLY B N 1
ATOM 5346 C CA . GLY B 1 134 ? -6.32 -43.969 -32.062 1 95.44 134 GLY B CA 1
ATOM 5347 C C . GLY B 1 134 ? -4.961 -44.25 -32.656 1 95.44 134 GLY B C 1
ATOM 5348 O O . GLY B 1 134 ? -4.043 -43.438 -32.531 1 95.44 134 GLY B O 1
ATOM 5349 N N . ILE B 1 135 ? -4.895 -45.469 -33.281 1 97.44 135 ILE B N 1
ATOM 5350 C CA . ILE B 1 135 ? -3.748 -45.812 -34.125 1 97.44 135 ILE B CA 1
ATOM 5351 C C . ILE B 1 135 ? -4.082 -45.594 -35.594 1 97.44 135 ILE B C 1
ATOM 5353 O O . ILE B 1 135 ? -5.09 -46.094 -36.094 1 97.44 135 ILE B O 1
ATOM 5357 N N . MET B 1 136 ? -3.215 -44.812 -36.219 1 97.56 136 MET B N 1
ATOM 5358 C CA . MET B 1 136 ? -3.479 -44.438 -37.594 1 97.56 136 MET B CA 1
ATOM 5359 C C . MET B 1 136 ? -2.365 -44.938 -38.531 1 97.56 136 MET B C 1
ATOM 5361 O O . MET B 1 136 ? -1.188 -44.656 -38.281 1 97.56 136 MET B O 1
ATOM 5365 N N . LYS B 1 137 ? -2.752 -45.562 -39.594 1 97 137 LYS B N 1
ATOM 5366 C CA . LYS B 1 137 ? -1.79 -46.031 -40.594 1 97 137 LYS B CA 1
ATOM 5367 C C . LYS B 1 137 ? -1.435 -44.906 -41.562 1 97 137 LYS B C 1
ATOM 5369 O O . LYS B 1 137 ? -2.051 -43.844 -41.531 1 97 137 LYS B O 1
ATOM 5374 N N . ALA B 1 138 ? -0.452 -45.156 -42.406 1 95.62 138 ALA B N 1
ATOM 5375 C CA . ALA B 1 138 ? 0.047 -44.156 -43.344 1 95.62 138 ALA B CA 1
ATOM 5376 C C . ALA B 1 138 ? -1.038 -43.75 -44.312 1 95.62 138 ALA B C 1
ATOM 5378 O O . ALA B 1 138 ? -1.05 -42.594 -44.781 1 95.62 138 ALA B O 1
ATOM 5379 N N . ASN B 1 139 ? -1.98 -44.594 -44.625 1 95 139 ASN B N 1
ATOM 5380 C CA . ASN B 1 139 ? -3.037 -44.281 -45.594 1 95 139 ASN B CA 1
ATOM 5381 C C . ASN B 1 139 ? -4.184 -43.531 -44.938 1 95 139 ASN B C 1
ATOM 5383 O O . ASN B 1 139 ? -5.16 -43.156 -45.594 1 95 139 ASN B O 1
ATOM 5387 N N . GLY B 1 140 ? -4.129 -43.281 -43.625 1 95.69 140 GLY B N 1
ATOM 5388 C CA . GLY B 1 140 ? -5.137 -42.5 -42.938 1 95.69 140 GLY B CA 1
ATOM 5389 C C . GLY B 1 140 ? -6.148 -43.344 -42.188 1 95.69 140 GLY B C 1
ATOM 5390 O O . GLY B 1 140 ? -6.969 -42.844 -41.438 1 95.69 140 GLY B O 1
ATOM 5391 N N . ASP B 1 141 ? -6.094 -44.688 -42.375 1 96.56 141 ASP B N 1
ATOM 5392 C CA . ASP B 1 141 ? -7 -45.562 -41.656 1 96.56 141 ASP B CA 1
ATOM 5393 C C . ASP B 1 141 ? -6.684 -45.562 -40.156 1 96.56 141 ASP B C 1
ATOM 5395 O O . ASP B 1 141 ? -5.547 -45.812 -39.75 1 96.56 141 ASP B O 1
ATOM 5399 N N . ALA B 1 142 ? -7.66 -45.219 -39.406 1 96.75 142 ALA B N 1
ATOM 5400 C CA . ALA B 1 142 ? -7.457 -45.125 -37.969 1 96.75 142 ALA B CA 1
ATOM 5401 C C . ALA B 1 142 ? -8.297 -46.125 -37.219 1 96.75 142 ALA B C 1
ATOM 5403 O O . ALA B 1 142 ? -9.445 -46.406 -37.594 1 96.75 142 ALA B O 1
ATOM 5404 N N . TYR B 1 143 ? -7.777 -46.781 -36.219 1 97 143 TYR B N 1
ATOM 5405 C CA . TYR B 1 143 ? -8.453 -47.656 -35.281 1 97 143 TYR B CA 1
ATOM 5406 C C . TYR B 1 143 ? -8.422 -47.062 -33.875 1 97 143 TYR B C 1
ATOM 5408 O O . TYR B 1 143 ? -7.352 -46.781 -33.344 1 97 143 TYR B O 1
ATOM 5416 N N . TYR B 1 144 ? -9.539 -46.938 -33.281 1 94.88 144 TYR B N 1
ATOM 5417 C CA . TYR B 1 144 ? -9.641 -46.281 -31.984 1 94.88 144 TYR B CA 1
ATOM 5418 C C . TYR B 1 144 ? -9.867 -47.312 -30.891 1 94.88 144 TYR B C 1
ATOM 5420 O O . TYR B 1 144 ? -10.273 -48.438 -31.172 1 94.88 144 TYR B O 1
ATOM 5428 N N . ASN B 1 145 ? -9.594 -46.906 -29.703 1 92.62 145 ASN B N 1
ATOM 5429 C CA . ASN B 1 145 ? -9.68 -47.781 -28.547 1 92.62 145 ASN B CA 1
ATOM 5430 C C . ASN B 1 145 ? -11.086 -48.375 -28.391 1 92.62 145 ASN B C 1
ATOM 5432 O O . ASN B 1 145 ? -11.25 -49.438 -27.797 1 92.62 145 ASN B O 1
ATOM 5436 N N . ASN B 1 146 ? -12.133 -47.688 -28.844 1 90.5 146 ASN B N 1
ATOM 5437 C CA . ASN B 1 146 ? -13.5 -48.188 -28.719 1 90.5 146 ASN B CA 1
ATOM 5438 C C . ASN B 1 146 ? -13.898 -49.062 -29.891 1 90.5 146 ASN B C 1
ATOM 5440 O O . ASN B 1 146 ? -15.07 -49.406 -30.047 1 90.5 146 ASN B O 1
ATOM 5444 N N . GLY B 1 147 ? -13 -49.312 -30.781 1 92.69 147 GLY B N 1
ATOM 5445 C CA . GLY B 1 147 ? -13.258 -50.188 -31.922 1 92.69 147 GLY B CA 1
ATOM 5446 C C . GLY B 1 147 ? -13.68 -49.406 -33.156 1 92.69 147 GLY B C 1
ATOM 5447 O O . GLY B 1 147 ? -13.797 -50 -34.25 1 92.69 147 GLY B O 1
ATOM 5448 N N . ALA B 1 148 ? -13.891 -48.188 -33.031 1 93.94 148 ALA B N 1
ATOM 5449 C CA . ALA B 1 148 ? -14.281 -47.375 -34.188 1 93.94 148 ALA B CA 1
ATOM 5450 C C . ALA B 1 148 ? -13.156 -47.281 -35.188 1 93.94 148 ALA B C 1
ATOM 5452 O O . ALA B 1 148 ? -11.977 -47.25 -34.844 1 93.94 148 ALA B O 1
ATOM 5453 N N . ARG B 1 149 ? -13.57 -47.25 -36.438 1 95.5 149 ARG B N 1
ATOM 5454 C CA . ARG B 1 149 ? -12.641 -47.094 -37.562 1 95.5 149 ARG B CA 1
ATOM 5455 C C . ARG B 1 149 ? -13.023 -45.875 -38.406 1 95.5 149 ARG B C 1
ATOM 5457 O O . ARG B 1 149 ? -14.195 -45.688 -38.719 1 95.5 149 ARG B O 1
ATOM 5464 N N . LYS B 1 150 ? -12.109 -45.094 -38.594 1 95 150 LYS B N 1
ATOM 5465 C CA . LYS B 1 150 ? -12.328 -43.906 -39.406 1 95 150 LYS B CA 1
ATOM 5466 C C . LYS B 1 150 ? -11.109 -43.594 -40.281 1 95 150 LYS B C 1
ATOM 5468 O O . LYS B 1 150 ? -10.023 -44.125 -40.031 1 95 150 LYS B O 1
ATOM 5473 N N . ASN B 1 151 ? -11.336 -42.812 -41.281 1 95.88 151 ASN B N 1
ATOM 5474 C CA . ASN B 1 151 ? -10.234 -42.312 -42.094 1 95.88 151 ASN B CA 1
ATOM 5475 C C . ASN B 1 151 ? -9.898 -40.875 -41.812 1 95.88 151 ASN B C 1
ATOM 5477 O O . ASN B 1 151 ? -10.766 -40 -41.906 1 95.88 151 ASN B O 1
ATOM 5481 N N . VAL B 1 152 ? -8.641 -40.625 -41.438 1 94.88 152 VAL B N 1
ATOM 5482 C CA . VAL B 1 152 ? -8.266 -39.281 -41 1 94.88 152 VAL B CA 1
ATOM 5483 C C . VAL B 1 152 ? -7.219 -38.688 -41.938 1 94.88 152 VAL B C 1
ATOM 5485 O O . VAL B 1 152 ? -6.48 -37.781 -41.594 1 94.88 152 VAL B O 1
ATOM 5488 N N . LYS B 1 153 ? -7.098 -39.188 -43.156 1 94.75 153 LYS B N 1
ATOM 5489 C CA . LYS B 1 153 ? -6.066 -38.812 -44.125 1 94.75 153 LYS B CA 1
ATOM 5490 C C . LYS B 1 153 ? -6.074 -37.312 -44.406 1 94.75 153 LYS B C 1
ATOM 5492 O O . LYS B 1 153 ? -5.023 -36.719 -44.594 1 94.75 153 LYS B O 1
ATOM 5497 N N . ASN B 1 154 ? -7.215 -36.719 -44.344 1 92.81 154 ASN B N 1
ATOM 5498 C CA . ASN B 1 154 ? -7.348 -35.312 -44.75 1 92.81 154 ASN B CA 1
ATOM 5499 C C . ASN B 1 154 ? -7.242 -34.375 -43.531 1 92.81 154 ASN B C 1
ATOM 5501 O O . ASN B 1 154 ? -7.336 -33.156 -43.688 1 92.81 154 ASN B O 1
ATOM 5505 N N . ARG B 1 155 ? -7.039 -34.969 -42.438 1 93.69 155 ARG B N 1
ATOM 5506 C CA . ARG B 1 155 ? -6.93 -34.156 -41.25 1 93.69 155 ARG B CA 1
ATOM 5507 C C . ARG B 1 155 ? -5.543 -33.5 -41.156 1 93.69 155 ARG B C 1
ATOM 5509 O O . ARG B 1 155 ? -4.535 -34.188 -41.406 1 93.69 155 ARG B O 1
ATOM 5516 N N . GLY B 1 156 ? -5.469 -32.25 -40.812 1 92 156 GLY B N 1
ATOM 5517 C CA . GLY B 1 156 ? -4.23 -31.5 -40.75 1 92 156 GLY B CA 1
ATOM 5518 C C . GLY B 1 156 ? -3.232 -32.094 -39.75 1 92 156 GLY B C 1
ATOM 5519 O O . GLY B 1 156 ? -2.039 -32.156 -40.062 1 92 156 GLY B O 1
ATOM 5520 N N . TYR B 1 157 ? -3.688 -32.469 -38.594 1 92.75 157 TYR B N 1
ATOM 5521 C CA . TYR B 1 157 ? -2.777 -33 -37.594 1 92.75 157 TYR B CA 1
ATOM 5522 C C . TYR B 1 157 ? -2.127 -34.281 -38.062 1 92.75 157 TYR B C 1
ATOM 5524 O O . TYR B 1 157 ? -0.955 -34.531 -37.781 1 92.75 157 TYR B O 1
ATOM 5532 N N . PHE B 1 158 ? -2.869 -35.156 -38.781 1 95.81 158 PHE B N 1
ATOM 5533 C CA . PHE B 1 158 ? -2.35 -36.406 -39.312 1 95.81 158 PHE B CA 1
ATOM 5534 C C . PHE B 1 158 ? -1.229 -36.156 -40.312 1 95.81 158 PHE B C 1
ATOM 5536 O O . PHE B 1 158 ? -0.167 -36.781 -40.25 1 95.81 158 PHE B O 1
ATOM 5543 N N . LYS B 1 159 ? -1.469 -35.188 -41.188 1 95.62 159 LYS B N 1
ATOM 5544 C CA . LYS B 1 159 ? -0.484 -34.844 -42.219 1 95.62 159 LYS B CA 1
ATOM 5545 C C . LYS B 1 159 ? 0.819 -34.375 -41.594 1 95.62 159 LYS B C 1
ATOM 5547 O O . LYS B 1 159 ? 1.905 -34.781 -42 1 95.62 159 LYS B O 1
ATOM 5552 N N . LYS B 1 160 ? 0.709 -33.562 -40.625 1 93.94 160 LYS B N 1
ATOM 5553 C CA . LYS B 1 160 ? 1.896 -33.031 -39.969 1 93.94 160 LYS B CA 1
ATOM 5554 C C . LYS B 1 160 ? 2.629 -34.094 -39.188 1 93.94 160 LYS B C 1
ATOM 5556 O O . LYS B 1 160 ? 3.861 -34.125 -39.156 1 93.94 160 LYS B O 1
ATOM 5561 N N . ALA B 1 161 ? 1.873 -34.906 -38.469 1 96.06 161 ALA B N 1
ATOM 5562 C CA . ALA B 1 161 ? 2.479 -36 -37.719 1 96.06 161 ALA B CA 1
ATOM 5563 C C . ALA B 1 161 ? 3.186 -37 -38.625 1 96.06 161 ALA B C 1
ATOM 5565 O O . ALA B 1 161 ? 4.238 -37.531 -38.281 1 96.06 161 ALA B O 1
ATOM 5566 N N . MET B 1 162 ? 2.596 -37.219 -39.812 1 96.44 162 MET B N 1
ATOM 5567 C CA . MET B 1 162 ? 3.191 -38.094 -40.812 1 96.44 162 MET B CA 1
ATOM 5568 C C . MET B 1 162 ? 4.508 -37.531 -41.312 1 96.44 162 MET B C 1
ATOM 5570 O O . MET B 1 162 ? 5.34 -38.281 -41.844 1 96.44 162 MET B O 1
ATOM 5574 N N . GLN B 1 163 ? 4.691 -36.281 -41.156 1 95.44 163 GLN B N 1
ATOM 5575 C CA . GLN B 1 163 ? 5.941 -35.625 -41.531 1 95.44 163 GLN B CA 1
ATOM 5576 C C . GLN B 1 163 ? 6.953 -35.656 -40.406 1 95.44 163 GLN B C 1
ATOM 5578 O O . GLN B 1 163 ? 8.031 -35.094 -40.5 1 95.44 163 GLN B O 1
ATOM 5583 N N . GLY B 1 164 ? 6.594 -36.281 -39.25 1 93.75 164 GLY B N 1
ATOM 5584 C CA . GLY B 1 164 ? 7.539 -36.5 -38.156 1 93.75 164 GLY B CA 1
ATOM 5585 C C . GLY B 1 164 ? 7.379 -35.5 -37.031 1 93.75 164 GLY B C 1
ATOM 5586 O O . GLY B 1 164 ? 8.195 -35.5 -36.094 1 93.75 164 GLY B O 1
ATOM 5587 N N . GLN B 1 165 ? 6.328 -34.812 -37.031 1 91.38 165 GLN B N 1
ATOM 5588 C CA . GLN B 1 165 ? 6.156 -33.781 -36.031 1 91.38 165 GLN B CA 1
ATOM 5589 C C . GLN B 1 165 ? 5.238 -34.25 -34.906 1 91.38 165 GLN B C 1
ATOM 5591 O O . GLN B 1 165 ? 4.242 -34.938 -35.156 1 91.38 165 GLN B O 1
ATOM 5596 N N . LYS B 1 166 ? 5.609 -34 -33.625 1 91.62 166 LYS B N 1
ATOM 5597 C CA . LYS B 1 166 ? 4.672 -34.062 -32.5 1 91.62 166 LYS B CA 1
ATOM 5598 C C . LYS B 1 166 ? 3.76 -32.812 -32.5 1 91.62 166 LYS B C 1
ATOM 5600 O O . LYS B 1 166 ? 4.234 -31.688 -32.406 1 91.62 166 LYS B O 1
ATOM 5605 N N . ILE B 1 167 ? 2.482 -33.031 -32.531 1 90.25 167 ILE B N 1
ATOM 5606 C CA . ILE B 1 167 ? 1.646 -31.844 -32.75 1 90.25 167 ILE B CA 1
ATOM 5607 C C . ILE B 1 167 ? 0.371 -31.969 -31.922 1 90.25 167 ILE B C 1
ATOM 5609 O O . ILE B 1 167 ? -0.074 -33.094 -31.609 1 90.25 167 ILE B O 1
ATOM 5613 N N . MET B 1 168 ? -0.082 -30.906 -31.516 1 87.44 168 MET B N 1
ATOM 5614 C CA . MET B 1 168 ? -1.423 -30.766 -30.953 1 87.44 168 MET B CA 1
ATOM 5615 C C . MET B 1 168 ? -2.379 -30.156 -31.969 1 87.44 168 MET B C 1
ATOM 5617 O O . MET B 1 168 ? -2.1 -29.094 -32.531 1 87.44 168 MET B O 1
ATOM 5621 N N . SER B 1 169 ? -3.479 -30.766 -32.156 1 88 169 SER B N 1
ATOM 5622 C CA . SER B 1 169 ? -4.402 -30.266 -33.188 1 88 169 SER B CA 1
ATOM 5623 C C . SER B 1 169 ? -5.203 -29.078 -32.656 1 88 169 SER B C 1
ATOM 5625 O O . SER B 1 169 ? -5.273 -28.844 -31.453 1 88 169 SER B O 1
ATOM 5627 N N . THR B 1 170 ? -5.801 -28.281 -33.594 1 78.75 170 THR B N 1
ATOM 5628 C CA . THR B 1 170 ? -6.867 -27.359 -33.25 1 78.75 170 THR B CA 1
ATOM 5629 C C . THR B 1 170 ? -8.133 -28.109 -32.844 1 78.75 170 THR B C 1
ATOM 5631 O O . THR B 1 170 ? -8.289 -29.297 -33.188 1 78.75 170 THR B O 1
ATOM 5634 N N . PRO B 1 171 ? -8.93 -27.406 -32.031 1 78.06 171 PRO B N 1
ATOM 5635 C CA . PRO B 1 171 ? -10.188 -28.094 -31.719 1 78.06 171 PRO B CA 1
ATOM 5636 C C . PRO B 1 171 ? -10.953 -28.516 -32.969 1 78.06 171 PRO B C 1
ATOM 5638 O O . PRO B 1 171 ? -11.078 -27.734 -33.906 1 78.06 171 PRO B O 1
ATOM 5641 N N . LEU B 1 172 ? -11.273 -29.703 -33.031 1 83.19 172 LEU B N 1
ATOM 5642 C CA . LEU B 1 172 ? -11.992 -30.234 -34.188 1 83.19 172 LEU B CA 1
ATOM 5643 C C . LEU B 1 172 ? -13.062 -31.219 -33.75 1 83.19 172 LEU B C 1
ATOM 5645 O O . LEU B 1 172 ? -12.977 -31.797 -32.656 1 83.19 172 LEU B O 1
ATOM 5649 N N . ALA B 1 173 ? -14.062 -31.281 -34.562 1 81.88 173 ALA B N 1
ATOM 5650 C CA . ALA B 1 173 ? -15.133 -32.25 -34.312 1 81.88 173 ALA B CA 1
ATOM 5651 C C . ALA B 1 173 ? -14.648 -33.656 -34.5 1 81.88 173 ALA B C 1
ATOM 5653 O O . ALA B 1 173 ? -14.148 -34.031 -35.562 1 81.88 173 ALA B O 1
ATOM 5654 N N . SER B 1 174 ? -14.734 -34.469 -33.5 1 83.12 174 SER B N 1
ATOM 5655 C CA . SER B 1 174 ? -14.32 -35.844 -33.594 1 83.12 174 SER B CA 1
ATOM 5656 C C . SER B 1 174 ? -15.117 -36.625 -34.625 1 83.12 174 SER B C 1
ATOM 5658 O O . SER B 1 174 ? -16.328 -36.469 -34.75 1 83.12 174 SER B O 1
ATOM 5660 N N . LYS B 1 175 ? -14.461 -37.406 -35.469 1 82.5 175 LYS B N 1
ATOM 5661 C CA . LYS B 1 175 ? -15.133 -38.25 -36.438 1 82.5 175 LYS B CA 1
ATOM 5662 C C . LYS B 1 175 ? -15.867 -39.406 -35.781 1 82.5 175 LYS B C 1
ATOM 5664 O O . LYS B 1 175 ? -16.734 -40.031 -36.375 1 82.5 175 LYS B O 1
ATOM 5669 N N . VAL B 1 176 ? -15.461 -39.594 -34.594 1 82.81 176 VAL B N 1
ATOM 5670 C CA . VAL B 1 176 ? -16 -40.75 -33.875 1 82.81 176 VAL B CA 1
ATOM 5671 C C . VAL B 1 176 ? -17.297 -40.344 -33.188 1 82.81 176 VAL B C 1
ATOM 5673 O O . VAL B 1 176 ? -18.312 -41.031 -33.312 1 82.81 176 VAL B O 1
ATOM 5676 N N . ASP B 1 177 ? -17.359 -39.25 -32.406 1 81.94 177 ASP B N 1
ATOM 5677 C CA . ASP B 1 177 ? -18.531 -38.938 -31.609 1 81.94 177 ASP B CA 1
ATOM 5678 C C . ASP B 1 177 ? -19.016 -37.5 -31.891 1 81.94 177 ASP B C 1
ATOM 5680 O O . ASP B 1 177 ? -20.031 -37.062 -31.344 1 81.94 177 ASP B O 1
ATOM 5684 N N . GLY B 1 178 ? -18.359 -36.719 -32.625 1 79.06 178 GLY B N 1
ATOM 5685 C CA . GLY B 1 178 ? -18.812 -35.375 -33.062 1 79.06 178 GLY B CA 1
ATOM 5686 C C . GLY B 1 178 ? -18.484 -34.312 -32.062 1 79.06 178 GLY B C 1
ATOM 5687 O O . GLY B 1 178 ? -18.688 -33.125 -32.344 1 79.06 178 GLY B O 1
ATOM 5688 N N . ARG B 1 179 ? -18 -34.625 -30.938 1 83.06 179 ARG B N 1
ATOM 5689 C CA . ARG B 1 179 ? -17.656 -33.625 -29.922 1 83.06 179 ARG B CA 1
ATOM 5690 C C . ARG B 1 179 ? -16.328 -32.938 -30.266 1 83.06 179 ARG B C 1
ATOM 5692 O O . ARG B 1 179 ? -15.469 -33.531 -30.906 1 83.06 179 ARG B O 1
ATOM 5699 N N . THR B 1 180 ? -16.281 -31.734 -29.906 1 79.12 180 THR B N 1
ATOM 5700 C CA . THR B 1 180 ? -15.062 -30.969 -30.156 1 79.12 180 THR B CA 1
ATOM 5701 C C . THR B 1 180 ? -13.93 -31.438 -29.25 1 79.12 180 THR B C 1
ATOM 5703 O O . THR B 1 180 ? -14.086 -31.469 -28.016 1 79.12 180 THR B O 1
ATOM 5706 N N . LYS B 1 181 ? -12.805 -31.875 -29.844 1 84.12 181 LYS B N 1
ATOM 5707 C CA . LYS B 1 181 ? -11.664 -32.406 -29.094 1 84.12 181 LYS B CA 1
ATOM 5708 C C . LYS B 1 181 ? -10.352 -31.828 -29.641 1 84.12 181 LYS B C 1
ATOM 5710 O O . LYS B 1 181 ? -10.328 -31.234 -30.719 1 84.12 181 LYS B O 1
ATOM 5715 N N . VAL B 1 182 ? -9.422 -31.938 -28.859 1 83.94 182 VAL B N 1
ATOM 5716 C CA . VAL B 1 182 ? -8.047 -31.656 -29.281 1 83.94 182 VAL B CA 1
ATOM 5717 C C . VAL B 1 182 ? -7.246 -32.938 -29.312 1 83.94 182 VAL B C 1
ATOM 5719 O O . VAL B 1 182 ? -7.363 -33.781 -28.422 1 83.94 182 VAL B O 1
ATOM 5722 N N . ILE B 1 183 ? -6.504 -33.125 -30.375 1 91.19 183 ILE B N 1
ATOM 5723 C CA . ILE B 1 183 ? -5.785 -34.375 -30.547 1 91.19 183 ILE B CA 1
ATOM 5724 C C . ILE B 1 183 ? -4.285 -34.125 -30.375 1 91.19 183 ILE B C 1
ATOM 5726 O O . ILE B 1 183 ? -3.717 -33.25 -31 1 91.19 183 ILE B O 1
ATOM 5730 N N . LEU B 1 184 ? -3.689 -34.875 -29.531 1 91.69 184 LEU B N 1
ATOM 5731 C CA . LEU B 1 184 ? -2.234 -35 -29.469 1 91.69 184 LEU B CA 1
ATOM 5732 C C . LEU B 1 184 ? -1.74 -36.125 -30.359 1 91.69 184 LEU B C 1
ATOM 5734 O O . LEU B 1 184 ? -2.076 -37.281 -30.125 1 91.69 184 LEU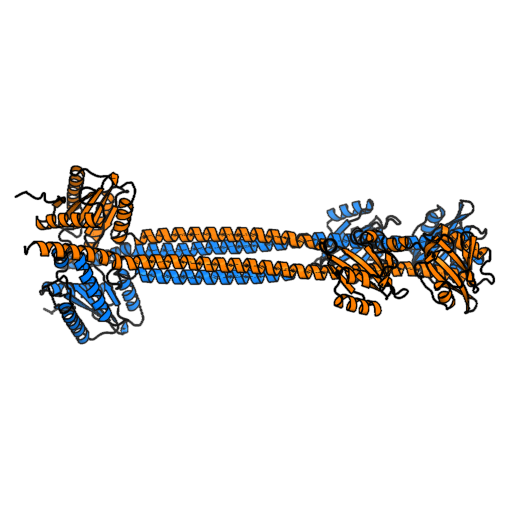 B O 1
ATOM 5738 N N . ALA B 1 185 ? -0.964 -35.781 -31.359 1 95.5 185 ALA B N 1
ATOM 5739 C CA . ALA B 1 185 ? -0.536 -36.781 -32.344 1 95.5 185 ALA B CA 1
ATOM 5740 C C . ALA B 1 185 ? 0.984 -36.906 -32.344 1 95.5 185 ALA B C 1
ATOM 5742 O O . ALA B 1 185 ? 1.698 -35.906 -32.312 1 95.5 185 ALA B O 1
ATOM 5743 N N . VAL B 1 186 ? 1.46 -38.094 -32.312 1 96.31 186 VAL B N 1
ATOM 5744 C CA . VAL B 1 186 ? 2.889 -38.344 -32.406 1 96.31 186 VAL B CA 1
ATOM 5745 C C . VAL B 1 186 ? 3.146 -39.344 -33.531 1 96.31 186 VAL B C 1
ATOM 5747 O O . VAL B 1 186 ? 2.307 -40.219 -33.812 1 96.31 186 VAL B O 1
ATOM 5750 N N . PRO B 1 187 ? 4.297 -39.25 -34.219 1 97.12 187 PRO B N 1
ATOM 5751 C CA . PRO B 1 187 ? 4.609 -40.188 -35.312 1 97.12 187 PRO B CA 1
ATOM 5752 C C . PRO B 1 187 ? 5.051 -41.562 -34.781 1 97.12 187 PRO B C 1
ATOM 5754 O O . PRO B 1 187 ? 5.672 -41.656 -33.719 1 97.12 187 PRO B O 1
ATOM 5757 N N . ILE B 1 188 ? 4.68 -42.562 -35.438 1 97.25 188 ILE B N 1
ATOM 5758 C CA . ILE B 1 188 ? 5.188 -43.906 -35.219 1 97.25 188 ILE B CA 1
ATOM 5759 C C . ILE B 1 188 ? 6.316 -44.219 -36.219 1 97.25 188 ILE B C 1
ATOM 5761 O O . ILE B 1 188 ? 6.102 -44.219 -37.406 1 97.25 188 ILE B O 1
ATOM 5765 N N . TYR B 1 189 ? 7.445 -44.469 -35.688 1 95 189 TYR B N 1
ATOM 5766 C CA . TYR B 1 189 ? 8.617 -44.688 -36.531 1 95 189 TYR B CA 1
ATOM 5767 C C . TYR B 1 189 ? 8.922 -46.188 -36.625 1 95 189 TYR B C 1
ATOM 5769 O O . TYR B 1 189 ? 8.781 -46.938 -35.656 1 95 189 TYR B O 1
ATOM 5777 N N . ARG B 1 190 ? 9.234 -46.656 -37.781 1 93.56 190 ARG B N 1
ATOM 5778 C CA . ARG B 1 190 ? 9.812 -47.969 -38.062 1 93.56 190 ARG B CA 1
ATOM 5779 C C . ARG B 1 190 ? 11.016 -47.844 -38.969 1 93.56 190 ARG B C 1
ATOM 5781 O O . ARG B 1 190 ? 10.898 -47.344 -40.094 1 93.56 190 ARG B O 1
ATOM 5788 N N . ASN B 1 191 ? 12.203 -48.344 -38.594 1 90.5 191 ASN B N 1
ATOM 5789 C CA . ASN B 1 191 ? 13.438 -48.281 -39.375 1 90.5 191 ASN B CA 1
ATOM 5790 C C . ASN B 1 191 ? 13.703 -46.875 -39.875 1 90.5 191 ASN B C 1
ATOM 5792 O O . ASN B 1 191 ? 14.016 -46.656 -41.062 1 90.5 191 ASN B O 1
ATOM 5796 N N . GLY B 1 192 ? 13.391 -45.75 -39.094 1 90.12 192 GLY B N 1
ATOM 5797 C CA . GLY B 1 192 ? 13.711 -44.375 -39.406 1 90.12 192 GLY B CA 1
ATOM 5798 C C . GLY B 1 192 ? 12.648 -43.688 -40.219 1 90.12 192 GLY B C 1
ATOM 5799 O O . GLY B 1 192 ? 12.742 -42.469 -40.5 1 90.12 192 GLY B O 1
ATOM 5800 N N . GLN B 1 193 ? 11.641 -44.469 -40.625 1 94.06 193 GLN B N 1
ATOM 5801 C CA . GLN B 1 193 ? 10.57 -43.906 -41.438 1 94.06 193 GLN B CA 1
ATOM 5802 C C . GLN B 1 193 ? 9.258 -43.844 -40.656 1 94.06 193 GLN B C 1
ATOM 5804 O O . GLN B 1 193 ? 8.977 -44.75 -39.844 1 94.06 193 GLN B O 1
ATOM 5809 N N . VAL B 1 194 ? 8.445 -42.812 -40.938 1 96.81 194 VAL B N 1
ATOM 5810 C CA . VAL B 1 194 ? 7.141 -42.719 -40.281 1 96.81 194 VAL B CA 1
ATOM 5811 C C . VAL B 1 194 ? 6.152 -43.656 -40.969 1 96.81 194 VAL B C 1
ATOM 5813 O O . VAL B 1 194 ? 5.875 -43.531 -42.156 1 96.81 194 VAL B O 1
ATOM 5816 N N . THR B 1 195 ? 5.594 -44.594 -40.219 1 95.5 195 THR B N 1
ATOM 5817 C CA . THR B 1 195 ? 4.695 -45.594 -40.781 1 95.5 195 THR B CA 1
ATOM 5818 C C . THR B 1 195 ? 3.271 -45.375 -40.281 1 95.5 195 THR B C 1
ATOM 5820 O O . THR B 1 195 ? 2.34 -46.031 -40.75 1 95.5 195 THR B O 1
ATOM 5823 N N . GLY B 1 196 ? 3.121 -44.469 -39.312 1 97.06 196 GLY B N 1
ATOM 5824 C CA . GLY B 1 196 ? 1.805 -44.188 -38.781 1 97.06 196 GLY B CA 1
ATOM 5825 C C . GLY B 1 196 ? 1.817 -43.094 -37.719 1 97.06 196 GLY B C 1
ATOM 5826 O O . GLY B 1 196 ? 2.816 -42.375 -37.594 1 97.06 196 GLY B O 1
ATOM 5827 N N . VAL B 1 197 ? 0.661 -42.875 -37.188 1 97.81 197 VAL B N 1
ATOM 5828 C CA . VAL B 1 197 ? 0.49 -41.844 -36.188 1 97.81 197 VAL B CA 1
ATOM 5829 C C . VAL B 1 197 ? -0.325 -42.344 -35.031 1 97.81 197 VAL B C 1
ATOM 5831 O O . VAL B 1 197 ? -1.271 -43.125 -35.219 1 97.81 197 VAL B O 1
ATOM 5834 N N . LEU B 1 198 ? 0.157 -42.125 -33.844 1 97.31 198 LEU B N 1
ATOM 5835 C CA . LEU B 1 198 ? -0.624 -42.344 -32.625 1 97.31 198 LEU B CA 1
ATOM 5836 C C . LEU B 1 198 ? -1.25 -41.062 -32.125 1 97.31 198 LEU B C 1
ATOM 5838 O O . LEU B 1 198 ? -0.555 -40.062 -31.953 1 97.31 198 LEU B O 1
ATOM 5842 N N . GLY B 1 199 ? -2.533 -41.062 -32 1 95 199 GLY B N 1
ATOM 5843 C CA . GLY B 1 199 ? -3.232 -39.844 -31.578 1 95 199 GLY B CA 1
ATOM 5844 C C . GLY B 1 199 ? -4.094 -40.062 -30.344 1 95 199 GLY B C 1
ATOM 5845 O O . GLY B 1 199 ? -4.727 -41.094 -30.188 1 95 199 GLY B O 1
ATOM 5846 N N . ALA B 1 200 ? -3.996 -39.156 -29.422 1 92.56 200 ALA B N 1
ATOM 5847 C CA . ALA B 1 200 ? -4.848 -39.156 -28.234 1 92.56 200 ALA B CA 1
ATOM 5848 C C . ALA B 1 200 ? -5.703 -37.875 -28.172 1 92.56 200 ALA B C 1
ATOM 5850 O O . ALA B 1 200 ? -5.211 -36.781 -28.422 1 92.56 200 ALA B O 1
ATOM 5851 N N . SER B 1 201 ? -6.941 -38.062 -27.922 1 88.94 201 SER B N 1
ATOM 5852 C CA . SER B 1 201 ? -7.871 -36.938 -27.922 1 88.94 201 SER B CA 1
ATOM 5853 C C . SER B 1 201 ? -8.195 -36.469 -26.516 1 88.94 201 SER B C 1
ATOM 5855 O O . SER B 1 201 ? -8.336 -37.312 -25.609 1 88.94 201 SER B O 1
ATOM 5857 N N . TYR B 1 202 ? -8.156 -35.188 -26.328 1 77.94 202 TYR B N 1
ATOM 5858 C CA . TYR B 1 202 ? -8.547 -34.531 -25.094 1 77.94 202 TYR B CA 1
ATOM 5859 C C . TYR B 1 202 ? -9.789 -33.656 -25.297 1 77.94 202 TYR B C 1
ATOM 5861 O O . TYR B 1 202 ? -9.953 -33.031 -26.344 1 77.94 202 TYR B O 1
ATOM 5869 N N . ASN B 1 203 ? -10.539 -33.688 -24.172 1 72.44 203 ASN B N 1
ATOM 5870 C CA . ASN B 1 203 ? -11.625 -32.719 -24.188 1 72.44 203 ASN B CA 1
ATOM 5871 C C . ASN B 1 203 ? -11.117 -31.312 -23.922 1 72.44 203 ASN B C 1
ATOM 5873 O O . ASN B 1 203 ? -10.32 -31.094 -23.016 1 72.44 203 ASN B O 1
ATOM 5877 N N . VAL B 1 204 ? -11.516 -30.391 -24.688 1 68 204 VAL B N 1
ATOM 5878 C CA . VAL B 1 204 ? -11.102 -29 -24.594 1 68 204 VAL B CA 1
ATOM 5879 C C . VAL B 1 204 ? -11.367 -28.484 -23.172 1 68 204 VAL B C 1
ATOM 5881 O O . VAL B 1 204 ? -10.578 -27.703 -22.641 1 68 204 VAL B O 1
ATOM 5884 N N . GLY B 1 205 ? -12.445 -28.859 -22.594 1 65 205 GLY B N 1
ATOM 5885 C CA . GLY B 1 205 ? -12.758 -28.484 -21.219 1 65 205 GLY B CA 1
ATOM 5886 C C . GLY B 1 205 ? -11.703 -28.906 -20.219 1 65 205 GLY B C 1
ATOM 5887 O O . GLY B 1 205 ? -11.391 -28.172 -19.281 1 65 205 GLY B O 1
ATOM 5888 N N . ALA B 1 206 ? -11.039 -30.031 -20.5 1 68.06 206 ALA B N 1
ATOM 5889 C CA . ALA B 1 206 ? -9.992 -30.531 -19.625 1 68.06 206 ALA B CA 1
ATOM 5890 C C . ALA B 1 206 ? -8.758 -29.641 -19.672 1 68.06 206 ALA B C 1
ATOM 5892 O O . ALA B 1 206 ? -8.094 -29.438 -18.656 1 68.06 206 ALA B O 1
ATOM 5893 N N . LEU B 1 207 ? -8.586 -29.125 -20.844 1 68.75 207 LEU B N 1
ATOM 5894 C CA . LEU B 1 207 ? -7.461 -28.203 -20.969 1 68.75 207 LEU B CA 1
ATOM 5895 C C . LEU B 1 207 ? -7.688 -26.953 -20.141 1 68.75 207 LEU B C 1
ATOM 5897 O O . LEU B 1 207 ? -6.762 -26.453 -19.484 1 68.75 207 LEU B O 1
ATOM 5901 N N . ASN B 1 208 ? -8.906 -26.547 -20.156 1 66.25 208 ASN B N 1
ATOM 5902 C CA . ASN B 1 208 ? -9.273 -25.359 -19.375 1 66.25 208 ASN B CA 1
ATOM 5903 C C . ASN B 1 208 ? -9.125 -25.625 -17.875 1 66.25 208 ASN B C 1
ATOM 5905 O O . ASN B 1 208 ? -8.664 -24.75 -17.141 1 66.25 208 ASN B O 1
ATOM 5909 N N . GLN B 1 209 ? -9.57 -26.719 -17.516 1 63.81 209 GLN B N 1
ATOM 5910 C CA . GLN B 1 209 ? -9.492 -27.078 -16.109 1 63.81 209 GLN B CA 1
ATOM 5911 C C . GLN B 1 209 ? -8.039 -27.188 -15.641 1 63.81 209 GLN B C 1
ATOM 5913 O O . GLN B 1 209 ? -7.703 -26.766 -14.539 1 63.81 209 GLN B O 1
ATOM 5918 N N . MET B 1 210 ? -7.293 -27.688 -16.5 1 64.5 210 MET B N 1
ATOM 5919 C CA . MET B 1 210 ? -5.875 -27.844 -16.203 1 64.5 210 MET B CA 1
ATOM 5920 C C . MET B 1 210 ? -5.207 -26.5 -15.984 1 64.5 210 MET B C 1
ATOM 5922 O O . MET B 1 210 ? -4.293 -26.359 -15.172 1 64.5 210 MET B O 1
ATOM 5926 N N . LEU B 1 211 ? -5.648 -25.594 -16.688 1 62.41 211 LEU B N 1
ATOM 5927 C CA . LEU B 1 211 ? -4.961 -24.297 -16.719 1 62.41 211 LEU B CA 1
ATOM 5928 C C . LEU B 1 211 ? -5.43 -23.406 -15.586 1 62.41 211 LEU B C 1
ATOM 5930 O O . LEU B 1 211 ? -4.656 -22.594 -15.07 1 62.41 211 LEU B O 1
ATOM 5934 N N . PHE B 1 212 ? -6.699 -23.344 -15.305 1 59.91 212 PHE B N 1
ATOM 5935 C CA . PHE B 1 212 ? -7.055 -22.078 -14.68 1 59.91 212 PHE B CA 1
ATOM 5936 C C . PHE B 1 212 ? -7.906 -22.297 -13.438 1 59.91 212 PHE B C 1
ATOM 5938 O O . PHE B 1 212 ? -8.453 -21.359 -12.867 1 59.91 212 PHE B O 1
ATOM 5945 N N . ASP B 1 213 ? -8.203 -23.547 -12.969 1 57.12 213 ASP B N 1
ATOM 5946 C CA . ASP B 1 213 ? -9.109 -23.656 -11.836 1 57.12 213 ASP B CA 1
ATOM 5947 C C . ASP B 1 213 ? -8.586 -22.875 -10.633 1 57.12 213 ASP B C 1
ATOM 5949 O O . ASP B 1 213 ? -9.367 -22.406 -9.797 1 57.12 213 ASP B O 1
ATOM 5953 N N . ASP B 1 214 ? -7.254 -22.531 -10.672 1 60.72 214 ASP B N 1
ATOM 5954 C CA . ASP B 1 214 ? -6.836 -22.156 -9.328 1 60.72 214 ASP B CA 1
ATOM 5955 C C . ASP B 1 214 ? -6.32 -20.719 -9.281 1 60.72 214 ASP B C 1
ATOM 5957 O O . ASP B 1 214 ? -5.773 -20.281 -8.266 1 60.72 214 ASP B O 1
ATOM 5961 N N . ILE B 1 215 ? -6.637 -19.984 -10.438 1 70.81 215 ILE B N 1
ATOM 5962 C CA . ILE B 1 215 ? -6.07 -18.641 -10.344 1 70.81 215 ILE B CA 1
ATOM 5963 C C . ILE B 1 215 ? -7.176 -17.641 -10.055 1 70.81 215 ILE B C 1
ATOM 5965 O O . ILE B 1 215 ? -8.273 -17.719 -10.609 1 70.81 215 ILE B O 1
ATOM 5969 N N . TYR B 1 216 ? -7.031 -16.672 -9.109 1 76.56 216 TYR B N 1
ATOM 5970 C CA . TYR B 1 216 ? -7.934 -15.609 -8.695 1 76.56 216 TYR B CA 1
ATOM 5971 C C . TYR B 1 216 ? -9.297 -16.172 -8.312 1 76.56 216 TYR B C 1
ATOM 5973 O O . TYR B 1 216 ? -10.336 -15.648 -8.742 1 76.56 216 TYR B O 1
ATOM 5981 N N . ASP B 1 217 ? -9.297 -17.297 -7.613 1 69.75 217 ASP B N 1
ATOM 5982 C CA . ASP B 1 217 ? -10.484 -17.938 -7.047 1 69.75 217 ASP B CA 1
ATOM 5983 C C . ASP B 1 217 ? -11.484 -18.312 -8.141 1 69.75 217 ASP B C 1
ATOM 5985 O O . ASP B 1 217 ? -12.695 -18.266 -7.934 1 69.75 217 ASP B O 1
ATOM 5989 N N . GLY B 1 218 ? -10.984 -18.422 -9.344 1 71.69 218 GLY B N 1
ATOM 5990 C CA . GLY B 1 218 ? -11.836 -18.875 -10.43 1 71.69 218 GLY B CA 1
ATOM 5991 C C . GLY B 1 218 ? -12.641 -17.75 -11.07 1 71.69 218 GLY B C 1
ATOM 5992 O O . GLY B 1 218 ? -13.531 -18.016 -11.883 1 71.69 218 GLY B O 1
ATOM 5993 N N . ILE B 1 219 ? -12.43 -16.578 -10.719 1 78.06 219 ILE B N 1
ATOM 5994 C CA . ILE B 1 219 ? -13.211 -15.453 -11.234 1 78.06 219 ILE B CA 1
ATOM 5995 C C . ILE B 1 219 ? -12.695 -15.055 -12.617 1 78.06 219 ILE B C 1
ATOM 5997 O O . ILE B 1 219 ? -13.469 -14.586 -13.461 1 78.06 219 ILE B O 1
ATOM 6001 N N . GLY B 1 220 ? -11.555 -15.383 -12.977 1 82.88 220 GLY B N 1
ATOM 6002 C CA . GLY B 1 220 ? -11.023 -15.047 -14.289 1 82.88 220 GLY B CA 1
ATOM 6003 C C . GLY B 1 220 ? -11.344 -16.094 -15.344 1 82.88 220 GLY B C 1
ATOM 6004 O O . GLY B 1 220 ? -11.938 -17.125 -15.039 1 82.88 220 GLY B O 1
ATOM 6005 N N . PHE B 1 221 ? -11.148 -15.656 -16.625 1 83.69 221 PHE B N 1
ATOM 6006 C CA . PHE B 1 221 ? -11.43 -16.547 -17.75 1 83.69 221 PHE B CA 1
ATOM 6007 C C . PHE B 1 221 ? -10.172 -16.766 -18.578 1 83.69 221 PHE B C 1
ATOM 6009 O O . PHE B 1 221 ? -9.398 -15.836 -18.812 1 83.69 221 PHE B O 1
ATOM 6016 N N . SER B 1 222 ? -10.039 -17.984 -18.922 1 85.31 222 SER B N 1
ATOM 6017 C CA . SER B 1 222 ? -8.898 -18.312 -19.781 1 85.31 222 SER B CA 1
ATOM 6018 C C . SER B 1 222 ? -9.344 -18.625 -21.203 1 85.31 222 SER B C 1
ATOM 6020 O O . SER B 1 222 ? -10.461 -19.109 -21.422 1 85.31 222 SER B O 1
ATOM 6022 N N . MET B 1 223 ? -8.539 -18.266 -22.156 1 85.75 223 MET B N 1
ATOM 6023 C CA . MET B 1 223 ? -8.773 -18.641 -23.547 1 85.75 223 MET B CA 1
ATOM 6024 C C . MET B 1 223 ? -7.453 -18.875 -24.281 1 85.75 223 MET B C 1
ATOM 6026 O O . MET B 1 223 ? -6.414 -18.359 -23.875 1 85.75 223 MET B O 1
ATOM 6030 N N . ILE B 1 224 ? -7.516 -19.719 -25.188 1 86.5 224 ILE B N 1
ATOM 6031 C CA . ILE B 1 224 ? -6.383 -19.953 -26.078 1 86.5 224 ILE B CA 1
ATOM 6032 C C . ILE B 1 224 ? -6.699 -19.438 -27.469 1 86.5 224 ILE B C 1
ATOM 6034 O O . ILE B 1 224 ? -7.766 -19.703 -28.016 1 86.5 224 ILE B O 1
ATOM 6038 N N . ILE B 1 225 ? -5.805 -18.625 -27.953 1 90.19 225 ILE B N 1
ATOM 6039 C CA . ILE B 1 225 ? -6.035 -18.047 -29.281 1 90.19 225 ILE B CA 1
ATOM 6040 C C . ILE B 1 225 ? -4.852 -18.344 -30.188 1 90.19 225 ILE B C 1
ATOM 6042 O O . ILE B 1 225 ? -3.758 -18.672 -29.719 1 90.19 225 ILE B O 1
ATOM 6046 N N . ASP B 1 226 ? -5.129 -18.344 -31.453 1 88.94 226 ASP B N 1
ATOM 6047 C CA . ASP B 1 226 ? -4.031 -18.453 -32.406 1 88.94 226 ASP B CA 1
ATOM 6048 C C . ASP B 1 226 ? -3.443 -17.078 -32.75 1 88.94 226 ASP B C 1
ATOM 6050 O O . ASP B 1 226 ? -3.848 -16.078 -32.156 1 88.94 226 ASP B O 1
ATOM 6054 N N . THR B 1 227 ? -2.42 -17.016 -33.594 1 90.31 227 THR B N 1
ATOM 6055 C CA . THR B 1 227 ? -1.706 -15.781 -33.875 1 90.31 227 THR B CA 1
ATOM 6056 C C . THR B 1 227 ? -2.619 -14.797 -34.594 1 90.31 227 THR B C 1
ATOM 6058 O O . THR B 1 227 ? -2.375 -13.586 -34.594 1 90.31 227 THR B O 1
ATOM 6061 N N . SER B 1 228 ? -3.709 -15.297 -35.25 1 90.69 228 SER B N 1
ATOM 6062 C CA . SER B 1 228 ? -4.645 -14.43 -35.938 1 90.69 228 SER B CA 1
ATOM 6063 C C . SER B 1 228 ? -5.707 -13.875 -35 1 90.69 228 SER B C 1
ATOM 6065 O O . SER B 1 228 ? -6.496 -13.008 -35.406 1 90.69 228 SER B O 1
ATOM 6067 N N . GLY B 1 229 ? -5.754 -14.359 -33.844 1 92.06 229 GLY B N 1
ATOM 6068 C CA . GLY B 1 229 ? -6.715 -13.883 -32.875 1 92.06 229 GLY B CA 1
ATOM 6069 C C . GLY B 1 229 ? -7.938 -14.773 -32.75 1 92.06 229 GLY B C 1
ATOM 6070 O O . GLY B 1 229 ? -8.844 -14.492 -31.953 1 92.06 229 GLY B O 1
ATOM 6071 N N . LYS B 1 230 ? -7.953 -15.789 -33.469 1 90.5 230 LYS B N 1
ATOM 6072 C CA . LYS B 1 230 ? -9.078 -16.719 -33.406 1 90.5 230 LYS B CA 1
ATOM 6073 C C . LYS B 1 230 ? -9.055 -17.547 -32.125 1 90.5 230 LYS B C 1
ATOM 6075 O O . LYS B 1 230 ? -8.008 -18.078 -31.75 1 90.5 230 LYS B O 1
ATOM 6080 N N . ILE B 1 231 ? -10.211 -17.688 -31.531 1 88.81 231 ILE B N 1
ATOM 6081 C CA . ILE B 1 231 ? -10.312 -18.422 -30.281 1 88.81 231 ILE B CA 1
ATOM 6082 C C . ILE B 1 231 ? -10.367 -19.922 -30.562 1 88.81 231 ILE B C 1
ATOM 6084 O O . ILE B 1 231 ? -11.25 -20.391 -31.281 1 88.81 231 ILE B O 1
ATOM 6088 N N . ILE B 1 232 ? -9.43 -20.547 -30.031 1 81.69 232 ILE B N 1
ATOM 6089 C CA . ILE B 1 232 ? -9.32 -21.984 -30.188 1 81.69 232 ILE B CA 1
ATOM 6090 C C . ILE B 1 232 ? -10.07 -22.688 -29.047 1 81.69 232 ILE B C 1
ATOM 6092 O O . ILE B 1 232 ? -10.773 -23.672 -29.266 1 81.69 232 ILE B O 1
ATOM 6096 N N . SER B 1 233 ? -9.852 -22.203 -27.844 1 80.44 233 SER B N 1
ATOM 6097 C CA . SER B 1 233 ? -10.516 -22.719 -26.656 1 80.44 233 SER B CA 1
ATOM 6098 C C . SER B 1 233 ? -10.812 -21.609 -25.641 1 80.44 233 SER B C 1
ATOM 6100 O O . SER B 1 233 ? -10.062 -20.641 -25.547 1 80.44 233 SER B O 1
ATOM 6102 N N . CYS B 1 234 ? -11.914 -21.719 -25.031 1 79.62 234 CYS B N 1
ATOM 6103 C CA . CYS B 1 234 ? -12.242 -20.703 -24.047 1 79.62 234 CYS B CA 1
ATOM 6104 C C . CYS B 1 234 ? -13.047 -21.297 -22.906 1 79.62 234 CYS B C 1
ATOM 6106 O O . CYS B 1 234 ? -13.703 -22.328 -23.062 1 79.62 234 CYS B O 1
ATOM 6108 N N . ASP B 1 235 ? -12.867 -20.656 -21.797 1 74.75 235 ASP B N 1
ATOM 6109 C CA . ASP B 1 235 ? -13.656 -21 -20.625 1 74.75 235 ASP B CA 1
ATOM 6110 C C . ASP B 1 235 ? -15.141 -20.719 -20.859 1 74.75 235 ASP B C 1
ATOM 6112 O O . ASP B 1 235 ? -15.5 -19.75 -21.516 1 74.75 235 ASP B O 1
ATOM 6116 N N . SER B 1 236 ? -15.891 -21.531 -20.25 1 66.56 236 SER B N 1
ATOM 6117 C CA . SER B 1 236 ? -17.328 -21.422 -20.438 1 66.56 236 SER B CA 1
ATOM 6118 C C . SER B 1 236 ? -17.875 -20.125 -19.859 1 66.56 236 SER B C 1
ATOM 6120 O O . SER B 1 236 ? -18.891 -19.609 -20.328 1 66.56 236 SER B O 1
ATOM 6122 N N . GLY B 1 237 ? -17.234 -19.641 -18.906 1 66.56 237 GLY B N 1
ATOM 6123 C CA . GLY B 1 237 ? -17.703 -18.422 -18.266 1 66.56 237 GLY B CA 1
ATOM 6124 C C . GLY B 1 237 ? -17.672 -17.219 -19.172 1 66.56 237 GLY B C 1
ATOM 6125 O O . GLY B 1 237 ? -18.344 -16.203 -18.922 1 66.56 237 GLY B O 1
ATOM 6126 N N . LEU B 1 238 ? -16.922 -17.266 -20.172 1 69.06 238 LEU B N 1
ATOM 6127 C CA . LEU B 1 238 ? -16.812 -16.141 -21.109 1 69.06 238 LEU B CA 1
ATOM 6128 C C . LEU B 1 238 ? -18.062 -16.031 -21.969 1 69.06 238 LEU B C 1
ATOM 6130 O O . LEU B 1 238 ? -18.234 -15.039 -22.688 1 69.06 238 LEU B O 1
ATOM 6134 N N . SER B 1 239 ? -18.781 -16.984 -21.828 1 64.94 239 SER B N 1
ATOM 6135 C CA . SER B 1 239 ? -19.984 -16.984 -22.641 1 64.94 239 SER B CA 1
ATOM 6136 C C . SER B 1 239 ? -20.859 -15.766 -22.312 1 64.94 239 SER B C 1
ATOM 6138 O O . SER B 1 239 ? -21.578 -15.266 -23.188 1 64.94 239 SER B O 1
ATOM 6140 N N . TYR B 1 240 ? -20.719 -15.375 -21.156 1 66.69 240 TYR B N 1
ATOM 6141 C CA . TYR B 1 240 ? -21.516 -14.219 -20.75 1 66.69 240 TYR B CA 1
ATOM 6142 C C . TYR B 1 240 ? -21.109 -12.984 -21.547 1 66.69 240 TYR B C 1
ATOM 6144 O O . TYR B 1 240 ? -21.922 -12.062 -21.703 1 66.69 240 TYR B O 1
ATOM 6152 N N . ARG B 1 241 ? -19.953 -13.008 -22.109 1 71.94 241 ARG B N 1
ATOM 6153 C CA . ARG B 1 241 ? -19.484 -11.859 -22.875 1 71.94 241 ARG B CA 1
ATOM 6154 C C . ARG B 1 241 ? -19.797 -12.039 -24.359 1 71.94 241 ARG B C 1
ATOM 6156 O O . ARG B 1 241 ? -19.422 -11.195 -25.188 1 71.94 241 ARG B O 1
ATOM 6163 N N . LYS B 1 242 ? -20.516 -13.102 -24.688 1 75.88 242 LYS B N 1
ATOM 6164 C CA . LYS B 1 242 ? -20.922 -13.383 -26.062 1 75.88 242 LYS B CA 1
ATOM 6165 C C . LYS B 1 242 ? -19.703 -13.609 -26.969 1 75.88 242 LYS B C 1
ATOM 6167 O O . LYS B 1 242 ? -19.672 -13.133 -28.109 1 75.88 242 LYS B O 1
ATOM 6172 N N . ILE B 1 243 ? -18.641 -13.93 -26.328 1 79.56 243 ILE B N 1
ATOM 6173 C CA . ILE B 1 243 ? -17.453 -14.328 -27.078 1 79.56 243 ILE B CA 1
ATOM 6174 C C . ILE B 1 243 ? -17.203 -15.82 -26.891 1 79.56 243 ILE B C 1
ATOM 6176 O O . ILE B 1 243 ? -17.406 -16.359 -25.797 1 79.56 243 ILE B O 1
ATOM 6180 N N . GLY B 1 244 ? -16.984 -16.5 -27.922 1 78.38 244 GLY B N 1
ATOM 6181 C CA . GLY B 1 244 ? -16.828 -17.953 -27.844 1 78.38 244 GLY B CA 1
ATOM 6182 C C . GLY B 1 244 ? -15.852 -18.484 -28.875 1 78.38 244 GLY B C 1
ATOM 6183 O O . GLY B 1 244 ? -15.086 -17.719 -29.484 1 78.38 244 GLY B O 1
ATOM 6184 N N . ILE B 1 245 ? -15.93 -19.75 -29 1 78.06 245 ILE B N 1
ATOM 6185 C CA . ILE B 1 245 ? -15.023 -20.453 -29.906 1 78.06 245 ILE B CA 1
ATOM 6186 C C . ILE B 1 245 ? -15.227 -19.953 -31.328 1 78.06 245 ILE B C 1
ATOM 6188 O O . ILE B 1 245 ? -16.359 -19.75 -31.766 1 78.06 245 ILE B O 1
ATOM 6192 N N . ASN B 1 246 ? -14.195 -19.656 -32.062 1 79.12 246 ASN B N 1
ATOM 6193 C CA . ASN B 1 246 ? -14.156 -19.25 -33.469 1 79.12 246 ASN B CA 1
ATOM 6194 C C . ASN B 1 246 ? -14.328 -17.75 -33.625 1 79.12 246 ASN B C 1
ATOM 6196 O O . ASN B 1 246 ? -14.195 -17.219 -34.719 1 79.12 246 ASN B O 1
ATOM 6200 N N . ASP B 1 247 ? -14.641 -17.156 -32.562 1 88.19 247 ASP B N 1
ATOM 6201 C CA . ASP B 1 247 ? -14.617 -15.688 -32.594 1 88.19 247 ASP B CA 1
ATOM 6202 C C . ASP B 1 247 ? -13.188 -15.164 -32.594 1 88.19 247 ASP B C 1
ATOM 6204 O O . ASP B 1 247 ? -12.242 -15.906 -32.312 1 88.19 247 ASP B O 1
ATOM 6208 N N . ASN B 1 248 ? -13.086 -13.906 -33.031 1 92.69 248 ASN B N 1
ATOM 6209 C CA . ASN B 1 248 ? -11.773 -13.273 -33.062 1 92.69 248 ASN B CA 1
ATOM 6210 C C . ASN B 1 248 ? -11.609 -12.242 -31.969 1 92.69 248 ASN B C 1
ATOM 6212 O O . ASN B 1 248 ? -12.344 -11.25 -31.922 1 92.69 248 ASN B O 1
ATOM 6216 N N . VAL B 1 249 ? -10.672 -12.398 -31.203 1 92.06 249 VAL B N 1
ATOM 6217 C CA . VAL B 1 249 ? -10.453 -11.578 -30.016 1 92.06 249 VAL B CA 1
ATOM 6218 C C . VAL B 1 249 ? -10.094 -10.148 -30.438 1 92.06 249 VAL B C 1
ATOM 6220 O O . VAL B 1 249 ? -10.531 -9.188 -29.812 1 92.06 249 VAL B O 1
ATOM 6223 N N . TYR B 1 250 ? -9.305 -10.008 -31.5 1 92.81 250 TYR B N 1
ATOM 6224 C CA . TYR B 1 250 ? -8.898 -8.688 -31.953 1 92.81 250 TYR B CA 1
ATOM 6225 C C . TYR B 1 250 ? -10.109 -7.863 -32.375 1 92.81 250 TYR B C 1
ATOM 6227 O O . TYR B 1 250 ? -10.273 -6.719 -31.953 1 92.81 250 TYR B O 1
ATOM 6235 N N . ASP B 1 251 ? -10.883 -8.5 -33.219 1 91.88 251 ASP B N 1
ATOM 6236 C CA . ASP B 1 251 ? -12.055 -7.824 -33.75 1 91.88 251 ASP B CA 1
ATOM 6237 C C . ASP B 1 251 ? -13.07 -7.523 -32.656 1 91.88 251 ASP B C 1
ATOM 6239 O O . ASP B 1 251 ? -13.672 -6.441 -32.625 1 91.88 251 ASP B O 1
ATOM 6243 N N . PHE B 1 252 ? -13.203 -8.422 -31.812 1 91.44 252 PHE B N 1
ATOM 6244 C CA . PHE B 1 252 ? -14.219 -8.289 -30.781 1 91.44 252 PHE B CA 1
ATOM 6245 C C . PHE B 1 252 ? -13.914 -7.102 -29.875 1 91.44 252 PHE B C 1
ATOM 6247 O O . PHE B 1 252 ? -14.773 -6.238 -29.672 1 91.44 252 PHE B O 1
ATOM 6254 N N . TYR B 1 253 ? -12.766 -6.965 -29.391 1 91.56 253 TYR B N 1
ATOM 6255 C CA . TYR B 1 253 ? -12.453 -5.949 -28.391 1 91.56 253 TYR B CA 1
ATOM 6256 C C . TYR B 1 253 ? -12.195 -4.598 -29.047 1 91.56 253 TYR B C 1
ATOM 6258 O O . TYR B 1 253 ? -12.312 -3.555 -28.406 1 91.56 253 TYR B O 1
ATOM 6266 N N . THR B 1 254 ? -11.844 -4.559 -30.281 1 91.12 254 THR B N 1
ATOM 6267 C CA . THR B 1 254 ? -11.734 -3.297 -31 1 91.12 254 THR B CA 1
ATOM 6268 C C . THR B 1 254 ? -13.117 -2.764 -31.375 1 91.12 254 THR B C 1
ATOM 6270 O O . THR B 1 254 ? -13.383 -1.566 -31.25 1 91.12 254 THR B O 1
ATOM 6273 N N . LYS B 1 255 ? -13.992 -3.672 -31.859 1 89.88 255 LYS B N 1
ATOM 6274 C CA . LYS B 1 255 ? -15.344 -3.283 -32.25 1 89.88 255 LYS B CA 1
ATOM 6275 C C . LYS B 1 255 ? -16.156 -2.828 -31.047 1 89.88 255 LYS B C 1
ATOM 6277 O O . LYS B 1 255 ? -17 -1.929 -31.172 1 89.88 255 LYS B O 1
ATOM 6282 N N . SER B 1 256 ? -16 -3.465 -29.969 1 87 256 SER B N 1
ATOM 6283 C CA . SER B 1 256 ? -16.719 -3.105 -28.75 1 87 256 SER B CA 1
ATOM 6284 C C . SER B 1 256 ? -16.203 -1.797 -28.156 1 87 256 SER B C 1
ATOM 6286 O O . SER B 1 256 ? -16.859 -1.2 -27.297 1 87 256 SER B O 1
ATOM 6288 N N . GLY B 1 257 ? -15 -1.354 -28.594 1 88.12 257 GLY B N 1
ATOM 6289 C CA . GLY B 1 257 ? -14.414 -0.111 -28.125 1 88.12 257 GLY B CA 1
ATOM 6290 C C . GLY B 1 257 ? -13.648 -0.269 -26.828 1 88.12 257 GLY B C 1
ATOM 6291 O O . GLY B 1 257 ? -13.234 0.721 -26.219 1 88.12 257 GLY B O 1
ATOM 6292 N N . GLU B 1 258 ? -13.469 -1.491 -26.359 1 90.5 258 GLU B N 1
ATOM 6293 C CA . GLU B 1 258 ? -12.805 -1.74 -25.094 1 90.5 258 GLU B CA 1
ATOM 6294 C C . GLU B 1 258 ? -11.305 -1.518 -25.203 1 90.5 258 GLU B C 1
ATOM 6296 O O . GLU B 1 258 ? -10.641 -1.196 -24.203 1 90.5 258 GLU B O 1
ATOM 6301 N N . VAL B 1 259 ? -10.812 -1.76 -26.406 1 91.69 259 VAL B N 1
ATOM 6302 C CA . VAL B 1 259 ? -9.391 -1.537 -26.656 1 91.69 259 VAL B CA 1
ATOM 6303 C C . VAL B 1 259 ? -9.211 -0.613 -27.859 1 91.69 259 VAL B C 1
ATOM 6305 O O . VAL B 1 259 ? -9.875 -0.788 -28.891 1 91.69 259 VAL B O 1
ATOM 6308 N N . ALA B 1 260 ? -8.391 0.362 -27.719 1 90.31 260 ALA B N 1
ATOM 6309 C CA . ALA B 1 260 ? -8.094 1.281 -28.812 1 90.31 260 ALA B CA 1
ATOM 6310 C C . ALA B 1 260 ? -7.387 0.561 -29.953 1 90.31 260 ALA B C 1
ATOM 6312 O O . ALA B 1 260 ? -6.629 -0.385 -29.734 1 90.31 260 ALA B O 1
ATOM 6313 N N . GLU B 1 261 ? -7.582 1.008 -31.172 1 92.5 261 GLU B N 1
ATOM 6314 C CA . GLU B 1 261 ? -7.035 0.376 -32.375 1 92.5 261 GLU B CA 1
ATOM 6315 C C . GLU B 1 261 ? -5.512 0.359 -32.344 1 92.5 261 GLU B C 1
ATOM 6317 O O . GLU B 1 261 ? -4.887 -0.634 -32.719 1 92.5 261 GLU B O 1
ATOM 6322 N N . LYS B 1 262 ? -4.98 1.45 -31.875 1 92.88 262 LYS B N 1
ATOM 6323 C CA . LYS B 1 262 ? -3.525 1.545 -31.828 1 92.88 262 LYS B CA 1
ATOM 6324 C C . LYS B 1 262 ? -2.943 0.523 -30.844 1 92.88 262 LYS B C 1
ATOM 6326 O O . LYS B 1 262 ? -1.934 -0.119 -31.141 1 92.88 262 LYS B O 1
ATOM 6331 N N . THR B 1 263 ? -3.586 0.389 -29.734 1 92.88 263 THR B N 1
ATOM 6332 C CA . THR B 1 263 ? -3.135 -0.552 -28.719 1 92.88 263 THR B CA 1
ATOM 6333 C C . THR B 1 263 ? -3.266 -1.989 -29.219 1 92.88 263 THR B C 1
ATOM 6335 O O . THR B 1 263 ? -2.391 -2.82 -28.969 1 92.88 263 THR B O 1
ATOM 6338 N N . MET B 1 264 ? -4.328 -2.24 -29.875 1 94.06 264 MET B N 1
ATOM 6339 C CA . MET B 1 264 ? -4.559 -3.586 -30.391 1 94.06 264 MET B CA 1
ATOM 6340 C C . MET B 1 264 ? -3.541 -3.938 -31.469 1 94.06 264 MET B C 1
ATOM 6342 O O . MET B 1 264 ? -3.09 -5.082 -31.562 1 94.06 264 MET B O 1
ATOM 6346 N N . LYS B 1 265 ? -3.217 -2.963 -32.312 1 93.88 265 LYS B N 1
ATOM 6347 C CA . LYS B 1 265 ? -2.213 -3.189 -33.344 1 93.88 265 LYS B CA 1
ATOM 6348 C C . LYS B 1 265 ? -0.875 -3.6 -32.719 1 93.88 265 LYS B C 1
ATOM 6350 O O . LYS B 1 265 ? -0.2 -4.492 -33.25 1 93.88 265 LYS B O 1
ATOM 6355 N N . SER B 1 266 ? -0.547 -2.928 -31.703 1 94.38 266 SER B N 1
ATOM 6356 C CA . SER B 1 266 ? 0.691 -3.271 -31.016 1 94.38 266 SER B CA 1
ATOM 6357 C C . SER B 1 266 ? 0.621 -4.676 -30.422 1 94.38 266 SER B C 1
ATOM 6359 O O . SER B 1 266 ? 1.599 -5.426 -30.469 1 94.38 266 SER B O 1
ATOM 6361 N N . ALA B 1 267 ? -0.507 -5.004 -29.828 1 94.69 267 ALA B N 1
ATOM 6362 C CA . ALA B 1 267 ? -0.697 -6.336 -29.266 1 94.69 267 ALA B CA 1
ATOM 6363 C C . ALA B 1 267 ? -0.611 -7.41 -30.344 1 94.69 267 ALA B C 1
ATOM 6365 O O . ALA B 1 267 ? -0.012 -8.469 -30.125 1 94.69 267 ALA B O 1
ATOM 6366 N N . LYS B 1 268 ? -1.19 -7.133 -31.484 1 94.69 268 LYS B N 1
ATOM 6367 C CA . LYS B 1 268 ? -1.137 -8.055 -32.594 1 94.69 268 LYS B CA 1
ATOM 6368 C C . LYS B 1 268 ? 0.305 -8.32 -33.031 1 94.69 268 LYS B C 1
ATOM 6370 O O . LYS B 1 268 ? 0.673 -9.469 -33.312 1 94.69 268 LYS B O 1
ATOM 6375 N N . ALA B 1 269 ? 1.005 -7.25 -33.062 1 94.69 269 ALA B N 1
ATOM 6376 C CA . ALA B 1 269 ? 2.412 -7.367 -33.438 1 94.69 269 ALA B CA 1
ATOM 6377 C C . ALA B 1 269 ? 3.178 -8.219 -32.438 1 94.69 269 ALA B C 1
ATOM 6379 O O . ALA B 1 269 ? 4 -9.055 -32.812 1 94.69 269 ALA B O 1
ATOM 6380 N N . ASN B 1 270 ? 2.916 -8.016 -31.219 1 94.56 270 ASN B N 1
ATOM 6381 C CA . ASN B 1 270 ? 3.564 -8.789 -30.156 1 94.56 270 ASN B CA 1
ATOM 6382 C C . ASN B 1 270 ? 3.205 -10.266 -30.25 1 94.56 270 ASN B C 1
ATOM 6384 O O . ASN B 1 270 ? 4.074 -11.133 -30.125 1 94.56 270 ASN B O 1
ATOM 6388 N N . ILE B 1 271 ? 1.975 -10.523 -30.438 1 94.5 271 ILE B N 1
ATOM 6389 C CA . ILE B 1 271 ? 1.476 -11.898 -30.484 1 94.5 271 ILE B CA 1
ATOM 6390 C C . ILE B 1 271 ? 2.074 -12.617 -31.688 1 94.5 271 ILE B C 1
ATOM 6392 O O . ILE B 1 271 ? 2.455 -13.789 -31.594 1 94.5 271 ILE B O 1
ATOM 6396 N N . LYS B 1 272 ? 2.152 -11.883 -32.75 1 92.75 272 LYS B N 1
ATOM 6397 C CA . LYS B 1 272 ? 2.779 -12.461 -33.938 1 92.75 272 LYS B CA 1
ATOM 6398 C C . LYS B 1 272 ? 4.23 -12.836 -33.688 1 92.75 272 LYS B C 1
ATOM 6400 O O . LYS B 1 272 ? 4.727 -13.836 -34.188 1 92.75 272 LYS B O 1
ATOM 6405 N N . LYS B 1 273 ? 4.883 -12.078 -32.844 1 93.75 273 LYS B N 1
ATOM 6406 C CA . LYS B 1 273 ? 6.277 -12.336 -32.5 1 93.75 273 LYS B CA 1
ATOM 6407 C C . LYS B 1 273 ? 6.379 -13.289 -31.312 1 93.75 273 LYS B C 1
ATOM 6409 O O . LYS B 1 273 ? 7.473 -13.555 -30.812 1 93.75 273 LYS B O 1
ATOM 6414 N N . GLN B 1 274 ? 5.242 -13.773 -30.781 1 93.25 274 GLN B N 1
ATOM 6415 C CA . GLN B 1 274 ? 5.176 -14.68 -29.641 1 93.25 274 GLN B CA 1
ATOM 6416 C C . GLN B 1 274 ? 5.766 -14.039 -28.391 1 93.25 274 GLN B C 1
ATOM 6418 O O . GLN B 1 274 ? 6.582 -14.648 -27.688 1 93.25 274 GLN B O 1
ATOM 6423 N N . GLU B 1 275 ? 5.383 -12.836 -28.312 1 93.69 275 GLU B N 1
ATOM 6424 C CA . GLU B 1 275 ? 5.781 -12.102 -27.109 1 93.69 275 GLU B CA 1
ATOM 6425 C C . GLU B 1 275 ? 4.621 -11.977 -26.141 1 93.69 275 GLU B C 1
ATOM 6427 O O . GLU B 1 275 ? 3.455 -11.984 -26.531 1 93.69 275 GLU B O 1
ATOM 6432 N N . SER B 1 276 ? 5.004 -11.984 -24.875 1 93.69 276 SER B N 1
ATOM 6433 C CA . SER B 1 276 ? 3.99 -11.836 -23.844 1 93.69 276 SER B CA 1
ATOM 6434 C C . SER B 1 276 ? 3.582 -10.375 -23.672 1 93.69 276 SER B C 1
ATOM 6436 O O . SER B 1 276 ? 4.289 -9.477 -24.109 1 93.69 276 SER B O 1
ATOM 6438 N N . GLY B 1 277 ? 2.404 -10.117 -23.062 1 93.06 277 GLY B N 1
ATOM 6439 C CA . GLY B 1 277 ? 1.914 -8.773 -22.812 1 93.06 277 GLY B CA 1
ATOM 6440 C C . GLY B 1 277 ? 0.593 -8.75 -22.062 1 93.06 277 GLY B C 1
ATOM 6441 O O . GLY B 1 277 ? 0.096 -9.789 -21.641 1 93.06 277 GLY B O 1
ATOM 6442 N N . ILE B 1 278 ? 0.131 -7.531 -21.828 1 94.88 278 ILE B N 1
ATOM 6443 C CA . ILE B 1 278 ? -1.121 -7.344 -21.109 1 94.88 278 ILE B CA 1
ATOM 6444 C C . ILE B 1 278 ? -1.918 -6.203 -21.734 1 94.88 278 ILE B C 1
ATOM 6446 O O . ILE B 1 278 ? -1.346 -5.191 -22.156 1 94.88 278 ILE B O 1
ATOM 6450 N N . LEU B 1 279 ? -3.227 -6.312 -21.906 1 94.44 279 LEU B N 1
ATOM 6451 C CA . LEU B 1 279 ? -4.16 -5.305 -22.406 1 94.44 279 LEU B CA 1
ATOM 6452 C C . LEU B 1 279 ? -5.152 -4.902 -21.312 1 94.44 279 LEU B C 1
ATOM 6454 O O . LEU B 1 279 ? -5.578 -5.742 -20.516 1 94.44 279 LEU B O 1
ATOM 6458 N N . VAL B 1 280 ? -5.426 -3.699 -21.328 1 93.94 280 VAL B N 1
ATOM 6459 C CA . VAL B 1 280 ? -6.465 -3.205 -20.438 1 93.94 280 VAL B CA 1
ATOM 6460 C C . VAL B 1 280 ? -7.77 -3.031 -21.203 1 93.94 280 VAL B C 1
ATOM 6462 O O . VAL B 1 280 ? -7.836 -2.246 -22.156 1 93.94 280 VAL B O 1
ATOM 6465 N N . LEU B 1 281 ? -8.742 -3.783 -20.766 1 93.06 281 LEU B N 1
ATOM 6466 C CA . LEU B 1 281 ? -10.062 -3.707 -21.375 1 93.06 281 LEU B CA 1
ATOM 6467 C C . LEU B 1 281 ? -10.961 -2.744 -20.609 1 93.06 281 LEU B C 1
ATOM 6469 O O . LEU B 1 281 ? -11.25 -2.963 -19.438 1 93.06 281 LEU B O 1
ATOM 6473 N N . LYS B 1 282 ? -11.359 -1.7 -21.234 1 91.94 282 LYS B N 1
ATOM 6474 C CA . LYS B 1 282 ? -12.219 -0.714 -20.578 1 91.94 282 LYS B CA 1
ATOM 6475 C C . LYS B 1 282 ? -13.664 -0.849 -21.047 1 91.94 282 LYS B C 1
ATOM 6477 O O . LYS B 1 282 ? -13.992 -0.489 -22.172 1 91.94 282 LYS B O 1
ATOM 6482 N N . GLU B 1 283 ? -14.398 -1.437 -20.156 1 85 283 GLU B N 1
ATOM 6483 C CA . GLU B 1 283 ? -15.844 -1.516 -20.375 1 85 283 GLU B CA 1
ATOM 6484 C C . GLU B 1 283 ? -16.578 -0.359 -19.703 1 85 283 GLU B C 1
ATOM 6486 O O . GLU B 1 283 ? -15.961 0.416 -18.969 1 85 283 GLU B O 1
ATOM 6491 N N . LYS B 1 284 ? -17.812 -0.065 -19.984 1 77.44 284 LYS B N 1
ATOM 6492 C CA . LYS B 1 284 ? -18.594 1.052 -19.453 1 77.44 284 LYS B CA 1
ATOM 6493 C C . LYS B 1 284 ? -18.531 1.094 -17.938 1 77.44 284 LYS B C 1
ATOM 6495 O O . LYS B 1 284 ? -18.297 2.152 -17.344 1 77.44 284 LYS B O 1
ATOM 6500 N N . ASN B 1 285 ? -18.641 -0.085 -17.25 1 80.31 285 ASN B N 1
ATOM 6501 C CA . ASN B 1 285 ? -18.719 -0.046 -15.789 1 80.31 285 ASN B CA 1
ATOM 6502 C C . ASN B 1 285 ? -17.625 -0.909 -15.148 1 80.31 285 ASN B C 1
ATOM 6504 O O . ASN B 1 285 ? -17.672 -1.17 -13.945 1 80.31 285 ASN B O 1
ATOM 6508 N N . ALA B 1 286 ? -16.75 -1.404 -16.031 1 84.19 286 ALA B N 1
ATOM 6509 C CA . ALA B 1 286 ? -15.766 -2.295 -15.422 1 84.19 286 ALA B CA 1
ATOM 6510 C C . ALA B 1 286 ? -14.477 -2.338 -16.234 1 84.19 286 ALA B C 1
ATOM 6512 O O . ALA B 1 286 ? -14.5 -2.143 -17.453 1 84.19 286 ALA B O 1
ATOM 6513 N N . THR B 1 287 ? -13.414 -2.35 -15.57 1 91.56 287 THR B N 1
ATOM 6514 C CA . THR B 1 287 ? -12.109 -2.508 -16.219 1 91.56 287 THR B CA 1
ATOM 6515 C C . THR B 1 287 ? -11.562 -3.914 -15.992 1 91.56 287 THR B C 1
ATOM 6517 O O . THR B 1 287 ? -11.727 -4.488 -14.914 1 91.56 287 THR B O 1
ATOM 6520 N N . ARG B 1 288 ? -11.047 -4.562 -17.062 1 92.62 288 ARG B N 1
ATOM 6521 C CA . ARG B 1 288 ? -10.477 -5.902 -16.984 1 92.62 288 ARG B CA 1
ATOM 6522 C C . ARG B 1 288 ? -9.07 -5.941 -17.562 1 92.62 288 ARG B C 1
ATOM 6524 O O . ARG B 1 288 ? -8.695 -5.066 -18.344 1 92.62 288 ARG B O 1
ATOM 6531 N N . TYR B 1 289 ? -8.336 -6.875 -17.062 1 93.88 289 TYR B N 1
ATOM 6532 C CA . TYR B 1 289 ? -7.004 -7.129 -17.609 1 93.88 289 TYR B CA 1
ATOM 6533 C C . TYR B 1 289 ? -7.004 -8.375 -18.484 1 93.88 289 TYR B C 1
ATOM 6535 O O . TYR B 1 289 ? -7.605 -9.391 -18.125 1 93.88 289 TYR B O 1
ATOM 6543 N N . LEU B 1 290 ? -6.438 -8.273 -19.641 1 94.5 290 LEU B N 1
ATOM 6544 C CA . LEU B 1 290 ? -6.219 -9.43 -20.5 1 94.5 290 LEU B CA 1
ATOM 6545 C C . LEU B 1 290 ? -4.73 -9.68 -20.703 1 94.5 290 LEU B C 1
ATOM 6547 O O . LEU B 1 290 ? -4.059 -8.922 -21.406 1 94.5 290 LEU B O 1
ATOM 6551 N N . ALA B 1 291 ? -4.27 -10.711 -20.062 1 94.5 291 ALA B N 1
ATOM 6552 C CA . ALA B 1 291 ? -2.873 -11.109 -20.234 1 94.5 291 ALA B CA 1
ATOM 6553 C C . ALA B 1 291 ? -2.742 -12.195 -21.297 1 94.5 291 ALA B C 1
ATOM 6555 O O . ALA B 1 291 ? -3.588 -13.086 -21.375 1 94.5 291 ALA B O 1
ATOM 6556 N N . TYR B 1 292 ? -1.729 -12.039 -22.125 1 94.5 292 TYR B N 1
ATOM 6557 C CA . TYR B 1 292 ? -1.481 -13.07 -23.141 1 94.5 292 TYR B CA 1
ATOM 6558 C C . TYR B 1 292 ? -0.039 -13.555 -23.078 1 94.5 292 TYR B C 1
ATOM 6560 O O . TYR B 1 292 ? 0.883 -12.758 -22.875 1 94.5 292 TYR B O 1
ATOM 6568 N N . GLU B 1 293 ? 0.137 -14.828 -23.172 1 92.38 293 GLU B N 1
ATOM 6569 C CA . GLU B 1 293 ? 1.426 -15.508 -23.094 1 92.38 293 GLU B CA 1
ATOM 6570 C C . GLU B 1 293 ? 1.541 -16.609 -24.141 1 92.38 293 GLU B C 1
ATOM 6572 O O . GLU B 1 293 ? 0.583 -17.344 -24.391 1 92.38 293 GLU B O 1
ATOM 6577 N N . PRO B 1 294 ? 2.77 -16.641 -24.734 1 92.12 294 PRO B N 1
ATOM 6578 C CA . PRO B 1 294 ? 2.951 -17.703 -25.734 1 92.12 294 PRO B CA 1
ATOM 6579 C C . PRO B 1 294 ? 2.951 -19.094 -25.109 1 92.12 294 PRO B C 1
ATOM 6581 O O . PRO B 1 294 ? 3.537 -19.312 -24.047 1 92.12 294 PRO B O 1
ATOM 6584 N N . LEU B 1 295 ? 2.277 -20.016 -25.719 1 83.44 295 LEU B N 1
ATOM 6585 C CA . LEU B 1 295 ? 2.25 -21.422 -25.281 1 83.44 295 LEU B CA 1
ATOM 6586 C C . LEU B 1 295 ? 3.398 -22.203 -25.906 1 83.44 295 LEU B C 1
ATOM 6588 O O . LEU B 1 295 ? 3.764 -23.266 -25.406 1 83.44 295 LEU B O 1
ATOM 6592 N N . HIS B 1 296 ? 3.938 -21.719 -26.922 1 78.94 296 HIS B N 1
ATOM 6593 C CA . HIS B 1 296 ? 5.031 -22.328 -27.672 1 78.94 296 HIS B CA 1
ATOM 6594 C C . HIS B 1 296 ? 4.598 -23.641 -28.281 1 78.94 296 HIS B C 1
ATOM 6596 O O . HIS B 1 296 ? 5.398 -24.578 -28.391 1 78.94 296 HIS B O 1
ATOM 6602 N N . ILE B 1 297 ? 3.305 -23.859 -28.422 1 77 297 ILE B N 1
ATOM 6603 C CA . ILE B 1 297 ? 2.705 -24.969 -29.172 1 77 297 ILE B CA 1
ATOM 6604 C C . ILE B 1 297 ? 1.799 -24.406 -30.266 1 77 297 ILE B C 1
ATOM 6606 O O . ILE B 1 297 ? 0.817 -23.719 -29.969 1 77 297 ILE B O 1
ATOM 6610 N N . ASN B 1 298 ? 2.027 -24.766 -31.578 1 79.81 298 ASN B N 1
ATOM 6611 C CA . ASN B 1 298 ? 1.228 -24.328 -32.719 1 79.81 298 ASN B CA 1
ATOM 6612 C C . ASN B 1 298 ? 1.157 -22.812 -32.812 1 79.81 298 ASN B C 1
ATOM 6614 O O . ASN B 1 298 ? 0.161 -22.266 -33.281 1 79.81 298 ASN B O 1
ATOM 6618 N N . ASN B 1 299 ? 2.123 -22.094 -32.094 1 86.62 299 ASN B N 1
ATOM 6619 C CA . ASN B 1 299 ? 2.145 -20.641 -32.031 1 86.62 299 ASN B CA 1
ATOM 6620 C C . ASN B 1 299 ? 0.88 -20.078 -31.375 1 86.62 299 ASN B C 1
ATOM 6622 O O . ASN B 1 299 ? 0.363 -19.047 -31.812 1 86.62 299 ASN B O 1
ATOM 6626 N N . TRP B 1 300 ? 0.295 -20.828 -30.531 1 88.31 300 TRP B N 1
ATOM 6627 C CA . TRP B 1 300 ? -0.889 -20.375 -29.797 1 88.31 300 TRP B CA 1
ATOM 6628 C C . TRP B 1 300 ? -0.504 -19.469 -28.641 1 88.31 300 TRP B C 1
ATOM 6630 O O . TRP B 1 300 ? 0.657 -19.453 -28.219 1 88.31 300 TRP B O 1
ATOM 6640 N N . MET B 1 301 ? -1.485 -18.656 -28.297 1 91.06 301 MET B N 1
ATOM 6641 C CA . MET B 1 301 ? -1.33 -17.781 -27.141 1 91.06 301 MET B CA 1
ATOM 6642 C C . MET B 1 301 ? -2.338 -18.125 -26.062 1 91.06 301 MET B C 1
ATOM 6644 O O . MET B 1 301 ? -3.494 -18.422 -26.344 1 91.06 301 MET B O 1
ATOM 6648 N N . LEU B 1 302 ? -1.823 -18.188 -24.859 1 89.5 302 LEU B N 1
ATOM 6649 C CA . LEU B 1 302 ? -2.715 -18.297 -23.719 1 89.5 302 LEU B CA 1
ATOM 6650 C C . LEU B 1 302 ? -3.145 -16.922 -23.219 1 89.5 302 LEU B C 1
ATOM 6652 O O . LEU B 1 302 ? -2.301 -16.062 -22.953 1 89.5 302 LEU B O 1
ATOM 6656 N N . CYS B 1 303 ? -4.457 -16.719 -23.156 1 90.5 303 CYS B N 1
ATOM 6657 C CA . CYS B 1 303 ? -5 -15.445 -22.688 1 90.5 303 CYS B CA 1
ATOM 6658 C C . CYS B 1 303 ? -5.82 -15.641 -21.422 1 90.5 303 CYS B C 1
ATOM 6660 O O . CYS B 1 303 ? -6.527 -16.641 -21.281 1 90.5 303 CYS B O 1
ATOM 6662 N N . TYR B 1 304 ? -5.648 -14.742 -20.562 1 89.94 304 TYR B N 1
ATOM 6663 C CA . TYR B 1 304 ? -6.398 -14.758 -19.312 1 89.94 304 TYR B CA 1
ATOM 6664 C C . TYR B 1 304 ? -7.004 -13.391 -19.031 1 89.94 304 TYR B C 1
ATOM 6666 O O . TYR B 1 304 ? -6.301 -12.375 -19.062 1 89.94 304 TYR B O 1
ATOM 6674 N N . ILE B 1 305 ? -8.32 -13.383 -18.75 1 91.06 305 ILE B N 1
ATOM 6675 C CA . ILE B 1 305 ? -9.031 -12.148 -18.453 1 91.06 305 ILE B CA 1
ATOM 6676 C C . ILE B 1 305 ? -9.469 -12.141 -16.984 1 91.06 305 ILE B C 1
ATOM 6678 O O . ILE B 1 305 ? -10.094 -13.094 -16.516 1 91.06 305 ILE B O 1
ATOM 6682 N N . VAL B 1 306 ? -9.117 -11.109 -16.297 1 90.88 306 VAL B N 1
ATOM 6683 C CA . VAL B 1 306 ? -9.5 -10.984 -14.898 1 90.88 306 VAL B CA 1
ATOM 6684 C C . VAL B 1 306 ? -9.961 -9.555 -14.609 1 90.88 306 VAL B C 1
ATOM 6686 O O . VAL B 1 306 ? -9.406 -8.594 -15.148 1 90.88 306 VAL B O 1
ATOM 6689 N N . PRO B 1 307 ? -11.039 -9.453 -13.828 1 90.44 307 PRO B N 1
ATOM 6690 C CA . PRO B 1 307 ? -11.438 -8.102 -13.43 1 90.44 307 PRO B CA 1
ATOM 6691 C C . PRO B 1 307 ? -10.344 -7.371 -12.656 1 90.44 307 PRO B C 1
ATOM 6693 O O . PRO B 1 307 ? -9.648 -7.977 -11.844 1 90.44 307 PRO B O 1
ATOM 6696 N N . GLN B 1 308 ? -10.273 -6.129 -13.008 1 90.69 308 GLN B N 1
ATOM 6697 C CA . GLN B 1 308 ? -9.281 -5.297 -12.352 1 90.69 308 GLN B CA 1
ATOM 6698 C C . GLN B 1 308 ? -9.461 -5.32 -10.836 1 90.69 308 GLN B C 1
ATOM 6700 O O . GLN B 1 308 ? -8.477 -5.352 -10.086 1 90.69 308 GLN B O 1
ATOM 6705 N N . SER B 1 309 ? -10.672 -5.254 -10.391 1 85.06 309 SER B N 1
ATOM 6706 C CA . SER B 1 309 ? -10.977 -5.238 -8.969 1 85.06 309 SER B CA 1
ATOM 6707 C C . SER B 1 309 ? -10.422 -6.477 -8.266 1 85.06 309 SER B C 1
ATOM 6709 O O . SER B 1 309 ? -9.898 -6.387 -7.156 1 85.06 309 SER B O 1
ATOM 6711 N N . LYS B 1 310 ? -10.461 -7.594 -8.945 1 86.56 310 LYS B N 1
ATOM 6712 C CA . LYS B 1 310 ? -9.953 -8.836 -8.367 1 86.56 310 LYS B CA 1
ATOM 6713 C C . LYS B 1 310 ? -8.43 -8.891 -8.43 1 86.56 310 LYS B C 1
ATOM 6715 O O . LYS B 1 310 ? -7.781 -9.367 -7.496 1 86.56 310 LYS B O 1
ATOM 6720 N N . ALA B 1 311 ? -7.957 -8.398 -9.531 1 87.38 311 ALA B N 1
ATOM 6721 C CA . ALA B 1 311 ? -6.508 -8.375 -9.688 1 87.38 311 ALA B CA 1
ATOM 6722 C C . ALA B 1 311 ? -5.855 -7.473 -8.641 1 87.38 311 ALA B C 1
ATOM 6724 O O . ALA B 1 311 ? -4.73 -7.727 -8.211 1 87.38 311 ALA B O 1
ATOM 6725 N N . GLN B 1 312 ? -6.586 -6.508 -8.242 1 85 312 GLN B N 1
ATOM 6726 C CA . GLN B 1 312 ? -6.031 -5.531 -7.309 1 85 312 GLN B CA 1
ATOM 6727 C C . GLN B 1 312 ? -6.484 -5.82 -5.879 1 85 312 GLN B C 1
ATOM 6729 O O . GLN B 1 312 ? -6.25 -5.02 -4.977 1 85 312 GLN B O 1
ATOM 6734 N N . GLU B 1 313 ? -7.191 -6.781 -5.707 1 78.69 313 GLU B N 1
ATOM 6735 C CA . GLU B 1 313 ? -7.758 -7.102 -4.398 1 78.69 313 GLU B CA 1
ATOM 6736 C C . GLU B 1 313 ? -6.672 -7.148 -3.326 1 78.69 313 GLU B C 1
ATOM 6738 O O . GLU B 1 313 ? -6.898 -6.723 -2.191 1 78.69 313 GLU B O 1
ATOM 6743 N N . GLY B 1 314 ? -5.516 -7.598 -3.732 1 73.56 314 GLY B N 1
ATOM 6744 C CA . GLY B 1 314 ? -4.414 -7.691 -2.783 1 73.56 314 GLY B CA 1
ATOM 6745 C C . GLY B 1 314 ? -3.916 -6.34 -2.316 1 73.56 314 GLY B C 1
ATOM 6746 O O . GLY B 1 314 ? -3.248 -6.238 -1.284 1 73.56 314 GLY B O 1
ATOM 6747 N N . PHE B 1 315 ? -4.363 -5.27 -3.008 1 76 315 PHE B N 1
ATOM 6748 C CA . PHE B 1 315 ? -3.873 -3.934 -2.689 1 76 315 PHE B CA 1
ATOM 6749 C C . PHE B 1 315 ? -4.977 -3.084 -2.07 1 76 315 PHE B C 1
ATOM 6751 O O . PHE B 1 315 ? -4.734 -1.947 -1.657 1 76 315 PHE B O 1
ATOM 6758 N N . GLN B 1 316 ? -6.195 -3.566 -1.995 1 74.06 316 GLN B N 1
ATOM 6759 C CA . GLN B 1 316 ? -7.344 -2.781 -1.551 1 74.06 316 GLN B CA 1
ATOM 6760 C C . GLN B 1 316 ? -7.16 -2.307 -0.112 1 74.06 316 GLN B C 1
ATOM 6762 O O . GLN B 1 316 ? -7.621 -1.224 0.253 1 74.06 316 GLN B O 1
ATOM 6767 N N . PHE B 1 317 ? -6.516 -3.066 0.657 1 75.06 317 PHE B N 1
ATOM 6768 C CA . PHE B 1 317 ? -6.324 -2.697 2.055 1 75.06 317 PHE B CA 1
ATOM 6769 C C . PHE B 1 317 ? -5.543 -1.396 2.17 1 75.06 317 PHE B C 1
ATOM 6771 O O . PHE B 1 317 ? -5.754 -0.618 3.104 1 75.06 317 PHE B O 1
ATOM 6778 N N . ILE B 1 318 ? -4.738 -1.154 1.237 1 73.44 318 ILE B N 1
ATOM 6779 C CA . ILE B 1 318 ? -3.902 0.042 1.246 1 73.44 318 ILE B CA 1
ATOM 6780 C C . ILE B 1 318 ? -4.777 1.283 1.085 1 73.44 318 ILE B C 1
ATOM 6782 O O . ILE B 1 318 ? -4.645 2.246 1.843 1 73.44 318 ILE B O 1
ATOM 6786 N N . VAL B 1 319 ? -5.68 1.223 0.146 1 69.25 319 VAL B N 1
ATOM 6787 C CA . VAL B 1 319 ? -6.559 2.352 -0.144 1 69.25 319 VAL B CA 1
ATOM 6788 C C . VAL B 1 319 ? -7.41 2.672 1.082 1 69.25 319 VAL B C 1
ATOM 6790 O O . VAL B 1 319 ? -7.531 3.834 1.476 1 69.25 319 VAL B O 1
ATOM 6793 N N . ASN B 1 320 ? -7.965 1.686 1.733 1 74.19 320 ASN B N 1
ATOM 6794 C CA . ASN B 1 320 ? -8.828 1.874 2.896 1 74.19 320 ASN B CA 1
ATOM 6795 C C . ASN B 1 320 ? -8.07 2.539 4.047 1 74.19 320 ASN B C 1
ATOM 6797 O O . ASN B 1 320 ? -8.609 3.43 4.711 1 74.19 320 ASN B O 1
ATOM 6801 N N . LYS B 1 321 ? -6.91 2.158 4.25 1 77 321 LYS B N 1
ATOM 6802 C CA . LYS B 1 321 ? -6.137 2.699 5.363 1 77 321 LYS B CA 1
ATOM 6803 C C . LYS B 1 321 ? -5.695 4.133 5.082 1 77 321 LYS B C 1
ATOM 6805 O O . LYS B 1 321 ? -5.602 4.949 6 1 77 321 LYS B O 1
ATOM 6810 N N . GLU B 1 322 ? -5.453 4.352 3.877 1 72.44 322 GLU B N 1
ATOM 6811 C CA . GLU B 1 322 ? -5.094 5.711 3.488 1 72.44 322 GLU B CA 1
ATOM 6812 C C . GLU B 1 322 ? -6.25 6.68 3.727 1 72.44 322 GLU B C 1
ATOM 6814 O O . GLU B 1 322 ? -6.039 7.809 4.172 1 72.44 322 GLU B O 1
ATOM 6819 N N . VAL B 1 323 ? -7.434 6.289 3.441 1 72.56 323 VAL B N 1
ATOM 6820 C CA . VAL B 1 323 ? -8.617 7.113 3.672 1 72.56 323 VAL B CA 1
ATOM 6821 C C . VAL B 1 323 ? -8.75 7.418 5.16 1 72.56 323 VAL B C 1
ATOM 6823 O O . VAL B 1 323 ? -9.039 8.555 5.547 1 72.56 323 VAL B O 1
ATOM 6826 N N . ILE B 1 324 ? -8.523 6.434 6.027 1 77.94 324 ILE B N 1
ATOM 6827 C CA . ILE B 1 324 ? -8.609 6.609 7.473 1 77.94 324 ILE B CA 1
ATOM 6828 C C . ILE B 1 324 ? -7.559 7.621 7.93 1 77.94 324 ILE B C 1
ATOM 6830 O O . ILE B 1 324 ? -7.848 8.5 8.742 1 77.94 324 ILE B O 1
ATOM 6834 N N . LEU B 1 325 ? -6.344 7.516 7.398 1 75.81 325 LEU B N 1
ATOM 6835 C CA . LEU B 1 325 ? -5.281 8.453 7.734 1 75.81 325 LEU B CA 1
ATOM 6836 C C . LEU B 1 325 ? -5.688 9.883 7.387 1 75.81 325 LEU B C 1
ATOM 6838 O O . LEU B 1 325 ? -5.48 10.805 8.18 1 75.81 325 LEU B O 1
ATOM 6842 N N . PHE B 1 326 ? -6.328 10.086 6.324 1 70.12 326 PHE B N 1
ATOM 6843 C CA . PHE B 1 326 ? -6.75 11.398 5.863 1 70.12 326 PHE B CA 1
ATOM 6844 C C . PHE B 1 326 ? -7.812 11.984 6.789 1 70.12 326 PHE B C 1
ATOM 6846 O O . PHE B 1 326 ? -7.801 13.18 7.078 1 70.12 326 PHE B O 1
ATOM 6853 N N . GLU B 1 327 ? -8.688 11.133 7.168 1 73.06 327 GLU B N 1
ATOM 6854 C CA . GLU B 1 327 ? -9.734 11.578 8.086 1 73.06 327 GLU B CA 1
ATOM 6855 C C . GLU B 1 327 ? -9.141 12.016 9.422 1 73.06 327 GLU B C 1
ATOM 6857 O O . GLU B 1 327 ? -9.555 13.031 9.984 1 73.06 327 GLU B O 1
ATOM 6862 N N . VAL B 1 328 ? -8.219 11.273 9.914 1 76.69 328 VAL B N 1
ATOM 6863 C CA . VAL B 1 328 ? -7.59 11.578 11.195 1 76.69 328 VAL B CA 1
ATOM 6864 C C . VAL B 1 328 ? -6.812 12.891 11.094 1 76.69 328 VAL B C 1
ATOM 6866 O O . VAL B 1 328 ? -6.914 13.75 11.977 1 76.69 328 VAL B O 1
ATOM 6869 N N . ILE B 1 329 ? -6.047 13.078 9.977 1 73.44 329 ILE B N 1
ATOM 6870 C CA . ILE B 1 329 ? -5.27 14.297 9.766 1 73.44 329 ILE B CA 1
ATOM 6871 C C . ILE B 1 329 ? -6.211 15.484 9.602 1 73.44 329 ILE B C 1
ATOM 6873 O O . ILE B 1 329 ? -5.957 16.562 10.148 1 73.44 329 ILE B O 1
ATOM 6877 N N . GLY B 1 330 ? -7.293 15.234 8.836 1 69.19 330 GLY B N 1
ATOM 6878 C CA . GLY B 1 330 ? -8.281 16.281 8.664 1 69.19 330 GLY B CA 1
ATOM 6879 C C . GLY B 1 330 ? -8.867 16.781 9.969 1 69.19 330 GLY B C 1
ATOM 6880 O O . GLY B 1 330 ? -8.953 17.984 10.203 1 69.19 330 GLY B O 1
ATOM 6881 N N . VAL B 1 331 ? -9.219 15.891 10.898 1 74.94 331 VAL B N 1
ATOM 6882 C CA . VAL B 1 331 ? -9.766 16.234 12.211 1 74.94 331 VAL B CA 1
ATOM 6883 C C . VAL B 1 331 ? -8.711 16.969 13.031 1 74.94 331 VAL B C 1
ATOM 6885 O O . VAL B 1 331 ? -9.023 17.938 13.727 1 74.94 331 VAL B O 1
ATOM 6888 N N . GLY B 1 332 ? -7.461 16.484 12.922 1 72.5 332 GLY B N 1
ATOM 6889 C CA . GLY B 1 332 ? -6.371 17.141 13.625 1 72.5 332 GLY B CA 1
ATOM 6890 C C . GLY B 1 332 ? -6.16 18.578 13.188 1 72.5 332 GLY B C 1
ATOM 6891 O O . GLY B 1 332 ? -6.008 19.469 14.023 1 72.5 332 GLY B O 1
ATOM 6892 N N . VAL B 1 333 ? -6.207 18.875 11.922 1 70.31 333 VAL B N 1
ATOM 6893 C CA . VAL B 1 333 ? -6.016 20.219 11.359 1 70.31 333 VAL B CA 1
ATOM 6894 C C . VAL B 1 333 ? -7.156 21.125 11.797 1 70.31 333 VAL B C 1
ATOM 6896 O O . VAL B 1 333 ? -6.922 22.266 12.203 1 70.31 333 VAL B O 1
ATOM 6899 N N . ILE B 1 334 ? -8.375 20.594 11.766 1 71.19 334 ILE B N 1
ATOM 6900 C CA . ILE B 1 334 ? -9.547 21.375 12.156 1 71.19 334 ILE B CA 1
ATOM 6901 C C . ILE B 1 334 ? -9.438 21.781 13.633 1 71.19 334 ILE B C 1
ATOM 6903 O O . ILE B 1 334 ? -9.664 22.938 13.984 1 71.19 334 ILE B O 1
ATOM 6907 N N . THR B 1 335 ? -9.062 20.812 14.453 1 75.69 335 THR B N 1
ATOM 6908 C CA . THR B 1 335 ? -8.891 21.078 15.883 1 75.69 335 THR B CA 1
ATOM 6909 C C . THR B 1 335 ? -7.801 22.109 16.109 1 75.69 335 THR B C 1
ATOM 6911 O O . THR B 1 335 ? -7.961 23.016 16.938 1 75.69 335 THR B O 1
ATOM 6914 N N . PHE B 1 336 ? -6.766 22.109 15.312 1 75.56 336 PHE B N 1
ATOM 6915 C CA . PHE B 1 336 ? -5.656 23.047 15.375 1 75.56 336 PHE B CA 1
ATOM 6916 C C . PHE B 1 336 ? -6.117 24.453 15.016 1 75.56 336 PHE B C 1
ATOM 6918 O O . PHE B 1 336 ? -5.805 25.422 15.719 1 75.56 336 PHE B O 1
ATOM 6925 N N . LEU B 1 337 ? -6.887 24.562 14.047 1 68.44 337 LEU B N 1
ATOM 6926 C CA . LEU B 1 337 ? -7.383 25.859 13.594 1 68.44 337 LEU B CA 1
ATOM 6927 C C . LEU B 1 337 ? -8.32 26.469 14.625 1 68.44 337 LEU B C 1
ATOM 6929 O O . LEU B 1 337 ? -8.227 27.672 14.906 1 68.44 337 LEU B O 1
ATOM 6933 N N . ILE B 1 338 ? -9.102 25.625 15.234 1 72.88 338 ILE B N 1
ATOM 6934 C CA . ILE B 1 338 ? -10.039 26.094 16.234 1 72.88 338 ILE B CA 1
ATOM 6935 C C . ILE B 1 338 ? -9.281 26.641 17.453 1 72.88 338 ILE B C 1
ATOM 6937 O O . ILE B 1 338 ? -9.594 27.719 17.953 1 72.88 338 ILE B O 1
ATOM 6941 N N . LEU B 1 339 ? -8.242 25.969 17.812 1 75.69 339 LEU B N 1
ATOM 6942 C CA . LEU B 1 339 ? -7.457 26.359 18.969 1 75.69 339 LEU B CA 1
ATOM 6943 C C . LEU B 1 339 ? -6.723 27.672 18.719 1 75.69 339 LEU B C 1
ATOM 6945 O O . LEU B 1 339 ? -6.691 28.547 19.578 1 75.69 339 LEU B O 1
ATOM 6949 N N . ILE B 1 340 ? -6.211 27.781 17.5 1 71.19 340 ILE B N 1
ATOM 6950 C CA . ILE B 1 340 ? -5.48 28.984 17.141 1 71.19 340 ILE B CA 1
ATOM 6951 C C . ILE B 1 340 ? -6.441 30.172 17.078 1 71.19 340 ILE B C 1
ATOM 6953 O O . ILE B 1 340 ? -6.129 31.266 17.578 1 71.19 340 ILE B O 1
ATOM 6957 N N . PHE B 1 341 ? -7.594 29.891 16.562 1 66.69 341 PHE B N 1
ATOM 6958 C CA . PHE B 1 341 ? -8.594 30.938 16.438 1 66.69 341 PHE B CA 1
ATOM 6959 C C . PHE B 1 341 ? -9.062 31.406 17.812 1 66.69 341 PHE B C 1
ATOM 6961 O O . PHE B 1 341 ? -9.188 32.594 18.062 1 66.69 341 PHE B O 1
ATOM 6968 N N . GLN B 1 342 ? -9.328 30.531 18.672 1 72.56 342 GLN B N 1
ATOM 6969 C CA . GLN B 1 342 ? -9.781 30.859 20.016 1 72.56 342 GLN B CA 1
ATOM 6970 C C . GLN B 1 342 ? -8.727 31.656 20.781 1 72.56 342 GLN B C 1
ATOM 6972 O O . GLN B 1 342 ? -9.047 32.656 21.438 1 72.56 342 GLN B O 1
ATOM 6977 N N . ARG B 1 343 ? -7.523 31.266 20.547 1 68.94 343 ARG B N 1
ATOM 6978 C CA . ARG B 1 343 ? -6.434 31.922 21.266 1 68.94 343 ARG B CA 1
ATOM 6979 C C . ARG B 1 343 ? -6.227 33.344 20.75 1 68.94 343 ARG B C 1
ATOM 6981 O O . ARG B 1 343 ? -6.031 34.281 21.531 1 68.94 343 ARG B O 1
ATOM 6988 N N . THR B 1 344 ? -6.266 33.469 19.484 1 65.94 344 THR B N 1
ATOM 6989 C CA . THR B 1 344 ? -6.086 34.781 18.875 1 65.94 344 THR B CA 1
ATOM 6990 C C . THR B 1 344 ? -7.207 35.75 19.281 1 65.94 344 THR B C 1
ATOM 6992 O O . THR B 1 344 ? -6.957 36.906 19.578 1 65.94 344 THR B O 1
ATOM 6995 N N . SER B 1 345 ? -8.391 35.219 19.375 1 66.19 345 SER B N 1
ATOM 6996 C CA . SER B 1 345 ? -9.547 36.031 19.766 1 66.19 345 SER B CA 1
ATOM 6997 C C . SER B 1 345 ? -9.43 36.5 21.219 1 66.19 345 SER B C 1
ATOM 6999 O O . SER B 1 345 ? -9.742 37.625 21.531 1 66.19 345 SER B O 1
ATOM 7001 N N . MET B 1 346 ? -8.977 35.625 22.047 1 66.94 346 MET B N 1
ATOM 7002 C CA . MET B 1 346 ? -8.82 35.938 23.469 1 66.94 346 MET B CA 1
ATOM 7003 C C . MET B 1 346 ? -7.754 37 23.672 1 66.94 346 MET B C 1
ATOM 7005 O O . MET B 1 346 ? -7.934 37.938 24.469 1 66.94 346 MET B O 1
ATOM 7009 N N . LYS B 1 347 ? -6.691 36.938 22.922 1 63.03 347 LYS B N 1
ATOM 7010 C CA . LYS B 1 347 ? -5.605 37.906 23.016 1 63.03 347 LYS B CA 1
ATOM 7011 C C . LYS B 1 347 ? -6.074 39.312 22.562 1 63.03 347 LYS B C 1
ATOM 7013 O O . LYS B 1 347 ? -5.723 40.312 23.188 1 63.03 347 LYS B O 1
ATOM 7018 N N . GLN B 1 348 ? -6.781 39.312 21.594 1 62.41 348 GLN B N 1
ATOM 7019 C CA . GLN B 1 348 ? -7.297 40.562 21.094 1 62.41 348 GLN B CA 1
ATOM 7020 C C . GLN B 1 348 ? -8.18 41.25 22.125 1 62.41 348 GLN B C 1
ATOM 7022 O O . GLN B 1 348 ? -8.086 42.469 22.328 1 62.41 348 GLN B O 1
ATOM 7027 N N . LYS B 1 349 ? -8.883 40.5 22.797 1 63.97 349 LYS B N 1
ATOM 7028 C CA . LYS B 1 349 ? -9.766 41.031 23.812 1 63.97 349 LYS B CA 1
ATOM 7029 C C . LYS B 1 349 ? -8.969 41.594 25 1 63.97 349 LYS B C 1
ATOM 7031 O O . LYS B 1 349 ? -9.273 42.656 25.5 1 63.97 349 LYS B O 1
ATOM 7036 N N . GLU B 1 350 ? -7.977 40.844 25.375 1 63.06 350 GLU B N 1
ATOM 7037 C CA . GLU B 1 350 ? -7.133 41.25 26.484 1 63.06 350 GLU B CA 1
ATOM 7038 C C . GLU B 1 350 ? -6.367 42.531 26.156 1 63.06 350 GLU B C 1
ATOM 7040 O O . GLU B 1 350 ? -6.266 43.438 27 1 63.06 350 GLU B O 1
ATOM 7045 N N . MET B 1 351 ? -5.855 42.594 24.984 1 61.03 351 MET B N 1
ATOM 7046 C CA . MET B 1 351 ? -5.094 43.75 24.562 1 61.03 351 MET B CA 1
ATOM 7047 C C . MET B 1 351 ? -5.984 45 24.531 1 61.03 351 MET B C 1
ATOM 7049 O O . MET B 1 351 ? -5.543 46.094 24.875 1 61.03 351 MET B O 1
ATOM 7053 N N . ARG B 1 352 ? -7.18 44.812 24.172 1 62.59 352 ARG B N 1
ATOM 7054 C CA . ARG B 1 352 ? -8.141 45.906 24.141 1 62.59 352 ARG B CA 1
ATOM 7055 C C . ARG B 1 352 ? -8.438 46.406 25.547 1 62.59 352 ARG B C 1
ATOM 7057 O O . ARG B 1 352 ? -8.555 47.625 25.766 1 62.59 352 ARG B O 1
ATOM 7064 N N . GLU B 1 353 ? -8.461 45.531 26.453 1 65.44 353 GLU B N 1
ATOM 7065 C CA . GLU B 1 353 ? -8.742 45.906 27.844 1 65.44 353 GLU B CA 1
ATOM 7066 C C . GLU B 1 353 ? -7.57 46.656 28.469 1 65.44 353 GLU B C 1
ATOM 7068 O O . GLU B 1 353 ? -7.773 47.656 29.188 1 65.44 353 GLU B O 1
ATOM 7073 N N . ILE B 1 354 ? -6.395 46.219 28.141 1 61.66 354 ILE B N 1
ATOM 7074 C CA . ILE B 1 354 ? -5.207 46.875 28.703 1 61.66 354 ILE B CA 1
ATOM 7075 C C . ILE B 1 354 ? -5.051 48.281 28.094 1 61.66 354 ILE B C 1
ATOM 7077 O O . ILE B 1 354 ? -4.734 49.219 28.812 1 61.66 354 ILE B O 1
ATOM 7081 N N . ALA B 1 355 ? -5.32 48.344 26.844 1 62.12 355 ALA B N 1
ATOM 7082 C CA . ALA B 1 355 ? -5.16 49.625 26.141 1 62.12 355 ALA B CA 1
ATOM 7083 C C . ALA B 1 355 ? -6.219 50.625 26.578 1 62.12 355 ALA B C 1
ATOM 7085 O O . ALA B 1 355 ? -6.051 51.844 26.391 1 62.12 355 ALA B O 1
ATOM 7086 N N . SER B 1 356 ? -7.23 50.094 27.344 1 73.44 356 SER B N 1
ATOM 7087 C CA . SER B 1 356 ? -8.344 50.969 27.703 1 73.44 356 SER B CA 1
ATOM 7088 C C . SER B 1 356 ? -8.172 51.531 29.109 1 73.44 356 SER B C 1
ATOM 7090 O O . SER B 1 356 ? -9 52.312 29.578 1 73.44 356 SER B O 1
ATOM 7092 N N . ARG B 1 357 ? -7.055 51.281 29.828 1 75.62 357 ARG B N 1
ATOM 7093 C CA . ARG B 1 357 ? -6.844 51.75 31.188 1 75.62 357 ARG B CA 1
ATOM 7094 C C . ARG B 1 357 ? -5.664 52.719 31.266 1 75.62 357 ARG B C 1
ATOM 7096 O O . ARG B 1 357 ? -4.75 52.656 30.438 1 75.62 357 ARG B O 1
ATOM 7103 N N . ASP B 1 358 ? -5.777 53.656 32.281 1 74.31 358 ASP B N 1
ATOM 7104 C CA . ASP B 1 358 ? -4.707 54.625 32.562 1 74.31 358 ASP B CA 1
ATOM 7105 C C . ASP B 1 358 ? -3.566 53.938 33.344 1 74.31 358 ASP B C 1
ATOM 7107 O O . ASP B 1 358 ? -3.803 53.25 34.312 1 74.31 358 ASP B O 1
ATOM 7111 N N . GLY B 1 359 ? -2.404 54.031 32.906 1 67.69 359 GLY B N 1
ATOM 7112 C CA . GLY B 1 359 ? -1.24 53.375 33.5 1 67.69 359 GLY B CA 1
ATOM 7113 C C . GLY B 1 359 ? -0.907 53.844 34.875 1 67.69 359 GLY B C 1
ATOM 7114 O O . GLY B 1 359 ? -0.353 53.094 35.688 1 67.69 359 GLY B O 1
ATOM 7115 N N . LEU B 1 360 ? -1.248 55.125 35.25 1 70.44 360 LEU B N 1
ATOM 7116 C CA . LEU B 1 360 ? -0.888 55.719 36.531 1 70.44 360 LEU B CA 1
ATOM 7117 C C . LEU B 1 360 ? -1.908 55.375 37.594 1 70.44 360 LEU B C 1
ATOM 7119 O O . LEU B 1 360 ? -1.538 54.938 38.688 1 70.44 360 LEU B O 1
ATOM 7123 N N . THR B 1 361 ? -3.166 55.5 37.344 1 85.38 361 THR B N 1
ATOM 7124 C CA . THR B 1 361 ? -4.215 55.375 38.344 1 85.38 361 THR B CA 1
ATOM 7125 C C . THR B 1 361 ? -4.938 54.031 38.188 1 85.38 361 THR B C 1
ATOM 7127 O O . THR B 1 361 ? -5.66 53.594 39.094 1 85.38 361 THR B O 1
ATOM 7130 N N . GLN B 1 362 ? -4.797 53.312 36.969 1 80.44 362 GLN B N 1
ATOM 7131 C CA . GLN B 1 362 ? -5.441 52.031 36.625 1 80.44 362 GLN B CA 1
ATOM 7132 C C . GLN B 1 362 ? -6.938 52.219 36.375 1 80.44 362 GLN B C 1
ATOM 7134 O O . GLN B 1 362 ? -7.676 51.25 36.25 1 80.44 362 GLN B O 1
ATOM 7139 N N . LEU B 1 363 ? -7.352 53.469 36.469 1 88.56 363 LEU B N 1
ATOM 7140 C CA . LEU B 1 363 ? -8.703 53.781 36 1 88.56 363 LEU B CA 1
ATOM 7141 C C . LEU B 1 363 ? -8.789 53.719 34.469 1 88.56 363 LEU B C 1
ATOM 7143 O O . LEU B 1 363 ? -7.77 53.562 33.812 1 88.56 363 LEU B O 1
ATOM 7147 N N . TYR B 1 364 ? -9.969 53.719 34 1 88.31 364 TYR B N 1
ATOM 7148 C CA . TYR B 1 364 ? -10.086 53.75 32.562 1 88.31 364 TYR B CA 1
ATOM 7149 C C . TYR B 1 364 ? -9.453 55.031 32 1 88.31 364 TYR B C 1
ATOM 7151 O O . TYR B 1 364 ? -9.531 56.094 32.625 1 88.31 364 TYR B O 1
ATOM 7159 N N . ASN B 1 365 ? -8.758 54.906 30.922 1 80.25 365 ASN B N 1
ATOM 7160 C CA . ASN B 1 365 ? -8.258 56.094 30.25 1 80.25 365 ASN B CA 1
ATOM 7161 C C . ASN B 1 365 ? -9.359 56.781 29.469 1 80.25 365 ASN B C 1
ATOM 7163 O O . ASN B 1 365 ? -10.523 56.375 29.5 1 80.25 365 ASN B O 1
ATOM 7167 N N . ARG B 1 366 ? -9.078 57.969 28.969 1 79.38 366 ARG B N 1
ATOM 7168 C CA . ARG B 1 366 ? -10.07 58.781 28.281 1 79.38 366 ARG B CA 1
ATOM 7169 C C . ARG B 1 366 ? -10.867 57.969 27.281 1 79.38 366 ARG B C 1
ATOM 7171 O O . ARG B 1 366 ? -12.102 57.938 27.312 1 79.38 366 ARG B O 1
ATOM 7178 N N . GLU B 1 367 ? -10.172 57.156 26.484 1 73.94 367 GLU B N 1
ATOM 7179 C CA . GLU B 1 367 ? -10.805 56.344 25.453 1 73.94 367 GLU B CA 1
ATOM 7180 C C . GLU B 1 367 ? -11.656 55.25 26.062 1 73.94 367 GLU B C 1
ATOM 7182 O O . GLU B 1 367 ? -12.773 55 25.594 1 73.94 367 GLU B O 1
ATOM 7187 N N . GLY B 1 368 ? -11.078 54.562 26.984 1 82.69 368 GLY B N 1
ATOM 7188 C CA . GLY B 1 368 ? -11.797 53.5 27.672 1 82.69 368 GLY B CA 1
ATOM 7189 C C . GLY B 1 368 ? -13.062 54 28.344 1 82.69 368 GLY B C 1
ATOM 7190 O O . GLY B 1 368 ? -14.094 53.312 28.312 1 82.69 368 GLY B O 1
ATOM 7191 N N . THR B 1 369 ? -12.914 55.125 28.938 1 89.94 369 THR B N 1
ATOM 7192 C CA . THR B 1 369 ? -14.055 55.719 29.625 1 89.94 369 THR B CA 1
ATOM 7193 C C . THR B 1 369 ? -15.156 56.062 28.625 1 89.94 369 THR B C 1
ATOM 7195 O O . THR B 1 369 ? -16.312 55.719 28.828 1 89.94 369 THR B O 1
ATOM 7198 N N . GLU B 1 370 ? -14.789 56.781 27.625 1 86 370 GLU B N 1
ATOM 7199 C CA . GLU B 1 370 ? -15.75 57.219 26.609 1 86 370 GLU B CA 1
ATOM 7200 C C . GLU B 1 370 ? -16.438 56.031 25.969 1 86 370 GLU B C 1
ATOM 7202 O O . GLU B 1 370 ? -17.656 56.031 25.781 1 86 370 GLU B O 1
ATOM 7207 N N . GLN B 1 371 ? -15.703 55.031 25.625 1 83.31 371 GLN B N 1
ATOM 7208 C CA . GLN B 1 371 ? -16.234 53.844 24.953 1 83.31 371 GLN B CA 1
ATOM 7209 C C . GLN B 1 371 ? -17.25 53.125 25.828 1 83.31 371 GLN B C 1
ATOM 7211 O O . GLN B 1 371 ? -18.328 52.75 25.359 1 83.31 371 GLN B O 1
ATOM 7216 N N . ARG B 1 372 ? -16.922 52.938 27.016 1 87.12 372 ARG B N 1
ATOM 7217 C CA . ARG B 1 372 ? -17.781 52.219 27.938 1 87.12 372 ARG B CA 1
ATOM 7218 C C . ARG B 1 372 ? -19.078 53 28.203 1 87.12 372 ARG B C 1
ATOM 7220 O O . ARG B 1 372 ? -20.141 52.375 28.312 1 87.12 372 ARG B O 1
ATOM 7227 N N . ILE B 1 373 ? -18.922 54.281 28.344 1 90.5 373 ILE B N 1
ATOM 7228 C CA . ILE B 1 373 ? -20.109 55.094 28.578 1 90.5 373 ILE B CA 1
ATOM 7229 C C . ILE B 1 373 ? -21 55.062 27.328 1 90.5 373 ILE B C 1
ATOM 7231 O O . ILE B 1 373 ? -22.219 54.875 27.438 1 90.5 373 ILE B O 1
ATOM 7235 N N . LYS B 1 374 ? -20.406 55.25 26.188 1 86.94 374 LYS B N 1
ATOM 7236 C CA . LYS B 1 374 ? -21.172 55.219 24.953 1 86.94 374 LYS B CA 1
ATOM 7237 C C . LYS B 1 374 ? -21.891 53.875 24.781 1 86.94 374 LYS B C 1
ATOM 7239 O O . LYS B 1 374 ? -23.047 53.844 24.344 1 86.94 374 LYS B O 1
ATOM 7244 N N . GLU B 1 375 ? -21.203 52.844 25.094 1 86.06 375 GLU B N 1
ATOM 7245 C CA . GLU B 1 375 ? -21.781 51.5 25.016 1 86.06 375 GLU B CA 1
ATOM 7246 C C . GLU B 1 375 ? -23 51.375 25.938 1 86.06 375 GLU B C 1
ATOM 7248 O O . GLU B 1 375 ? -24 50.781 25.578 1 86.06 375 GLU B O 1
ATOM 7253 N N . TRP B 1 376 ? -22.75 51.875 27.078 1 87.69 376 TRP B N 1
ATOM 7254 C CA . TRP B 1 376 ? -23.844 51.812 28.047 1 87.69 376 TRP B CA 1
ATOM 7255 C C . TRP B 1 376 ? -25 52.688 27.578 1 87.69 376 TRP B C 1
ATOM 7257 O O . TRP B 1 376 ? -26.172 52.312 27.75 1 87.69 376 TRP B O 1
ATOM 7267 N N . LEU B 1 377 ? -24.703 53.875 27.031 1 87 377 LEU B N 1
ATOM 7268 C CA . LEU B 1 377 ? -25.719 54.812 26.578 1 87 377 LEU B CA 1
ATOM 7269 C C . LEU B 1 377 ? -26.531 54.219 25.438 1 87 377 LEU B C 1
ATOM 7271 O O . LEU B 1 377 ? -27.688 54.594 25.219 1 87 377 LEU B O 1
ATOM 7275 N N . HIS B 1 378 ? -25.906 53.312 24.688 1 82 378 HIS B N 1
ATOM 7276 C CA . HIS B 1 378 ? -26.562 52.688 23.547 1 82 378 HIS B CA 1
ATOM 7277 C C . HIS B 1 378 ? -27.312 51.438 23.969 1 82 378 HIS B C 1
ATOM 7279 O O . HIS B 1 378 ? -28.062 50.844 23.172 1 82 378 HIS B O 1
ATOM 7285 N N . SER B 1 379 ? -27 51 25.078 1 79.62 379 SER B N 1
ATOM 7286 C CA . SER B 1 379 ? -27.672 49.781 25.547 1 79.62 379 SER B CA 1
ATOM 7287 C C . SER B 1 379 ? -29.078 50.094 26.047 1 79.62 379 SER B C 1
ATOM 7289 O O . SER B 1 379 ? -29.438 51.25 26.25 1 79.62 379 SER B O 1
ATOM 7291 N N . ASP B 1 380 ? -29.891 49.094 26.141 1 67.06 380 ASP B N 1
ATOM 7292 C CA . ASP B 1 380 ? -31.297 49.188 26.547 1 67.06 380 ASP B CA 1
ATOM 7293 C C . ASP B 1 380 ? -31.422 49.625 28 1 67.06 380 ASP B C 1
ATOM 7295 O O . ASP B 1 380 ? -32.531 49.875 28.484 1 67.06 380 ASP B O 1
ATOM 7299 N N . ARG B 1 381 ? -30.359 49.75 28.703 1 68.62 381 ARG B N 1
ATOM 7300 C CA . ARG B 1 381 ? -30.375 50.062 30.125 1 68.62 381 ARG B CA 1
ATOM 7301 C C . ARG B 1 381 ? -30.406 51.562 30.375 1 68.62 381 ARG B C 1
ATOM 7303 O O . ARG B 1 381 ? -30.297 52 31.516 1 68.62 381 ARG B O 1
ATOM 7310 N N . THR B 1 382 ? -30.516 52.375 29.312 1 65.75 382 THR B N 1
ATOM 7311 C CA . THR B 1 382 ? -30.469 53.844 29.391 1 65.75 382 THR B CA 1
ATOM 7312 C C . THR B 1 382 ? -31.672 54.375 30.141 1 65.75 382 THR B C 1
ATOM 7314 O O . THR B 1 382 ? -31.609 55.5 30.688 1 65.75 382 THR B O 1
ATOM 7317 N N . LYS B 1 383 ? -32.594 53.625 30.25 1 70.44 383 LYS B N 1
ATOM 7318 C CA . LYS B 1 383 ? -33.812 54.062 30.922 1 70.44 383 LYS B CA 1
ATOM 7319 C C . LYS B 1 383 ? -33.594 54.25 32.406 1 70.44 383 LYS B C 1
ATOM 7321 O O . LYS B 1 383 ? -34.312 55 33.094 1 70.44 383 LYS B O 1
ATOM 7326 N N . ALA B 1 384 ? -32.656 53.688 33 1 77.81 384 ALA B N 1
ATOM 7327 C CA . ALA B 1 384 ? -32.438 53.719 34.438 1 77.81 384 ALA B CA 1
ATOM 7328 C C . ALA B 1 384 ? -31.766 55.031 34.875 1 77.81 384 ALA B C 1
ATOM 7330 O O . ALA B 1 384 ? -31.703 55.312 36.062 1 77.81 384 ALA B O 1
ATOM 7331 N N . GLY B 1 385 ? -31.422 55.875 33.875 1 87.38 385 GLY B N 1
ATOM 7332 C CA . GLY B 1 385 ? -30.797 57.156 34.188 1 87.38 385 GLY B CA 1
ATOM 7333 C C . GLY B 1 385 ? -29.344 57 34.625 1 87.38 385 GLY B C 1
ATOM 7334 O O . GLY B 1 385 ? -28.828 55.906 34.75 1 87.38 385 GLY B O 1
ATOM 7335 N N . GLY B 1 386 ? -28.703 58.094 34.688 1 92.12 386 GLY B N 1
ATOM 7336 C CA . GLY B 1 386 ? -27.297 58.094 35.094 1 92.12 386 GLY B CA 1
ATOM 7337 C C . GLY B 1 386 ? -26.781 59.5 35.406 1 92.12 386 GLY B C 1
ATOM 7338 O O . GLY B 1 386 ? -27.438 60.5 35.094 1 92.12 386 GLY B O 1
ATOM 7339 N N . VAL B 1 387 ? -25.766 59.562 36.188 1 94.88 387 VAL B N 1
ATOM 7340 C CA . VAL B 1 387 ? -25.125 60.812 36.562 1 94.88 387 VAL B CA 1
ATOM 7341 C C . VAL B 1 387 ? -23.719 60.875 35.969 1 94.88 387 VAL B C 1
ATOM 7343 O O . VAL B 1 387 ? -22.922 59.969 36.125 1 94.88 387 VAL B O 1
ATOM 7346 N N . PHE B 1 388 ? -23.469 61.875 35.219 1 95.62 388 PHE B N 1
ATOM 7347 C CA . PHE B 1 388 ? -22.172 62.219 34.625 1 95.62 388 PHE B CA 1
ATOM 7348 C C . PHE B 1 388 ? -21.453 63.281 35.438 1 95.62 388 PHE B C 1
ATOM 7350 O O . PHE B 1 388 ? -21.906 64.438 35.531 1 95.62 388 PHE B O 1
ATOM 7357 N N . MET B 1 389 ? -20.328 62.844 36.094 1 96.56 389 MET B N 1
ATOM 7358 C CA . MET B 1 389 ? -19.609 63.719 37 1 96.56 389 MET B CA 1
ATOM 7359 C C . MET B 1 389 ? -18.172 63.938 36.531 1 96.56 389 MET B C 1
ATOM 7361 O O . MET B 1 389 ? -17.5 63 36.094 1 96.56 389 MET B O 1
ATOM 7365 N N . MET B 1 390 ? -17.781 65.125 36.5 1 95.88 390 MET B N 1
ATOM 7366 C CA . MET B 1 390 ? -16.391 65.5 36.25 1 95.88 390 MET B CA 1
ATOM 7367 C C . MET B 1 390 ? -15.719 66.062 37.5 1 95.88 390 MET B C 1
ATOM 7369 O O . MET B 1 390 ? -16.344 66.812 38.25 1 95.88 390 MET B O 1
ATOM 7373 N N . MET B 1 391 ? -14.562 65.688 37.719 1 95.81 391 MET B N 1
ATOM 7374 C CA . MET B 1 391 ? -13.82 66.062 38.906 1 95.81 391 MET B CA 1
ATOM 7375 C C . MET B 1 391 ? -12.414 66.562 38.562 1 95.81 391 MET B C 1
ATOM 7377 O O . MET B 1 391 ? -11.758 65.938 37.688 1 95.81 391 MET B O 1
ATOM 7381 N N . ASP B 1 392 ? -11.992 67.562 39.094 1 93.75 392 ASP B N 1
ATOM 7382 C CA . ASP B 1 392 ? -10.648 68.062 38.938 1 93.75 392 ASP B CA 1
ATOM 7383 C C . ASP B 1 392 ? -9.961 68.312 40.281 1 93.75 392 ASP B C 1
ATOM 7385 O O . ASP B 1 392 ? -10.586 68.75 41.25 1 93.75 392 ASP B O 1
ATOM 7389 N N . VAL B 1 393 ? -8.695 68 40.375 1 94.12 393 VAL B N 1
ATOM 7390 C CA . VAL B 1 393 ? -7.926 68.25 41.594 1 94.12 393 VAL B CA 1
ATOM 7391 C C . VAL B 1 393 ? -7.512 69.688 41.656 1 94.12 393 VAL B C 1
ATOM 7393 O O . VAL B 1 393 ? -6.816 70.188 40.75 1 94.12 393 VAL B O 1
ATOM 7396 N N . ASP B 1 394 ? -7.875 70.375 42.781 1 92.31 394 ASP B N 1
ATOM 7397 C CA . ASP B 1 394 ? -7.629 71.812 42.875 1 92.31 394 ASP B CA 1
ATOM 7398 C C . ASP B 1 394 ? -6.133 72.125 43 1 92.31 394 ASP B C 1
ATOM 7400 O O . ASP B 1 394 ? -5.445 71.438 43.812 1 92.31 394 ASP B O 1
ATOM 7404 N N . TYR B 1 395 ? -5.66 73 42.219 1 88.31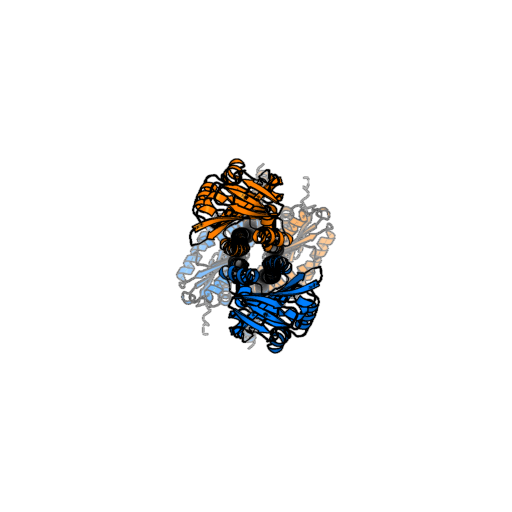 395 TYR B N 1
ATOM 7405 C CA . TYR B 1 395 ? -4.309 73.562 42.281 1 88.31 395 TYR B CA 1
ATOM 7406 C C . TYR B 1 395 ? -3.273 72.5 42.062 1 88.31 395 TYR B C 1
ATOM 7408 O O . TYR B 1 395 ? -2.227 72.438 42.719 1 88.31 395 TYR B O 1
ATOM 7416 N N . PHE B 1 396 ? -3.613 71.625 41.219 1 88.31 396 PHE B N 1
ATOM 7417 C CA . PHE B 1 396 ? -2.73 70.438 41 1 88.31 396 PHE B CA 1
ATOM 7418 C C . PHE B 1 396 ? -1.412 70.938 40.375 1 88.31 396 PHE B C 1
ATOM 7420 O O . PHE B 1 396 ? -0.353 70.375 40.688 1 88.31 396 PHE B O 1
ATOM 7427 N N . LYS B 1 397 ? -1.529 71.812 39.5 1 77.69 397 LYS B N 1
ATOM 7428 C CA . LYS B 1 397 ? -0.308 72.375 38.906 1 77.69 397 LYS B CA 1
ATOM 7429 C C . LYS B 1 397 ? 0.629 72.875 39.969 1 77.69 397 LYS B C 1
ATOM 7431 O O . LYS B 1 397 ? 1.846 72.688 39.906 1 77.69 397 LYS B O 1
ATOM 7436 N N . GLN B 1 398 ? 0.07 73.562 40.875 1 81.31 398 GLN B N 1
ATOM 7437 C CA . GLN B 1 398 ? 0.857 74.125 42 1 81.31 398 GLN B CA 1
ATOM 7438 C C . GLN B 1 398 ? 1.522 73 42.812 1 81.31 398 GLN B C 1
ATOM 7440 O O . GLN B 1 398 ? 2.646 73.188 43.281 1 81.31 398 GLN B O 1
ATOM 7445 N N . ILE B 1 399 ? 0.831 72 42.969 1 85.88 399 ILE B N 1
ATOM 7446 C CA . ILE B 1 399 ? 1.385 70.875 43.688 1 85.88 399 ILE B CA 1
ATOM 7447 C C . ILE B 1 399 ? 2.594 70.312 42.906 1 85.88 399 ILE B C 1
ATOM 7449 O O . ILE B 1 399 ? 3.643 70.062 43.5 1 85.88 399 ILE B O 1
ATOM 7453 N N . ASN B 1 400 ? 2.496 70.25 41.688 1 75.88 400 ASN B N 1
ATOM 7454 C CA . ASN B 1 400 ? 3.598 69.75 40.844 1 75.88 400 ASN B CA 1
ATOM 7455 C C . ASN B 1 400 ? 4.793 70.688 40.906 1 75.88 400 ASN B C 1
ATOM 7457 O O . ASN B 1 400 ? 5.941 70.25 41 1 75.88 400 ASN B O 1
ATOM 7461 N N . ASP B 1 401 ? 4.402 71.938 40.844 1 71 401 ASP B N 1
ATOM 7462 C CA . ASP B 1 401 ? 5.441 72.938 40.844 1 71 401 ASP B CA 1
ATOM 7463 C C . ASP B 1 401 ? 6.18 73 42.156 1 71 401 ASP B C 1
ATOM 7465 O O . ASP B 1 401 ? 7.387 73.25 42.188 1 71 401 ASP B O 1
ATOM 7469 N N . THR B 1 402 ? 5.402 72.812 43.219 1 76.5 402 THR B N 1
ATOM 7470 C CA . THR B 1 402 ? 5.941 73 44.562 1 76.5 402 THR B CA 1
ATOM 7471 C C . THR B 1 402 ? 6.652 71.75 45.031 1 76.5 402 THR B C 1
ATOM 7473 O O . THR B 1 402 ? 7.734 71.812 45.594 1 76.5 402 THR B O 1
ATOM 7476 N N . TYR B 1 403 ? 6.066 70.625 44.719 1 77.5 403 TYR B N 1
ATOM 7477 C CA . TYR B 1 403 ? 6.555 69.375 45.344 1 77.5 403 TYR B CA 1
ATOM 7478 C C . TYR B 1 403 ? 7.152 68.5 44.281 1 77.5 403 TYR B C 1
ATOM 7480 O O . TYR B 1 403 ? 7.746 67.438 44.625 1 77.5 403 TYR B O 1
ATOM 7488 N N . GLY B 1 404 ? 6.973 68.812 43.094 1 72.44 404 GLY B N 1
ATOM 7489 C CA . GLY B 1 404 ? 7.516 68 42.031 1 72.44 404 GLY B CA 1
ATOM 7490 C C . GLY B 1 404 ? 6.477 67.125 41.406 1 72.44 404 GLY B C 1
ATOM 7491 O O . GLY B 1 404 ? 5.484 66.75 42.031 1 72.44 404 GLY B O 1
ATOM 7492 N N . HIS B 1 405 ? 6.68 66.562 40.156 1 71 405 HIS B N 1
ATOM 7493 C CA . HIS B 1 405 ? 5.754 65.75 39.375 1 71 405 HIS B CA 1
ATOM 7494 C C . HIS B 1 405 ? 5.582 64.375 40 1 71 405 HIS B C 1
ATOM 7496 O O . HIS B 1 405 ? 4.516 63.781 39.875 1 71 405 HIS B O 1
ATOM 7502 N N . ALA B 1 406 ? 6.574 64 40.594 1 71.19 406 ALA B N 1
ATOM 7503 C CA . ALA B 1 406 ? 6.48 62.688 41.25 1 71.19 406 ALA B CA 1
ATOM 7504 C C . ALA B 1 406 ? 5.434 62.719 42.344 1 71.19 406 ALA B C 1
ATOM 7506 O O . ALA B 1 406 ? 4.691 61.75 42.531 1 71.19 406 ALA B O 1
ATOM 7507 N N . VAL B 1 407 ? 5.547 63.781 43.062 1 78.94 407 VAL B N 1
ATOM 7508 C CA . VAL B 1 407 ? 4.551 63.938 44.125 1 78.94 407 VAL B CA 1
ATOM 7509 C C . VAL B 1 407 ? 3.164 64.125 43.5 1 78.94 407 VAL B C 1
ATOM 7511 O O . VAL B 1 407 ? 2.182 63.562 44.031 1 78.94 407 VAL B O 1
ATOM 7514 N N . GLY B 1 408 ? 3.111 64.812 42.406 1 85.38 408 GLY B N 1
ATOM 7515 C CA . GLY B 1 408 ? 1.859 64.875 41.688 1 85.38 408 GLY B CA 1
ATOM 7516 C C . GLY B 1 408 ? 1.304 63.562 41.25 1 85.38 408 GLY B C 1
ATOM 7517 O O . GLY B 1 408 ? 0.105 63.312 41.406 1 85.38 408 GLY B O 1
ATOM 7518 N N . ASP B 1 409 ? 2.139 62.781 40.812 1 79.44 409 ASP B N 1
ATOM 7519 C CA . ASP B 1 409 ? 1.739 61.438 40.406 1 79.44 409 ASP B CA 1
ATOM 7520 C C . ASP B 1 409 ? 1.191 60.625 41.562 1 79.44 409 ASP B C 1
ATOM 7522 O O . ASP B 1 409 ? 0.244 59.844 41.406 1 79.44 409 ASP B O 1
ATOM 7526 N N . ARG B 1 410 ? 1.849 60.781 42.625 1 84.38 410 ARG B N 1
ATOM 7527 C CA . ARG B 1 410 ? 1.384 60.094 43.844 1 84.38 410 ARG B CA 1
ATOM 7528 C C . ARG B 1 410 ? -0.003 60.594 44.25 1 84.38 410 ARG B C 1
ATOM 7530 O O . ARG B 1 410 ? -0.828 59.781 44.719 1 84.38 410 ARG B O 1
ATOM 7537 N N . VAL B 1 411 ? -0.146 61.844 44.094 1 91.19 411 VAL B N 1
ATOM 7538 C CA . VAL B 1 411 ? -1.452 62.406 44.406 1 91.19 411 VAL B CA 1
ATOM 7539 C C . VAL B 1 411 ? -2.508 61.812 43.469 1 91.19 411 VAL B C 1
ATOM 7541 O O . VAL B 1 411 ? -3.555 61.344 43.938 1 91.19 411 VAL B O 1
ATOM 7544 N N . LEU B 1 412 ? -2.182 61.781 42.25 1 91.94 412 LEU B N 1
ATOM 7545 C CA . LEU B 1 412 ? -3.121 61.219 41.25 1 91.94 412 LEU B CA 1
ATOM 7546 C C . LEU B 1 412 ? -3.395 59.75 41.531 1 91.94 412 LEU B C 1
ATOM 7548 O O . LEU B 1 412 ? -4.527 59.281 41.375 1 91.94 412 LEU B O 1
ATOM 7552 N N . TYR B 1 413 ? -2.414 59.062 41.844 1 89.88 413 TYR B N 1
ATOM 7553 C CA . TYR B 1 413 ? -2.541 57.656 42.188 1 89.88 413 TYR B CA 1
ATOM 7554 C C . TYR B 1 413 ? -3.49 57.438 43.344 1 89.88 413 TYR B C 1
ATOM 7556 O O . TYR B 1 413 ? -4.395 56.625 43.281 1 89.88 413 TYR B O 1
ATOM 7564 N N . LYS B 1 414 ? -3.225 58.188 44.406 1 90.88 414 LYS B N 1
ATOM 7565 C CA . LYS B 1 414 ? -4.055 58.062 45.625 1 90.88 414 LYS B CA 1
ATOM 7566 C C . LYS B 1 414 ? -5.488 58.5 45.344 1 90.88 414 LYS B C 1
ATOM 7568 O O . LYS B 1 414 ? -6.434 57.906 45.844 1 90.88 414 LYS B O 1
ATOM 7573 N N . VAL B 1 415 ? -5.613 59.531 44.531 1 94 415 VAL B N 1
ATOM 7574 C CA . VAL B 1 415 ? -6.945 59.969 44.156 1 94 415 VAL B CA 1
ATOM 7575 C C . VAL B 1 415 ? -7.633 58.906 43.312 1 94 415 VAL B C 1
ATOM 7577 O O . VAL B 1 415 ? -8.82 58.594 43.531 1 94 415 VAL B O 1
ATOM 7580 N N . GLY B 1 416 ? -6.914 58.375 42.375 1 93.19 416 GLY B N 1
ATOM 7581 C CA . GLY B 1 416 ? -7.457 57.312 41.562 1 93.19 416 GLY B CA 1
ATOM 7582 C C . GLY B 1 416 ? -7.949 56.125 42.375 1 93.19 416 GLY B C 1
ATOM 7583 O O . GLY B 1 416 ? -9.039 55.625 42.125 1 93.19 416 GLY B O 1
ATOM 7584 N N . HIS B 1 417 ? -7.188 55.75 43.344 1 90.88 417 HIS B N 1
ATOM 7585 C CA . HIS B 1 417 ? -7.559 54.656 44.219 1 90.88 417 HIS B CA 1
ATOM 7586 C C . HIS B 1 417 ? -8.789 55 45.031 1 90.88 417 HIS B C 1
ATOM 7588 O O . HIS B 1 417 ? -9.641 54.156 45.281 1 90.88 417 HIS B O 1
ATOM 7594 N N . LEU B 1 418 ? -8.75 56.188 45.562 1 93.06 418 LEU B N 1
ATOM 7595 C CA . LEU B 1 418 ? -9.906 56.656 46.312 1 93.06 418 LEU B CA 1
ATOM 7596 C C . LEU B 1 418 ? -11.172 56.594 45.469 1 93.06 418 LEU B C 1
ATOM 7598 O O . LEU B 1 418 ? -12.211 56.125 45.938 1 93.06 418 LEU B O 1
ATOM 7602 N N . LEU B 1 419 ? -11.047 57 44.25 1 94.56 419 LEU B N 1
ATOM 7603 C CA . LEU B 1 419 ? -12.203 56.969 43.344 1 94.56 419 LEU B CA 1
ATOM 7604 C C . LEU B 1 419 ? -12.648 55.562 43.031 1 94.56 419 LEU B C 1
ATOM 7606 O O . LEU B 1 419 ? -13.852 55.281 43 1 94.56 419 LEU B O 1
ATOM 7610 N N . LYS B 1 420 ? -11.734 54.75 42.781 1 90.75 420 LYS B N 1
ATOM 7611 C CA . LYS B 1 420 ? -12.031 53.344 42.469 1 90.75 420 LYS B CA 1
ATOM 7612 C C . LYS B 1 420 ? -12.789 52.688 43.625 1 90.75 420 LYS B C 1
ATOM 7614 O O . LYS B 1 420 ? -13.695 51.906 43.406 1 90.75 420 LYS B O 1
ATOM 7619 N N . SER B 1 421 ? -12.406 53.031 44.812 1 90.44 421 SER B N 1
ATOM 7620 C CA . SER B 1 421 ? -13 52.406 46 1 90.44 421 SER B CA 1
ATOM 7621 C C . SER B 1 421 ? -14.305 53.125 46.375 1 90.44 421 SER B C 1
ATOM 7623 O O . SER B 1 421 ? -15.125 52.562 47.125 1 90.44 421 SER B O 1
ATOM 7625 N N . SER B 1 422 ? -14.578 54.281 45.938 1 91.62 422 SER B N 1
ATOM 7626 C CA . SER B 1 422 ? -15.711 55.094 46.375 1 91.62 422 SER B CA 1
ATOM 7627 C C . SER B 1 422 ? -16.953 54.812 45.531 1 91.62 422 SER B C 1
ATOM 7629 O O . SER B 1 422 ? -18.062 55.188 45.906 1 91.62 422 SER B O 1
ATOM 7631 N N . PHE B 1 423 ? -16.734 54.125 44.438 1 92 423 PHE B N 1
ATOM 7632 C CA . PHE B 1 423 ? -17.875 53.875 43.531 1 92 423 PHE B CA 1
ATOM 7633 C C . PHE B 1 423 ? -18.047 52.375 43.281 1 92 423 PHE B C 1
ATOM 7635 O O . PHE B 1 423 ? -17.188 51.562 43.656 1 92 423 PHE B O 1
ATOM 7642 N N . ARG B 1 424 ? -19.266 51.969 42.625 1 87.94 424 ARG B N 1
ATOM 7643 C CA . ARG B 1 424 ? -19.594 50.562 42.375 1 87.94 424 ARG B CA 1
ATOM 7644 C C . ARG B 1 424 ? -18.766 50 41.219 1 87.94 424 ARG B C 1
ATOM 7646 O O . ARG B 1 424 ? -18.25 50.75 40.406 1 87.94 424 ARG B O 1
ATOM 7653 N N . GLU B 1 425 ? -18.688 48.719 41.219 1 86.56 425 GLU B N 1
ATOM 7654 C CA . GLU B 1 425 ? -17.953 48 40.188 1 86.56 425 GLU B CA 1
ATOM 7655 C C . GLU B 1 425 ? -18.547 48.281 38.812 1 86.56 425 GLU B C 1
ATOM 7657 O O . GLU B 1 425 ? -17.828 48.281 37.781 1 86.56 425 GLU B O 1
ATOM 7662 N N . ASN B 1 426 ? -19.828 48.5 38.75 1 87.25 426 ASN B N 1
ATOM 7663 C CA . ASN B 1 426 ? -20.531 48.656 37.5 1 87.25 426 ASN B CA 1
ATOM 7664 C C . ASN B 1 426 ? -20.469 50.125 37.031 1 87.25 426 ASN B C 1
ATOM 7666 O O . ASN B 1 426 ? -20.844 50.438 35.875 1 87.25 426 ASN B O 1
ATOM 7670 N N . ASP B 1 427 ? -20 51.062 37.875 1 92 427 ASP B N 1
ATOM 7671 C CA . ASP B 1 427 ? -19.797 52.438 37.469 1 92 427 ASP B CA 1
ATOM 7672 C C . ASP B 1 427 ? -18.531 52.594 36.625 1 92 427 ASP B C 1
ATOM 7674 O O . ASP B 1 427 ? -17.703 51.688 36.594 1 92 427 ASP B O 1
ATOM 7678 N N . ILE B 1 428 ? -18.578 53.656 35.906 1 94.19 428 ILE B N 1
ATOM 7679 C CA . ILE B 1 428 ? -17.422 53.906 35.062 1 94.19 428 ILE B CA 1
ATOM 7680 C C . ILE B 1 428 ? -16.594 55.062 35.625 1 94.19 428 ILE B C 1
ATOM 7682 O O . ILE B 1 428 ? -17.094 56.156 35.781 1 94.19 428 ILE B O 1
ATOM 7686 N N . VAL B 1 429 ? -15.391 54.75 36.062 1 95.5 429 VAL B N 1
ATOM 7687 C CA . VAL B 1 429 ? -14.477 55.75 36.625 1 95.5 429 VAL B CA 1
ATOM 7688 C C . VAL B 1 429 ? -13.211 55.812 35.75 1 95.5 429 VAL B C 1
ATOM 7690 O O . VAL B 1 429 ? -12.547 54.812 35.531 1 95.5 429 VAL B O 1
ATOM 7693 N N . GLY B 1 430 ? -12.953 56.969 35.25 1 94.88 430 GLY B N 1
ATOM 7694 C CA . GLY B 1 430 ? -11.797 57.094 34.375 1 94.88 430 GLY B CA 1
ATOM 7695 C C . GLY B 1 430 ? -11.031 58.406 34.594 1 94.88 430 GLY B C 1
ATOM 7696 O O . GLY B 1 430 ? -11.555 59.344 35.188 1 94.88 430 GLY B O 1
ATOM 7697 N N . ARG B 1 431 ? -9.758 58.406 34.281 1 90.5 431 ARG B N 1
ATOM 7698 C CA . ARG B 1 431 ? -8.93 59.594 34.219 1 90.5 431 ARG B CA 1
ATOM 7699 C C . ARG B 1 431 ? -8.859 60.125 32.781 1 90.5 431 ARG B C 1
ATOM 7701 O O . ARG B 1 431 ? -8.289 59.469 31.891 1 90.5 431 ARG B O 1
ATOM 7708 N N . ILE B 1 432 ? -9.5 61.188 32.531 1 85.69 432 ILE B N 1
ATOM 7709 C CA . ILE B 1 432 ? -9.688 61.625 31.141 1 85.69 432 ILE B CA 1
ATOM 7710 C C . ILE B 1 432 ? -8.656 62.719 30.797 1 85.69 432 ILE B C 1
ATOM 7712 O O . ILE B 1 432 ? -8.516 63.094 29.641 1 85.69 432 ILE B O 1
ATOM 7716 N N . GLY B 1 433 ? -7.938 63.25 31.781 1 76.31 433 GLY B N 1
ATOM 7717 C CA . GLY B 1 433 ? -6.891 64.25 31.625 1 76.31 433 GLY B CA 1
ATOM 7718 C C . GLY B 1 433 ? -5.812 64.125 32.688 1 76.31 433 GLY B C 1
ATOM 7719 O O . GLY B 1 433 ? -5.695 63.125 33.375 1 76.31 433 GLY B O 1
ATOM 7720 N N . GLY B 1 434 ? -4.918 65.125 32.75 1 76.12 434 GLY B N 1
ATOM 7721 C CA . GLY B 1 434 ? -3.855 65.125 33.75 1 76.12 434 GLY B CA 1
ATOM 7722 C C . GLY B 1 434 ? -4.371 65 35.156 1 76.12 434 GLY B C 1
ATOM 7723 O O . GLY B 1 434 ? -3.986 64.125 35.906 1 76.12 434 GLY B O 1
ATOM 7724 N N . ASP B 1 435 ? -5.223 65.938 35.531 1 88.12 435 ASP B N 1
ATOM 7725 C CA . ASP B 1 435 ? -5.805 66 36.875 1 88.12 435 ASP B CA 1
ATOM 7726 C C . ASP B 1 435 ? -7.328 65.938 36.812 1 88.12 435 ASP B C 1
ATOM 7728 O O . ASP B 1 435 ? -8.008 66.188 37.781 1 88.12 435 ASP B O 1
ATOM 7732 N N . GLU B 1 436 ? -7.816 65.438 35.594 1 90.69 436 GLU B N 1
ATOM 7733 C CA . GLU B 1 436 ? -9.258 65.438 35.375 1 90.69 436 GLU B CA 1
ATOM 7734 C C . GLU B 1 436 ? -9.773 63.969 35.406 1 90.69 436 GLU B C 1
ATOM 7736 O O . GLU B 1 436 ? -9.188 63.094 34.781 1 90.69 436 GLU B O 1
ATOM 7741 N N . PHE B 1 437 ? -10.797 63.781 36.188 1 96 437 PHE B N 1
ATOM 7742 C CA . PHE B 1 437 ? -11.438 62.5 36.312 1 96 437 PHE B CA 1
ATOM 7743 C C . PHE B 1 437 ? -12.898 62.562 35.906 1 96 437 PHE B C 1
ATOM 7745 O O . PHE B 1 437 ? -13.531 63.594 36 1 96 437 PHE B O 1
ATOM 7752 N N . LEU B 1 438 ? -13.367 61.5 35.344 1 96.19 438 LEU B N 1
ATOM 7753 C CA . LEU B 1 438 ? -14.766 61.375 34.938 1 96.19 438 LEU B CA 1
ATOM 7754 C C . LEU B 1 438 ? -15.406 60.156 35.625 1 96.19 438 LEU B C 1
ATOM 7756 O O . LEU B 1 438 ? -14.805 59.094 35.656 1 96.19 438 LEU B O 1
ATOM 7760 N N . ILE B 1 439 ? -16.531 60.375 36.25 1 96.5 439 ILE B N 1
ATOM 7761 C CA . ILE B 1 439 ? -17.297 59.312 36.906 1 96.5 439 ILE B CA 1
ATOM 7762 C C . ILE B 1 439 ? -18.703 59.25 36.281 1 96.5 439 ILE B C 1
ATOM 7764 O O . ILE B 1 439 ? -19.391 60.281 36.188 1 96.5 439 ILE B O 1
ATOM 7768 N N . PHE B 1 440 ? -19.047 58.125 35.844 1 95.62 440 PHE B N 1
ATOM 7769 C CA . PHE B 1 440 ? -20.406 57.875 35.344 1 95.62 440 PHE B CA 1
ATOM 7770 C C . PHE B 1 440 ? -21.109 56.875 36.25 1 95.62 440 PHE B C 1
ATOM 7772 O O . PHE B 1 440 ? -20.781 55.688 36.219 1 95.62 440 PHE B O 1
ATOM 7779 N N . MET B 1 441 ? -22.094 57.312 37 1 94.94 441 MET B N 1
ATOM 7780 C CA . MET B 1 441 ? -22.891 56.438 37.875 1 94.94 441 MET B CA 1
ATOM 7781 C C . MET B 1 441 ? -24.141 55.969 37.156 1 94.94 441 MET B C 1
ATOM 7783 O O . MET B 1 441 ? -25.031 56.781 36.844 1 94.94 441 MET B O 1
ATOM 7787 N N . LYS B 1 442 ? -24.219 54.688 37 1 92.06 442 LYS B N 1
ATOM 7788 C CA . LYS B 1 442 ? -25.312 54.094 36.25 1 92.06 442 LYS B CA 1
ATOM 7789 C C . LYS B 1 442 ? -26.547 53.906 37.156 1 92.06 442 LYS B C 1
ATOM 7791 O O . LYS B 1 442 ? -26.438 53.531 38.312 1 92.06 442 LYS B O 1
ATOM 7796 N N . GLY B 1 443 ? -27.656 54.281 36.656 1 88.5 443 GLY B N 1
ATOM 7797 C CA . GLY B 1 443 ? -28.922 53.969 37.312 1 88.5 443 GLY B CA 1
ATOM 7798 C C . GLY B 1 443 ? -29.281 54.906 38.438 1 88.5 443 GLY B C 1
ATOM 7799 O O . GLY B 1 443 ? -29.984 54.531 39.375 1 88.5 443 GLY B O 1
ATOM 7800 N N . ILE B 1 444 ? -28.719 56.031 38.438 1 87.5 444 ILE B N 1
ATOM 7801 C CA . ILE B 1 444 ? -29 57 39.5 1 87.5 444 ILE B CA 1
ATOM 7802 C C . ILE B 1 444 ? -29.75 58.188 38.906 1 87.5 444 ILE B C 1
ATOM 7804 O O . ILE B 1 444 ? -29.359 58.719 37.875 1 87.5 444 ILE B O 1
ATOM 7808 N N . THR B 1 445 ? -30.859 58.531 39.531 1 85.38 445 THR B N 1
ATOM 7809 C CA . THR B 1 445 ? -31.672 59.625 39.031 1 85.38 445 THR B CA 1
ATOM 7810 C C . THR B 1 445 ? -31.875 60.688 40.125 1 85.38 445 THR B C 1
ATOM 7812 O O . THR B 1 445 ? -32.281 61.812 39.844 1 85.38 445 THR B O 1
ATOM 7815 N N . SER B 1 446 ? -31.484 60.406 41.312 1 88.75 446 SER B N 1
ATOM 7816 C CA . SER B 1 446 ? -31.719 61.281 42.438 1 88.75 446 SER B CA 1
ATOM 7817 C C . SER B 1 446 ? -30.609 62.312 42.562 1 88.75 446 SER B C 1
ATOM 7819 O O . SER B 1 446 ? -29.438 61.938 42.688 1 88.75 446 SER B O 1
ATOM 7821 N N . GLU B 1 447 ? -30.938 63.531 42.562 1 91.06 447 GLU B N 1
ATOM 7822 C CA . GLU B 1 447 ? -29.969 64.625 42.75 1 91.06 447 GLU B CA 1
ATOM 7823 C C . GLU B 1 447 ? -29.391 64.562 44.156 1 91.06 447 GLU B C 1
ATOM 7825 O O . GLU B 1 447 ? -28.219 64.875 44.375 1 91.06 447 GLU B O 1
ATOM 7830 N N . GLU B 1 448 ? -30.281 64.25 45.094 1 91.5 448 GLU B N 1
ATOM 7831 C CA . GLU B 1 448 ? -29.828 64.188 46.5 1 91.5 448 GLU B CA 1
ATOM 7832 C C . GLU B 1 448 ? -28.719 63.156 46.656 1 91.5 448 GLU B C 1
ATOM 7834 O O . GLU B 1 448 ? -27.766 63.406 47.406 1 91.5 448 GLU B O 1
ATOM 7839 N N . PHE B 1 449 ? -28.984 62.125 46 1 91.75 449 PHE B N 1
ATOM 7840 C CA . PHE B 1 449 ? -27.984 61.062 46.094 1 91.75 449 PHE B CA 1
ATOM 7841 C C . PHE B 1 449 ? -26.656 61.5 45.5 1 91.75 449 PHE B C 1
ATOM 7843 O O . PHE B 1 449 ? -25.594 61.25 46.094 1 91.75 449 PHE B O 1
ATOM 7850 N N . ALA B 1 450 ? -26.672 62.156 44.406 1 92.5 450 ALA B N 1
ATOM 7851 C CA . ALA B 1 450 ? -25.469 62.656 43.719 1 92.5 450 ALA B CA 1
ATOM 7852 C C . ALA B 1 450 ? -24.75 63.688 44.594 1 92.5 450 ALA B C 1
ATOM 7854 O O . ALA B 1 450 ? -23.531 63.688 44.688 1 92.5 450 ALA B O 1
ATOM 7855 N N . ILE B 1 451 ? -25.516 64.5 45.219 1 93.88 451 ILE B N 1
ATOM 7856 C CA . ILE B 1 451 ? -24.969 65.562 46.062 1 93.88 451 ILE B CA 1
ATOM 7857 C C . ILE B 1 451 ? -24.25 64.938 47.25 1 93.88 451 ILE B C 1
ATOM 7859 O O . ILE B 1 451 ? -23.141 65.312 47.594 1 93.88 451 ILE B O 1
ATOM 7863 N N . ARG B 1 452 ? -24.875 64 47.844 1 92.75 452 ARG B N 1
ATOM 7864 C CA . ARG B 1 452 ? -24.266 63.312 48.969 1 92.75 452 ARG B CA 1
ATOM 7865 C C . ARG B 1 452 ? -22.953 62.656 48.562 1 92.75 452 ARG B C 1
ATOM 7867 O O . ARG B 1 452 ? -21.984 62.688 49.344 1 92.75 452 ARG B O 1
ATOM 7874 N N . ARG B 1 453 ? -22.984 62.031 47.438 1 92.81 453 ARG B N 1
ATOM 7875 C CA . ARG B 1 453 ? -21.766 61.375 46.938 1 92.81 453 ARG B CA 1
ATOM 7876 C C . ARG B 1 453 ? -20.656 62.375 46.688 1 92.81 453 ARG B C 1
ATOM 7878 O O . ARG B 1 453 ? -19.484 62.094 46.969 1 92.81 453 ARG B O 1
ATOM 7885 N N . MET B 1 454 ? -20.938 63.5 46.125 1 94.81 454 MET B N 1
ATOM 7886 C CA . MET B 1 454 ? -19.953 64.5 45.875 1 94.81 454 MET B CA 1
ATOM 7887 C C . MET B 1 454 ? -19.438 65.125 47.188 1 94.81 454 MET B C 1
ATOM 7889 O O . MET B 1 454 ? -18.234 65.438 47.312 1 94.81 454 MET B O 1
ATOM 7893 N N . GLU B 1 455 ? -20.344 65.312 48.125 1 93.88 455 GLU B N 1
ATOM 7894 C CA . GLU B 1 455 ? -19.953 65.812 49.438 1 93.88 455 GLU B CA 1
ATOM 7895 C C . GLU B 1 455 ? -18.984 64.812 50.125 1 93.88 455 GLU B C 1
ATOM 7897 O O . GLU B 1 455 ? -17.984 65.25 50.719 1 93.88 455 GLU B O 1
ATOM 7902 N N . ASN B 1 456 ? -19.344 63.625 50.062 1 94.06 456 ASN B N 1
ATOM 7903 C CA . ASN B 1 456 ? -18.484 62.625 50.625 1 94.06 456 ASN B CA 1
ATOM 7904 C C . ASN B 1 456 ? -17.109 62.594 49.969 1 94.06 456 ASN B C 1
ATOM 7906 O O . ASN B 1 456 ? -16.094 62.469 50.656 1 94.06 456 ASN B O 1
ATOM 7910 N N . LEU B 1 457 ? -17.062 62.688 48.688 1 93.69 457 LEU B N 1
ATOM 7911 C CA . LEU B 1 457 ? -15.805 62.688 47.969 1 93.69 457 LEU B CA 1
ATOM 7912 C C . LEU B 1 457 ? -14.93 63.875 48.406 1 93.69 457 LEU B C 1
ATOM 7914 O O . LEU B 1 457 ? -13.711 63.719 48.531 1 93.69 457 LEU B O 1
ATOM 7918 N N . GLN B 1 458 ? -15.523 65 48.562 1 93.69 458 GLN B N 1
ATOM 7919 C CA . GLN B 1 458 ? -14.797 66.188 49.031 1 93.69 458 GLN B CA 1
ATOM 7920 C C . GLN B 1 458 ? -14.156 65.875 50.406 1 93.69 458 GLN B C 1
ATOM 7922 O O . GLN B 1 458 ? -12.992 66.25 50.625 1 93.69 458 GLN B O 1
ATOM 7927 N N . GLN B 1 459 ? -15 65.312 51.219 1 91.5 459 GLN B N 1
ATOM 7928 C CA . GLN B 1 459 ? -14.516 65 52.562 1 91.5 459 GLN B CA 1
ATOM 7929 C C . GLN B 1 459 ? -13.391 64 52.531 1 91.5 459 GLN B C 1
ATOM 7931 O O . GLN B 1 459 ? -12.367 64.125 53.188 1 91.5 459 GLN B O 1
ATOM 7936 N N . TYR B 1 460 ? -13.57 62.969 51.75 1 93.25 460 TYR B N 1
ATOM 7937 C CA . TYR B 1 460 ? -12.562 61.938 51.625 1 93.25 460 TYR B CA 1
ATOM 7938 C C . TYR B 1 460 ? -11.242 62.5 51.094 1 93.25 460 TYR B C 1
ATOM 7940 O O . TYR B 1 460 ? -10.172 62.094 51.562 1 93.25 460 TYR B O 1
ATOM 7948 N N . LEU B 1 461 ? -11.297 63.375 50.125 1 92.56 461 LEU B N 1
ATOM 7949 C CA . LEU B 1 461 ? -10.094 63.938 49.562 1 92.56 461 LEU B CA 1
ATOM 7950 C C . LEU B 1 461 ? -9.359 64.812 50.562 1 92.56 461 LEU B C 1
ATOM 7952 O O . LEU B 1 461 ? -8.125 64.812 50.594 1 92.56 461 LEU B O 1
ATOM 7956 N N . ARG B 1 462 ? -10.102 65.562 51.375 1 89.88 462 ARG B N 1
ATOM 7957 C CA . ARG B 1 462 ? -9.516 66.375 52.406 1 89.88 462 ARG B CA 1
ATOM 7958 C C . ARG B 1 462 ? -8.75 65.562 53.438 1 89.88 462 ARG B C 1
ATOM 7960 O O . ARG B 1 462 ? -7.746 66 53.969 1 89.88 462 ARG B O 1
ATOM 7967 N N . GLU B 1 463 ? -9.227 64.438 53.594 1 87.62 463 GLU B N 1
ATOM 7968 C CA . GLU B 1 463 ? -8.656 63.562 54.625 1 87.62 463 GLU B CA 1
ATOM 7969 C C . GLU B 1 463 ? -7.602 62.625 54.031 1 87.62 463 GLU B C 1
ATOM 7971 O O . GLU B 1 463 ? -6.992 61.844 54.781 1 87.62 463 GLU B O 1
ATOM 7976 N N . LEU B 1 464 ? -7.422 62.688 52.781 1 89.12 464 LEU B N 1
ATOM 7977 C CA . LEU B 1 464 ? -6.488 61.781 52.125 1 89.12 464 LEU B CA 1
ATOM 7978 C C . LEU B 1 464 ? -5.051 62.094 52.531 1 89.12 464 LEU B C 1
ATOM 7980 O O . LEU B 1 464 ? -4.555 63.188 52.281 1 89.12 464 LEU B O 1
ATOM 7984 N N . PRO B 1 465 ? -4.324 61.219 53.219 1 83.75 465 PRO B N 1
ATOM 7985 C CA . PRO B 1 465 ? -2.965 61.469 53.688 1 83.75 465 PRO B CA 1
ATOM 7986 C C . PRO B 1 465 ? -1.919 61.375 52.594 1 83.75 465 PRO B C 1
ATOM 7988 O O . PRO B 1 465 ? -1.836 60.375 51.875 1 83.75 465 PRO B O 1
ATOM 7991 N N . ILE B 1 466 ? -1.348 62.469 52.312 1 82.44 466 ILE B N 1
ATOM 7992 C CA . ILE B 1 466 ? -0.196 62.469 51.406 1 82.44 466 ILE B CA 1
ATOM 7993 C C . ILE B 1 466 ? 1.034 63 52.156 1 82.44 466 ILE B C 1
ATOM 7995 O O . ILE B 1 466 ? 1.132 64.188 52.469 1 82.44 466 ILE B O 1
ATOM 7999 N N . GLU B 1 467 ? 1.919 62.125 52.469 1 78.62 467 GLU B N 1
ATOM 8000 C CA . GLU B 1 467 ? 3.066 62.406 53.344 1 78.62 467 GLU B CA 1
ATOM 8001 C C . GLU B 1 467 ? 3.879 63.562 52.812 1 78.62 467 GLU B C 1
ATOM 8003 O O . GLU B 1 467 ? 4.348 64.375 53.594 1 78.62 467 GLU B O 1
ATOM 8008 N N . GLU B 1 468 ? 3.977 63.625 51.562 1 77.81 468 GLU B N 1
ATOM 8009 C CA . GLU B 1 468 ? 4.844 64.625 50.969 1 77.81 468 GLU B CA 1
ATOM 8010 C C . GLU B 1 468 ? 4.207 66 51 1 77.81 468 GLU B C 1
ATOM 8012 O O . GLU B 1 468 ? 4.902 67 50.906 1 77.81 468 GLU B O 1
ATOM 8017 N N . LEU B 1 469 ? 2.885 66 51.156 1 81.12 469 LEU B N 1
ATOM 8018 C CA . LEU B 1 469 ? 2.184 67.312 51.156 1 81.12 469 LEU B CA 1
ATOM 8019 C C . LEU B 1 469 ? 2.07 67.875 52.562 1 81.12 469 LEU B C 1
ATOM 8021 O O . LEU B 1 469 ? 1.384 68.875 52.781 1 81.12 469 LEU B O 1
ATOM 8025 N N . GLU B 1 470 ? 2.979 67.812 53.5 1 70.5 470 GLU B N 1
ATOM 8026 C CA . GLU B 1 470 ? 3.049 68.25 54.906 1 70.5 470 GLU B CA 1
ATOM 8027 C C . GLU B 1 470 ? 1.74 68.875 55.344 1 70.5 470 GLU B C 1
ATOM 8029 O O . GLU B 1 470 ? 1.02 68.312 56.188 1 70.5 470 GLU B O 1
ATOM 8034 N N . GLU B 1 471 ? 1.513 70.25 55.062 1 68.88 471 GLU B N 1
ATOM 8035 C CA . GLU B 1 471 ? 0.405 71.062 55.625 1 68.88 471 GLU B CA 1
ATOM 8036 C C . GLU B 1 471 ? -0.626 71.375 54.531 1 68.88 471 GLU B C 1
ATOM 8038 O O . GLU B 1 471 ? -1.629 72 54.812 1 68.88 471 GLU B O 1
ATOM 8043 N N . HIS B 1 472 ? -0.539 70.688 53.344 1 79.75 472 HIS B N 1
ATOM 8044 C CA . HIS B 1 472 ? -1.462 71 52.25 1 79.75 472 HIS B CA 1
ATOM 8045 C C . HIS B 1 472 ? -2.637 70.062 52.188 1 79.75 472 HIS B C 1
ATOM 8047 O O . HIS B 1 472 ? -2.439 68.812 52.156 1 79.75 472 HIS B O 1
ATOM 8053 N N . THR B 1 473 ? -3.85 70.625 52.375 1 88.06 473 THR B N 1
ATOM 8054 C CA . THR B 1 473 ? -5.07 69.875 52.219 1 88.06 473 THR B CA 1
ATOM 8055 C C . THR B 1 473 ? -5.492 69.75 50.781 1 88.06 473 THR B C 1
ATOM 8057 O O . THR B 1 473 ? -5.594 70.75 50.094 1 88.06 473 THR B O 1
ATOM 8060 N N . LEU B 1 474 ? -5.707 68.562 50.312 1 92.38 474 LEU B N 1
ATOM 8061 C CA . LEU B 1 474 ? -6.16 68.375 48.938 1 92.38 474 LEU B CA 1
ATOM 8062 C C . LEU B 1 474 ? -7.648 68.625 48.812 1 92.38 474 LEU B C 1
ATOM 8064 O O . LEU B 1 474 ? -8.438 68.25 49.688 1 92.38 474 LEU B O 1
ATOM 8068 N N . THR B 1 475 ? -8.023 69.438 47.875 1 94.06 475 THR B N 1
ATOM 8069 C CA . THR B 1 475 ? -9.422 69.688 47.562 1 94.06 475 THR B CA 1
ATOM 8070 C C . THR B 1 475 ? -9.719 69.438 46.094 1 94.06 475 THR B C 1
ATOM 8072 O O . THR B 1 475 ? -8.797 69.25 45.281 1 94.06 475 THR B O 1
ATOM 8075 N N . CYS B 1 476 ? -10.992 69.25 45.812 1 95.06 476 CYS B N 1
ATOM 8076 C CA . CYS B 1 476 ? -11.391 69.062 44.438 1 95.06 476 CYS B CA 1
ATOM 8077 C C . CYS B 1 476 ? -12.602 69.875 44.062 1 95.06 476 CYS B C 1
ATOM 8079 O O . CYS B 1 476 ? -13.32 70.375 44.906 1 95.06 476 CYS B O 1
ATOM 8081 N N . SER B 1 477 ? -12.734 70.188 42.812 1 96.56 477 SER B N 1
ATOM 8082 C CA . SER B 1 477 ? -13.906 70.812 42.188 1 96.56 477 SER B CA 1
ATOM 8083 C C . SER B 1 477 ? -14.664 69.812 41.344 1 96.56 477 SER B C 1
ATOM 8085 O O . SER B 1 477 ? -14.047 69 40.594 1 96.56 477 SER B O 1
ATOM 8087 N N . MET B 1 478 ? -15.984 69.75 41.469 1 96.69 478 MET B N 1
ATOM 8088 C CA . MET B 1 478 ? -16.766 68.812 40.75 1 96.69 478 MET B CA 1
ATOM 8089 C C . MET B 1 478 ? -17.953 69.438 40.031 1 96.69 478 MET B C 1
ATOM 8091 O O . MET B 1 478 ? -18.453 70.5 40.469 1 96.69 478 MET B O 1
ATOM 8095 N N . GLY B 1 479 ? -18.297 68.938 38.875 1 96.19 479 GLY B N 1
ATOM 8096 C CA . GLY B 1 479 ? -19.484 69.25 38.094 1 96.19 479 GLY B CA 1
ATOM 8097 C C . GLY B 1 479 ? -20.25 68.062 37.625 1 96.19 479 GLY B C 1
ATOM 8098 O O . GLY B 1 479 ? -19.656 67.062 37.188 1 96.19 479 GLY B O 1
ATOM 8099 N N . ALA B 1 480 ? -21.578 68.125 37.719 1 96.56 480 ALA B N 1
ATOM 8100 C CA . ALA B 1 480 ? -22.375 66.938 37.375 1 96.56 480 ALA B CA 1
ATOM 8101 C C . ALA B 1 480 ? -23.516 67.312 36.438 1 96.56 480 ALA B C 1
ATOM 8103 O O . ALA B 1 480 ? -24.016 68.438 36.469 1 96.56 480 ALA B O 1
ATOM 8104 N N . ALA B 1 481 ? -23.859 66.375 35.562 1 95.62 481 ALA B N 1
ATOM 8105 C CA . ALA B 1 481 ? -25.016 66.438 34.656 1 95.62 481 ALA B CA 1
ATOM 8106 C C . ALA B 1 481 ? -25.828 65.125 34.719 1 95.62 481 ALA B C 1
ATOM 8108 O O . ALA B 1 481 ? -25.25 64.062 34.812 1 95.62 481 ALA B O 1
ATOM 8109 N N . PHE B 1 482 ? -27.125 65.25 34.656 1 94.5 482 PHE B N 1
ATOM 8110 C CA . PHE B 1 482 ? -27.984 64.062 34.781 1 94.5 482 PHE B CA 1
ATOM 8111 C C . PHE B 1 482 ? -28.484 63.625 33.406 1 94.5 482 PHE B C 1
ATOM 8113 O O . PHE B 1 482 ? -28.797 64.438 32.562 1 94.5 482 PHE B O 1
ATOM 8120 N N . MET B 1 483 ? -28.516 62.312 33.25 1 90.94 483 MET B N 1
ATOM 8121 C CA . MET B 1 483 ? -29.156 61.688 32.125 1 90.94 483 MET B CA 1
ATOM 8122 C C . MET B 1 483 ? -30.516 61.094 32.531 1 90.94 483 MET B C 1
ATOM 8124 O O . MET B 1 483 ? -30.641 60.469 33.562 1 90.94 483 MET B O 1
ATOM 8128 N N . PRO B 1 484 ? -31.547 61.375 31.812 1 89.19 484 PRO B N 1
ATOM 8129 C CA . PRO B 1 484 ? -31.578 62 30.484 1 89.19 484 PRO B CA 1
ATOM 8130 C C . PRO B 1 484 ? -31.875 63.5 30.547 1 89.19 484 PRO B C 1
ATOM 8132 O O . PRO B 1 484 ? -31.938 64.188 29.5 1 89.19 484 PRO B O 1
ATOM 8135 N N . LYS B 1 485 ? -32 64 31.688 1 88.38 485 LYS B N 1
ATOM 8136 C CA . LYS B 1 485 ? -32.469 65.375 31.891 1 88.38 485 LYS B CA 1
ATOM 8137 C C . LYS B 1 485 ? -31.531 66.375 31.219 1 88.38 485 LYS B C 1
ATOM 8139 O O . LYS B 1 485 ? -32 67.312 30.562 1 88.38 485 LYS B O 1
ATOM 8144 N N . ASP B 1 486 ? -30.266 66.188 31.328 1 91.12 486 ASP B N 1
ATOM 8145 C CA . ASP B 1 486 ? -29.297 67.188 30.875 1 91.12 486 ASP B CA 1
ATOM 8146 C C . ASP B 1 486 ? -28.625 66.688 29.578 1 91.12 486 ASP B C 1
ATOM 8148 O O . ASP B 1 486 ? -27.719 67.375 29.062 1 91.12 486 ASP B O 1
ATOM 8152 N N . GLY B 1 487 ? -28.969 65.5 29.062 1 89.5 487 GLY B N 1
ATOM 8153 C CA . GLY B 1 487 ? -28.375 65 27.844 1 89.5 487 GLY B CA 1
ATOM 8154 C C . GLY B 1 487 ? -28.516 63.5 27.688 1 89.5 487 GLY B C 1
ATOM 8155 O O . GLY B 1 487 ? -28.703 62.781 28.672 1 89.5 487 GLY B O 1
ATOM 8156 N N . THR B 1 488 ? -28.406 63.062 26.453 1 89.38 488 THR B N 1
ATOM 8157 C CA . THR B 1 488 ? -28.562 61.656 26.188 1 89.38 488 THR B CA 1
ATOM 8158 C C . THR B 1 488 ? -27.344 61.094 25.438 1 89.38 488 THR B C 1
ATOM 8160 O O . THR B 1 488 ? -27.234 59.906 25.203 1 89.38 488 THR B O 1
ATOM 8163 N N . THR B 1 489 ? -26.5 61.906 25.078 1 88.31 489 THR B N 1
ATOM 8164 C CA . THR B 1 489 ? -25.266 61.5 24.406 1 88.31 489 THR B CA 1
ATOM 8165 C C . THR B 1 489 ? -24.047 61.844 25.25 1 88.31 489 THR B C 1
ATOM 8167 O O . THR B 1 489 ? -24.109 62.719 26.109 1 88.31 489 THR B O 1
ATOM 8170 N N . PHE B 1 490 ? -22.953 61.188 25.031 1 89.5 490 PHE B N 1
ATOM 8171 C CA . PHE B 1 490 ? -21.703 61.438 25.734 1 89.5 490 PHE B CA 1
ATOM 8172 C C . PHE B 1 490 ? -21.312 62.906 25.578 1 89.5 490 PHE B C 1
ATOM 8174 O O . PHE B 1 490 ? -20.938 63.562 26.562 1 89.5 490 PHE B O 1
ATOM 8181 N N . GLY B 1 491 ? -21.422 63.406 24.375 1 86.12 491 GLY B N 1
ATOM 8182 C CA . GLY B 1 491 ? -21.031 64.75 24.078 1 86.12 491 GLY B CA 1
ATOM 8183 C C . GLY B 1 491 ? -21.828 65.812 24.859 1 86.12 491 GLY B C 1
ATOM 8184 O O . GLY B 1 491 ? -21.266 66.75 25.391 1 86.12 491 GLY B O 1
ATOM 8185 N N . GLU B 1 492 ? -23.109 65.625 24.922 1 87.5 492 GLU B N 1
ATOM 8186 C CA . GLU B 1 492 ? -24 66.5 25.641 1 87.5 492 GLU B CA 1
ATOM 8187 C C . GLU B 1 492 ? -23.703 66.5 27.141 1 87.5 492 GLU B C 1
ATOM 8189 O O . GLU B 1 492 ? -23.594 67.562 27.781 1 87.5 492 GLU B O 1
ATOM 8194 N N . LEU B 1 493 ? -23.609 65.375 27.641 1 92.12 493 LEU B N 1
ATOM 8195 C CA . LEU B 1 493 ? -23.375 65.188 29.062 1 92.12 493 LEU B CA 1
ATOM 8196 C C . LEU B 1 493 ? -22 65.75 29.469 1 92.12 493 LEU B C 1
ATOM 8198 O O . LEU B 1 493 ? -21.875 66.375 30.516 1 92.12 493 LEU B O 1
ATOM 8202 N N . TYR B 1 494 ? -21.016 65.5 28.672 1 90.81 494 TYR B N 1
ATOM 8203 C CA . TYR B 1 494 ? -19.672 66 28.906 1 90.81 494 TYR B CA 1
ATOM 8204 C C . TYR B 1 494 ? -19.672 67.5 28.938 1 90.81 494 TYR B C 1
ATOM 8206 O O . TYR B 1 494 ? -19.078 68.125 29.844 1 90.81 494 TYR B O 1
ATOM 8214 N N . LYS B 1 495 ? -20.344 68.062 28.031 1 83.06 495 LYS B N 1
ATOM 8215 C CA . LYS B 1 495 ? -20.422 69.562 27.922 1 83.06 495 LYS B CA 1
ATOM 8216 C C . LYS B 1 495 ? -21.094 70.125 29.156 1 83.06 495 LYS B C 1
ATOM 8218 O O . LYS B 1 495 ? -20.578 71.125 29.734 1 83.06 495 LYS B O 1
ATOM 8223 N N . HIS B 1 496 ? -22.156 69.625 29.562 1 92.19 496 HIS B N 1
ATOM 8224 C CA . HIS B 1 496 ? -22.922 70.188 30.688 1 92.19 496 HIS B CA 1
ATOM 8225 C C . HIS B 1 496 ? -22.219 69.938 32 1 92.19 496 HIS B C 1
ATOM 8227 O O . HIS B 1 496 ? -22.234 70.812 32.875 1 92.19 496 HIS B O 1
ATOM 8233 N N . ALA B 1 497 ? -21.656 68.812 32.125 1 94.25 497 ALA B N 1
ATOM 8234 C CA . ALA B 1 497 ? -20.875 68.562 33.344 1 94.25 497 ALA B CA 1
ATOM 8235 C C . ALA B 1 497 ? -19.656 69.438 33.438 1 94.25 497 ALA B C 1
ATOM 8237 O O . ALA B 1 497 ? -19.297 69.938 34.5 1 94.25 497 ALA B O 1
ATOM 8238 N N . ASP B 1 498 ? -19.047 69.688 32.344 1 86.69 498 ASP B N 1
ATOM 8239 C CA . ASP B 1 498 ? -17.891 70.562 32.25 1 86.69 498 ASP B CA 1
ATOM 8240 C C . ASP B 1 498 ? -18.281 72 32.594 1 86.69 498 ASP B C 1
ATOM 8242 O O . ASP B 1 498 ? -17.516 72.688 33.25 1 86.69 498 ASP B O 1
ATOM 8246 N N . GLU B 1 499 ? -19.422 72.375 32.125 1 86.56 499 GLU B N 1
ATOM 8247 C CA . GLU B 1 499 ? -19.938 73.688 32.469 1 86.56 499 GLU B CA 1
ATOM 8248 C C . GLU B 1 499 ? -20.172 73.812 33.969 1 86.56 499 GLU B C 1
ATOM 8250 O O . GLU B 1 499 ? -19.859 74.875 34.562 1 86.56 499 GLU B O 1
ATOM 8255 N N . ALA B 1 500 ? -20.734 72.812 34.5 1 93.44 500 ALA B N 1
ATOM 8256 C CA . ALA B 1 500 ? -20.953 72.812 35.969 1 93.44 500 ALA B CA 1
ATOM 8257 C C . ALA B 1 500 ? -19.641 72.875 36.719 1 93.44 500 ALA B C 1
ATOM 8259 O O . ALA B 1 500 ? -19.516 73.562 37.719 1 93.44 500 ALA B O 1
ATOM 8260 N N . LEU B 1 501 ? -18.719 72.125 36.281 1 92.88 501 LEU B N 1
ATOM 8261 C CA . LEU B 1 501 ? -17.391 72.125 36.875 1 92.88 501 LEU B CA 1
ATOM 8262 C C . LEU B 1 501 ? -16.781 73.562 36.812 1 92.88 501 LEU B C 1
ATOM 8264 O O . LEU B 1 501 ? -16.156 74 37.781 1 92.88 501 LEU B O 1
ATOM 8268 N N . TYR B 1 502 ? -16.906 74.125 35.688 1 85.62 502 TYR B N 1
ATOM 8269 C CA . TYR B 1 502 ? -16.391 75.5 35.5 1 85.62 502 TYR B CA 1
ATOM 8270 C C . TYR B 1 502 ? -17 76.438 36.5 1 85.62 502 TYR B C 1
ATOM 8272 O O . TYR B 1 502 ? -16.312 77.312 37.031 1 85.62 502 TYR B O 1
ATOM 8280 N N . THR B 1 503 ? -18.281 76.312 36.719 1 89.94 503 THR B N 1
ATOM 8281 C CA . THR B 1 503 ? -19 77.125 37.688 1 89.94 503 THR B CA 1
ATOM 8282 C C . THR B 1 503 ? -18.422 76.938 39.094 1 89.94 503 THR B C 1
ATOM 8284 O O . THR B 1 503 ? -18.234 77.875 39.844 1 89.94 503 THR B O 1
ATOM 8287 N N . THR B 1 504 ? -18.141 75.75 39.375 1 94.06 504 THR B N 1
ATOM 8288 C CA . THR B 1 504 ? -17.562 75.438 40.688 1 94.06 504 THR B CA 1
ATOM 8289 C C . THR B 1 504 ? -16.203 76.062 40.875 1 94.06 504 THR B C 1
ATOM 8291 O O . THR B 1 504 ? -15.906 76.625 41.938 1 94.06 504 THR B O 1
ATOM 8294 N N . LYS B 1 505 ? -15.359 76 39.906 1 89.94 505 LYS B N 1
ATOM 8295 C CA . LYS B 1 505 ? -14.023 76.625 39.969 1 89.94 505 LYS B CA 1
ATOM 8296 C C . LYS B 1 505 ? -14.094 78.125 40.094 1 89.94 505 LYS B C 1
ATOM 8298 O O . LYS B 1 505 ? -13.305 78.75 40.844 1 89.94 505 LYS B O 1
ATOM 8303 N N . ARG B 1 506 ? -15.047 78.688 39.5 1 85 506 ARG B N 1
ATOM 8304 C CA . ARG B 1 506 ? -15.219 80.188 39.531 1 85 506 ARG B CA 1
ATOM 8305 C C . ARG B 1 506 ? -15.742 80.625 40.906 1 85 506 ARG B C 1
ATOM 8307 O O . ARG B 1 506 ? -15.461 81.75 41.344 1 85 506 ARG B O 1
ATOM 8314 N N . ASN B 1 507 ? -16.469 79.75 41.5 1 91.62 507 ASN B N 1
ATOM 8315 C CA . ASN B 1 507 ? -17.062 80.062 42.812 1 91.62 507 ASN B CA 1
ATOM 8316 C C . ASN B 1 507 ? -16.078 79.812 43.938 1 91.62 507 ASN B C 1
ATOM 8318 O O . ASN B 1 507 ? -16.484 79.75 45.125 1 91.62 507 ASN B O 1
ATOM 8322 N N . GLY B 1 508 ? -14.766 79.625 43.688 1 90.38 508 GLY B N 1
ATOM 8323 C CA . GLY B 1 508 ? -13.766 79.5 44.719 1 90.38 508 GLY B CA 1
ATOM 8324 C C . GLY B 1 508 ? -13.18 78.125 44.875 1 90.38 508 GLY B C 1
ATOM 8325 O O . GLY B 1 508 ? -12.367 77.875 45.75 1 90.38 508 GLY B O 1
ATOM 8326 N N . ARG B 1 509 ? -13.586 77.188 44.062 1 92.44 509 ARG B N 1
ATOM 8327 C CA . ARG B 1 509 ? -13.094 75.812 44.062 1 92.44 509 ARG B CA 1
ATOM 8328 C C . ARG B 1 509 ? -13.492 75.125 45.344 1 92.44 509 ARG B C 1
ATOM 8330 O O . ARG B 1 509 ? -14.367 75.562 46.062 1 92.44 509 ARG B O 1
ATOM 8337 N N . ASP B 1 510 ? -13.047 73.938 45.594 1 93.56 510 ASP B N 1
ATOM 8338 C CA . ASP B 1 510 ? -13.383 73.125 46.75 1 93.56 510 ASP B CA 1
ATOM 8339 C C . ASP B 1 510 ? -14.891 73.062 46.938 1 93.56 510 ASP B C 1
ATOM 8341 O O . ASP B 1 510 ? -15.414 73.375 48 1 93.56 510 ASP B O 1
ATOM 8345 N N . GLY B 1 511 ? -15.562 72.625 45.906 1 94.31 511 GLY B N 1
ATOM 8346 C CA . GLY B 1 511 ? -17.016 72.5 45.906 1 94.31 511 GLY B CA 1
ATOM 8347 C C . GLY B 1 511 ? -17.547 71.688 44.719 1 94.31 511 GLY B C 1
ATOM 8348 O O . GLY B 1 511 ? -16.812 70.938 44.094 1 94.31 511 GLY B O 1
ATOM 8349 N N . PHE B 1 512 ? -18.844 71.75 44.562 1 95.56 512 PHE B N 1
ATOM 8350 C CA . PHE B 1 512 ? -19.484 71.062 43.438 1 95.56 512 PHE B CA 1
ATOM 8351 C C . PHE B 1 512 ? -20.703 71.812 42.969 1 95.56 512 PHE B C 1
ATOM 8353 O O . PHE B 1 512 ? -21.266 72.625 43.719 1 95.56 512 PHE B O 1
ATOM 8360 N N . SER B 1 513 ? -21 71.625 41.688 1 95.81 513 SER B N 1
ATOM 8361 C CA . SER B 1 513 ? -22.188 72.25 41.094 1 95.81 513 SER B CA 1
ATOM 8362 C C . SER B 1 513 ? -22.906 71.25 40.188 1 95.81 513 SER B C 1
ATOM 8364 O O . SER B 1 513 ? -22.281 70.375 39.594 1 95.81 513 SER B O 1
ATOM 8366 N N . ILE B 1 514 ? -24.203 71.312 40.125 1 95.12 514 ILE B N 1
ATOM 8367 C CA . ILE B 1 514 ? -25.016 70.562 39.188 1 95.12 514 ILE B CA 1
ATOM 8368 C C . ILE B 1 514 ? -25.516 71.438 38.062 1 95.12 514 ILE B C 1
ATOM 8370 O O . ILE B 1 514 ? -25.922 72.562 38.312 1 95.12 514 ILE B O 1
ATOM 8374 N N . TYR B 1 515 ? -25.391 70.938 36.938 1 92.75 515 TYR B N 1
ATOM 8375 C CA . TYR B 1 515 ? -25.859 71.625 35.781 1 92.75 515 TYR B CA 1
ATOM 8376 C C . TYR B 1 515 ? -27.391 71.75 35.781 1 92.75 515 TYR B C 1
ATOM 8378 O O . TYR B 1 515 ? -28.094 70.812 36.094 1 92.75 515 TYR B O 1
ATOM 8386 N N . HIS B 1 516 ? -27.922 73.062 35.719 1 84.25 516 HIS B N 1
ATOM 8387 C CA . HIS B 1 516 ? -29.359 73.25 35.531 1 84.25 516 HIS B CA 1
ATOM 8388 C C . HIS B 1 516 ? -29.609 74.125 34.281 1 84.25 516 HIS B C 1
ATOM 8390 O O . HIS B 1 516 ? -28.891 75.125 34.031 1 84.25 516 HIS B O 1
ATOM 8396 N N . GLU B 1 517 ? -30.391 73.625 33.344 1 70.69 517 GLU B N 1
ATOM 8397 C CA . GLU B 1 517 ? -30.781 74.438 32.188 1 70.69 517 GLU B CA 1
ATOM 8398 C C . GLU B 1 517 ? -31.344 75.812 32.625 1 70.69 517 GLU B C 1
ATOM 8400 O O . GLU B 1 517 ? -32.125 75.875 33.562 1 70.69 517 GLU B O 1
ATOM 8405 N N . ALA B 1 518 ? -30.734 76.938 32.406 1 52.91 518 ALA B N 1
ATOM 8406 C CA . ALA B 1 518 ? -31.312 78.25 32.719 1 52.91 518 ALA B CA 1
ATOM 8407 C C . ALA B 1 518 ? -32.781 78.312 32.281 1 52.91 518 ALA B C 1
ATOM 8409 O O . ALA B 1 518 ? -33.125 78 31.141 1 52.91 518 ALA B O 1
ATOM 8410 N N . GLU B 1 519 ? -33.719 78.062 33.031 1 45.19 519 GLU B N 1
ATOM 8411 C CA . GLU B 1 519 ? -35.062 78.5 32.719 1 45.19 519 GLU B CA 1
ATOM 8412 C C . GLU B 1 519 ? -35.062 79.938 32.094 1 45.19 519 GLU B C 1
ATOM 8414 O O . GLU B 1 519 ? -34.375 80.812 32.562 1 45.19 519 GLU B O 1
ATOM 8419 N N . GLU B 1 520 ? -35.312 80.062 30.781 1 39.25 520 GLU B N 1
ATOM 8420 C CA . GLU B 1 520 ? -35.75 81.312 30.203 1 39.25 520 GLU B CA 1
ATOM 8421 C C . GLU B 1 520 ? -36.594 82.125 31.188 1 39.25 520 GLU B C 1
ATOM 8423 O O . GLU B 1 520 ? -37.688 81.688 31.547 1 39.25 520 GLU B O 1
ATOM 8428 N N . LYS B 1 521 ? -36.188 82.812 32 1 39.41 521 LYS B N 1
ATOM 8429 C CA . LYS B 1 521 ? -37.062 83.812 32.562 1 39.41 521 LYS B CA 1
ATOM 8430 C C . LYS B 1 521 ? -37.719 84.625 31.453 1 39.41 521 LYS B C 1
ATOM 8432 O O . LYS B 1 521 ? -37.031 85.188 30.562 1 39.41 521 LYS B O 1
ATOM 8437 N N . GLU B 1 522 ? -38.969 84.25 31.031 1 34.12 522 GLU B N 1
ATOM 8438 C CA . GLU B 1 522 ? -39.844 85.312 30.453 1 34.12 522 GLU B CA 1
ATOM 8439 C C . GLU B 1 522 ? -39.688 86.625 31.125 1 34.12 522 GLU B C 1
ATOM 8441 O O . GLU B 1 522 ? -39.969 86.812 32.312 1 34.12 522 GLU B O 1
ATOM 8446 N N . VAL B 1 523 ? -38.719 87.25 30.609 1 34.38 523 VAL B N 1
ATOM 8447 C CA . VAL B 1 523 ? -39.094 88.625 30.625 1 34.38 523 VAL B CA 1
ATOM 8448 C C . VAL B 1 523 ? -40.188 88.875 29.578 1 34.38 523 VAL B C 1
ATOM 8450 O O . VAL B 1 523 ? -40.094 88.438 28.453 1 34.38 523 VAL B O 1
#

pLDDT: mean 81.04, std 15.91, range [25.2, 97.81]

Solvent-accessible surface area (backbone atoms only — not comparable to full-atom values): 53791 Å² total; per-residue (Å²): 126,78,68,60,57,59,51,55,53,49,50,53,51,47,54,57,47,52,52,49,53,55,55,55,62,42,44,58,57,48,46,48,50,49,52,49,55,53,46,54,52,49,51,51,50,53,51,51,52,47,51,50,49,51,50,49,51,49,52,50,46,51,55,53,50,50,53,50,50,52,55,51,32,51,50,50,51,37,51,52,49,45,51,35,37,51,52,46,44,52,52,49,49,52,52,49,19,51,48,40,7,51,20,47,43,45,25,75,43,90,57,70,83,34,68,68,51,50,47,42,42,39,28,32,42,74,46,39,90,40,77,45,36,32,45,24,42,74,84,14,50,26,44,31,46,86,68,49,70,48,75,44,57,86,37,67,56,51,52,45,11,55,72,66,34,75,44,69,38,67,65,38,63,36,90,84,80,56,50,63,25,26,35,42,27,27,34,12,43,40,99,89,37,64,55,19,33,38,33,38,27,32,47,54,68,55,56,47,52,71,52,44,62,78,48,76,85,46,71,42,37,47,32,32,24,40,59,86,25,35,28,58,41,62,40,74,75,40,47,83,71,77,48,54,71,70,37,40,57,60,59,50,37,42,73,72,58,26,32,55,67,70,59,49,52,52,49,48,54,34,42,63,69,56,38,66,49,73,45,66,37,48,50,98,91,47,50,31,36,37,24,36,25,50,49,82,52,91,60,24,30,41,31,38,38,34,47,40,71,66,58,36,49,88,51,48,66,56,58,58,51,50,54,52,51,49,52,52,52,50,51,50,52,54,54,47,50,52,52,52,50,53,50,54,54,52,49,53,53,52,52,52,54,57,72,20,36,29,70,76,45,65,28,22,16,45,66,34,37,52,49,53,49,48,52,46,55,70,36,89,64,48,80,49,22,20,36,35,34,33,37,34,51,56,63,47,66,56,43,22,72,74,65,30,59,67,52,37,49,50,49,48,29,53,48,33,48,51,51,61,71,71,47,62,87,87,36,47,55,18,40,62,49,92,58,32,35,38,37,38,42,71,55,37,76,56,63,66,57,52,49,51,52,53,52,47,50,46,52,52,41,46,65,53,86,53,84,87,42,79,88,65,70,50,41,35,22,23,4,24,21,42,31,64,84,54,26,79,45,69,68,45,27,51,51,38,5,50,52,13,24,51,51,16,49,72,74,71,32,69,40,66,31,67,52,67,83,76,70,78,71,81,121,124,78,67,60,58,58,52,55,54,50,50,52,52,48,54,57,48,51,52,49,53,56,54,54,62,43,44,59,58,47,47,50,51,50,52,49,54,52,46,54,51,49,53,49,49,52,51,50,51,48,51,49,49,52,51,50,52,49,52,50,46,52,54,54,48,50,50,51,50,51,54,51,31,51,50,50,50,37,52,52,50,46,51,36,37,52,50,48,45,52,52,49,49,51,53,49,20,51,49,39,6,52,19,46,42,46,25,75,43,91,57,70,83,34,69,68,50,51,45,41,43,40,30,31,42,74,48,38,91,41,77,45,36,31,46,24,40,73,84,14,50,27,43,31,46,87,68,50,72,49,75,44,56,85,37,67,54,51,52,46,12,55,73,66,34,74,46,67,39,68,66,36,63,35,91,83,78,56,50,62,25,27,36,42,29,25,35,13,42,40,100,90,36,65,54,20,33,37,33,38,27,32,48,55,67,54,54,48,53,71,53,42,63,78,48,77,85,46,72,43,38,47,33,33,24,41,61,88,25,35,26,58,40,62,38,73,76,38,48,81,72,77,48,52,71,70,37,42,55,60,59,51,36,42,73,71,57,27,32,55,66,70,60,48,51,53,48,48,53,34,42,64,68,57,39,66,49,75,43,66,36,47,50,98,89,47,50,30,36,38,25,35,26,51,50,80,52,90,60,23,30,40,30,39,37,33,48,40,70,66,59,37,48,89,52,48,65,56,58,57,50,50,53,53,52,49,52,53,52,49,53,50,52,52,53,46,50,50,53,52,50,52,50,53,54,52,50,52,51,52,52,52,54,58,72,21,36,28,74,77,46,65,28,23,16,44,65,32,36,52,50,52,50,49,51,47,56,69,35,89,66,48,79,50,21,20,35,35,33,34,37,34,49,56,65,47,67,54,44,24,72,71,66,30,58,67,51,38,48,50,50,48,28,53,48,35,49,51,53,61,69,72,48,61,89,85,34,47,54,18,41,61,49,92,59,31,34,38,38,38,41,69,56,38,75,54,63,67,58,52,50,51,52,52,51,48,49,46,50,52,42,45,65,53,86,52,82,88,42,81,90,64,70,47,41,36,23,22,5,26,19,42,29,64,85,54,25,79,46,68,70,44,28,52,51,38,7,49,51,13,23,51,52,15,49,73,72,70,32,69,39,65,32,67,51,69,81,77,72,76,72,83,118